Protein AF-0000000073468386 (afdb_homodimer)

Solvent-accessible surface area (backbone atoms only — not comparable to full-atom values): 43477 Å² total; per-residue (Å²): 89,26,59,54,54,35,17,70,70,70,43,91,38,77,45,78,30,58,74,63,77,64,54,53,46,46,65,40,34,48,45,40,50,28,45,49,38,44,52,20,44,52,30,49,49,43,47,49,39,29,76,69,50,34,32,49,49,52,54,44,61,30,72,49,46,36,53,56,53,45,49,51,43,38,49,50,53,37,48,52,51,50,52,55,43,42,71,48,54,35,42,75,41,64,69,36,47,66,36,32,54,80,81,40,42,27,48,71,86,37,80,51,92,67,89,63,45,75,47,62,74,21,53,43,78,36,72,72,95,40,57,50,62,80,32,46,48,51,29,33,67,77,47,47,77,71,52,73,61,81,45,64,30,35,36,30,41,24,26,40,66,63,27,52,33,52,44,38,28,42,32,52,58,66,22,47,29,35,35,41,14,67,81,56,72,40,73,85,53,58,73,89,50,44,63,55,54,48,59,55,35,63,74,43,47,78,43,74,42,54,77,61,30,40,36,59,92,74,35,38,48,21,39,28,40,81,87,42,79,44,80,25,50,26,37,36,48,32,58,53,72,38,34,54,40,90,50,53,46,84,52,53,58,41,97,85,51,11,43,38,56,51,77,46,21,34,34,74,41,87,55,34,28,44,22,26,27,20,48,30,83,86,68,44,70,49,57,23,44,53,33,19,43,23,30,33,28,32,75,73,71,54,65,43,80,83,81,72,73,58,62,35,44,51,46,64,59,77,42,22,41,15,38,23,55,48,46,90,89,63,75,61,51,73,49,74,45,70,31,37,66,13,56,85,21,36,76,28,56,72,78,62,68,24,37,32,35,34,44,27,26,28,83,86,74,31,35,37,49,29,38,37,34,27,22,68,67,24,24,56,50,29,22,47,53,33,40,40,36,76,71,60,41,27,26,73,74,51,45,77,52,58,60,27,62,63,32,30,71,41,60,70,60,52,34,37,49,52,32,53,60,56,67,75,100,88,25,60,54,53,36,16,69,72,69,43,90,36,76,47,76,29,60,73,63,76,64,53,52,44,47,65,39,35,48,45,42,51,28,47,50,37,43,52,20,45,52,33,49,47,43,48,50,38,28,76,70,50,33,32,49,49,50,54,45,63,31,72,47,46,36,53,57,54,45,48,51,44,38,50,51,53,37,50,51,52,50,50,54,44,42,72,47,54,35,43,76,41,63,69,37,47,65,36,32,55,80,83,39,43,27,49,70,85,36,80,51,91,67,88,60,44,75,47,62,75,21,53,43,77,36,70,73,96,40,57,49,61,79,32,46,46,52,30,33,66,78,46,47,78,72,51,72,62,81,46,63,27,34,36,29,40,25,26,40,67,64,26,53,34,52,44,38,28,42,32,52,58,66,22,48,29,35,35,40,15,68,79,56,71,38,74,85,54,60,72,88,51,44,64,55,53,48,58,54,35,63,74,44,46,78,45,74,43,55,78,59,32,41,34,58,88,73,36,38,49,22,38,27,40,81,89,39,80,43,80,25,49,27,36,36,48,31,56,52,72,36,34,54,40,88,49,54,47,84,51,53,57,40,98,82,50,12,43,39,57,53,76,47,20,33,35,75,42,88,57,32,28,44,23,26,27,21,48,30,83,86,69,44,69,50,56,25,44,52,34,20,42,23,30,32,27,30,74,74,71,54,63,44,79,82,83,72,73,59,61,34,42,52,46,66,59,77,44,22,39,17,39,26,55,47,46,91,89,64,74,61,51,73,48,74,46,70,31,39,67,12,55,85,21,37,77,28,55,72,78,61,68,25,37,33,36,34,43,29,25,29,83,86,75,30,35,36,48,27,39,38,35,26,23,67,67,24,24,56,50,31,21,48,53,36,40,40,34,75,71,61,41,26,26,72,75,52,46,77,52,57,57,28,64,66,30,30,69,42,61,67,58,51,34,38,50,52,31,53,59,56,66,77,99

Foldseek 3Di:
DLLLLLLLVVDAAEAEAQAAPPPCCLAQPVLLLVLLQVQLLVQVVVVVCVVVVNDDDGDADPPPVSLVVSVVVSVVVRVVVVVVSVVSPYHYDYNWDWFADPRFIDTPRHTDDDQFAEAENAWAADQDDAAPCPAAQEAESNCVNVDRDQWQEEEEEEQALVSLSVLLSSVSNNHAYEYEYAADHHPVADPVQVVLSCVLNVSYHYDYFDWHYQDDDRHGQFTATPNDTDGTRHYYYPHDIAAPCVRYDDWDADPRGAFDAPQQQHIPRPRYGYFACSNPDDRDPVRRVVRSSQNSCVVVVRHDGDDPQFQWDWRDTSWIKIWGAFGPPDDFDKDKDQFDAFVPQPSVVVVSSLWMKIWGAHLPFQWTRIIITIHHPCVVVCVPVSVCNVVGHGLCRCLPDDDDPPDSGRVNVVSVVSVVVSVVD/DLLLLLLLVVDAAEAEAQAAPPPCCLAQPVLLLVLLQVQLLVQVLVVVCVVVVNDDDGDADDPPVSLVVSVVVSVVVRVVVVVVSVVSPYHYDYNWDWFADPRFIDTPRHTDDDQFAEAENAWAADQDDAAPCPAAQEAESNRVNVDRDQWQEEEEEEQALVSLSVLLSSVSNNHAYEYEYAAHHHPVADPVQVVLSCVLNVSYHYDYFDWHYQDDDRHGQFTATPNDTDGTRHYYYPHDIAAPCVRYDDWDADPRGAFDADQQQAIPRPRYGYFANSNPDDRDPVRRVVRSSQNSCVVVVRHDGDDPQFQWDWRDTSWIKIWGAFGPPDDFDKDKDQFDAAVPQPSVVVVSSLWMKIWGAHLPFQWTRIIITIHHPCVVVSVPVSVCNVVGHGLCRCLPDDDDPPDSGRVNVVSVVSVVVSVVD

InterPro domains:
  IPR016156 FAD/NAD-linked reductase, dimerisation domain superfamily [SSF55424] (345-413)
  IPR023753 FAD/NAD(P)-binding domain [PF07992] (2-292)
  IPR036188 FAD/NAD(P)-binding domain superfamily [G3DSA:3.50.50.60] (1-400)
  IPR036188 FAD/NAD(P)-binding domain superfamily [SSF51905] (1-302)

pLDDT: mean 95.61, std 3.84, range [52.78, 98.94]

Radius of gyration: 28.89 Å; Cα contacts (8 Å, |Δi|>4): 1928; chains: 2; bounding box: 53×96×78 Å

Structure (mmCIF, N/CA/C/O backbone):
data_AF-0000000073468386-model_v1
#
loop_
_entity.id
_entity.type
_entity.pdbx_description
1 polymer 'Dihydrolipoamide dehydrogenase'
#
loop_
_atom_site.group_PDB
_atom_site.id
_atom_site.type_symbol
_atom_site.label_atom_id
_atom_site.label_alt_id
_atom_site.label_comp_id
_atom_site.label_asym_id
_atom_site.label_entity_id
_atom_site.label_seq_id
_atom_site.pdbx_PDB_ins_code
_atom_site.Cartn_x
_atom_site.Cartn_y
_atom_site.Cartn_z
_atom_site.occupancy
_atom_site.B_iso_or_equiv
_atom_site.auth_seq_id
_atom_site.auth_comp_id
_atom_site.auth_asym_id
_atom_site.auth_atom_id
_atom_site.pdbx_PDB_model_num
ATOM 1 N N . MET A 1 1 ? -9.914 23.562 0.361 1 89.56 1 MET A N 1
ATOM 2 C CA . MET A 1 1 ? -11.078 22.75 0.014 1 89.56 1 MET A CA 1
ATOM 3 C C . MET A 1 1 ? -12.336 23.594 -0.027 1 89.56 1 MET A C 1
ATOM 5 O O . MET A 1 1 ? -13.109 23.531 -0.985 1 89.56 1 MET A O 1
ATOM 9 N N . ALA A 1 2 ? -12.508 24.391 1.072 1 94.62 2 ALA A N 1
ATOM 10 C CA . ALA A 1 2 ? -13.664 25.281 1.086 1 94.62 2 ALA A CA 1
ATOM 11 C C . ALA A 1 2 ? -13.641 26.219 -0.109 1 94.62 2 ALA A C 1
ATOM 13 O O . ALA A 1 2 ? -14.656 26.406 -0.783 1 94.62 2 ALA A O 1
ATOM 14 N N . ALA A 1 3 ? -12.445 26.781 -0.336 1 96.5 3 ALA A N 1
ATOM 15 C CA . ALA A 1 3 ? -12.297 27.734 -1.441 1 96.5 3 ALA A CA 1
ATOM 16 C C . ALA A 1 3 ? -12.664 27.078 -2.771 1 96.5 3 ALA A C 1
ATOM 18 O O . ALA A 1 3 ? -13.398 27.672 -3.574 1 96.5 3 ALA A O 1
ATOM 19 N N . LEU A 1 4 ? -12.195 25.891 -2.99 1 93 4 LEU A N 1
ATOM 20 C CA . LEU A 1 4 ? -12.461 25.172 -4.234 1 93 4 LEU A CA 1
ATOM 21 C C . LEU A 1 4 ? -13.953 24.859 -4.375 1 93 4 LEU A C 1
ATOM 23 O O . LEU A 1 4 ? -14.523 25.016 -5.453 1 93 4 LEU A O 1
ATOM 27 N N . ARG A 1 5 ? -14.531 24.422 -3.289 1 92.88 5 ARG A N 1
ATOM 28 C CA . ARG A 1 5 ? -15.945 24.078 -3.285 1 92.88 5 ARG A CA 1
ATOM 29 C C . ARG A 1 5 ? -16.812 25.297 -3.584 1 92.88 5 ARG A C 1
ATOM 31 O O . ARG A 1 5 ? -17.734 25.219 -4.387 1 92.88 5 ARG A O 1
ATOM 38 N N . LEU A 1 6 ? -16.562 26.422 -2.998 1 96.69 6 LEU A N 1
ATOM 39 C CA . LEU A 1 6 ? -17.328 27.641 -3.174 1 96.69 6 LEU A CA 1
ATOM 40 C C . LEU A 1 6 ? -17.141 28.219 -4.574 1 96.69 6 LEU A C 1
ATOM 42 O O . LEU A 1 6 ? -18.109 28.625 -5.227 1 96.69 6 LEU A O 1
ATOM 46 N N . ALA A 1 7 ? -15.867 28.25 -5.016 1 96.44 7 ALA A N 1
ATOM 47 C CA . ALA A 1 7 ? -15.594 28.719 -6.371 1 96.44 7 ALA A CA 1
ATOM 48 C C . ALA A 1 7 ? -16.297 27.844 -7.406 1 96.44 7 ALA A C 1
ATOM 50 O O . ALA A 1 7 ? -16.859 28.344 -8.383 1 96.44 7 ALA A O 1
ATOM 51 N N . GLY A 1 8 ? -16.203 26.578 -7.188 1 91.75 8 GLY A N 1
ATOM 52 C CA . GLY A 1 8 ? -16.875 25.656 -8.078 1 91.75 8 GLY A CA 1
ATOM 53 C C . GLY A 1 8 ? -18.375 25.875 -8.148 1 91.75 8 GLY A C 1
ATOM 54 O O . GLY A 1 8 ? -19.016 25.547 -9.148 1 91.75 8 GLY A O 1
ATOM 55 N N . ALA A 1 9 ? -18.969 26.453 -7.094 1 93.06 9 ALA A N 1
ATOM 56 C CA . ALA A 1 9 ? -20.406 26.75 -7.031 1 93.06 9 ALA A CA 1
ATOM 57 C C . ALA A 1 9 ? -20.719 28.141 -7.562 1 93.06 9 ALA A C 1
ATOM 59 O O . ALA A 1 9 ? -21.844 28.625 -7.445 1 93.06 9 ALA A O 1
ATOM 60 N N . GLY A 1 10 ? -19.672 28.828 -8.055 1 94.75 10 GLY A N 1
ATOM 61 C CA . GLY A 1 10 ? -19.875 30.094 -8.734 1 94.75 10 GLY A CA 1
ATOM 62 C C . GLY A 1 10 ? -19.719 31.297 -7.812 1 94.75 10 GLY A C 1
ATOM 63 O O . GLY A 1 10 ? -20.016 32.438 -8.195 1 94.75 10 GLY A O 1
ATOM 64 N N . LYS A 1 11 ? -19.219 31.094 -6.648 1 97.19 11 LYS A N 1
ATOM 65 C CA . LYS A 1 11 ? -19.031 32.219 -5.727 1 97.19 11 LYS A CA 1
ATOM 66 C C . LYS A 1 11 ? -17.719 32.938 -6.008 1 97.19 11 LYS A C 1
ATOM 68 O O . LYS A 1 11 ? -16.766 32.344 -6.52 1 97.19 11 LYS A O 1
ATOM 73 N N . GLU A 1 12 ? -17.719 34.156 -5.723 1 97.94 12 GLU A N 1
ATOM 74 C CA . GLU A 1 12 ? -16.453 34.906 -5.715 1 97.94 12 GLU A CA 1
ATOM 75 C C . GLU A 1 12 ? -15.664 34.625 -4.441 1 97.94 12 GLU A C 1
ATOM 77 O O . GLU A 1 12 ? -16.125 34.906 -3.338 1 97.94 12 GLU A O 1
ATOM 82 N N . VAL A 1 13 ? -14.484 34.062 -4.602 1 98.44 13 VAL A N 1
ATOM 83 C CA . VAL A 1 13 ? -13.742 33.594 -3.434 1 98.44 13 VAL A CA 1
ATOM 84 C C . VAL A 1 13 ? -12.352 34.219 -3.424 1 98.44 13 VAL A C 1
ATOM 86 O O . VAL A 1 13 ? -11.641 34.188 -4.43 1 98.44 13 VAL A O 1
ATOM 89 N N . THR A 1 14 ? -11.984 34.781 -2.303 1 98.25 14 THR A N 1
ATOM 90 C CA . THR A 1 14 ? -10.625 35.25 -2.047 1 98.25 14 THR A CA 1
ATOM 91 C C . THR A 1 14 ? -9.992 34.469 -0.9 1 98.25 14 THR A C 1
ATOM 93 O O . THR A 1 14 ? -10.562 34.375 0.192 1 98.25 14 THR A O 1
ATOM 96 N N . LEU A 1 15 ? -8.875 33.812 -1.166 1 98.12 15 LEU A N 1
ATOM 97 C CA . LEU A 1 15 ? -8.086 33.125 -0.156 1 98.12 15 LEU A CA 1
ATOM 98 C C . LEU A 1 15 ? -6.961 34 0.361 1 98.12 15 LEU A C 1
ATOM 100 O O . LEU A 1 15 ? -6.098 34.438 -0.409 1 98.12 15 LEU A O 1
ATOM 104 N N . LEU A 1 16 ? -7.031 34.375 1.624 1 97.31 16 LEU A N 1
ATOM 105 C CA . LEU A 1 16 ? -6 35.188 2.281 1 97.31 16 LEU A CA 1
ATOM 106 C C . LEU A 1 16 ? -4.965 34.281 2.949 1 97.31 16 LEU A C 1
ATOM 108 O O . LEU A 1 16 ? -5.301 33.5 3.852 1 97.31 16 LEU A O 1
ATOM 112 N N . GLU A 1 17 ? -3.707 34.312 2.482 1 96.19 17 GLU A N 1
ATOM 113 C CA . GLU A 1 17 ? -2.631 33.469 2.957 1 96.19 17 GLU A CA 1
ATOM 114 C C . GLU A 1 17 ? -1.447 34.281 3.465 1 96.19 17 GLU A C 1
ATOM 116 O O . GLU A 1 17 ? -0.985 35.188 2.785 1 96.19 17 GLU A O 1
ATOM 121 N N . ARG A 1 18 ? -1.022 33.906 4.645 1 92.25 18 ARG A N 1
ATOM 122 C CA . ARG A 1 18 ? 0.073 34.656 5.254 1 92.25 18 ARG A CA 1
ATOM 123 C C . ARG A 1 18 ? 1.396 34.344 4.559 1 92.25 18 ARG A C 1
ATOM 125 O O . ARG A 1 18 ? 2.242 35.219 4.41 1 92.25 18 ARG A O 1
ATOM 132 N N . LYS A 1 19 ? 1.591 33.094 4.223 1 91.38 19 LYS A N 1
ATOM 133 C CA . LYS A 1 19 ? 2.889 32.688 3.697 1 91.38 19 LYS A CA 1
ATOM 134 C C . LYS A 1 19 ? 2.727 31.875 2.406 1 91.38 19 LYS A C 1
ATOM 136 O O . LYS A 1 19 ? 2.809 32.438 1.311 1 91.38 19 LYS A O 1
ATOM 141 N N . ALA A 1 20 ? 2.375 30.672 2.545 1 92.25 20 ALA A N 1
ATOM 142 C CA . ALA A 1 20 ? 2.291 29.75 1.406 1 92.25 20 ALA A CA 1
ATOM 143 C C . ALA A 1 20 ? 1.062 28.859 1.512 1 92.25 20 ALA A C 1
ATOM 145 O O . ALA A 1 20 ? 0.708 28.406 2.604 1 92.25 20 ALA A O 1
ATOM 146 N N . ILE A 1 21 ? 0.453 28.594 0.393 1 94.62 21 ILE A N 1
ATOM 147 C CA . ILE A 1 21 ? -0.689 27.688 0.368 1 94.62 21 ILE A CA 1
ATOM 148 C C . ILE A 1 21 ? -0.225 26.266 0.669 1 94.62 21 ILE A C 1
ATOM 150 O O . ILE A 1 21 ? 0.962 25.953 0.546 1 94.62 21 ILE A O 1
ATOM 154 N N . GLY A 1 22 ? -1.14 25.391 1.079 1 92.06 22 GLY A N 1
ATOM 155 C CA . GLY A 1 22 ? -0.815 24 1.381 1 92.06 22 GLY A CA 1
ATOM 156 C C . GLY A 1 22 ? -0.713 23.719 2.869 1 92.06 22 GLY A C 1
ATOM 157 O O . GLY A 1 22 ? -0.818 22.578 3.299 1 92.06 22 GLY A O 1
ATOM 158 N N . GLY A 1 23 ? -0.451 24.75 3.674 1 91.38 23 GLY A N 1
ATOM 159 C CA . GLY A 1 23 ? -0.519 24.672 5.125 1 91.38 23 GLY A CA 1
ATOM 160 C C . GLY A 1 23 ? 0.456 23.672 5.719 1 91.38 23 GLY A C 1
ATOM 161 O O . GLY A 1 23 ? 1.556 23.484 5.191 1 91.38 23 GLY A O 1
ATOM 162 N N . THR A 1 24 ? 0.089 23.125 6.828 1 90.62 24 THR A N 1
ATOM 163 C CA . THR A 1 24 ? 0.933 22.203 7.586 1 90.62 24 THR A CA 1
ATOM 164 C C . THR A 1 24 ? 1.204 20.938 6.789 1 90.62 24 THR A C 1
ATOM 166 O O . THR A 1 24 ? 2.324 20.422 6.789 1 90.62 24 THR A O 1
ATOM 169 N N . CYS A 1 25 ? 0.261 20.438 6.07 1 92.94 25 CYS A N 1
ATOM 170 C CA . CYS A 1 25 ? 0.38 19.156 5.387 1 92.94 25 CYS A CA 1
ATOM 171 C C . CYS A 1 25 ? 1.545 19.172 4.402 1 92.94 25 CYS A C 1
ATOM 173 O O . CYS A 1 25 ? 2.414 18.297 4.453 1 92.94 25 CYS A O 1
ATOM 175 N N . ILE A 1 26 ? 1.597 20.172 3.535 1 94.88 26 ILE A N 1
ATOM 176 C CA . ILE A 1 26 ? 2.607 20.219 2.484 1 94.88 26 ILE A CA 1
ATOM 177 C C . ILE A 1 26 ? 3.959 20.594 3.082 1 94.88 26 ILE A C 1
ATOM 179 O O . ILE A 1 26 ? 4.988 20.031 2.725 1 94.88 26 ILE A O 1
ATOM 183 N N . HIS A 1 27 ? 3.957 21.453 4.125 1 94.38 27 HIS A N 1
ATOM 184 C CA . HIS A 1 27 ? 5.211 22.109 4.473 1 94.38 27 HIS A CA 1
ATOM 185 C C . HIS A 1 27 ? 5.789 21.547 5.766 1 94.38 27 HIS A C 1
ATOM 187 O O . HIS A 1 27 ? 7 21.344 5.879 1 94.38 27 HIS A O 1
ATOM 193 N N . ASP A 1 28 ? 4.902 21.234 6.742 1 93.75 28 ASP A N 1
ATOM 194 C CA . ASP A 1 28 ? 5.465 21 8.07 1 93.75 28 ASP A CA 1
ATOM 195 C C . ASP A 1 28 ? 4.984 19.672 8.641 1 93.75 28 ASP A C 1
ATOM 197 O O . ASP A 1 28 ? 5.395 19.281 9.734 1 93.75 28 ASP A O 1
ATOM 201 N N . GLY A 1 29 ? 4.156 19.016 7.93 1 93.81 29 GLY A N 1
ATOM 202 C CA . GLY A 1 29 ? 3.535 17.828 8.5 1 93.81 29 GLY A CA 1
ATOM 203 C C . GLY A 1 29 ? 3.701 16.594 7.641 1 93.81 29 GLY A C 1
ATOM 204 O O . GLY A 1 29 ? 4.793 16.031 7.559 1 93.81 29 GLY A O 1
ATOM 205 N N . CYS A 1 30 ? 2.629 16.203 6.969 1 94.12 30 CYS A N 1
ATOM 206 C CA . CYS A 1 30 ? 2.539 14.906 6.297 1 94.12 30 CYS A CA 1
ATOM 207 C C . CYS A 1 30 ? 3.619 14.773 5.23 1 94.12 30 CYS A C 1
ATOM 209 O O . CYS A 1 30 ? 4.301 13.75 5.16 1 94.12 30 CYS A O 1
ATOM 211 N N . MET A 1 31 ? 3.779 15.781 4.434 1 96.56 31 MET A N 1
ATOM 212 C CA . MET A 1 31 ? 4.707 15.656 3.311 1 96.56 31 MET A CA 1
ATOM 213 C C . MET A 1 31 ? 6.152 15.75 3.785 1 96.56 31 MET A C 1
ATOM 215 O O . MET A 1 31 ? 7.043 15.133 3.195 1 96.56 31 MET A O 1
ATOM 219 N N . LEU A 1 32 ? 6.41 16.547 4.879 1 97.19 32 LEU A N 1
ATOM 220 C CA . LEU A 1 32 ? 7.719 16.547 5.52 1 97.19 32 LEU A CA 1
ATOM 221 C C . LEU A 1 32 ? 8.078 15.156 6.023 1 97.19 32 LEU A C 1
ATOM 223 O O . LEU A 1 32 ? 9.156 14.633 5.711 1 97.19 32 LEU A O 1
ATOM 227 N N . VAL A 1 33 ? 7.16 14.586 6.738 1 97.38 33 VAL A N 1
ATOM 228 C CA . VAL A 1 33 ? 7.375 13.266 7.312 1 97.38 33 VAL A CA 1
ATOM 229 C C . VAL A 1 33 ? 7.508 12.234 6.195 1 97.38 33 VAL A C 1
ATOM 231 O O . VAL A 1 33 ? 8.367 11.344 6.258 1 97.38 33 VAL A O 1
ATOM 234 N N . CYS A 1 34 ? 6.738 12.359 5.137 1 97.06 34 CYS A N 1
ATOM 235 C CA . CYS A 1 34 ? 6.793 11.43 4.012 1 97.06 34 CYS A CA 1
ATOM 236 C C . CYS A 1 34 ? 8.172 11.453 3.361 1 97.06 34 CYS A C 1
ATOM 238 O O . CYS A 1 34 ? 8.773 10.398 3.133 1 97.06 34 CYS A O 1
ATOM 240 N N . GLY A 1 35 ? 8.609 12.648 3.064 1 98.19 35 GLY A N 1
ATOM 241 C CA . GLY A 1 35 ? 9.898 12.789 2.414 1 98.19 35 GLY A CA 1
ATOM 242 C C . GLY A 1 35 ? 11.047 12.227 3.238 1 98.19 35 GLY A C 1
ATOM 243 O O . GLY A 1 35 ? 11.875 11.477 2.729 1 98.19 35 GLY A O 1
ATOM 244 N N . LEU A 1 36 ? 11.047 12.562 4.531 1 98.69 36 LEU A N 1
ATOM 245 C CA . LEU A 1 36 ? 12.133 12.133 5.402 1 98.69 36 LEU A CA 1
ATOM 246 C C . LEU A 1 36 ? 12.039 10.633 5.695 1 98.69 36 LEU A C 1
ATOM 248 O O . LEU A 1 36 ? 13.055 9.938 5.727 1 98.69 36 LEU A O 1
ATOM 252 N N . ASN A 1 37 ? 10.852 10.164 5.871 1 98.69 37 ASN A N 1
ATOM 253 C CA . ASN A 1 37 ? 10.672 8.758 6.219 1 98.69 37 ASN A CA 1
ATOM 254 C C . ASN A 1 37 ? 10.992 7.848 5.039 1 98.69 37 ASN A C 1
ATOM 256 O O . ASN A 1 37 ? 11.5 6.738 5.227 1 98.69 37 ASN A O 1
ATOM 260 N N . ASP A 1 38 ? 10.68 8.258 3.785 1 98.56 38 ASP A N 1
ATOM 261 C CA . ASP A 1 38 ? 11.078 7.484 2.615 1 98.56 38 ASP A CA 1
ATOM 262 C C . ASP A 1 38 ? 12.586 7.219 2.613 1 98.56 38 ASP A C 1
ATOM 264 O O . ASP A 1 38 ? 13.023 6.113 2.299 1 98.56 38 ASP A O 1
ATOM 268 N N . VAL A 1 39 ? 13.32 8.211 2.982 1 98.75 39 VAL A N 1
ATOM 269 C CA . VAL A 1 39 ? 14.773 8.094 3.059 1 98.75 39 VAL A CA 1
ATOM 270 C C . VAL A 1 39 ? 15.156 7.18 4.223 1 98.75 39 VAL A C 1
ATOM 272 O O . VAL A 1 39 ? 15.945 6.246 4.055 1 98.75 39 VAL A O 1
ATOM 275 N N . ALA A 1 40 ? 14.555 7.438 5.367 1 98.81 40 ALA A N 1
ATOM 276 C CA . ALA A 1 40 ? 14.836 6.648 6.562 1 98.81 40 ALA A CA 1
ATOM 277 C C . ALA A 1 40 ? 14.531 5.172 6.332 1 98.81 40 ALA A C 1
ATOM 279 O O . ALA A 1 40 ? 15.352 4.305 6.648 1 98.81 40 ALA A O 1
ATOM 280 N N . ARG A 1 41 ? 13.414 4.844 5.766 1 98.5 41 ARG A N 1
ATOM 281 C CA . ARG A 1 41 ? 13.008 3.471 5.48 1 98.5 41 ARG A CA 1
ATOM 282 C C . ARG A 1 41 ? 13.984 2.805 4.512 1 98.5 41 ARG A C 1
ATOM 284 O O . ARG A 1 41 ? 14.297 1.619 4.652 1 98.5 41 ARG A O 1
ATOM 291 N N . SER A 1 42 ? 14.344 3.568 3.486 1 98.38 42 SER A N 1
ATOM 292 C CA . SER A 1 42 ? 15.273 3.018 2.506 1 98.38 42 SER A CA 1
ATOM 293 C C . SER A 1 42 ? 16.594 2.625 3.158 1 98.38 42 SER A C 1
ATOM 295 O O . SER A 1 42 ? 17.156 1.565 2.861 1 98.38 42 SER A O 1
ATOM 297 N N . ILE A 1 43 ? 17.078 3.471 4.082 1 98.75 43 ILE A N 1
ATOM 298 C CA . ILE A 1 43 ? 18.328 3.205 4.793 1 98.75 43 ILE A CA 1
ATOM 299 C C . ILE A 1 43 ? 18.172 1.964 5.668 1 98.75 43 ILE A C 1
ATOM 301 O O . ILE A 1 43 ? 19 1.057 5.629 1 98.75 43 ILE A O 1
ATOM 305 N N . ASN A 1 44 ? 17.125 1.896 6.406 1 98.38 44 ASN A N 1
ATOM 306 C CA . ASN A 1 44 ? 16.875 0.766 7.297 1 98.38 44 ASN A CA 1
ATOM 307 C C . ASN A 1 44 ? 16.656 -0.526 6.52 1 98.38 44 ASN A C 1
ATOM 309 O O . ASN A 1 44 ? 17.078 -1.598 6.945 1 98.38 44 ASN A O 1
ATOM 313 N N . THR A 1 45 ? 15.945 -0.464 5.363 1 98.06 45 THR A N 1
ATOM 314 C CA . THR A 1 45 ? 15.664 -1.642 4.551 1 98.06 45 THR A CA 1
ATOM 315 C C . THR A 1 45 ? 16.953 -2.232 3.982 1 98.06 45 THR A C 1
ATOM 317 O O . THR A 1 45 ? 17.141 -3.449 4.004 1 98.06 45 THR A O 1
ATOM 320 N N . ILE A 1 46 ? 17.828 -1.359 3.469 1 98.19 46 ILE A N 1
ATOM 321 C CA . ILE A 1 46 ? 19.094 -1.832 2.918 1 98.19 46 ILE A CA 1
ATOM 322 C C . ILE A 1 46 ? 19.906 -2.514 4.012 1 98.19 46 ILE A C 1
ATOM 324 O O . ILE A 1 46 ? 20.5 -3.574 3.787 1 98.19 46 ILE A O 1
ATOM 328 N N . SER A 1 47 ? 19.922 -1.896 5.195 1 98.06 47 SER A N 1
ATOM 329 C CA . SER A 1 47 ? 20.625 -2.5 6.324 1 98.06 47 SER A CA 1
ATOM 330 C C . SER A 1 47 ? 20.031 -3.865 6.672 1 98.06 47 SER A C 1
ATOM 332 O O . SER A 1 47 ? 20.781 -4.824 6.891 1 98.06 47 SER A O 1
ATOM 334 N N . PHE A 1 48 ? 18.781 -3.99 6.691 1 97.88 48 PHE A N 1
ATOM 335 C CA . PHE A 1 48 ? 18.078 -5.227 7.016 1 97.88 48 PHE A CA 1
ATOM 336 C C . PHE A 1 48 ? 18.391 -6.312 5.992 1 97.88 48 PHE A C 1
ATOM 338 O O . PHE A 1 48 ? 18.719 -7.445 6.359 1 97.88 48 PHE A O 1
ATOM 345 N N . LEU A 1 49 ? 18.297 -6.004 4.684 1 98.19 49 LEU A N 1
ATOM 346 C CA . LEU A 1 49 ? 18.531 -6.969 3.617 1 98.19 49 LEU A CA 1
ATOM 347 C C . LEU A 1 49 ? 20 -7.414 3.607 1 98.19 49 LEU A C 1
ATOM 349 O O . LEU A 1 49 ? 20.297 -8.578 3.324 1 98.19 49 LEU A O 1
ATOM 353 N N . LYS A 1 50 ? 20.891 -6.453 3.918 1 98.44 50 LYS A N 1
ATOM 354 C CA . LYS A 1 50 ? 22.312 -6.797 4.047 1 98.44 50 LYS A CA 1
ATOM 355 C C . LYS A 1 50 ? 22.531 -7.809 5.172 1 98.44 50 LYS A C 1
ATOM 357 O O . LYS A 1 50 ? 23.203 -8.82 4.98 1 98.44 50 LYS A O 1
ATOM 362 N N . ASN A 1 51 ? 21.922 -7.523 6.305 1 97.56 51 ASN A N 1
ATOM 363 C CA . ASN A 1 51 ? 22.047 -8.406 7.465 1 97.56 51 ASN A CA 1
ATOM 364 C C . ASN A 1 51 ? 21.391 -9.758 7.215 1 97.56 51 ASN A C 1
ATOM 366 O O . ASN A 1 51 ? 21.781 -10.758 7.816 1 97.56 51 ASN A O 1
ATOM 370 N N . SER A 1 52 ? 20.422 -9.789 6.305 1 97.19 52 SER A N 1
ATOM 371 C CA . SER A 1 52 ? 19.766 -11.039 5.93 1 97.19 52 SER A CA 1
ATOM 372 C C . SER A 1 52 ? 20.609 -11.828 4.93 1 97.19 52 SER A C 1
ATOM 374 O O . SER A 1 52 ? 20.281 -12.969 4.609 1 97.19 52 SER A O 1
ATOM 376 N N . GLY A 1 53 ? 21.609 -11.219 4.391 1 97.75 53 GLY A N 1
ATOM 377 C CA . GLY A 1 53 ? 22.547 -11.898 3.516 1 97.75 53 GLY A CA 1
ATOM 378 C C . GLY A 1 53 ? 22.109 -11.914 2.062 1 97.75 53 GLY A C 1
ATOM 379 O O . GLY A 1 53 ? 22.609 -12.719 1.269 1 97.75 53 GLY A O 1
ATOM 380 N N . VAL A 1 54 ? 21.219 -10.953 1.658 1 98.06 54 VAL A N 1
ATOM 381 C CA . VAL A 1 54 ? 20.672 -11.086 0.312 1 98.06 54 VAL A CA 1
ATOM 382 C C . VAL A 1 54 ? 21.188 -9.945 -0.567 1 98.06 54 VAL A C 1
ATOM 384 O O . VAL A 1 54 ? 21.094 -10.016 -1.796 1 98.06 54 VAL A O 1
ATOM 387 N N . ILE A 1 55 ? 21.703 -8.867 0.06 1 98.19 55 ILE A N 1
ATOM 388 C CA . ILE A 1 55 ? 22.312 -7.785 -0.708 1 98.19 55 ILE A CA 1
ATOM 389 C C . ILE A 1 55 ? 23.656 -7.402 -0.087 1 98.19 55 ILE A C 1
ATOM 391 O O . ILE A 1 55 ? 23.922 -7.719 1.076 1 98.19 55 ILE A O 1
ATOM 395 N N . ASP A 1 56 ? 24.516 -6.793 -0.851 1 98.19 56 ASP A N 1
ATOM 396 C CA . ASP A 1 56 ? 25.656 -6.012 -0.387 1 98.19 56 ASP A CA 1
ATOM 397 C C . ASP A 1 56 ? 25.406 -4.52 -0.583 1 98.19 56 ASP A C 1
ATOM 399 O O . ASP A 1 56 ? 24.969 -4.09 -1.65 1 98.19 56 ASP A O 1
ATOM 403 N N . GLY A 1 57 ? 25.453 -3.822 0.459 1 96.94 57 GLY A N 1
ATOM 404 C CA . GLY A 1 57 ? 25.266 -2.387 0.326 1 96.94 57 GLY A CA 1
ATOM 405 C C . GLY A 1 57 ? 25.031 -1.691 1.653 1 96.94 57 GLY A C 1
ATOM 406 O O . GLY A 1 57 ? 24.812 -2.346 2.674 1 96.94 57 GLY A O 1
ATOM 407 N N . ASN A 1 58 ? 25.25 -0.405 1.724 1 97.19 58 ASN A N 1
ATOM 408 C CA . ASN A 1 58 ? 24.938 0.508 2.818 1 97.19 58 ASN A CA 1
ATOM 409 C C . ASN A 1 58 ? 24.453 1.86 2.303 1 97.19 58 ASN A C 1
ATOM 411 O O . ASN A 1 58 ? 24.656 2.193 1.133 1 97.19 58 ASN A O 1
ATOM 415 N N . ALA A 1 59 ? 23.781 2.52 3.174 1 98.12 59 ALA A N 1
ATOM 416 C CA . ALA A 1 59 ? 23.312 3.846 2.795 1 98.12 59 ALA A CA 1
ATOM 417 C C . ALA A 1 59 ? 23.266 4.781 4 1 98.12 59 ALA A C 1
ATOM 419 O O . ALA A 1 59 ? 23.094 4.332 5.137 1 98.12 59 ALA A O 1
ATOM 420 N N . SER A 1 60 ? 23.516 6.031 3.777 1 98.56 60 SER A N 1
ATOM 421 C CA . SER A 1 60 ? 23.406 7.086 4.777 1 98.56 60 SER A CA 1
ATOM 422 C C . SER A 1 60 ? 22.797 8.352 4.176 1 98.56 60 SER A C 1
ATOM 424 O O . SER A 1 60 ? 22.891 8.578 2.969 1 98.56 60 SER A O 1
ATOM 426 N N . VAL A 1 61 ? 22.203 9.125 5.004 1 98.69 61 VAL A N 1
ATOM 427 C CA . VAL A 1 61 ? 21.516 10.328 4.535 1 98.69 61 VAL A CA 1
ATOM 428 C C . VAL A 1 61 ? 22.547 11.406 4.207 1 98.69 61 VAL A C 1
ATOM 430 O O . VAL A 1 61 ? 23.562 11.547 4.906 1 98.69 61 VAL A O 1
ATOM 433 N N . ARG A 1 62 ? 22.312 12.148 3.143 1 98.25 62 ARG A N 1
ATOM 434 C CA . ARG A 1 62 ? 23.062 13.375 2.869 1 98.25 62 ARG A CA 1
ATOM 435 C C . ARG A 1 62 ? 22.391 14.578 3.51 1 98.25 62 ARG A C 1
ATOM 437 O O . ARG A 1 62 ? 21.547 15.242 2.885 1 98.25 62 ARG A O 1
ATOM 444 N N . PHE A 1 63 ? 22.828 14.836 4.715 1 96.94 63 PHE A N 1
ATOM 445 C CA . PHE A 1 63 ? 22.297 15.992 5.43 1 96.94 63 PHE A CA 1
ATOM 446 C C . PHE A 1 63 ? 23.266 17.172 5.328 1 96.94 63 PHE A C 1
ATOM 448 O O . PHE A 1 63 ? 24.469 17 5.441 1 96.94 63 PHE A O 1
ATOM 455 N N . PRO A 1 64 ? 22.844 18.375 5.035 1 94.19 64 PRO A N 1
ATOM 456 C CA . PRO A 1 64 ? 21.469 18.844 5.062 1 94.19 64 PRO A CA 1
ATOM 457 C C . PRO A 1 64 ? 20.812 18.844 3.678 1 94.19 64 PRO A C 1
ATOM 459 O O . PRO A 1 64 ? 19.719 19.391 3.504 1 94.19 64 PRO A O 1
ATOM 462 N N . ASP A 1 65 ? 21.438 18.203 2.611 1 97.25 65 ASP A N 1
ATOM 463 C CA . ASP A 1 65 ? 20.938 18.188 1.241 1 97.25 65 ASP A CA 1
ATOM 464 C C . ASP A 1 65 ? 19.516 17.609 1.183 1 97.25 65 ASP A C 1
ATOM 466 O O . ASP A 1 65 ? 18.688 18.062 0.389 1 97.25 65 ASP A O 1
ATOM 470 N N . VAL A 1 66 ? 19.266 16.625 1.984 1 98.25 66 VAL A N 1
ATOM 471 C CA . VAL A 1 66 ? 17.953 15.984 1.985 1 98.25 66 VAL A CA 1
ATOM 472 C C . VAL A 1 66 ? 16.875 17.016 2.293 1 98.25 66 VAL A C 1
ATOM 474 O O . VAL A 1 66 ? 15.781 16.969 1.709 1 98.25 66 VAL A O 1
ATOM 477 N N . ILE A 1 67 ? 17.141 17.938 3.17 1 97.75 67 ILE A N 1
ATOM 478 C CA . ILE A 1 67 ? 16.172 18.969 3.553 1 97.75 67 ILE A CA 1
ATOM 479 C C . ILE A 1 67 ? 15.938 19.922 2.383 1 97.75 67 ILE A C 1
ATOM 481 O O . ILE A 1 67 ? 14.797 20.25 2.059 1 97.75 67 ILE A O 1
ATOM 485 N N . GLN A 1 68 ? 17 20.312 1.754 1 97 68 GLN A N 1
ATOM 486 C CA . GLN A 1 68 ? 16.891 21.234 0.627 1 97 68 GLN A CA 1
ATOM 487 C C . GLN A 1 68 ? 16.109 20.625 -0.522 1 97 68 GLN A C 1
ATOM 489 O O . GLN A 1 68 ? 15.25 21.281 -1.114 1 97 68 GLN A O 1
ATOM 494 N N . LYS A 1 69 ? 16.469 19.406 -0.843 1 97.94 69 LYS A N 1
ATOM 495 C CA . LYS A 1 69 ? 15.773 18.719 -1.929 1 97.94 69 LYS A CA 1
ATOM 496 C C . LYS A 1 69 ? 14.312 18.469 -1.579 1 97.94 69 LYS A C 1
ATOM 498 O O . LYS A 1 69 ? 13.438 18.531 -2.449 1 97.94 69 LYS A O 1
ATOM 503 N N . LEU A 1 70 ? 14.055 18.156 -0.337 1 97.94 70 LEU A N 1
ATOM 504 C CA . LEU A 1 70 ? 12.688 17.969 0.144 1 97.94 70 LEU A CA 1
ATOM 505 C C . LEU A 1 70 ? 11.875 19.25 -0.037 1 97.94 70 LEU A C 1
ATOM 507 O O . LEU A 1 70 ? 10.742 19.203 -0.517 1 97.94 70 LEU A O 1
ATOM 511 N N . GLU A 1 71 ? 12.453 20.344 0.281 1 97.25 71 GLU A N 1
ATOM 512 C CA . GLU A 1 71 ? 11.781 21.625 0.12 1 97.25 71 GLU A CA 1
ATOM 513 C C . GLU A 1 71 ? 11.484 21.922 -1.349 1 97.25 71 GLU A C 1
ATOM 515 O O . GLU A 1 71 ? 10.461 22.531 -1.674 1 97.25 71 GLU A O 1
ATOM 520 N N . GLY A 1 72 ? 12.43 21.453 -2.17 1 97.5 72 GLY A N 1
ATOM 521 C CA . GLY A 1 72 ? 12.18 21.578 -3.596 1 97.5 72 GLY A CA 1
ATOM 522 C C . GLY A 1 72 ? 10.93 20.844 -4.047 1 97.5 72 GLY A C 1
ATOM 523 O O . GLY A 1 72 ? 10.125 21.375 -4.812 1 97.5 72 GLY A O 1
ATOM 524 N N . VAL A 1 73 ? 10.773 19.641 -3.584 1 97.69 73 VAL A N 1
ATOM 525 C CA . VAL A 1 73 ? 9.594 18.844 -3.91 1 97.69 73 VAL A CA 1
ATOM 526 C C . VAL A 1 73 ? 8.352 19.5 -3.334 1 97.69 73 VAL A C 1
ATOM 528 O O . VAL A 1 73 ? 7.32 19.594 -4.008 1 97.69 73 VAL A O 1
ATOM 531 N N . GLN A 1 74 ? 8.438 19.984 -2.109 1 97.62 74 GLN A N 1
ATOM 532 C CA . GLN A 1 74 ? 7.309 20.672 -1.476 1 97.62 74 GLN A CA 1
ATOM 533 C C . GLN A 1 74 ? 6.898 21.906 -2.264 1 97.62 74 GLN A C 1
ATOM 535 O O . GLN A 1 74 ? 5.711 22.188 -2.414 1 97.62 74 GLN A O 1
ATOM 540 N N . ARG A 1 75 ? 7.883 22.641 -2.75 1 96.94 75 ARG A N 1
ATOM 541 C CA . ARG A 1 75 ? 7.594 23.828 -3.561 1 96.94 75 ARG A CA 1
ATOM 542 C C . ARG A 1 75 ? 6.852 23.453 -4.836 1 96.94 75 ARG A C 1
ATOM 544 O O . ARG A 1 75 ? 5.945 24.156 -5.27 1 96.94 75 ARG A O 1
ATOM 551 N N . LYS A 1 76 ? 7.273 22.391 -5.418 1 96.81 76 LYS A N 1
ATOM 552 C CA . LYS A 1 76 ? 6.57 21.922 -6.605 1 96.81 76 LYS A CA 1
ATOM 553 C C . LYS A 1 76 ? 5.117 21.578 -6.281 1 96.81 76 LYS A C 1
ATOM 555 O O . LYS A 1 76 ? 4.211 21.922 -7.047 1 96.81 76 LYS A O 1
ATOM 560 N N . LEU A 1 77 ? 4.906 20.906 -5.199 1 96.75 77 LEU A N 1
ATOM 561 C CA . LEU A 1 77 ? 3.553 20.562 -4.766 1 96.75 77 LEU A CA 1
ATOM 562 C C . LEU A 1 77 ? 2.736 21.828 -4.508 1 96.75 77 LEU A C 1
ATOM 564 O O . LEU A 1 77 ? 1.559 21.891 -4.871 1 96.75 77 LEU A O 1
ATOM 568 N N . GLU A 1 78 ? 3.398 22.75 -3.855 1 96.88 78 GLU A N 1
ATOM 569 C CA . GLU A 1 78 ? 2.773 24.047 -3.594 1 96.88 78 GLU A CA 1
ATOM 570 C C . GLU A 1 78 ? 2.352 24.719 -4.891 1 96.88 78 GLU A C 1
ATOM 572 O O . GLU A 1 78 ? 1.233 25.234 -4.996 1 96.88 78 GLU A O 1
ATOM 577 N N . THR A 1 79 ? 3.189 24.688 -5.84 1 96.5 79 THR A N 1
ATOM 578 C CA . THR A 1 79 ? 2.936 25.312 -7.129 1 96.5 79 THR A CA 1
ATOM 579 C C . THR A 1 79 ? 1.761 24.641 -7.836 1 96.5 79 THR A C 1
ATOM 581 O O . THR A 1 79 ? 0.909 25.328 -8.414 1 96.5 79 THR A O 1
ATOM 584 N N . ILE A 1 80 ? 1.738 23.375 -7.793 1 94.38 80 ILE A N 1
ATOM 585 C CA . ILE A 1 80 ? 0.645 22.625 -8.406 1 94.38 80 ILE A CA 1
ATOM 586 C C . ILE A 1 80 ? -0.674 23 -7.734 1 94.38 80 ILE A C 1
ATOM 588 O O . ILE A 1 80 ? -1.668 23.281 -8.406 1 94.38 80 ILE A O 1
ATOM 592 N N . LEU A 1 81 ? -0.686 23.016 -6.434 1 95.44 81 LEU A N 1
ATOM 593 C CA . LEU A 1 81 ? -1.883 23.359 -5.676 1 95.44 81 LEU A CA 1
ATOM 594 C C . LEU A 1 81 ? -2.34 24.781 -6.004 1 95.44 81 LEU A C 1
ATOM 596 O O . LEU A 1 81 ? -3.537 25.031 -6.164 1 95.44 81 LEU A O 1
ATOM 600 N N . GLU A 1 82 ? -1.392 25.672 -6.051 1 97.25 82 GLU A N 1
ATOM 601 C CA . GLU A 1 82 ? -1.709 27.062 -6.387 1 97.25 82 GLU A CA 1
ATOM 602 C C . GLU A 1 82 ? -2.355 27.156 -7.766 1 97.25 82 GLU A C 1
ATOM 604 O O . GLU A 1 82 ? -3.365 27.844 -7.934 1 97.25 82 GLU A O 1
ATOM 609 N N . ARG A 1 83 ? -1.791 26.5 -8.727 1 96.44 83 ARG A N 1
ATOM 610 C CA . ARG A 1 83 ? -2.311 26.516 -10.094 1 96.44 83 ARG A CA 1
ATOM 611 C C . ARG A 1 83 ? -3.732 25.969 -10.141 1 96.44 83 ARG A C 1
ATOM 613 O O . ARG A 1 83 ? -4.609 26.562 -10.781 1 96.44 83 ARG A O 1
ATOM 620 N N . GLU A 1 84 ? -3.941 24.875 -9.445 1 93.06 84 GLU A N 1
ATOM 621 C CA . GLU A 1 84 ? -5.266 24.266 -9.422 1 93.06 84 GLU A CA 1
ATOM 622 C C . GLU A 1 84 ? -6.281 25.188 -8.742 1 93.06 84 GLU A C 1
ATOM 624 O O . GLU A 1 84 ? -7.43 25.281 -9.188 1 93.06 84 GLU A O 1
ATOM 629 N N . THR A 1 85 ? -5.875 25.812 -7.688 1 96.62 85 THR A N 1
ATOM 630 C CA . THR A 1 85 ? -6.746 26.703 -6.934 1 96.62 85 THR A CA 1
ATOM 631 C C . THR A 1 85 ? -7.117 27.938 -7.77 1 96.62 85 THR A C 1
ATOM 633 O O . THR A 1 85 ? -8.289 28.312 -7.836 1 96.62 85 THR A O 1
ATOM 636 N N . LYS A 1 86 ? -6.18 28.484 -8.477 1 97.44 86 LYS A N 1
ATOM 637 C CA . LYS A 1 86 ? -6.43 29.625 -9.352 1 97.44 86 LYS A CA 1
ATOM 638 C C . LYS A 1 86 ? -7.289 29.234 -10.547 1 97.44 86 LYS A C 1
ATOM 640 O O . LYS A 1 86 ? -8.18 29.969 -10.961 1 97.44 86 LYS A O 1
ATOM 645 N N . ALA A 1 87 ? -7.02 28.078 -11.039 1 95.31 87 ALA A N 1
ATOM 646 C CA . ALA A 1 87 ? -7.785 27.578 -12.18 1 95.31 87 ALA A CA 1
ATOM 647 C C . ALA A 1 87 ? -9.25 27.391 -11.812 1 95.31 87 ALA A C 1
ATOM 649 O O . ALA A 1 87 ? -10.133 27.516 -12.664 1 95.31 87 ALA A O 1
ATOM 650 N N . ALA A 1 88 ? -9.539 27.172 -10.555 1 93.75 88 ALA A N 1
ATOM 651 C CA . ALA A 1 88 ? -10.906 26.984 -10.078 1 93.75 88 ALA A CA 1
ATOM 652 C C . ALA A 1 88 ? -11.617 28.312 -9.898 1 93.75 88 ALA A C 1
ATOM 654 O O . ALA A 1 88 ? -12.812 28.359 -9.602 1 93.75 88 ALA A O 1
ATOM 655 N N . GLY A 1 89 ? -10.852 29.375 -9.984 1 96.69 89 GLY A N 1
ATOM 656 C CA . GLY A 1 89 ? -11.453 30.703 -9.914 1 96.69 89 GLY A CA 1
ATOM 657 C C . GLY A 1 89 ? -11.227 31.391 -8.586 1 96.69 89 GLY A C 1
ATOM 658 O O . GLY A 1 89 ? -11.852 32.406 -8.297 1 96.69 89 GLY A O 1
ATOM 659 N N . VAL A 1 90 ? -10.328 30.891 -7.805 1 98.25 90 VAL A N 1
ATOM 660 C CA . VAL A 1 90 ? -10.047 31.469 -6.496 1 98.25 90 VAL A CA 1
ATOM 661 C C . VAL A 1 90 ? -8.945 32.531 -6.621 1 98.25 90 VAL A C 1
A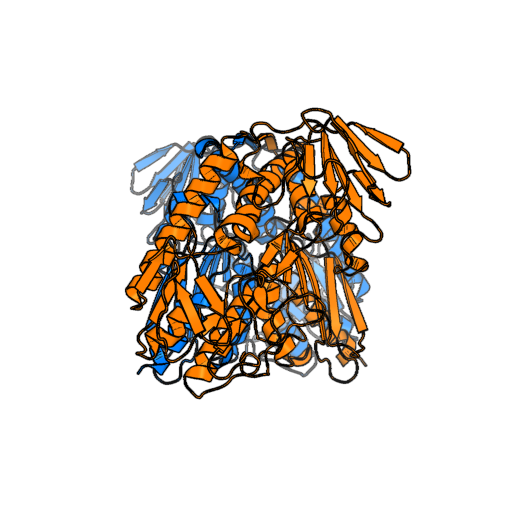TOM 663 O O . VAL A 1 90 ? -7.918 32.281 -7.258 1 98.25 90 VAL A O 1
ATOM 666 N N . VAL A 1 91 ? -9.195 33.656 -6.078 1 98.12 91 VAL A N 1
ATOM 667 C CA . VAL A 1 91 ? -8.141 34.656 -5.973 1 98.12 91 VAL A CA 1
ATOM 668 C C . VAL A 1 91 ? -7.316 34.406 -4.711 1 98.12 91 VAL A C 1
ATOM 670 O O . VAL A 1 91 ? -7.871 34.281 -3.617 1 98.12 91 VAL A O 1
ATOM 673 N N . ILE A 1 92 ? -6.051 34.344 -4.891 1 98.19 92 ILE A N 1
ATOM 674 C CA . ILE A 1 92 ? -5.168 34.156 -3.746 1 98.19 92 ILE A CA 1
ATOM 675 C C . ILE A 1 92 ? -4.398 35.438 -3.455 1 98.19 92 ILE A C 1
ATOM 677 O O . ILE A 1 92 ? -3.725 35.969 -4.336 1 98.19 92 ILE A O 1
ATOM 681 N N . GLU A 1 93 ? -4.5 35.938 -2.234 1 97.75 93 GLU A N 1
ATOM 682 C CA . GLU A 1 93 ? -3.719 37.062 -1.74 1 97.75 93 GLU A CA 1
ATOM 683 C C . GLU A 1 93 ? -2.701 36.625 -0.696 1 97.75 93 GLU A C 1
ATOM 685 O O . GLU A 1 93 ? -3.072 36.219 0.408 1 97.75 93 GLU A O 1
ATOM 690 N N . TYR A 1 94 ? -1.469 36.688 -1.054 1 96.88 94 TYR A N 1
ATOM 691 C CA . TYR A 1 94 ? -0.395 36.312 -0.151 1 96.88 94 TYR A CA 1
ATOM 692 C C . TYR A 1 94 ? 0.023 37.469 0.744 1 96.88 94 TYR A C 1
ATOM 694 O O . TYR A 1 94 ? -0.411 38.594 0.54 1 96.88 94 TYR A O 1
ATOM 702 N N . ASP A 1 95 ? 0.815 37.156 1.757 1 95.62 95 ASP A N 1
ATOM 703 C CA . ASP A 1 95 ? 1.343 38.094 2.717 1 95.62 95 ASP A CA 1
ATOM 704 C C . ASP A 1 95 ? 0.216 38.906 3.373 1 95.62 95 ASP A C 1
ATOM 706 O O . ASP A 1 95 ? 0.348 40.094 3.594 1 95.62 95 ASP A O 1
ATOM 710 N N . ALA A 1 96 ? -0.881 38.219 3.531 1 94.62 96 ALA A N 1
ATOM 711 C CA . ALA A 1 96 ? -2.049 38.875 4.129 1 94.62 96 ALA A CA 1
ATOM 712 C C . ALA A 1 96 ? -2.059 38.688 5.645 1 94.62 96 ALA A C 1
ATOM 714 O O . ALA A 1 96 ? -2.145 37.562 6.141 1 94.62 96 ALA A O 1
ATOM 715 N N . ALA A 1 97 ? -1.924 39.781 6.348 1 93.38 97 ALA A N 1
ATOM 716 C CA . ALA A 1 97 ? -2.16 39.781 7.789 1 93.38 97 ALA A CA 1
ATOM 717 C C . ALA A 1 97 ? -3.645 39.938 8.102 1 93.38 97 ALA A C 1
ATOM 719 O O . ALA A 1 97 ? -4.238 40.969 7.777 1 93.38 97 ALA A O 1
ATOM 720 N N . VAL A 1 98 ? -4.203 38.969 8.703 1 95.38 98 VAL A N 1
ATOM 721 C CA . VAL A 1 98 ? -5.656 38.969 8.852 1 95.38 98 VAL A CA 1
ATOM 722 C C . VAL A 1 98 ? -6.027 38.969 10.328 1 95.38 98 VAL A C 1
ATOM 724 O O . VAL A 1 98 ? -5.391 38.281 11.141 1 95.38 98 VAL A O 1
ATOM 727 N N . GLU A 1 99 ? -7.027 39.75 10.656 1 95.56 99 GLU A N 1
ATOM 728 C CA . GLU A 1 99 ? -7.617 39.812 11.992 1 95.56 99 GLU A CA 1
ATOM 729 C C . GLU A 1 99 ? -9.141 39.938 11.914 1 95.56 99 GLU A C 1
ATOM 731 O O . GLU A 1 99 ? -9.68 40.5 10.961 1 95.56 99 GLU A O 1
ATOM 736 N N . ILE A 1 100 ? -9.766 39.312 12.828 1 95.81 100 ILE A N 1
ATOM 737 C CA . ILE A 1 100 ? -11.195 39.562 13.008 1 95.81 100 ILE A CA 1
ATOM 738 C C . ILE A 1 100 ? -11.453 40.156 14.391 1 95.81 100 ILE A C 1
ATOM 740 O O . ILE A 1 100 ? -11.086 39.562 15.406 1 95.81 100 ILE A O 1
ATOM 744 N N . ARG A 1 101 ? -12.055 41.344 14.406 1 92.25 101 ARG A N 1
ATOM 745 C CA . ARG A 1 101 ? -12.422 42.031 15.625 1 92.25 101 ARG A CA 1
ATOM 746 C C . ARG A 1 101 ? -13.906 42.406 15.625 1 92.25 101 ARG A C 1
ATOM 748 O O . ARG A 1 101 ? -14.375 43.094 14.727 1 92.25 101 ARG A O 1
ATOM 755 N N . ASP A 1 102 ? -14.625 41.906 16.672 1 84.69 102 ASP A N 1
ATOM 756 C CA . ASP A 1 102 ? -16.047 42.219 16.828 1 84.69 102 ASP A CA 1
ATOM 757 C C . ASP A 1 102 ? -16.812 41.906 15.539 1 84.69 102 ASP A C 1
ATOM 759 O O . ASP A 1 102 ? -17.594 42.75 15.07 1 84.69 102 ASP A O 1
ATOM 763 N N . GLY A 1 103 ? -16.359 40.906 14.898 1 89.19 103 GLY A N 1
ATOM 764 C CA . GLY A 1 103 ? -17.094 40.406 13.734 1 89.19 103 GLY A CA 1
ATOM 765 C C . GLY A 1 103 ? -16.656 41.062 12.438 1 89.19 103 GLY A C 1
ATOM 766 O O . GLY A 1 103 ? -17.203 40.781 11.375 1 89.19 103 GLY A O 1
ATOM 767 N N . LYS A 1 104 ? -15.703 41.938 12.523 1 94.25 104 LYS A N 1
ATOM 768 C CA . LYS A 1 104 ? -15.227 42.625 11.328 1 94.25 104 LYS A CA 1
ATOM 769 C C . LYS A 1 104 ? -13.859 42.094 10.898 1 94.25 104 LYS A C 1
ATOM 771 O O . LYS A 1 104 ? -12.977 41.875 11.734 1 94.25 104 LYS A O 1
ATOM 776 N N . LEU A 1 105 ? -13.688 41.875 9.609 1 96.56 105 LEU A N 1
ATOM 777 C CA . LEU A 1 105 ? -12.445 41.375 9.031 1 96.56 105 LEU A CA 1
ATOM 778 C C . LEU A 1 105 ? -11.492 42.531 8.711 1 96.56 105 LEU A C 1
ATOM 780 O O . LEU A 1 105 ? -11.891 43.531 8.094 1 96.56 105 LEU A O 1
ATOM 784 N N . PHE A 1 106 ? -10.297 42.406 9.156 1 97.25 106 PHE A N 1
ATOM 785 C CA . PHE A 1 106 ? -9.227 43.344 8.812 1 97.25 106 PHE A CA 1
ATOM 786 C C . PHE A 1 106 ? -8.117 42.625 8.062 1 97.25 106 PHE A C 1
ATOM 788 O O . PHE A 1 106 ? -7.695 41.531 8.445 1 97.25 106 PHE A O 1
ATOM 795 N N . VAL A 1 107 ? -7.621 43.219 6.938 1 96.88 107 VAL A N 1
ATOM 796 C CA . VAL A 1 107 ? -6.504 42.688 6.148 1 96.88 107 VAL A CA 1
ATOM 797 C C . VAL A 1 107 ? -5.418 43.781 6.047 1 96.88 107 VAL A C 1
ATOM 799 O O . VAL A 1 107 ? -5.652 44.844 5.508 1 96.88 107 VAL A O 1
ATOM 802 N N . ASN A 1 108 ? -4.344 43.469 6.59 1 95.56 108 ASN A N 1
ATOM 803 C CA . ASN A 1 108 ? -3.236 44.406 6.625 1 95.56 108 ASN A CA 1
ATOM 804 C C . ASN A 1 108 ? -3.654 45.75 7.262 1 95.56 108 ASN A C 1
ATOM 806 O O . ASN A 1 108 ? -3.371 46.812 6.719 1 95.56 108 ASN A O 1
ATOM 810 N N . GLY A 1 109 ? -4.453 45.594 8.195 1 93.75 109 GLY A N 1
ATOM 811 C CA . GLY A 1 109 ? -4.832 46.75 8.992 1 93.75 109 GLY A CA 1
ATOM 812 C C . GLY A 1 109 ? -6.059 47.469 8.461 1 93.75 109 GLY A C 1
ATOM 813 O O . GLY A 1 109 ? -6.602 48.344 9.125 1 93.75 109 GLY A O 1
ATOM 814 N N . GLU A 1 110 ? -6.543 47.062 7.312 1 96.19 110 GLU A N 1
ATOM 815 C CA . GLU A 1 110 ? -7.688 47.75 6.695 1 96.19 110 GLU A CA 1
ATOM 816 C C . GLU A 1 110 ? -8.922 46.844 6.711 1 96.19 110 GLU A C 1
ATOM 818 O O . GLU A 1 110 ? -8.812 45.625 6.504 1 96.19 110 GLU A O 1
ATOM 823 N N . PRO A 1 111 ? -10.039 47.469 6.922 1 95.94 111 PRO A N 1
ATOM 824 C CA . PRO A 1 111 ? -11.266 46.688 6.895 1 95.94 111 PRO A CA 1
ATOM 825 C C . PRO A 1 111 ? -11.57 46.094 5.512 1 95.94 111 PRO A C 1
ATOM 827 O O . PRO A 1 111 ? -11.359 46.781 4.504 1 95.94 111 PRO A O 1
ATOM 830 N N . ARG A 1 112 ? -11.984 44.906 5.52 1 96.12 112 ARG A N 1
ATOM 831 C CA . ARG A 1 112 ? -12.383 44.219 4.293 1 96.12 112 ARG A CA 1
ATOM 832 C C . ARG A 1 112 ? -13.781 43.625 4.426 1 96.12 112 ARG A C 1
ATOM 834 O O . ARG A 1 112 ? -14.086 42.938 5.41 1 96.12 112 ARG A O 1
ATOM 841 N N . LYS A 1 113 ? -14.656 43.906 3.453 1 95.06 113 LYS A N 1
ATOM 842 C CA . LYS A 1 113 ? -16.016 43.375 3.471 1 95.06 113 LYS A CA 1
ATOM 843 C C . LYS A 1 113 ? -16.078 42 2.801 1 95.06 113 LYS A C 1
ATOM 845 O O . LYS A 1 113 ? -15.398 41.781 1.793 1 95.06 113 LYS A O 1
ATOM 850 N N . ALA A 1 114 ? -16.797 41.125 3.398 1 96.06 114 ALA A N 1
ATOM 851 C CA . ALA A 1 114 ? -17.109 39.812 2.844 1 96.06 114 ALA A CA 1
ATOM 852 C C . ALA A 1 114 ? -18.469 39.344 3.328 1 96.06 114 ALA A C 1
ATOM 854 O O . ALA A 1 114 ? -18.859 39.594 4.469 1 96.06 114 ALA A O 1
ATOM 855 N N . GLU A 1 115 ? -19.188 38.719 2.443 1 96.69 115 GLU A N 1
ATOM 856 C CA . GLU A 1 115 ? -20.484 38.156 2.83 1 96.69 115 GLU A CA 1
ATOM 857 C C . GLU A 1 115 ? -20.328 37.062 3.869 1 96.69 115 GLU A C 1
ATOM 859 O O . GLU A 1 115 ? -21.125 36.938 4.809 1 96.69 115 GLU A O 1
ATOM 864 N N . ASN A 1 116 ? -19.391 36.219 3.658 1 98 116 ASN A N 1
ATOM 865 C CA . ASN A 1 116 ? -19.031 35.125 4.578 1 98 116 ASN A CA 1
ATOM 866 C C . ASN A 1 116 ? -17.531 35.031 4.754 1 98 116 ASN A C 1
ATOM 868 O O . ASN A 1 116 ? -16.766 35.406 3.857 1 98 116 ASN A O 1
ATOM 872 N N . ILE A 1 117 ? -17.141 34.625 5.93 1 97.94 117 ILE A N 1
ATOM 873 C CA . ILE A 1 117 ? -15.727 34.438 6.242 1 97.94 117 ILE A CA 1
ATOM 874 C C . ILE A 1 117 ? -15.516 33 6.75 1 97.94 117 ILE A C 1
ATOM 876 O O . ILE A 1 117 ? -16.297 32.5 7.547 1 97.94 117 ILE A O 1
ATOM 880 N N . ILE A 1 118 ? -14.516 32.281 6.234 1 98.31 118 ILE A N 1
ATOM 881 C CA . ILE A 1 118 ? -14.109 30.984 6.773 1 98.31 118 ILE A CA 1
ATOM 882 C C . ILE A 1 118 ? -12.695 31.094 7.344 1 98.31 118 ILE A C 1
ATOM 884 O O . ILE A 1 118 ? -11.742 31.359 6.613 1 98.31 118 ILE A O 1
ATOM 888 N N . ILE A 1 119 ? -12.609 30.906 8.664 1 97.88 119 ILE A N 1
ATOM 889 C CA . ILE A 1 119 ? -11.312 30.891 9.336 1 97.88 119 ILE A CA 1
ATOM 890 C C . ILE A 1 119 ? -10.695 29.5 9.242 1 97.88 119 ILE A C 1
ATOM 892 O O . ILE A 1 119 ? -11.273 28.516 9.734 1 97.88 119 ILE A O 1
ATOM 896 N N . ALA A 1 120 ? -9.531 29.359 8.602 1 97.38 120 ALA A N 1
ATOM 897 C CA . ALA A 1 120 ? -8.828 28.078 8.453 1 97.38 120 ALA A CA 1
ATOM 898 C C . ALA A 1 120 ? -7.336 28.25 8.711 1 97.38 120 ALA A C 1
ATOM 900 O O . ALA A 1 120 ? -6.512 27.75 7.938 1 97.38 120 ALA A O 1
ATOM 901 N N . THR A 1 121 ? -6.98 28.953 9.766 1 95.62 121 THR A N 1
ATOM 902 C CA . THR A 1 121 ? -5.605 29.344 10.047 1 95.62 121 THR A CA 1
ATOM 903 C C . THR A 1 121 ? -4.816 28.188 10.648 1 95.62 121 THR A C 1
ATOM 905 O O . THR A 1 121 ? -3.596 28.266 10.789 1 95.62 121 THR A O 1
ATOM 908 N N . GLY A 1 122 ? -5.477 27.109 10.969 1 95.56 122 GLY A N 1
ATOM 909 C CA . GLY A 1 122 ? -4.812 25.891 11.398 1 95.56 122 GLY A CA 1
ATOM 910 C C . GLY A 1 122 ? -4.277 25.969 12.82 1 95.56 122 GLY A C 1
ATOM 911 O O . GLY A 1 122 ? -4.898 26.594 13.688 1 95.56 122 GLY A O 1
ATOM 912 N N . ALA A 1 123 ? -3.293 25.172 13.102 1 95.75 123 ALA A N 1
ATOM 913 C CA . ALA A 1 123 ? -2.676 25.078 14.422 1 95.75 123 ALA A CA 1
ATOM 914 C C . ALA A 1 123 ? -1.153 25.094 14.32 1 95.75 123 ALA A C 1
ATOM 916 O O . ALA A 1 123 ? -0.591 24.734 13.281 1 95.75 123 ALA A O 1
ATOM 917 N N . GLY A 1 124 ? -0.493 25.656 15.336 1 93.06 124 GLY A N 1
ATOM 918 C CA . GLY A 1 124 ? 0.954 25.594 15.469 1 93.06 124 GLY A CA 1
ATOM 919 C C . GLY A 1 124 ? 1.425 24.578 16.484 1 93.06 124 GLY A C 1
ATOM 920 O O . GLY A 1 124 ? 0.619 24.016 17.234 1 93.06 124 GLY A O 1
ATOM 921 N N . ILE A 1 125 ? 2.736 24.344 16.469 1 93.12 125 ILE A N 1
ATOM 922 C CA . ILE A 1 125 ? 3.326 23.391 17.422 1 93.12 125 ILE A CA 1
ATOM 923 C C . ILE A 1 125 ? 3.424 24.047 18.797 1 93.12 125 ILE A C 1
ATOM 925 O O . ILE A 1 125 ? 3.863 25.188 18.922 1 93.12 125 ILE A O 1
ATOM 929 N N . HIS A 1 126 ? 2.98 23.328 19.766 1 93.5 126 HIS A N 1
ATOM 930 C CA . HIS A 1 126 ? 3.092 23.797 21.141 1 93.5 126 HIS A CA 1
ATOM 931 C C . HIS A 1 126 ? 4.504 23.594 21.688 1 93.5 126 HIS A C 1
ATOM 933 O O . HIS A 1 126 ? 5.035 22.484 21.641 1 93.5 126 HIS A O 1
ATOM 939 N N . VAL A 1 127 ? 5.156 24.609 22.141 1 95.5 127 VAL A N 1
ATOM 940 C CA . VAL A 1 127 ? 6.434 24.547 22.828 1 95.5 127 VAL A CA 1
ATOM 941 C C . VAL A 1 127 ? 6.234 24.844 24.312 1 95.5 127 VAL A C 1
ATOM 943 O O . VAL A 1 127 ? 5.734 25.922 24.672 1 95.5 127 VAL A O 1
ATOM 946 N N . PRO A 1 128 ? 6.551 23.875 25.141 1 94.81 128 PRO A N 1
ATOM 947 C CA . PRO A 1 128 ? 6.34 24.109 26.562 1 94.81 128 PRO A CA 1
ATOM 948 C C . PRO A 1 128 ? 7.148 25.297 27.094 1 94.81 128 PRO A C 1
ATOM 950 O O . PRO A 1 128 ? 8.242 25.562 26.594 1 94.81 128 PRO A O 1
ATOM 953 N N . ASP A 1 129 ? 6.57 25.922 28.109 1 94.5 129 ASP A N 1
ATOM 954 C CA . ASP A 1 129 ? 7.23 27.047 28.75 1 94.5 129 ASP A CA 1
ATOM 955 C C . ASP A 1 129 ? 8.195 26.578 29.828 1 94.5 129 ASP A C 1
ATOM 957 O O . ASP A 1 129 ? 7.922 26.719 31.031 1 94.5 129 ASP A O 1
ATOM 961 N N . ILE A 1 130 ? 9.336 26.078 29.484 1 95.38 130 ILE A N 1
ATOM 962 C CA . ILE A 1 130 ? 10.391 25.656 30.391 1 95.38 130 ILE A CA 1
ATOM 963 C C . ILE A 1 130 ? 11.68 26.422 30.078 1 95.38 130 ILE A C 1
ATOM 965 O O . ILE A 1 130 ? 11.883 26.875 28.953 1 95.38 130 ILE A O 1
ATOM 969 N N . PRO A 1 131 ? 12.5 26.578 31.094 1 97.31 131 PRO A N 1
ATOM 970 C CA . PRO A 1 131 ? 13.758 27.281 30.828 1 97.31 131 PRO A CA 1
ATOM 971 C C . PRO A 1 131 ? 14.578 26.641 29.719 1 97.31 131 PRO A C 1
ATOM 973 O O . PRO A 1 131 ? 14.695 25.406 29.672 1 97.31 131 PRO A O 1
ATOM 976 N N . GLY A 1 132 ? 15.031 27.484 28.734 1 97.81 132 GLY A N 1
ATOM 977 C CA . GLY A 1 132 ? 15.922 27.016 27.688 1 97.81 132 GLY A CA 1
ATOM 978 C C . GLY A 1 132 ? 15.188 26.578 26.438 1 97.81 132 GLY A C 1
ATOM 979 O O . GLY A 1 132 ? 15.82 26.141 25.469 1 97.81 132 GLY A O 1
ATOM 980 N N . SER A 1 133 ? 13.883 26.672 26.391 1 97.25 133 SER A N 1
ATOM 981 C CA . SER A 1 133 ? 13.086 26.156 25.297 1 97.25 133 SER A CA 1
ATOM 982 C C . SER A 1 133 ? 13.312 26.953 24.016 1 97.25 133 SER A C 1
ATOM 984 O O . SER A 1 133 ? 12.914 26.516 22.938 1 97.25 133 SER A O 1
ATOM 986 N N . SER A 1 134 ? 14.023 28.078 24.078 1 96.25 134 SER A N 1
ATOM 987 C CA . SER A 1 134 ? 14.273 28.922 22.906 1 96.25 134 SER A CA 1
ATOM 988 C C . SER A 1 134 ? 15.758 28.922 22.547 1 96.25 134 SER A C 1
ATOM 990 O O . SER A 1 134 ? 16.188 29.688 21.688 1 96.25 134 SER A O 1
ATOM 992 N N . LEU A 1 135 ? 16.516 28.078 23.172 1 97.44 135 LEU A N 1
ATOM 993 C CA . LEU A 1 135 ? 17.938 28 22.875 1 97.44 135 LEU A CA 1
ATOM 994 C C . LEU A 1 135 ? 18.188 27.578 21.438 1 97.44 135 LEU A C 1
ATOM 996 O O . LEU A 1 135 ? 17.375 26.844 20.859 1 97.44 135 LEU A O 1
ATOM 1000 N N . SER A 1 136 ? 19.328 28.125 20.922 1 97.69 136 SER A N 1
ATOM 1001 C CA . SER A 1 136 ? 19.75 27.562 19.641 1 97.69 136 SER A CA 1
ATOM 1002 C C . SER A 1 136 ? 19.922 26.047 19.734 1 97.69 136 SER A C 1
ATOM 1004 O O . SER A 1 136 ? 20.453 25.547 20.734 1 97.69 136 SER A O 1
ATOM 1006 N N . GLY A 1 137 ? 19.359 25.359 18.781 1 98 137 GLY A N 1
ATOM 1007 C CA . GLY A 1 137 ? 19.422 23.906 18.812 1 98 137 GLY A CA 1
ATOM 1008 C C . GLY A 1 137 ? 18.109 23.266 19.219 1 98 137 GLY A C 1
ATOM 1009 O O . GLY A 1 137 ? 17.984 22.031 19.219 1 98 137 GLY A O 1
ATOM 1010 N N . THR A 1 138 ? 17.188 24.125 19.578 1 98.38 138 THR A N 1
ATOM 1011 C CA . THR A 1 138 ? 15.836 23.625 19.766 1 98.38 138 THR A CA 1
ATOM 1012 C C . THR A 1 138 ? 15.039 23.719 18.469 1 98.38 138 THR A C 1
ATOM 1014 O O . THR A 1 138 ? 15.18 24.703 17.719 1 98.38 138 THR A O 1
ATOM 1017 N N . TYR A 1 139 ? 14.281 22.656 18.156 1 98.25 139 TYR A N 1
ATOM 1018 C CA . TYR A 1 139 ? 13.547 22.594 16.906 1 98.25 139 TYR A CA 1
ATOM 1019 C C . TYR A 1 139 ? 12.125 22.094 17.125 1 98.25 139 TYR A C 1
ATOM 1021 O O . TYR A 1 139 ? 11.82 21.516 18.156 1 98.25 139 TYR A O 1
ATOM 1029 N N . THR A 1 140 ? 11.258 22.438 16.219 1 97.5 140 THR A N 1
ATOM 1030 C CA . THR A 1 140 ? 9.945 21.844 15.984 1 97.5 140 THR A CA 1
ATOM 1031 C C . THR A 1 140 ? 9.836 21.312 14.555 1 97.5 140 THR A C 1
ATOM 1033 O O . THR A 1 140 ? 10.758 21.484 13.758 1 97.5 140 THR A O 1
ATOM 1036 N N . ALA A 1 141 ? 8.703 20.656 14.273 1 96.19 141 ALA A N 1
ATOM 1037 C CA . ALA A 1 141 ? 8.492 20.203 12.906 1 96.19 141 ALA A CA 1
ATOM 1038 C C . ALA A 1 141 ? 8.578 21.359 11.914 1 96.19 141 ALA A C 1
ATOM 1040 O O . ALA A 1 141 ? 8.992 21.188 10.773 1 96.19 141 ALA A O 1
ATOM 1041 N N . LYS A 1 142 ? 8.273 22.531 12.383 1 94.38 142 LYS A N 1
ATOM 1042 C CA . LYS A 1 142 ? 8.273 23.719 11.531 1 94.38 142 LYS A CA 1
ATOM 1043 C C . LYS A 1 142 ? 9.688 24.25 11.312 1 94.38 142 LYS A C 1
ATOM 1045 O O . LYS A 1 142 ? 10 24.797 10.258 1 94.38 142 LYS A O 1
ATOM 1050 N N . THR A 1 143 ? 10.562 24.047 12.352 1 96.31 143 THR A N 1
ATOM 1051 C CA . THR A 1 143 ? 11.859 24.703 12.281 1 96.31 143 THR A CA 1
ATOM 1052 C C . THR A 1 143 ? 12.969 23.688 12.023 1 96.31 143 THR A C 1
ATOM 1054 O O . THR A 1 143 ? 14.133 24.047 11.852 1 96.31 143 THR A O 1
ATOM 1057 N N . LEU A 1 144 ? 12.609 22.469 11.93 1 95.31 144 LEU A N 1
ATOM 1058 C CA . LEU A 1 144 ? 13.602 21.406 11.766 1 95.31 144 LEU A CA 1
ATOM 1059 C C . LEU A 1 144 ? 14.422 21.625 10.5 1 95.31 144 LEU A C 1
ATOM 1061 O O . LEU A 1 144 ? 15.578 21.203 10.43 1 95.31 144 LEU A O 1
ATOM 1065 N N . ARG A 1 145 ? 13.883 22.266 9.508 1 94.88 145 ARG A N 1
ATOM 1066 C CA . ARG A 1 145 ? 14.547 22.516 8.234 1 94.88 145 ARG A CA 1
ATOM 1067 C C . ARG A 1 145 ? 15.75 23.438 8.43 1 94.88 145 ARG A C 1
ATOM 1069 O O . ARG A 1 145 ? 16.625 23.5 7.566 1 94.88 145 ARG A O 1
ATOM 1076 N N . THR A 1 146 ? 15.812 24.172 9.539 1 96.19 146 THR A N 1
ATOM 1077 C CA . THR A 1 146 ? 16.906 25.109 9.805 1 96.19 146 THR A CA 1
ATOM 1078 C C . THR A 1 146 ? 18.078 24.391 10.453 1 96.19 146 THR A C 1
ATOM 1080 O O . THR A 1 146 ? 19.141 24.984 10.672 1 96.19 146 THR A O 1
ATOM 1083 N N . MET A 1 147 ? 17.906 23.109 10.734 1 97.12 147 MET A N 1
ATOM 1084 C CA . MET A 1 147 ? 18.984 22.328 11.336 1 97.12 147 MET A CA 1
ATOM 1085 C C . MET A 1 147 ? 20.172 22.234 10.391 1 97.12 147 MET A C 1
ATOM 1087 O O . MET A 1 147 ? 20.062 21.656 9.305 1 97.12 147 MET A O 1
ATOM 1091 N N . PRO A 1 148 ? 21.312 22.688 10.742 1 96.06 148 PRO A N 1
ATOM 1092 C CA . PRO A 1 148 ? 22.438 22.766 9.797 1 96.06 148 PRO A CA 1
ATOM 1093 C C . PRO A 1 148 ? 23.141 21.422 9.617 1 96.06 148 PRO A C 1
ATOM 1095 O O . PRO A 1 148 ? 23.688 21.156 8.547 1 96.06 148 PRO A O 1
ATOM 1098 N N . THR A 1 149 ? 23.266 20.672 10.703 1 96.62 149 THR A N 1
ATOM 1099 C CA . THR A 1 149 ? 23.891 19.359 10.68 1 96.62 149 THR A CA 1
ATOM 1100 C C . THR A 1 149 ? 23.125 18.375 11.562 1 96.62 149 THR A C 1
ATOM 1102 O O . THR A 1 149 ? 22.391 18.797 12.461 1 96.62 149 THR A O 1
ATOM 1105 N N . LEU A 1 150 ? 23.312 17.156 11.289 1 97.56 150 LEU A N 1
ATOM 1106 C CA . LEU A 1 150 ? 22.703 16.141 12.133 1 97.56 150 LEU A CA 1
ATOM 1107 C C . LEU A 1 150 ? 23.344 16.109 13.516 1 97.56 150 LEU A C 1
ATOM 1109 O O . LEU A 1 150 ? 24.562 16.016 13.633 1 97.56 150 LEU A O 1
ATOM 1113 N N . PRO A 1 151 ? 22.562 16.219 14.484 1 98.19 151 PRO A N 1
ATOM 1114 C CA . PRO A 1 151 ? 23.156 16.062 15.82 1 98.19 151 PRO A CA 1
ATOM 1115 C C . PRO A 1 151 ? 23.594 14.633 16.109 1 98.19 151 PRO A C 1
ATOM 1117 O O . PRO A 1 151 ? 23 13.688 15.586 1 98.19 151 PRO A O 1
ATOM 1120 N N . LYS A 1 152 ? 24.625 14.516 16.922 1 98.44 152 LYS A N 1
ATOM 1121 C CA . LYS A 1 152 ? 24.984 13.18 17.375 1 98.44 152 LYS A CA 1
ATOM 1122 C C . LYS A 1 152 ? 23.938 12.625 18.328 1 98.44 152 LYS A C 1
ATOM 1124 O O . LYS A 1 152 ? 23.484 11.484 18.172 1 98.44 152 LYS A O 1
ATOM 1129 N N . LYS A 1 153 ? 23.547 13.461 19.312 1 98.81 153 LYS A N 1
ATOM 1130 C CA . LYS A 1 153 ? 22.516 13.117 20.281 1 98.81 153 LYS A CA 1
ATOM 1131 C C . LYS A 1 153 ? 21.312 14.039 20.156 1 98.81 153 LYS A C 1
ATOM 1133 O O . LYS A 1 153 ? 21.422 15.258 20.344 1 98.81 153 LYS A O 1
ATOM 1138 N N . LEU A 1 154 ? 20.141 13.453 19.859 1 98.88 154 LEU A N 1
ATOM 1139 C CA . LEU A 1 154 ? 18.906 14.211 19.688 1 98.88 154 LEU A CA 1
ATOM 1140 C C . LEU A 1 154 ? 17.891 13.836 20.75 1 98.88 154 LEU A C 1
ATOM 1142 O O . LEU A 1 154 ? 17.562 12.664 20.922 1 98.88 154 LEU A O 1
ATOM 1146 N N . ALA A 1 155 ? 17.453 14.812 21.531 1 98.81 155 ALA A N 1
ATOM 1147 C CA . ALA A 1 155 ? 16.344 14.625 22.469 1 98.81 155 ALA A CA 1
ATOM 1148 C C . ALA A 1 155 ? 15.008 15.008 21.812 1 98.81 155 ALA A C 1
ATOM 1150 O O . ALA A 1 155 ? 14.891 16.094 21.234 1 98.81 155 ALA A O 1
ATOM 1151 N N . ILE A 1 156 ? 14.062 14.164 21.875 1 98.75 156 ILE A N 1
ATOM 1152 C CA . ILE A 1 156 ? 12.711 14.461 21.422 1 98.75 156 ILE A CA 1
ATOM 1153 C C . ILE A 1 156 ? 11.758 14.492 22.625 1 98.75 156 ILE A C 1
ATOM 1155 O O . ILE A 1 156 ? 11.609 13.492 23.328 1 98.75 156 ILE A O 1
ATOM 1159 N N . ILE A 1 157 ? 11.164 15.633 22.844 1 98.25 157 ILE A N 1
ATOM 1160 C CA . ILE A 1 157 ? 10.25 15.805 23.969 1 98.25 157 ILE A CA 1
ATOM 1161 C C . ILE A 1 157 ? 8.812 15.617 23.5 1 98.25 157 ILE A C 1
ATOM 1163 O O . ILE A 1 157 ? 8.328 16.359 22.641 1 98.25 157 ILE A O 1
ATOM 1167 N N . GLY A 1 158 ? 8.094 14.633 24.031 1 97.12 158 GLY A N 1
ATOM 1168 C CA . GLY A 1 158 ? 6.738 14.258 23.656 1 97.12 158 GLY A CA 1
ATOM 1169 C C . GLY A 1 158 ? 6.57 12.766 23.453 1 97.12 158 GLY A C 1
ATOM 1170 O O . GLY A 1 158 ? 7.543 12.055 23.188 1 97.12 158 GLY A O 1
ATOM 1171 N N . GLY A 1 159 ? 5.371 12.273 23.5 1 96.81 159 GLY A N 1
ATOM 1172 C CA . GLY A 1 159 ? 5.129 10.844 23.359 1 96.81 159 GLY A CA 1
ATOM 1173 C C . GLY A 1 159 ? 4.074 10.508 22.328 1 96.81 159 GLY A C 1
ATOM 1174 O O . GLY A 1 159 ? 3.594 9.375 22.266 1 96.81 159 GLY A O 1
ATOM 1175 N N . GLY A 1 160 ? 3.695 11.43 21.5 1 96.81 160 GLY A N 1
ATOM 1176 C CA . GLY A 1 160 ? 2.635 11.219 20.531 1 96.81 160 GLY A CA 1
ATOM 1177 C C . GLY A 1 160 ? 3.148 10.75 19.172 1 96.81 160 GLY A C 1
ATOM 1178 O O . GLY A 1 160 ? 4.25 10.203 19.078 1 96.81 160 GLY A O 1
ATOM 1179 N N . ILE A 1 161 ? 2.367 10.906 18.141 1 96.94 161 ILE A N 1
ATOM 1180 C CA . ILE A 1 161 ? 2.629 10.422 16.797 1 96.94 161 ILE A CA 1
ATOM 1181 C C . ILE A 1 161 ? 3.893 11.078 16.25 1 96.94 161 ILE A C 1
ATOM 1183 O O . ILE A 1 161 ? 4.809 10.391 15.789 1 96.94 161 ILE A O 1
ATOM 1187 N N . SER A 1 162 ? 3.957 12.398 16.375 1 97.12 162 SER A N 1
ATOM 1188 C CA . SER A 1 162 ? 5.094 13.133 15.82 1 97.12 162 SER A CA 1
ATOM 1189 C C . SER A 1 162 ? 6.398 12.711 16.484 1 97.12 162 SER A C 1
ATOM 1191 O O . SER A 1 162 ? 7.43 12.586 15.812 1 97.12 162 SER A O 1
ATOM 1193 N N . ALA A 1 163 ? 6.367 12.508 17.781 1 98.25 163 ALA A N 1
ATOM 1194 C CA . ALA A 1 163 ? 7.559 12.078 18.5 1 98.25 163 ALA A CA 1
ATOM 1195 C C . ALA A 1 163 ? 8.094 10.758 17.969 1 98.25 163 ALA A C 1
ATOM 1197 O O . ALA A 1 163 ? 9.281 10.633 17.672 1 98.25 163 ALA A O 1
ATOM 1198 N N . ALA A 1 164 ? 7.219 9.828 17.812 1 98.62 164 ALA A N 1
ATOM 1199 C CA . ALA A 1 164 ? 7.613 8.492 17.344 1 98.62 164 ALA A CA 1
ATOM 1200 C C . ALA A 1 164 ? 8.125 8.539 15.906 1 98.62 164 ALA A C 1
ATOM 1202 O O . ALA A 1 164 ? 9.133 7.914 15.578 1 98.62 164 ALA A O 1
ATOM 1203 N N . GLU A 1 165 ? 7.406 9.266 15.031 1 98.69 165 GLU A N 1
ATOM 1204 C CA . GLU A 1 165 ? 7.781 9.336 13.625 1 98.69 165 GLU A CA 1
ATOM 1205 C C . GLU A 1 165 ? 9.156 9.969 13.445 1 98.69 165 GLU A C 1
ATOM 1207 O O . GLU A 1 165 ? 10.016 9.43 12.75 1 98.69 165 GLU A O 1
ATOM 1212 N N . PHE A 1 166 ? 9.422 11.086 14.125 1 98.75 166 PHE A N 1
ATOM 1213 C CA . PHE A 1 166 ? 10.711 11.758 13.984 1 98.75 166 PHE A CA 1
ATOM 1214 C C . PHE A 1 166 ? 11.812 10.953 14.656 1 98.75 166 PHE A C 1
ATOM 1216 O O . PHE A 1 166 ? 12.953 10.953 14.195 1 98.75 166 PHE A O 1
ATOM 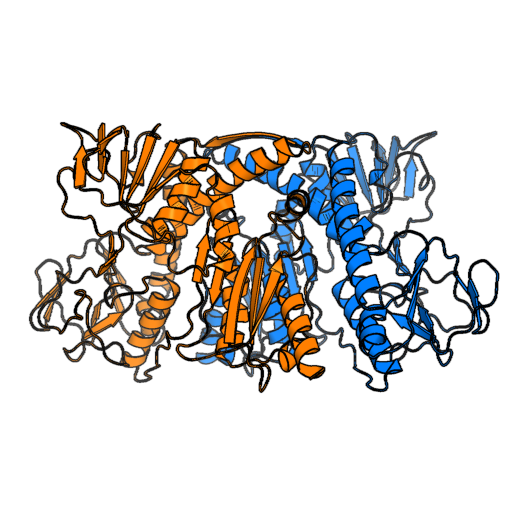1223 N N . ALA A 1 167 ? 11.461 10.234 15.766 1 98.94 167 ALA A N 1
ATOM 1224 C CA . ALA A 1 167 ? 12.453 9.367 16.391 1 98.94 167 ALA A CA 1
ATOM 1225 C C . ALA A 1 167 ? 12.922 8.281 15.43 1 98.94 167 ALA A C 1
ATOM 1227 O O . ALA A 1 167 ? 14.125 8.039 15.297 1 98.94 167 ALA A O 1
ATOM 1228 N N . TYR A 1 168 ? 11.992 7.641 14.773 1 98.88 168 TYR A N 1
ATOM 1229 C CA . TYR A 1 168 ? 12.328 6.617 13.789 1 98.88 168 TYR A CA 1
ATOM 1230 C C . TYR A 1 168 ? 13.211 7.191 12.688 1 98.88 168 TYR A C 1
ATOM 1232 O O . TYR A 1 168 ? 14.234 6.598 12.328 1 98.88 168 TYR A O 1
ATOM 1240 N N . ILE A 1 169 ? 12.844 8.352 12.172 1 98.88 169 ILE A N 1
ATOM 1241 C CA . ILE A 1 169 ? 13.516 8.984 11.047 1 98.88 169 ILE A CA 1
ATOM 1242 C C . ILE A 1 169 ? 14.945 9.344 11.43 1 98.88 169 ILE A C 1
ATOM 1244 O O . ILE A 1 169 ? 15.898 8.953 10.758 1 98.88 169 ILE A O 1
ATOM 1248 N N . TYR A 1 170 ? 15.141 10.023 12.539 1 98.88 170 TYR A N 1
ATOM 1249 C CA . TYR A 1 170 ? 16.453 10.547 12.875 1 98.88 170 TYR A CA 1
ATOM 1250 C C . TYR A 1 170 ? 17.375 9.445 13.406 1 98.88 170 TYR A C 1
ATOM 1252 O O . TYR A 1 170 ? 18.594 9.516 13.266 1 98.88 170 TYR A O 1
ATOM 1260 N N . ALA A 1 171 ? 16.797 8.406 14.031 1 98.88 171 ALA A N 1
ATOM 1261 C CA . ALA A 1 171 ? 17.609 7.234 14.352 1 98.88 171 ALA A CA 1
ATOM 1262 C C . ALA A 1 171 ? 18.172 6.598 13.086 1 98.88 171 ALA A C 1
ATOM 1264 O O . ALA A 1 171 ? 19.359 6.254 13.031 1 98.88 171 ALA A O 1
ATOM 1265 N N . ALA A 1 172 ? 17.344 6.453 12.047 1 98.75 172 ALA A N 1
ATOM 1266 C CA . ALA A 1 172 ? 17.781 5.91 10.766 1 98.75 172 ALA A CA 1
ATOM 1267 C C . ALA A 1 172 ? 18.844 6.793 10.133 1 98.75 172 ALA A C 1
ATOM 1269 O O . ALA A 1 172 ? 19.734 6.297 9.438 1 98.75 172 ALA A O 1
ATOM 1270 N N . PHE A 1 173 ? 18.719 8.117 10.414 1 98.75 173 PHE A N 1
ATOM 1271 C CA . PHE A 1 173 ? 19.672 9.078 9.859 1 98.75 173 PHE A CA 1
ATOM 1272 C C . PHE A 1 173 ? 21.016 8.992 10.578 1 98.75 173 PHE A C 1
ATOM 1274 O O . PHE A 1 173 ? 21.984 9.602 10.148 1 98.75 173 PHE A O 1
ATOM 1281 N N . GLY A 1 174 ? 21.078 8.273 11.711 1 98.31 174 GLY A N 1
ATOM 1282 C CA . GLY A 1 174 ? 22.359 8.031 12.375 1 98.31 174 GLY A CA 1
ATOM 1283 C C . GLY A 1 174 ? 22.484 8.742 13.711 1 98.31 174 GLY A C 1
ATOM 1284 O O . GLY A 1 174 ? 23.516 8.672 14.359 1 98.31 174 GLY A O 1
ATOM 1285 N N . CYS A 1 175 ? 21.422 9.414 14.172 1 98.69 175 CYS A N 1
ATOM 1286 C CA . CYS A 1 175 ? 21.438 10.086 15.469 1 98.69 175 CYS A CA 1
ATOM 1287 C C . CYS A 1 175 ? 21.188 9.086 16.594 1 98.69 175 CYS A C 1
ATOM 1289 O O . CYS A 1 175 ? 20.453 8.117 16.422 1 98.69 175 CYS A O 1
ATOM 1291 N N . GLU A 1 176 ? 21.859 9.32 17.703 1 98.88 176 GLU A N 1
ATOM 1292 C CA . GLU A 1 176 ? 21.391 8.719 18.953 1 98.88 176 GLU A CA 1
ATOM 1293 C C . GLU A 1 176 ? 20.172 9.445 19.5 1 98.88 176 GLU A C 1
ATOM 1295 O O . GLU A 1 176 ? 20.281 10.562 20.016 1 98.88 176 GLU A O 1
ATOM 1300 N N . VAL A 1 177 ? 19.016 8.805 19.438 1 98.88 177 VAL A N 1
ATOM 1301 C CA . VAL A 1 177 ? 17.766 9.5 19.719 1 98.88 177 VAL A CA 1
ATOM 1302 C C . VAL A 1 177 ? 17.188 9.023 21.062 1 98.88 177 VAL A C 1
ATOM 1304 O O . VAL A 1 177 ? 17.188 7.824 21.344 1 98.88 177 VAL A O 1
ATOM 1307 N N . THR A 1 178 ? 16.766 9.922 21.891 1 98.88 178 THR A N 1
ATOM 1308 C CA . THR A 1 178 ? 16.016 9.625 23.109 1 98.88 178 THR A CA 1
ATOM 1309 C C . THR A 1 178 ? 14.68 10.352 23.109 1 98.88 178 THR A C 1
ATOM 1311 O O . THR A 1 178 ? 14.625 11.57 22.938 1 98.88 178 THR A O 1
ATOM 1314 N N . ILE A 1 179 ? 13.594 9.617 23.297 1 98.75 179 ILE A N 1
ATOM 1315 C CA . ILE A 1 179 ? 12.273 10.203 23.5 1 98.75 179 ILE A CA 1
ATOM 1316 C C . ILE A 1 179 ? 12.039 10.43 25 1 98.75 179 ILE A C 1
ATOM 1318 O O . ILE A 1 179 ? 12.242 9.523 25.812 1 98.75 179 ILE A O 1
ATOM 1322 N N . PHE A 1 180 ? 11.695 11.609 25.328 1 98 180 PHE A N 1
ATOM 1323 C CA . PHE A 1 180 ? 11.242 11.922 26.688 1 98 180 PHE A CA 1
ATOM 1324 C C . PHE A 1 180 ? 9.719 12 26.734 1 98 180 PHE A C 1
ATOM 1326 O O . PHE A 1 180 ? 9.125 12.961 26.25 1 98 180 PHE A O 1
ATOM 1333 N N . CYS A 1 181 ? 9.141 10.992 27.328 1 94.88 181 CYS A N 1
ATOM 1334 C CA . CYS A 1 181 ? 7.688 10.859 27.438 1 94.88 181 CYS A CA 1
ATOM 1335 C C . CYS A 1 181 ? 7.227 11.039 28.875 1 94.88 181 CYS A C 1
ATOM 1337 O O . CYS A 1 181 ? 7.852 10.516 29.797 1 94.88 181 CYS A O 1
ATOM 1339 N N . ARG A 1 182 ? 6.16 11.75 29.078 1 90.88 182 ARG A N 1
ATOM 1340 C CA . ARG A 1 182 ? 5.68 11.969 30.438 1 90.88 182 ARG A CA 1
ATOM 1341 C C . ARG A 1 182 ? 5.055 10.703 31 1 90.88 182 ARG A C 1
ATOM 1343 O O . ARG A 1 182 ? 5.316 10.328 32.156 1 90.88 182 ARG A O 1
ATOM 1350 N N . SER A 1 183 ? 4.145 10.078 30.203 1 90.88 183 SER A N 1
ATOM 1351 C CA . SER A 1 183 ? 3.424 8.93 30.734 1 90.88 183 SER A CA 1
ATOM 1352 C C . SER A 1 183 ? 3.49 7.742 29.781 1 90.88 183 SER A C 1
ATOM 1354 O O . SER A 1 183 ? 4.191 6.762 30.047 1 90.88 183 SER A O 1
ATOM 1356 N N . VAL A 1 184 ? 2.768 7.789 28.688 1 92.25 184 VAL A N 1
ATOM 1357 C CA . VAL A 1 184 ? 2.68 6.645 27.781 1 92.25 184 VAL A CA 1
ATOM 1358 C C . VAL A 1 184 ? 3.068 7.066 26.359 1 92.25 184 VAL A C 1
ATOM 1360 O O . VAL A 1 184 ? 2.662 8.133 25.891 1 92.25 184 VAL A O 1
ATOM 1363 N N . LEU A 1 185 ? 3.998 6.25 25.781 1 96.31 185 LEU A N 1
ATOM 1364 C CA . LEU A 1 185 ? 4.316 6.465 24.375 1 96.31 185 LEU A CA 1
ATOM 1365 C C . LEU A 1 185 ? 3.17 6.008 23.484 1 96.31 185 LEU A C 1
ATOM 1367 O O . LEU A 1 185 ? 2.639 4.91 23.656 1 96.31 185 LEU A O 1
ATOM 1371 N N . LEU A 1 186 ? 2.783 6.777 22.531 1 97.06 186 LEU A N 1
ATOM 1372 C CA . LEU A 1 186 ? 1.734 6.484 21.562 1 97.06 186 LEU A CA 1
ATOM 1373 C C . LEU A 1 186 ? 0.468 5.996 22.266 1 97.06 186 LEU A C 1
ATOM 1375 O O . LEU A 1 186 ? -0.011 4.895 21.984 1 97.06 186 LEU A O 1
ATOM 1379 N N . PRO A 1 187 ? -0.101 6.852 23.047 1 93.56 187 PRO A N 1
ATOM 1380 C CA . PRO A 1 187 ? -1.287 6.434 23.797 1 93.56 187 PRO A CA 1
ATOM 1381 C C . PRO A 1 187 ? -2.463 6.074 22.891 1 93.56 187 PRO A C 1
ATOM 1383 O O . PRO A 1 187 ? -3.365 5.344 23.312 1 93.56 187 PRO A O 1
ATOM 1386 N N . ILE A 1 188 ? -2.434 6.527 21.672 1 91.19 188 ILE A N 1
ATOM 1387 C CA . ILE A 1 188 ? -3.551 6.332 20.766 1 91.19 188 ILE A CA 1
ATOM 1388 C C . ILE A 1 188 ? -3.447 4.953 20.109 1 91.19 188 ILE A C 1
ATOM 1390 O O . ILE A 1 188 ? -4.398 4.48 19.484 1 91.19 188 ILE A O 1
ATOM 1394 N N . LEU A 1 189 ? -2.311 4.332 20.172 1 93.94 189 LEU A N 1
ATOM 1395 C CA . LEU A 1 189 ? -2.084 3.033 19.547 1 93.94 189 LEU A CA 1
ATOM 1396 C C . LEU A 1 189 ? -2.555 1.903 20.469 1 93.94 189 LEU A C 1
ATOM 1398 O O . LEU A 1 189 ? -2.199 1.86 21.641 1 93.94 189 LEU A O 1
ATOM 1402 N N . PRO A 1 190 ? -3.363 0.988 19.922 1 94.19 190 PRO A N 1
ATOM 1403 C CA . PRO A 1 190 ? -3.748 -0.167 20.734 1 94.19 190 PRO A CA 1
ATOM 1404 C C . PRO A 1 190 ? -2.545 -0.944 21.266 1 94.19 190 PRO A C 1
ATOM 1406 O O . PRO A 1 190 ? -1.555 -1.116 20.547 1 94.19 190 PRO A O 1
ATOM 1409 N N . GLU A 1 191 ? -2.695 -1.425 22.422 1 93 191 GLU A N 1
ATOM 1410 C CA . GLU A 1 191 ? -1.611 -2.117 23.109 1 93 191 GLU A CA 1
ATOM 1411 C C . GLU A 1 191 ? -1.077 -3.277 22.281 1 93 191 GLU A C 1
ATOM 1413 O O . GLU A 1 191 ? 0.132 -3.51 22.234 1 93 191 GLU A O 1
ATOM 1418 N N . LYS A 1 192 ? -1.912 -3.908 21.641 1 91.81 192 LYS A N 1
ATOM 1419 C CA . LYS A 1 192 ? -1.552 -5.094 20.875 1 91.81 192 LYS A CA 1
ATOM 1420 C C . LYS A 1 192 ? -0.636 -4.734 19.703 1 91.81 192 LYS A C 1
ATOM 1422 O O . LYS A 1 192 ? 0.034 -5.602 19.141 1 91.81 192 LYS A O 1
ATOM 1427 N N . MET A 1 193 ? -0.569 -3.523 19.359 1 95.62 193 MET A N 1
ATOM 1428 C CA . MET A 1 193 ? 0.245 -3.084 18.234 1 95.62 193 MET A CA 1
ATOM 1429 C C . MET A 1 193 ? 1.588 -2.541 18.719 1 95.62 193 MET A C 1
ATOM 1431 O O . MET A 1 193 ? 2.506 -2.355 17.906 1 95.62 193 MET A O 1
ATOM 1435 N N . MET A 1 194 ? 1.695 -2.334 19.984 1 95.62 194 MET A N 1
ATOM 1436 C CA . MET A 1 194 ? 2.857 -1.638 20.516 1 95.62 194 MET A CA 1
ATOM 1437 C C . MET A 1 194 ? 4.125 -2.461 20.328 1 95.62 194 MET A C 1
ATOM 1439 O O . MET A 1 194 ? 5.207 -1.904 20.125 1 95.62 194 MET A O 1
ATOM 1443 N N . LYS A 1 195 ? 3.988 -3.766 20.328 1 94.62 195 LYS A N 1
ATOM 1444 C CA . LYS A 1 195 ? 5.156 -4.617 20.125 1 94.62 195 LYS A CA 1
ATOM 1445 C C . LYS A 1 195 ? 5.832 -4.309 18.797 1 94.62 195 LYS A C 1
ATOM 1447 O O . LYS A 1 195 ? 7.055 -4.16 18.719 1 94.62 195 LYS A O 1
ATOM 1452 N N . ALA A 1 196 ? 5.062 -4.23 17.766 1 96.12 196 ALA A N 1
ATOM 1453 C CA . ALA A 1 196 ? 5.598 -3.93 16.438 1 96.12 196 ALA A CA 1
ATOM 1454 C C . ALA A 1 196 ? 6.184 -2.521 16.391 1 96.12 196 ALA A C 1
ATOM 1456 O O . ALA A 1 196 ? 7.238 -2.301 15.789 1 96.12 196 ALA A O 1
ATOM 1457 N N . ALA A 1 197 ? 5.516 -1.567 17.016 1 97.88 197 ALA A N 1
ATOM 1458 C CA . ALA A 1 197 ? 5.988 -0.186 17.031 1 97.88 197 ALA A CA 1
ATOM 1459 C C . ALA A 1 197 ? 7.328 -0.074 17.75 1 97.88 197 ALA A C 1
ATOM 1461 O O . ALA A 1 197 ? 8.234 0.632 17.297 1 97.88 197 ALA A O 1
ATOM 1462 N N . LEU A 1 198 ? 7.461 -0.788 18.844 1 97.44 198 LEU A N 1
ATOM 1463 C CA . LEU A 1 198 ? 8.695 -0.756 19.609 1 97.44 198 LEU A CA 1
ATOM 1464 C C . LEU A 1 198 ? 9.836 -1.428 18.859 1 97.44 198 LEU A C 1
ATOM 1466 O O . LEU A 1 198 ? 10.992 -1.033 18.984 1 97.44 198 LEU A O 1
ATOM 1470 N N . ARG A 1 199 ? 9.492 -2.383 18.078 1 96.94 199 ARG A N 1
ATOM 1471 C CA . ARG A 1 199 ? 10.508 -2.992 17.219 1 96.94 199 ARG A CA 1
ATOM 1472 C C . ARG A 1 199 ? 11.039 -1.988 16.203 1 96.94 199 ARG A C 1
ATOM 1474 O O . ARG A 1 199 ? 12.242 -1.934 15.953 1 96.94 199 ARG A O 1
ATOM 1481 N N . ASP A 1 200 ? 10.125 -1.216 15.594 1 97.88 200 ASP A N 1
ATOM 1482 C CA . ASP A 1 200 ? 10.539 -0.173 14.664 1 97.88 200 ASP A CA 1
ATOM 1483 C C . ASP A 1 200 ? 11.422 0.861 15.352 1 97.88 200 ASP A C 1
ATOM 1485 O O . ASP A 1 200 ? 12.289 1.467 14.719 1 97.88 200 ASP A O 1
ATOM 1489 N N . LEU A 1 201 ? 11.188 1.055 16.656 1 98.44 201 LEU A N 1
ATOM 1490 C CA . LEU A 1 201 ? 11.914 2.061 17.438 1 98.44 201 LEU A CA 1
ATOM 1491 C C . LEU A 1 201 ? 13.008 1.415 18.266 1 98.44 201 LEU A C 1
ATOM 1493 O O . LEU A 1 201 ? 13.391 1.942 19.312 1 98.44 201 LEU A O 1
ATOM 1497 N N . ALA A 1 202 ? 13.453 0.256 17.844 1 97.44 202 ALA A N 1
ATOM 1498 C CA . ALA A 1 202 ? 14.391 -0.539 18.641 1 97.44 202 ALA A CA 1
ATOM 1499 C C . ALA A 1 202 ? 15.672 0.234 18.906 1 97.44 202 ALA A C 1
ATOM 1501 O O . ALA A 1 202 ? 16.344 0.016 19.922 1 97.44 202 ALA A O 1
ATOM 1502 N N . ASN A 1 203 ? 16.062 1.209 18.062 1 97.81 203 ASN A N 1
ATOM 1503 C CA . ASN A 1 203 ? 17.297 1.969 18.203 1 97.81 203 ASN A CA 1
ATOM 1504 C C . ASN A 1 203 ? 17.047 3.32 18.875 1 97.81 203 ASN A C 1
ATOM 1506 O O . ASN A 1 203 ? 17.891 4.219 18.781 1 97.81 203 ASN A O 1
ATOM 1510 N N . VAL A 1 204 ? 15.891 3.48 19.453 1 98.75 204 VAL A N 1
ATOM 1511 C CA . VAL A 1 204 ? 15.516 4.711 20.141 1 98.75 204 VAL A CA 1
ATOM 1512 C C . VAL A 1 204 ? 15.383 4.453 21.641 1 98.75 204 VAL A C 1
ATOM 1514 O O . VAL A 1 204 ? 14.75 3.48 22.062 1 98.75 204 VAL A O 1
ATOM 1517 N N . THR A 1 205 ? 16.031 5.234 22.438 1 98.62 205 THR A N 1
ATOM 1518 C CA . THR A 1 205 ? 15.844 5.168 23.875 1 98.62 205 THR A CA 1
ATOM 1519 C C . THR A 1 205 ? 14.578 5.906 24.297 1 98.62 205 THR A C 1
ATOM 1521 O O . THR A 1 205 ? 14.305 7.008 23.828 1 98.62 205 THR A O 1
ATOM 1524 N N . ILE A 1 206 ? 13.789 5.297 25.172 1 98.38 206 ILE A N 1
ATOM 1525 C CA . ILE A 1 206 ? 12.562 5.906 25.672 1 98.38 206 ILE A CA 1
ATOM 1526 C C . ILE A 1 206 ? 12.664 6.086 27.188 1 98.38 206 ILE A C 1
ATOM 1528 O O . ILE A 1 206 ? 12.844 5.109 27.922 1 98.38 206 ILE A O 1
ATOM 1532 N N . LEU A 1 207 ? 12.609 7.293 27.609 1 97.88 207 LEU A N 1
ATOM 1533 C CA . LEU A 1 207 ? 12.641 7.613 29.031 1 97.88 207 LEU A CA 1
ATOM 1534 C C . LEU A 1 207 ? 11.328 8.25 29.469 1 97.88 207 LEU A C 1
ATOM 1536 O O . LEU A 1 207 ? 10.758 9.078 28.766 1 97.88 207 LEU A O 1
ATOM 1540 N N . TYR A 1 208 ? 10.828 7.844 30.594 1 96.44 208 TYR A N 1
ATOM 1541 C CA . TYR A 1 208 ? 9.586 8.359 31.156 1 96.44 208 TYR A CA 1
ATOM 1542 C C . TYR A 1 208 ? 9.859 9.312 32.312 1 96.44 208 TYR A C 1
ATOM 1544 O O . TYR A 1 208 ? 10.625 8.984 33.219 1 96.44 208 TYR A O 1
ATOM 1552 N N . GLY A 1 209 ? 9.328 10.5 32.219 1 93.56 209 GLY A N 1
ATOM 1553 C CA . GLY A 1 209 ? 9.5 11.523 33.219 1 93.56 209 GLY A CA 1
ATOM 1554 C C . GLY A 1 209 ? 9.188 12.922 32.719 1 93.56 209 GLY A C 1
ATOM 1555 O O . GLY A 1 209 ? 8.656 13.086 31.625 1 93.56 209 GLY A O 1
ATOM 1556 N N . GLN A 1 210 ? 9.469 13.867 33.562 1 93 210 GLN A N 1
ATOM 1557 C CA . GLN A 1 210 ? 9.164 15.258 33.25 1 93 210 GLN A CA 1
ATOM 1558 C C . GLN A 1 210 ? 10.445 16.031 32.938 1 93 210 GLN A C 1
ATOM 1560 O O . GLN A 1 210 ? 11.367 16.078 33.75 1 93 210 GLN A O 1
ATOM 1565 N N . VAL A 1 211 ? 10.547 16.562 31.719 1 96.5 211 VAL A N 1
ATOM 1566 C CA . VAL A 1 211 ? 11.641 17.453 31.375 1 96.5 211 VAL A CA 1
ATOM 1567 C C . VAL A 1 211 ? 11.414 18.828 32.031 1 96.5 211 VAL A C 1
ATOM 1569 O O . VAL A 1 211 ? 10.367 19.438 31.828 1 96.5 211 VAL A O 1
ATOM 1572 N N . GLU A 1 212 ? 12.406 19.281 32.75 1 97 212 GLU A N 1
ATOM 1573 C CA . GLU A 1 212 ? 12.266 20.5 33.562 1 97 212 GLU A CA 1
ATOM 1574 C C . GLU A 1 212 ? 12.938 21.688 32.844 1 97 212 GLU A C 1
ATOM 1576 O O . GLU A 1 212 ? 12.539 22.828 33.062 1 97 212 GLU A O 1
ATOM 1581 N N . GLU A 1 213 ? 13.961 21.344 32.156 1 97.94 213 GLU A N 1
ATOM 1582 C CA . GLU A 1 213 ? 14.805 22.406 31.609 1 97.94 213 GLU A CA 1
ATOM 1583 C C . GLU A 1 213 ? 15.648 21.906 30.438 1 97.94 213 GLU A C 1
ATOM 1585 O O . GLU A 1 213 ? 16.094 20.75 30.422 1 97.94 213 GLU A O 1
ATOM 1590 N N . ILE A 1 214 ? 15.758 22.766 29.375 1 98.56 214 ILE A N 1
ATOM 1591 C CA . ILE A 1 214 ? 16.781 22.562 28.359 1 98.56 214 ILE A CA 1
ATOM 1592 C C . ILE A 1 214 ? 18.062 23.297 28.781 1 98.56 214 ILE A C 1
ATOM 1594 O O . ILE A 1 214 ? 18.062 24.5 28.984 1 98.56 214 ILE A O 1
ATOM 1598 N N . LEU A 1 215 ? 19.109 22.547 28.828 1 98.31 215 LEU A N 1
ATOM 1599 C CA . LEU A 1 215 ? 20.344 23.078 29.375 1 98.31 215 LEU A CA 1
ATOM 1600 C C . LEU A 1 215 ? 21.219 23.672 28.266 1 98.31 215 LEU A C 1
ATOM 1602 O O . LEU A 1 215 ? 21.266 23.125 27.156 1 98.31 215 LEU A O 1
ATOM 1606 N N . GLY A 1 216 ? 21.922 24.797 28.562 1 97.25 216 GLY A N 1
ATOM 1607 C CA . GLY A 1 216 ? 22.875 25.406 27.656 1 97.25 216 GLY A CA 1
ATOM 1608 C C . GLY A 1 216 ? 23 26.906 27.828 1 97.25 216 GLY A C 1
ATOM 1609 O O . GLY A 1 216 ? 22.094 27.547 28.359 1 97.25 216 GLY A O 1
ATOM 1610 N N . LYS A 1 217 ? 24.094 27.484 27.469 1 94.75 217 LYS A N 1
ATOM 1611 C CA . LYS A 1 217 ? 24.297 28.938 27.531 1 94.75 217 LYS A CA 1
ATOM 1612 C C . LYS A 1 217 ? 23.859 29.609 26.234 1 94.75 217 LYS A C 1
ATOM 1614 O O . LYS A 1 217 ? 22.828 30.281 26.188 1 94.75 217 LYS A O 1
ATOM 1619 N N . ASP A 1 218 ? 24.5 29.156 25.078 1 95.19 218 ASP A N 1
ATOM 1620 C CA . ASP A 1 218 ? 24.188 29.734 23.781 1 95.19 218 ASP A CA 1
ATOM 1621 C C . ASP A 1 218 ? 23.422 28.75 22.906 1 95.19 218 ASP A C 1
ATOM 1623 O O . ASP A 1 218 ? 22.75 29.141 21.953 1 95.19 218 ASP A O 1
ATOM 1627 N N . LYS A 1 219 ? 23.703 27.562 23.203 1 97.38 219 LYS A N 1
ATOM 1628 C CA . LYS A 1 219 ? 23.062 26.484 22.453 1 97.38 219 LYS A CA 1
ATOM 1629 C C . LYS A 1 219 ? 22.766 25.297 23.375 1 97.38 219 LYS A C 1
ATOM 1631 O O . LYS A 1 219 ? 23.297 25.203 24.484 1 97.38 219 LYS A O 1
ATOM 1636 N N . VAL A 1 220 ? 21.922 24.406 22.922 1 98.44 220 VAL A N 1
ATOM 1637 C CA . VAL A 1 220 ? 21.531 23.219 23.688 1 98.44 220 VAL A CA 1
ATOM 1638 C C . VAL A 1 220 ? 22.766 22.406 24.062 1 98.44 220 VAL A C 1
ATOM 1640 O O . VAL A 1 220 ? 23.609 22.125 23.188 1 98.44 220 VAL A O 1
ATOM 1643 N N . GLU A 1 221 ? 22.859 22.031 25.281 1 98.5 221 GLU A N 1
ATOM 1644 C CA . GLU A 1 221 ? 23.938 21.172 25.766 1 98.5 221 GLU A CA 1
ATOM 1645 C C . GLU A 1 221 ? 23.375 19.953 26.516 1 98.5 221 GLU A C 1
ATOM 1647 O O . GLU A 1 221 ? 24.109 19.031 26.859 1 98.5 221 GLU A O 1
ATOM 1652 N N . GLY A 1 222 ? 22.078 20.016 26.766 1 98.38 222 GLY A N 1
ATOM 1653 C CA . GLY A 1 222 ? 21.484 18.891 27.469 1 98.38 222 GLY A CA 1
ATOM 1654 C C . GLY A 1 222 ? 20.047 19.125 27.891 1 98.38 222 GLY A C 1
ATOM 1655 O O . GLY A 1 222 ? 19.438 20.125 27.5 1 98.38 222 GLY A O 1
ATOM 1656 N N . VAL A 1 223 ? 19.469 18.141 28.625 1 98.38 223 VAL A N 1
ATOM 1657 C CA . VAL A 1 223 ? 18.125 18.188 29.172 1 98.38 223 VAL A CA 1
ATOM 1658 C C . VAL A 1 223 ? 18.141 17.766 30.641 1 98.38 223 VAL A C 1
ATOM 1660 O O . VAL A 1 223 ? 18.875 16.844 31.016 1 98.38 223 VAL A O 1
ATOM 1663 N N . ARG A 1 224 ? 17.484 18.516 31.453 1 98.06 224 ARG A N 1
ATOM 1664 C CA . ARG A 1 224 ? 17.281 18.109 32.844 1 98.06 224 ARG A CA 1
ATOM 1665 C C . ARG A 1 224 ? 15.938 17.422 33.031 1 98.06 224 ARG A C 1
ATOM 1667 O O . ARG A 1 224 ? 14.891 18.031 32.781 1 98.06 224 ARG A O 1
ATOM 1674 N N . MET A 1 225 ? 15.977 16.156 33.375 1 95.88 225 MET A N 1
ATOM 1675 C CA . MET A 1 225 ? 14.773 15.391 33.688 1 95.88 225 MET A CA 1
ATOM 1676 C C . MET A 1 225 ? 14.82 14.859 35.094 1 95.88 225 MET A C 1
ATOM 1678 O O . MET A 1 225 ? 15.75 14.141 35.469 1 95.88 225 MET A O 1
ATOM 1682 N N . ASP A 1 226 ? 13.836 15.203 35.875 1 92.94 226 ASP A N 1
ATOM 1683 C CA . ASP A 1 226 ? 13.727 14.742 37.25 1 92.94 226 ASP A CA 1
ATOM 1684 C C . ASP A 1 226 ? 15.016 15 38.031 1 92.94 226 ASP A C 1
ATOM 1686 O O . ASP A 1 226 ? 15.539 14.102 38.688 1 92.94 226 ASP A O 1
ATOM 1690 N N . GLY A 1 227 ? 15.594 16.016 37.844 1 92.88 227 GLY A N 1
ATOM 1691 C CA . GLY A 1 227 ? 16.766 16.469 38.594 1 92.88 227 GLY A CA 1
ATOM 1692 C C . GLY A 1 227 ? 18.062 15.961 38 1 92.88 227 GLY A C 1
ATOM 1693 O O . GLY A 1 227 ? 19.156 16.312 38.469 1 92.88 227 GLY A O 1
ATOM 1694 N N . LYS A 1 228 ? 18.047 15.188 36.969 1 94.88 228 LYS A N 1
ATOM 1695 C CA . LYS A 1 228 ? 19.234 14.617 36.344 1 94.88 228 LYS A CA 1
ATOM 1696 C C . LYS A 1 228 ? 19.547 15.281 35 1 94.88 228 LYS A C 1
ATOM 1698 O O . LYS A 1 228 ? 18.656 15.445 34.188 1 94.88 228 LYS A O 1
ATOM 1703 N N . ASP A 1 229 ? 20.797 15.688 34.844 1 98.06 229 ASP A N 1
ATOM 1704 C CA . ASP A 1 229 ? 21.234 16.312 33.594 1 98.06 229 ASP A CA 1
ATOM 1705 C C . ASP A 1 229 ? 21.734 15.273 32.594 1 98.06 229 ASP A C 1
ATOM 1707 O O . ASP A 1 229 ? 22.609 14.469 32.938 1 98.06 229 ASP A O 1
ATOM 1711 N N . LEU A 1 230 ? 21.219 15.266 31.453 1 98.31 230 LEU A N 1
ATOM 1712 C CA . LEU A 1 230 ? 21.641 14.367 30.375 1 98.31 230 LEU A CA 1
ATOM 1713 C C . LEU A 1 230 ? 22.141 15.148 29.172 1 98.31 230 LEU A C 1
ATOM 1715 O O . LEU A 1 230 ? 21.5 16.109 28.734 1 98.31 230 LEU A O 1
ATOM 1719 N N . PRO A 1 231 ? 23.25 14.789 28.609 1 98.5 231 PRO A N 1
ATOM 1720 C CA . PRO A 1 231 ? 23.828 15.547 27.484 1 98.5 231 PRO A CA 1
ATOM 1721 C C . PRO A 1 231 ? 23.125 15.281 26.156 1 98.5 231 PRO A C 1
ATOM 1723 O O . PRO A 1 231 ? 22.859 14.133 25.812 1 98.5 231 PRO A O 1
ATOM 1726 N N . PHE A 1 232 ? 22.812 16.344 25.422 1 98.69 232 PHE A N 1
ATOM 1727 C CA . PHE A 1 232 ? 22.25 16.297 24.078 1 98.69 232 PHE A CA 1
ATOM 1728 C C . PHE A 1 232 ? 22.719 17.484 23.25 1 98.69 232 PHE A C 1
ATOM 1730 O O . PHE A 1 232 ? 23.031 18.547 23.797 1 98.69 232 PHE A O 1
ATOM 1737 N N . ASP A 1 233 ? 22.75 17.312 21.906 1 98.31 233 ASP A N 1
ATOM 1738 C CA . ASP A 1 233 ? 23.219 18.344 20.984 1 98.31 233 ASP A CA 1
ATOM 1739 C C . ASP A 1 233 ? 22.047 19.172 20.453 1 98.31 233 ASP A C 1
ATOM 1741 O O . ASP A 1 233 ? 22.234 20.297 19.984 1 98.31 233 ASP A O 1
ATOM 1745 N N . ALA A 1 234 ? 20.906 18.578 20.438 1 98.75 234 ALA A N 1
ATOM 1746 C CA . ALA A 1 234 ? 19.703 19.234 19.922 1 98.75 234 ALA A CA 1
ATOM 1747 C C . ALA A 1 234 ? 18.438 18.672 20.578 1 98.75 234 ALA A C 1
ATOM 1749 O O . ALA A 1 234 ? 18.469 17.562 21.141 1 98.75 234 ALA A O 1
ATOM 1750 N N . VAL A 1 235 ? 17.406 19.469 20.578 1 98.75 235 VAL A N 1
ATOM 1751 C CA . VAL A 1 235 ? 16.094 19.094 21.125 1 98.75 235 VAL A CA 1
ATOM 1752 C C . VAL A 1 235 ? 15.016 19.328 20.078 1 98.75 235 VAL A C 1
ATOM 1754 O O . VAL A 1 235 ? 14.992 20.359 19.406 1 98.75 235 VAL A O 1
ATOM 1757 N N . LEU A 1 236 ? 14.203 18.375 19.828 1 98.62 236 LEU A N 1
ATOM 1758 C CA . LEU A 1 236 ? 13.008 18.5 19 1 98.62 236 LEU A CA 1
ATOM 1759 C C . LEU A 1 236 ? 11.75 18.438 19.844 1 98.62 236 LEU A C 1
ATOM 1761 O O . LEU A 1 236 ? 11.5 17.438 20.531 1 98.62 236 LEU A O 1
ATOM 1765 N N . PHE A 1 237 ? 11 19.516 19.844 1 98.25 237 PHE A N 1
ATOM 1766 C CA . PHE A 1 237 ? 9.734 19.547 20.562 1 98.25 237 PHE A CA 1
ATOM 1767 C C . PHE A 1 237 ? 8.625 18.906 19.719 1 98.25 237 PHE A C 1
ATOM 1769 O O . PHE A 1 237 ? 8.305 19.391 18.625 1 98.25 237 PHE A O 1
ATOM 1776 N N . ALA A 1 238 ? 8.086 17.828 20.156 1 97.25 238 ALA A N 1
ATOM 1777 C CA . ALA A 1 238 ? 6.887 17.156 19.656 1 97.25 238 ALA A CA 1
ATOM 1778 C C . ALA A 1 238 ? 5.809 17.078 20.719 1 97.25 238 ALA A C 1
ATOM 1780 O O . ALA A 1 238 ? 5.289 16 21 1 97.25 238 ALA A O 1
ATOM 1781 N N . THR A 1 239 ? 5.414 18.234 21.219 1 95.69 239 THR A N 1
ATOM 1782 C CA . THR A 1 239 ? 4.645 18.344 22.453 1 95.69 239 THR A CA 1
ATOM 1783 C C . THR A 1 239 ? 3.201 18.734 22.156 1 95.69 239 THR A C 1
ATOM 1785 O O . THR A 1 239 ? 2.531 19.344 23 1 95.69 239 THR A O 1
ATOM 1788 N N . GLY A 1 240 ? 2.748 18.422 20.969 1 93.44 240 GLY A N 1
ATOM 1789 C CA . GLY A 1 240 ? 1.356 18.688 20.625 1 93.44 240 GLY A CA 1
ATOM 1790 C C . GLY A 1 240 ? 1.166 19.953 19.828 1 93.44 240 GLY A C 1
ATOM 1791 O O . GLY A 1 240 ? 2.141 20.594 19.438 1 93.44 240 GLY A O 1
ATOM 1792 N N . MET A 1 241 ? -0.083 20.219 19.469 1 94.44 241 MET A N 1
ATOM 1793 C CA . MET A 1 241 ? -0.448 21.359 18.625 1 94.44 241 MET A CA 1
ATOM 1794 C C . MET A 1 241 ? -1.394 22.297 19.375 1 94.44 241 MET A C 1
ATOM 1796 O O . MET A 1 241 ? -2.051 21.906 20.328 1 94.44 241 MET A O 1
ATOM 1800 N N . LYS A 1 242 ? -1.375 23.547 18.969 1 94.62 242 LYS A N 1
ATOM 1801 C CA . LYS A 1 242 ? -2.27 24.562 19.5 1 94.62 242 LYS A CA 1
ATOM 1802 C C . LYS A 1 242 ? -2.918 25.359 18.375 1 94.62 242 LYS A C 1
ATOM 1804 O O . LYS A 1 242 ? -2.227 25.875 17.484 1 94.62 242 LYS A O 1
ATOM 1809 N N . ALA A 1 243 ? -4.258 25.469 18.438 1 96.81 243 ALA A N 1
ATOM 1810 C CA . ALA A 1 243 ? -5 26.203 17.406 1 96.81 243 ALA A CA 1
ATOM 1811 C C . ALA A 1 243 ? -4.527 27.656 17.328 1 96.81 243 ALA A C 1
ATOM 1813 O O . ALA A 1 243 ? -4.27 28.297 18.359 1 96.81 243 ALA A O 1
ATOM 1814 N N . GLU A 1 244 ? -4.348 28.172 16.109 1 94.62 244 GLU A N 1
ATOM 1815 C CA . GLU A 1 244 ? -3.936 29.562 15.898 1 94.62 244 GLU A CA 1
ATOM 1816 C C . GLU A 1 244 ? -5.141 30.5 15.898 1 94.62 244 GLU A C 1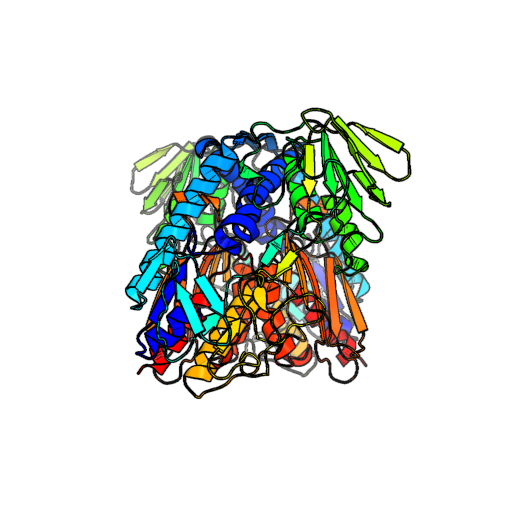
ATOM 1818 O O . GLU A 1 244 ? -5.645 30.859 14.836 1 94.62 244 GLU A O 1
ATOM 1823 N N . THR A 1 245 ? -5.516 30.953 17.078 1 95.5 245 THR A N 1
ATOM 1824 C CA . THR A 1 245 ? -6.766 31.703 17.219 1 95.5 245 THR A CA 1
ATOM 1825 C C . THR A 1 245 ? -6.512 33.094 17.75 1 95.5 245 THR A C 1
ATOM 1827 O O . THR A 1 245 ? -7.453 33.875 17.984 1 95.5 245 THR A O 1
ATOM 1830 N N . SER A 1 246 ? -5.23 33.5 17.891 1 90 246 SER A N 1
ATOM 1831 C CA . SER A 1 246 ? -4.895 34.75 18.609 1 90 246 SER A CA 1
ATOM 1832 C C . SER A 1 246 ? -5.41 35.969 17.859 1 90 246 SER A C 1
ATOM 1834 O O . SER A 1 246 ? -5.723 37 18.484 1 90 246 SER A O 1
ATOM 1836 N N . LEU A 1 247 ? -5.59 35.812 16.609 1 90.94 247 LEU A N 1
ATOM 1837 C CA . LEU A 1 247 ? -5.938 36.969 15.805 1 90.94 247 LEU A CA 1
ATOM 1838 C C . LEU A 1 247 ? -7.449 37.062 15.633 1 90.94 247 LEU A C 1
ATOM 1840 O O . LEU A 1 247 ? -7.938 38 14.977 1 90.94 247 LEU A O 1
ATOM 1844 N N . PHE A 1 248 ? -8.172 36.188 16.297 1 93.62 248 PHE A N 1
ATOM 1845 C CA . PHE A 1 248 ? -9.625 36.156 16.156 1 93.62 248 PHE A CA 1
ATOM 1846 C C . PHE A 1 248 ? -10.312 36.312 17.5 1 93.62 248 PHE A C 1
ATOM 1848 O O . PHE A 1 248 ? -10.336 35.406 18.312 1 93.62 248 PHE A O 1
ATOM 1855 N N . THR A 1 249 ? -10.938 37.531 17.672 1 92.19 249 THR A N 1
ATOM 1856 C CA . THR A 1 249 ? -11.555 37.875 18.953 1 92.19 249 THR A CA 1
ATOM 1857 C C . THR A 1 249 ? -13.07 38 18.812 1 92.19 249 THR A C 1
ATOM 1859 O O . THR A 1 249 ? -13.578 38.156 17.688 1 92.19 249 THR A O 1
ATOM 1862 N N . GLY A 1 250 ? -13.742 37.875 19.938 1 92.44 250 GLY A N 1
ATOM 1863 C CA . GLY A 1 250 ? -15.18 38.125 19.969 1 92.44 250 GLY A CA 1
ATOM 1864 C C . GLY A 1 250 ? -15.992 36.875 19.734 1 92.44 250 GLY A C 1
ATOM 1865 O O . GLY A 1 250 ? -17.219 36.875 19.875 1 92.44 250 GLY A O 1
ATOM 1866 N N . MET A 1 251 ? -15.32 35.844 19.391 1 93.81 251 MET A N 1
ATOM 1867 C CA . MET A 1 251 ? -16.047 34.594 19.172 1 93.81 251 MET A CA 1
ATOM 1868 C C . MET A 1 251 ? -15.766 33.594 20.281 1 93.81 251 MET A C 1
ATOM 1870 O O . MET A 1 251 ? -14.719 33.656 20.938 1 93.81 251 MET A O 1
ATOM 1874 N N . LYS A 1 252 ? -16.703 32.688 20.516 1 96.62 252 LYS A N 1
ATOM 1875 C CA . LYS A 1 252 ? -16.562 31.688 21.562 1 96.62 252 LYS A CA 1
ATOM 1876 C C . LYS A 1 252 ? -15.453 30.688 21.219 1 96.62 252 LYS A C 1
ATOM 1878 O O . LYS A 1 252 ? -15.305 30.297 20.062 1 96.62 252 LYS A O 1
ATOM 1883 N N . LYS A 1 253 ? -14.719 30.328 22.281 1 97 253 LYS A N 1
ATOM 1884 C CA . LYS A 1 253 ? -13.641 29.344 22.141 1 97 253 LYS A CA 1
ATOM 1885 C C . LYS A 1 253 ? -13.891 28.125 23.031 1 97 253 LYS A C 1
ATOM 1887 O O . LYS A 1 253 ? -14.648 28.203 24 1 97 253 LYS A O 1
ATOM 1892 N N . ASN A 1 254 ? -13.344 27.031 22.578 1 97.44 254 ASN A N 1
ATOM 1893 C CA . ASN A 1 254 ? -13.32 25.844 23.438 1 97.44 254 ASN A CA 1
ATOM 1894 C C . ASN A 1 254 ? -12.305 26 24.578 1 97.44 254 ASN A C 1
ATOM 1896 O O . ASN A 1 254 ? -11.484 26.906 24.562 1 97.44 254 ASN A O 1
ATOM 1900 N N . PRO A 1 255 ? -12.352 25.125 25.531 1 96.12 255 PRO A N 1
ATOM 1901 C CA . PRO A 1 255 ? -11.414 25.219 26.656 1 96.12 255 PRO A CA 1
ATOM 1902 C C . PRO A 1 255 ? -9.953 25.172 26.219 1 96.12 255 PRO A C 1
ATOM 1904 O O . PRO A 1 255 ? -9.086 25.766 26.859 1 96.12 255 PRO A O 1
ATOM 1907 N N . ASP A 1 256 ? -9.672 24.562 25.125 1 94.69 256 ASP A N 1
ATOM 1908 C CA . ASP A 1 256 ? -8.289 24.422 24.672 1 94.69 256 ASP A CA 1
ATOM 1909 C C . ASP A 1 256 ? -7.871 25.609 23.812 1 94.69 256 ASP A C 1
ATOM 1911 O O . ASP A 1 256 ? -6.77 25.625 23.25 1 94.69 256 ASP A O 1
ATOM 1915 N N . GLY A 1 257 ? -8.797 26.531 23.641 1 95.5 257 GLY A N 1
ATOM 1916 C CA . GLY A 1 257 ? -8.469 27.75 22.922 1 95.5 257 GLY A CA 1
ATOM 1917 C C . GLY A 1 257 ? -8.859 27.703 21.453 1 95.5 257 GLY A C 1
ATOM 1918 O O . GLY A 1 257 ? -8.789 28.719 20.766 1 95.5 257 GLY A O 1
ATOM 1919 N N . SER A 1 258 ? -9.344 26.594 20.953 1 98.06 258 SER A N 1
ATOM 1920 C CA . SER A 1 258 ? -9.781 26.469 19.562 1 98.06 258 SER A CA 1
ATOM 1921 C C . SER A 1 258 ? -11.133 27.156 19.359 1 98.06 258 SER A C 1
ATOM 1923 O O . SER A 1 258 ? -11.859 27.422 20.312 1 98.06 258 SER A O 1
ATOM 1925 N N . ILE A 1 259 ? -11.391 27.484 18.156 1 97.94 259 ILE A N 1
ATOM 1926 C CA . ILE A 1 259 ? -12.641 28.172 17.875 1 97.94 259 ILE A CA 1
ATOM 1927 C C . ILE A 1 259 ? -13.812 27.203 18 1 97.94 259 ILE A C 1
ATOM 1929 O O . ILE A 1 259 ? -13.789 26.109 17.422 1 97.94 259 ILE A O 1
ATOM 1933 N N . LYS A 1 260 ? -14.789 27.562 18.812 1 98.31 260 LYS A N 1
ATOM 1934 C CA . LYS A 1 260 ? -16 26.75 18.922 1 98.31 260 LYS A CA 1
ATOM 1935 C C . LYS A 1 260 ? -16.906 26.953 17.719 1 98.31 260 LYS A C 1
ATOM 1937 O O . LYS A 1 260 ? -17.203 28.094 17.328 1 98.31 260 LYS A O 1
ATOM 1942 N N . VAL A 1 261 ? -17.344 25.891 17.094 1 97.75 261 VAL A N 1
ATOM 1943 C CA . VAL A 1 261 ? -18.234 25.984 15.953 1 97.75 261 VAL A CA 1
ATOM 1944 C C . VAL A 1 261 ? -19.453 25.078 16.172 1 97.75 261 VAL A C 1
ATOM 1946 O O . VAL A 1 261 ? -19.391 24.141 16.984 1 97.75 261 VAL A O 1
ATOM 1949 N N . ASN A 1 262 ? -20.578 25.359 15.562 1 96.88 262 ASN A N 1
ATOM 1950 C CA . ASN A 1 262 ? -21.766 24.5 15.602 1 96.88 262 ASN A CA 1
ATOM 1951 C C . ASN A 1 262 ? -21.719 23.438 14.508 1 96.88 262 ASN A C 1
ATOM 1953 O O . ASN A 1 262 ? -20.688 23.234 13.875 1 96.88 262 ASN A O 1
ATOM 1957 N N . GLU A 1 263 ? -22.766 22.703 14.25 1 95.19 263 GLU A N 1
ATOM 1958 C CA . GLU A 1 263 ? -22.828 21.609 13.297 1 95.19 263 GLU A CA 1
ATOM 1959 C C . GLU A 1 263 ? -22.625 22.094 11.867 1 95.19 263 GLU A C 1
ATOM 1961 O O . GLU A 1 263 ? -22.297 21.297 10.977 1 95.19 263 GLU A O 1
ATOM 1966 N N . ARG A 1 264 ? -22.812 23.344 11.672 1 96.56 264 ARG A N 1
ATOM 1967 C CA . ARG A 1 264 ? -22.656 23.938 10.344 1 96.56 264 ARG A CA 1
ATOM 1968 C C . ARG A 1 264 ? -21.266 24.547 10.188 1 96.56 264 ARG A C 1
ATOM 1970 O O . ARG A 1 264 ? -21 25.25 9.203 1 96.56 264 ARG A O 1
ATOM 1977 N N . MET A 1 265 ? -20.391 24.422 11.086 1 97.81 265 MET A N 1
ATOM 1978 C CA . MET A 1 265 ? -19.031 24.969 11.133 1 97.81 265 MET A CA 1
ATOM 1979 C C . MET A 1 265 ? -19.062 26.484 11.328 1 97.81 265 MET A C 1
ATOM 1981 O O . MET A 1 265 ? -18.078 27.156 11.031 1 97.81 265 MET A O 1
ATOM 1985 N N . GLU A 1 266 ? -20.219 26.938 11.766 1 98 266 GLU A N 1
ATOM 1986 C CA . GLU A 1 266 ? -20.359 28.375 12.008 1 98 266 GLU A CA 1
ATOM 1987 C C . GLU A 1 266 ? -19.953 28.734 13.438 1 98 266 GLU A C 1
ATOM 1989 O O . GLU A 1 266 ? -20.297 28.016 14.383 1 98 266 GLU A O 1
ATOM 1994 N N . THR A 1 267 ? -19.203 29.891 13.539 1 97.94 267 THR A N 1
ATOM 1995 C CA . THR A 1 267 ? -18.812 30.375 14.859 1 97.94 267 THR A CA 1
ATOM 1996 C C . THR A 1 267 ? -19.984 31.031 15.57 1 97.94 267 THR A C 1
ATOM 1998 O O . THR A 1 267 ? -21.109 31 15.078 1 97.94 267 THR A O 1
ATOM 2001 N N . SER A 1 268 ? -19.719 31.578 16.766 1 97.56 268 SER A N 1
ATOM 2002 C CA . SER A 1 268 ? -20.766 32.281 17.516 1 97.56 268 SER A CA 1
ATOM 2003 C C . SER A 1 268 ? -21.125 33.594 16.859 1 97.56 268 SER A C 1
ATOM 2005 O O . SER A 1 268 ? -22.094 34.25 17.25 1 97.56 268 SER A O 1
ATOM 2007 N N . ILE A 1 269 ? -20.328 34.031 15.867 1 96.75 269 ILE A N 1
ATOM 2008 C CA . ILE A 1 269 ? -20.641 35.219 15.109 1 96.75 269 ILE A CA 1
ATOM 2009 C C . ILE A 1 269 ? -21.266 34.844 13.773 1 96.75 269 ILE A C 1
ATOM 2011 O O . ILE A 1 269 ? -20.641 34.188 12.938 1 96.75 269 ILE A O 1
ATOM 2015 N N . PRO A 1 270 ? -22.5 35.25 13.578 1 96.12 270 PRO A N 1
ATOM 2016 C CA . PRO A 1 270 ? -23.172 34.906 12.328 1 96.12 270 PRO A CA 1
ATOM 2017 C C . PRO A 1 270 ? -22.375 35.312 11.086 1 96.12 270 PRO A C 1
ATOM 2019 O O . PRO A 1 270 ? -21.812 36.406 11.039 1 96.12 270 PRO A O 1
ATOM 2022 N N . GLY A 1 271 ? -22.234 34.375 10.156 1 96.5 271 GLY A N 1
ATOM 2023 C CA . GLY A 1 271 ? -21.562 34.656 8.898 1 96.5 271 GLY A CA 1
ATOM 2024 C C . GLY A 1 271 ? -20.078 34.344 8.922 1 96.5 271 GLY A C 1
ATOM 2025 O O . GLY A 1 271 ? -19.406 34.438 7.898 1 96.5 271 GLY A O 1
ATOM 2026 N N . ILE A 1 272 ? -19.578 34.031 10.086 1 97.94 272 ILE A N 1
ATOM 2027 C CA . ILE A 1 272 ? -18.172 33.656 10.227 1 97.94 272 ILE A CA 1
ATOM 2028 C C . ILE A 1 272 ? -18.078 32.156 10.57 1 97.94 272 ILE A C 1
ATOM 2030 O O . ILE A 1 272 ? -18.656 31.703 11.555 1 97.94 272 ILE A O 1
ATOM 2034 N N . TYR A 1 273 ? -17.359 31.422 9.695 1 98.19 273 TYR A N 1
ATOM 2035 C CA . TYR A 1 273 ? -17.156 29.984 9.82 1 98.19 273 TYR A CA 1
ATOM 2036 C C . TYR A 1 273 ? -15.703 29.656 10.156 1 98.19 273 TYR A C 1
ATOM 2038 O O . TYR A 1 273 ? -14.828 30.516 10.039 1 98.19 273 TYR A O 1
ATOM 2046 N N . ALA A 1 274 ? -15.492 28.469 10.688 1 98.25 274 ALA A N 1
ATOM 2047 C CA . ALA A 1 274 ? -14.141 27.984 10.922 1 98.25 274 ALA A CA 1
ATOM 2048 C C . ALA A 1 274 ? -14.031 26.5 10.594 1 98.25 274 ALA A C 1
ATOM 2050 O O . ALA A 1 274 ? -15 25.75 10.742 1 98.25 274 ALA A O 1
ATOM 2051 N N . ALA A 1 275 ? -12.867 26.094 10.117 1 97.69 275 ALA A N 1
ATOM 2052 C CA . ALA A 1 275 ? -12.656 24.703 9.711 1 97.69 275 ALA A CA 1
ATOM 2053 C C . ALA A 1 275 ? -11.195 24.297 9.883 1 97.69 275 ALA A C 1
ATOM 2055 O O . ALA A 1 275 ? -10.289 25.125 9.734 1 97.69 275 ALA A O 1
ATOM 2056 N N . GLY A 1 276 ? -11.008 23 10.156 1 96.94 276 GLY A N 1
ATOM 2057 C CA . GLY A 1 276 ? -9.672 22.453 10.289 1 96.94 276 GLY A CA 1
ATOM 2058 C C . GLY A 1 276 ? -9.109 22.594 11.688 1 96.94 276 GLY A C 1
ATOM 2059 O O . GLY A 1 276 ? -9.859 22.656 12.664 1 96.94 276 GLY A O 1
ATOM 2060 N N . ASP A 1 277 ? -7.84 22.672 11.75 1 97.19 277 ASP A N 1
ATOM 2061 C CA . ASP A 1 277 ? -7.129 22.531 13.016 1 97.19 277 ASP A CA 1
ATOM 2062 C C . ASP A 1 277 ? -7.406 23.734 13.93 1 97.19 277 ASP A C 1
ATOM 2064 O O . ASP A 1 277 ? -7.203 23.656 15.141 1 97.19 277 ASP A O 1
ATOM 2068 N N . VAL A 1 278 ? -7.867 24.844 13.391 1 97.94 278 VAL A N 1
ATOM 2069 C CA . VAL A 1 278 ? -8.195 26.016 14.195 1 97.94 278 VAL A CA 1
ATOM 2070 C C . VAL A 1 278 ? -9.391 25.703 15.094 1 97.94 278 VAL A C 1
ATOM 2072 O O . VAL A 1 278 ? -9.625 26.391 16.094 1 97.94 278 VAL A O 1
ATOM 2075 N N . THR A 1 279 ? -10.148 24.641 14.719 1 97.62 279 THR A N 1
ATOM 2076 C CA . THR A 1 279 ? -11.312 24.25 15.5 1 97.62 279 THR A CA 1
ATOM 2077 C C . THR A 1 279 ? -10.938 23.172 16.516 1 97.62 279 THR A C 1
ATOM 2079 O O . THR A 1 279 ? -11.797 22.672 17.25 1 97.62 279 THR A O 1
ATOM 2082 N N . GLY A 1 280 ? -9.672 22.781 16.609 1 95.5 280 GLY A N 1
ATOM 2083 C CA . GLY A 1 280 ? -9.203 21.859 17.625 1 95.5 280 GLY A CA 1
ATOM 2084 C C . GLY A 1 280 ? -8.852 20.484 17.078 1 95.5 280 GLY A C 1
ATOM 2085 O O . GLY A 1 280 ? -8.789 20.312 15.859 1 95.5 280 GLY A O 1
ATOM 2086 N N . ALA A 1 281 ? -8.523 19.531 18.016 1 91.56 281 ALA A N 1
ATOM 2087 C CA . ALA A 1 281 ? -8.156 18.156 17.656 1 91.56 281 ALA A CA 1
ATOM 2088 C C . ALA A 1 281 ? -9.188 17.547 16.719 1 91.56 281 ALA A C 1
ATOM 2090 O O . ALA A 1 281 ? -10.336 17.984 16.672 1 91.56 281 ALA A O 1
ATOM 2091 N N . PRO A 1 282 ? -8.711 16.578 15.914 1 92.5 282 PRO A N 1
ATOM 2092 C CA . PRO A 1 282 ? -7.547 15.711 16.094 1 92.5 282 PRO A CA 1
ATOM 2093 C C . PRO A 1 282 ? -6.344 16.156 15.266 1 92.5 282 PRO A C 1
ATOM 2095 O O . PRO A 1 282 ? -5.309 15.484 15.258 1 92.5 282 PRO A O 1
ATOM 2098 N N . TYR A 1 283 ? -6.379 17.141 14.516 1 94.25 283 TYR A N 1
ATOM 2099 C CA . TYR A 1 283 ? -5.293 17.75 13.75 1 94.25 283 TYR A CA 1
ATOM 2100 C C . TYR A 1 283 ? -4.848 16.828 12.617 1 94.25 283 TYR A C 1
ATOM 2102 O O . TYR A 1 283 ? -3.648 16.625 12.414 1 94.25 283 TYR A O 1
ATOM 2110 N N . PHE A 1 284 ? -5.848 16.156 11.961 1 94.12 284 PHE A N 1
ATOM 2111 C CA . PHE A 1 284 ? -5.598 15.32 10.789 1 94.12 284 PHE A CA 1
ATOM 2112 C C . PHE A 1 284 ? -6.031 16.031 9.516 1 94.12 284 PHE A C 1
ATOM 2114 O O . PHE A 1 284 ? -7.09 16.656 9.477 1 94.12 284 PHE A O 1
ATOM 2121 N N . THR A 1 285 ? -5.223 15.898 8.5 1 94.44 285 THR A N 1
ATOM 2122 C CA . THR A 1 285 ? -5.484 16.531 7.215 1 94.44 285 THR A CA 1
ATOM 2123 C C . THR A 1 285 ? -6.863 16.141 6.688 1 94.44 285 THR A C 1
ATOM 2125 O O . THR A 1 285 ? -7.648 17 6.277 1 94.44 285 THR A O 1
ATOM 2128 N N . PRO A 1 286 ? -7.254 14.844 6.746 1 93.81 286 PRO A N 1
ATOM 2129 C CA . PRO A 1 286 ? -8.57 14.469 6.223 1 93.81 286 PRO A CA 1
ATOM 2130 C C . PRO A 1 286 ? -9.719 15.141 6.977 1 93.81 286 PRO A C 1
ATOM 2132 O O . PRO A 1 286 ? -10.75 15.453 6.383 1 93.81 286 PRO A O 1
ATOM 2135 N N . VAL A 1 287 ? -9.562 15.391 8.281 1 94.5 287 VAL A N 1
ATOM 2136 C CA . VAL A 1 287 ? -10.586 16.047 9.078 1 94.5 287 VAL A CA 1
ATOM 2137 C C . VAL A 1 287 ? -10.695 17.516 8.68 1 94.5 287 VAL A C 1
ATOM 2139 O O . VAL A 1 287 ? -11.797 18.031 8.516 1 94.5 287 VAL A O 1
ATOM 2142 N N . ALA A 1 288 ? -9.531 18.109 8.531 1 95.62 288 ALA A N 1
ATOM 2143 C CA . ALA A 1 288 ? -9.508 19.5 8.102 1 95.62 288 ALA A CA 1
ATOM 2144 C C . ALA A 1 288 ? -10.203 19.672 6.758 1 95.62 288 ALA A C 1
ATOM 2146 O O . ALA A 1 288 ? -10.984 20.609 6.566 1 95.62 288 ALA A O 1
ATOM 2147 N N . ARG A 1 289 ? -9.953 18.766 5.852 1 93.12 289 ARG A N 1
ATOM 2148 C CA . ARG A 1 289 ? -10.57 18.828 4.531 1 93.12 289 ARG A CA 1
ATOM 2149 C C . ARG A 1 289 ? -12.078 18.641 4.621 1 93.12 289 ARG A C 1
ATOM 2151 O O . ARG A 1 289 ? -12.836 19.391 4 1 93.12 289 ARG A O 1
ATOM 2158 N N . LEU A 1 290 ? -12.508 17.688 5.383 1 92.38 290 LEU A N 1
ATOM 2159 C CA . LEU A 1 290 ? -13.922 17.422 5.574 1 92.38 290 LEU A CA 1
ATOM 2160 C C . LEU A 1 290 ? -14.641 18.641 6.145 1 92.38 290 LEU A C 1
ATOM 2162 O O . LEU A 1 290 ? -15.734 19 5.688 1 92.38 290 LEU A O 1
ATOM 2166 N N . GLN A 1 291 ? -14.039 19.25 7.109 1 95.88 291 GLN A N 1
ATOM 2167 C CA . GLN A 1 291 ? -14.625 20.422 7.742 1 95.88 291 GLN A CA 1
ATOM 2168 C C . GLN A 1 291 ? -14.664 21.609 6.777 1 95.88 291 GLN A C 1
ATOM 2170 O O . GLN A 1 291 ? -15.594 22.406 6.816 1 95.88 291 GLN A O 1
ATOM 2175 N N . GLY A 1 292 ? -13.633 21.703 5.941 1 96.25 292 GLY A N 1
ATOM 2176 C CA . GLY A 1 292 ? -13.648 22.734 4.91 1 96.25 292 GLY A CA 1
ATOM 2177 C C . GLY A 1 292 ? -14.82 22.609 3.957 1 96.25 292 GLY A C 1
ATOM 2178 O O . GLY A 1 292 ? -15.5 23.594 3.668 1 96.25 292 GLY A O 1
ATOM 2179 N N . PHE A 1 293 ? -15.07 21.406 3.508 1 93.56 293 PHE A N 1
ATOM 2180 C CA . PHE A 1 293 ? -16.203 21.156 2.629 1 93.56 293 PHE A CA 1
ATOM 2181 C C . PHE A 1 293 ? -17.516 21.438 3.35 1 93.56 293 PHE A C 1
ATOM 2183 O O . PHE A 1 293 ? -18.438 22.031 2.771 1 93.56 293 PHE A O 1
ATOM 2190 N N . ALA A 1 294 ? -17.594 21.047 4.609 1 95.06 294 ALA A N 1
ATOM 2191 C CA . ALA A 1 294 ? -18.812 21.234 5.391 1 95.06 294 ALA A CA 1
ATOM 2192 C C . ALA A 1 294 ? -19.125 22.719 5.562 1 95.06 294 ALA A C 1
ATOM 2194 O O . ALA A 1 294 ? -20.281 23.141 5.445 1 95.06 294 ALA A O 1
ATOM 2195 N N . ALA A 1 295 ? -18.094 23.516 5.84 1 97.75 295 ALA A N 1
ATOM 2196 C CA . ALA A 1 295 ? -18.266 24.953 5.973 1 97.75 295 ALA A CA 1
ATOM 2197 C C . ALA A 1 295 ? -18.781 25.562 4.672 1 97.75 295 ALA A C 1
ATOM 2199 O O . ALA A 1 295 ? -19.719 26.359 4.68 1 97.75 295 ALA A O 1
ATOM 2200 N N . ALA A 1 296 ? -18.172 25.172 3.564 1 97.06 296 ALA A N 1
ATOM 2201 C CA . ALA A 1 296 ? -18.594 25.672 2.256 1 97.06 296 ALA A CA 1
ATOM 2202 C C . ALA A 1 296 ? -20.031 25.266 1.96 1 97.06 296 ALA A C 1
ATOM 2204 O O . ALA A 1 296 ? -20.828 26.094 1.494 1 97.06 296 ALA A O 1
ATOM 2205 N N . ASP A 1 297 ? -20.328 24.031 2.268 1 95.44 297 ASP A N 1
ATOM 2206 C CA . ASP A 1 297 ? -21.656 23.531 1.987 1 95.44 297 ASP A CA 1
ATOM 2207 C C . ASP A 1 297 ? -22.703 24.266 2.83 1 95.44 297 ASP A C 1
ATOM 2209 O O . ASP A 1 297 ? -23.828 24.5 2.373 1 95.44 297 ASP A O 1
ATOM 2213 N N . SER A 1 298 ? -22.375 24.594 4.004 1 97.44 298 SER A N 1
ATOM 2214 C CA . SER A 1 298 ? -23.266 25.375 4.852 1 97.44 298 SER A CA 1
ATOM 2215 C C . SER A 1 298 ? -23.562 26.734 4.234 1 97.44 298 SER A C 1
ATOM 2217 O O . SER A 1 298 ? -24.703 27.188 4.223 1 97.44 298 SER A O 1
ATOM 2219 N N . ILE A 1 299 ? -22.578 27.344 3.748 1 97.75 299 ILE A N 1
ATOM 2220 C CA . ILE A 1 299 ? -22.703 28.641 3.107 1 97.75 299 ILE A CA 1
ATOM 2221 C C . ILE A 1 299 ? -23.594 28.516 1.865 1 97.75 299 ILE A C 1
ATOM 2223 O O . ILE A 1 299 ? -24.391 29.406 1.58 1 97.75 299 ILE A O 1
ATOM 2227 N N . LEU A 1 300 ? -23.469 27.422 1.18 1 96.38 300 LEU A N 1
ATOM 2228 C CA . LEU A 1 300 ? -24.203 27.203 -0.063 1 96.38 300 LEU A CA 1
ATOM 2229 C C . LEU A 1 300 ? -25.641 26.766 0.221 1 96.38 300 LEU A C 1
ATOM 2231 O O . LEU A 1 300 ? -26.422 26.578 -0.705 1 96.38 300 LEU A O 1
ATOM 2235 N N . GLY A 1 301 ? -25.969 26.516 1.477 1 95.38 301 GLY A N 1
ATOM 2236 C CA . GLY A 1 301 ? -27.328 26.188 1.849 1 95.38 301 GLY A CA 1
ATOM 2237 C C . GLY A 1 301 ? -27.594 24.703 1.892 1 95.38 301 GLY A C 1
ATOM 2238 O O . GLY A 1 301 ? -28.75 24.266 1.932 1 95.38 301 GLY A O 1
ATOM 2239 N N . HIS A 1 302 ? -26.516 23.906 1.845 1 92.12 302 HIS A N 1
ATOM 2240 C CA . HIS A 1 302 ? -26.625 22.453 1.918 1 92.12 302 HIS A CA 1
ATOM 2241 C C . HIS A 1 302 ? -25.75 21.891 3.031 1 92.12 302 HIS A C 1
ATOM 2243 O O . HIS A 1 302 ? -24.812 21.125 2.768 1 92.12 302 HIS A O 1
ATOM 2249 N N . PRO A 1 303 ? -26.141 22.188 4.238 1 91.75 303 PRO A N 1
ATOM 2250 C CA . PRO A 1 303 ? -25.266 21.781 5.344 1 91.75 303 PRO A CA 1
ATOM 2251 C C . PRO A 1 303 ? -25.109 20.266 5.441 1 91.75 303 PRO A C 1
ATOM 2253 O O . PRO A 1 303 ? -26.078 19.531 5.199 1 91.75 303 PRO A O 1
ATOM 2256 N N . ARG A 1 304 ? -23.844 19.797 5.695 1 87.12 304 ARG A N 1
ATOM 2257 C CA . ARG A 1 304 ? -23.547 18.391 5.93 1 87.12 304 ARG A CA 1
ATOM 2258 C C . ARG A 1 304 ? -22.922 18.188 7.309 1 87.12 304 ARG A C 1
ATOM 2260 O O . ARG A 1 304 ? -22.141 19.031 7.77 1 87.12 304 ARG A O 1
ATOM 2267 N N . THR A 1 305 ? -23.266 17.156 7.887 1 85.38 305 THR A N 1
ATOM 2268 C CA . THR A 1 305 ? -22.734 16.844 9.211 1 85.38 305 THR A CA 1
ATOM 2269 C C . THR A 1 305 ? -21.344 16.203 9.094 1 85.38 305 THR A C 1
ATOM 2271 O O . THR A 1 305 ? -21.125 15.344 8.242 1 85.38 305 THR A O 1
ATOM 2274 N N . VAL A 1 306 ? -20.469 16.719 9.93 1 87.94 306 VAL A N 1
ATOM 2275 C CA . VAL A 1 306 ? -19.141 16.109 10.039 1 87.94 306 VAL A CA 1
ATOM 2276 C C . VAL A 1 306 ? -19.125 15.086 11.164 1 87.94 306 VAL A C 1
ATOM 2278 O O . VAL A 1 306 ? -19.25 15.438 12.336 1 87.94 306 VAL A O 1
ATOM 2281 N N . ASP A 1 307 ? -19.047 13.828 10.758 1 85.19 307 ASP A N 1
ATOM 2282 C CA . ASP A 1 307 ? -18.969 12.742 11.727 1 85.19 307 ASP A CA 1
ATOM 2283 C C . ASP A 1 307 ? -17.516 12.336 11.984 1 85.19 307 ASP A C 1
ATOM 2285 O O . ASP A 1 307 ? -16.859 11.766 11.109 1 85.19 307 ASP A O 1
ATOM 2289 N N . LEU A 1 308 ? -17.078 12.602 13.25 1 85.06 308 LEU A N 1
ATOM 2290 C CA . LEU A 1 308 ? -15.688 12.328 13.578 1 85.06 308 LEU A CA 1
ATOM 2291 C C . LEU A 1 308 ? -15.57 11.117 14.5 1 85.06 308 LEU A C 1
ATOM 2293 O O . LEU A 1 308 ? -14.508 10.867 15.07 1 85.06 308 LEU A O 1
ATOM 2297 N N . ASP A 1 309 ? -16.594 10.375 14.734 1 83 309 ASP A N 1
ATOM 2298 C CA . ASP A 1 309 ? -16.609 9.273 15.695 1 83 309 ASP A CA 1
ATOM 2299 C C . ASP A 1 309 ? -15.664 8.148 15.266 1 83 309 ASP A C 1
ATOM 2301 O O . ASP A 1 309 ? -15.086 7.461 16.109 1 83 309 ASP A O 1
ATOM 2305 N N . GLN A 1 310 ? -15.5 7.855 14.07 1 90.31 310 GLN A N 1
ATOM 2306 C CA . GLN A 1 310 ? -14.703 6.727 13.609 1 90.31 310 GLN A CA 1
ATOM 2307 C C . GLN A 1 310 ? -13.805 7.129 12.438 1 90.31 310 GLN A C 1
ATOM 2309 O O . GLN A 1 310 ? -13.953 6.605 11.328 1 90.31 310 GLN A O 1
ATOM 2314 N N . ILE A 1 311 ? -12.766 7.93 12.875 1 92.69 311 ILE A N 1
ATOM 2315 C CA . ILE A 1 311 ? -11.859 8.43 11.852 1 92.69 311 ILE A CA 1
ATOM 2316 C C . ILE A 1 311 ? -10.609 7.547 11.797 1 92.69 311 ILE A C 1
ATOM 2318 O O . ILE A 1 311 ? -9.859 7.453 12.773 1 92.69 311 ILE A O 1
ATOM 2322 N N . PRO A 1 312 ? -10.406 6.875 10.672 1 96.31 312 PRO A N 1
ATOM 2323 C CA . PRO A 1 312 ? -9.148 6.133 10.555 1 96.31 312 PRO A CA 1
ATOM 2324 C C . PRO A 1 312 ? -7.934 7.051 10.422 1 96.31 312 PRO A C 1
ATOM 2326 O O . PRO A 1 312 ? -8.031 8.141 9.852 1 96.31 312 PRO A O 1
ATOM 2329 N N . PHE A 1 313 ? -6.855 6.668 10.969 1 96.62 313 PHE A N 1
ATOM 2330 C CA . PHE A 1 313 ? -5.605 7.398 10.805 1 96.62 313 PHE A CA 1
ATOM 2331 C C . PHE A 1 313 ? -4.422 6.438 10.75 1 96.62 313 PHE A C 1
ATOM 2333 O O . PHE A 1 313 ? -4.574 5.238 10.992 1 96.62 313 PHE A O 1
ATOM 2340 N N . THR A 1 314 ? -3.264 6.961 10.336 1 97.75 314 THR A N 1
ATOM 2341 C CA . THR A 1 314 ? -2.076 6.129 10.188 1 97.75 314 THR A CA 1
ATOM 2342 C C . THR A 1 314 ? -0.866 6.789 10.836 1 97.75 314 THR A C 1
ATOM 2344 O O . THR A 1 314 ? -0.71 8.008 10.773 1 97.75 314 THR A O 1
ATOM 2347 N N . ILE A 1 315 ? -0.069 6.035 11.555 1 97.88 315 ILE A N 1
ATOM 2348 C CA . ILE A 1 315 ? 1.262 6.395 12.031 1 97.88 315 ILE A CA 1
ATOM 2349 C C . ILE A 1 315 ? 2.32 5.742 11.141 1 97.88 315 ILE A C 1
ATOM 2351 O O . ILE A 1 315 ? 2.248 4.547 10.852 1 97.88 315 ILE A O 1
ATOM 2355 N N . VAL A 1 316 ? 3.307 6.512 10.711 1 97.81 316 VAL A N 1
ATOM 2356 C CA . VAL A 1 316 ? 4.266 5.988 9.742 1 97.81 316 VAL A CA 1
ATOM 2357 C C . VAL A 1 316 ? 5.629 5.82 10.406 1 97.81 316 VAL A C 1
ATOM 2359 O O . VAL A 1 316 ? 6.285 6.805 10.758 1 97.81 316 VAL A O 1
ATOM 2362 N N . LEU A 1 317 ? 6.078 4.676 10.656 1 98.19 317 LEU A N 1
ATOM 2363 C CA . LEU A 1 317 ? 7.395 4.277 11.148 1 98.19 317 LEU A CA 1
ATOM 2364 C C . LEU A 1 317 ? 8.094 3.371 10.141 1 98.19 317 LEU A C 1
ATOM 2366 O O . LEU A 1 317 ? 8.172 3.697 8.953 1 98.19 317 LEU A O 1
ATOM 2370 N N . GLY A 1 318 ? 8.68 2.324 10.609 1 97.88 318 GLY A N 1
ATOM 2371 C CA . GLY A 1 318 ? 9.141 1.313 9.672 1 97.88 318 GLY A CA 1
ATOM 2372 C C . GLY A 1 318 ? 8.008 0.62 8.938 1 97.88 318 GLY A C 1
ATOM 2373 O O . GLY A 1 318 ? 8.117 0.333 7.746 1 97.88 318 GLY A O 1
ATOM 2374 N N . LEU A 1 319 ? 7 0.359 9.633 1 97.56 319 LEU A N 1
ATOM 2375 C CA . LEU A 1 319 ? 5.703 -0.049 9.102 1 97.56 319 LEU A CA 1
ATOM 2376 C C . LEU A 1 319 ? 4.695 1.092 9.188 1 97.56 319 LEU A C 1
ATOM 2378 O O . LEU A 1 319 ? 4.973 2.125 9.805 1 97.56 319 LEU A O 1
ATOM 2382 N N . ASP A 1 320 ? 3.619 0.97 8.461 1 98 320 ASP A N 1
ATOM 2383 C CA . ASP A 1 320 ? 2.453 1.818 8.688 1 98 320 ASP A CA 1
ATOM 2384 C C . ASP A 1 320 ? 1.51 1.191 9.711 1 98 320 ASP A C 1
ATOM 2386 O O . ASP A 1 320 ? 1.257 -0.015 9.672 1 98 320 ASP A O 1
ATOM 2390 N N . TYR A 1 321 ? 1.104 1.971 10.664 1 98.31 321 TYR A N 1
ATOM 2391 C CA . TYR A 1 321 ? 0.138 1.562 11.68 1 98.31 321 TYR A CA 1
ATOM 2392 C C . TYR A 1 321 ? -1.187 2.295 11.5 1 98.31 321 TYR A C 1
ATOM 2394 O O . TYR A 1 321 ? -1.292 3.484 11.805 1 98.31 321 TYR A O 1
ATOM 2402 N N . THR A 1 322 ? -2.158 1.563 11.008 1 98.31 322 THR A N 1
ATOM 2403 C CA . THR A 1 322 ? -3.447 2.182 10.719 1 98.31 322 THR A CA 1
ATOM 2404 C C . THR A 1 322 ? -4.523 1.665 11.672 1 98.31 322 THR A C 1
ATOM 2406 O O . THR A 1 322 ? -4.617 0.459 11.914 1 98.31 322 THR A O 1
ATOM 2409 N N . ILE A 1 323 ? -5.316 2.629 12.203 1 97.5 323 ILE A N 1
ATOM 2410 C CA . ILE A 1 323 ? -6.316 2.293 13.211 1 97.5 323 ILE A CA 1
ATOM 2411 C C . ILE A 1 323 ? -7.664 2.893 12.82 1 97.5 323 ILE A C 1
ATOM 2413 O O . ILE A 1 323 ? -7.734 4.031 12.352 1 97.5 323 ILE A O 1
ATOM 2417 N N . CYS A 1 324 ? -8.641 2.178 12.867 1 97.12 324 CYS A N 1
ATOM 2418 C CA . CYS A 1 324 ? -10.039 2.586 12.93 1 97.12 324 CYS A CA 1
ATOM 2419 C C . CYS A 1 324 ? -10.719 2.018 14.172 1 97.12 324 CYS A C 1
ATOM 2421 O O . CYS A 1 324 ? -11.195 0.88 14.156 1 97.12 324 CYS A O 1
ATOM 2423 N N . ALA A 1 325 ? -10.781 2.789 15.211 1 95.38 325 ALA A N 1
ATOM 2424 C CA . ALA A 1 325 ? -11.258 2.309 16.5 1 95.38 325 ALA A CA 1
ATOM 2425 C C . ALA A 1 325 ? -12.773 2.137 16.5 1 95.38 325 ALA A C 1
ATOM 2427 O O . ALA A 1 325 ? -13.484 2.877 15.82 1 95.38 325 ALA A O 1
ATOM 2428 N N . PRO A 1 326 ? -13.242 1.173 17.312 1 95.62 326 PRO A N 1
ATOM 2429 C CA . PRO A 1 326 ? -14.695 1.11 17.484 1 95.62 326 PRO A CA 1
ATOM 2430 C C . PRO A 1 326 ? -15.273 2.393 18.078 1 95.62 326 PRO A C 1
ATOM 2432 O O . PRO A 1 326 ? -14.57 3.123 18.781 1 95.62 326 PRO A O 1
ATOM 2435 N N . LYS A 1 327 ? -16.516 2.613 17.797 1 93.69 327 LYS A N 1
ATOM 2436 C CA . LYS A 1 327 ? -17.188 3.736 18.438 1 93.69 327 LYS A CA 1
ATOM 2437 C C . LYS A 1 327 ? -17.203 3.566 19.953 1 93.69 327 LYS A C 1
ATOM 2439 O O . LYS A 1 327 ? -17.188 2.441 20.453 1 93.69 327 LYS A O 1
ATOM 2444 N N . LYS A 1 328 ? -17.219 4.75 20.625 1 89.25 328 LYS A N 1
ATOM 2445 C CA . LYS A 1 328 ? -17.25 4.723 22.078 1 89.25 328 LYS A CA 1
ATOM 2446 C C . LYS A 1 328 ? -18.422 3.902 22.594 1 89.25 328 LYS A C 1
ATOM 2448 O O . LYS A 1 328 ? -19.562 4.098 22.141 1 89.25 328 LYS A O 1
ATOM 2453 N N . GLY A 1 329 ? -18.156 2.959 23.422 1 89.88 329 GLY A N 1
ATOM 2454 C CA . GLY A 1 329 ? -19.203 2.166 24.047 1 89.88 329 GLY A CA 1
ATOM 2455 C C . GLY A 1 329 ? -19.484 0.871 23.312 1 89.88 329 GLY A C 1
ATOM 2456 O O . GLY A 1 329 ? -20.203 0.004 23.812 1 89.88 329 GLY A O 1
ATOM 2457 N N . GLU A 1 330 ? -18.969 0.743 22.078 1 91.38 330 GLU A N 1
ATOM 2458 C CA . GLU A 1 330 ? -19.172 -0.495 21.344 1 91.38 330 GLU A CA 1
ATOM 2459 C C . GLU A 1 330 ? -18.188 -1.578 21.781 1 91.38 330 GLU A C 1
ATOM 2461 O O . GLU A 1 330 ? -17 -1.314 21.953 1 91.38 330 GLU A O 1
ATOM 2466 N N . GLU A 1 331 ? -18.828 -2.713 22.078 1 91.44 331 GLU A N 1
ATOM 2467 C CA . GLU A 1 331 ? -18.031 -3.855 22.5 1 91.44 331 GLU A CA 1
ATOM 2468 C C . GLU A 1 331 ? -18.203 -5.035 21.547 1 91.44 331 GLU A C 1
ATOM 2470 O O . GLU A 1 331 ? -19.297 -5.281 21.047 1 91.44 331 GLU A O 1
ATOM 2475 N N . GLY A 1 332 ? -17.109 -5.68 21.25 1 95.94 332 GLY A N 1
ATOM 2476 C CA . GLY A 1 332 ? -17.094 -6.855 20.391 1 95.94 332 GLY A CA 1
ATOM 2477 C C . GLY A 1 332 ? -15.938 -7.789 20.656 1 95.94 332 GLY A C 1
ATOM 2478 O O . GLY A 1 332 ? -15.273 -7.676 21.688 1 95.94 332 GLY A O 1
ATOM 2479 N N . VAL A 1 333 ? -15.797 -8.789 19.828 1 96.56 333 VAL A N 1
ATOM 2480 C CA . VAL A 1 333 ? -14.68 -9.734 19.906 1 96.56 333 VAL A CA 1
ATOM 2481 C C . VAL A 1 333 ? -13.594 -9.32 18.906 1 96.56 333 VAL A C 1
ATOM 2483 O O . VAL A 1 333 ? -13.898 -8.922 17.781 1 96.56 333 VAL A O 1
ATOM 2486 N N . THR A 1 334 ? -12.352 -9.391 19.391 1 96.62 334 THR A N 1
ATOM 2487 C CA . THR A 1 334 ? -11.234 -9.016 18.531 1 96.62 334 THR A CA 1
ATOM 2488 C C . THR A 1 334 ? -10.461 -10.25 18.078 1 96.62 334 THR A C 1
ATOM 2490 O O . THR A 1 334 ? -10.008 -11.039 18.906 1 96.62 334 THR A O 1
ATOM 2493 N N . PHE A 1 335 ? -10.328 -10.43 16.734 1 96.44 335 PHE A N 1
ATOM 2494 C CA . PHE A 1 335 ? -9.461 -11.422 16.125 1 96.44 335 PHE A CA 1
ATOM 2495 C C . PHE A 1 335 ? -8.094 -10.828 15.812 1 96.44 335 PHE A C 1
ATOM 2497 O O . PHE A 1 335 ? -7.996 -9.695 15.328 1 96.44 335 PHE A O 1
ATOM 2504 N N . SER A 1 336 ? -7.047 -11.562 16.203 1 96.44 336 SER A N 1
ATOM 2505 C CA . SER A 1 336 ? -5.691 -11.047 16.031 1 96.44 336 SER A CA 1
ATOM 2506 C C . SER A 1 336 ? -4.785 -12.07 15.367 1 96.44 336 SER A C 1
ATOM 2508 O O . SER A 1 336 ? -4.938 -13.273 15.578 1 96.44 336 SER A O 1
ATOM 2510 N N . SER A 1 337 ? -3.85 -11.633 14.523 1 95.56 337 SER A N 1
ATOM 2511 C CA . SER A 1 337 ? -2.846 -12.469 13.875 1 95.56 337 SER A CA 1
ATOM 2512 C C . SER A 1 337 ? -1.678 -11.641 13.359 1 95.56 337 SER A C 1
ATOM 2514 O O . SER A 1 337 ? -1.803 -10.43 13.18 1 95.56 337 SER A O 1
ATOM 2516 N N . PRO A 1 338 ? -0.466 -12.273 13.25 1 94.81 338 PRO A N 1
ATOM 2517 C CA . PRO A 1 338 ? 0.541 -11.586 12.43 1 94.81 338 PRO A CA 1
ATOM 2518 C C . PRO A 1 338 ? 0.042 -11.273 11.023 1 94.81 338 PRO A C 1
ATOM 2520 O O . PRO A 1 338 ? -0.854 -11.953 10.516 1 94.81 338 PRO A O 1
ATOM 2523 N N . ASN A 1 339 ? 0.497 -10.18 10.5 1 96.38 339 ASN A N 1
ATOM 2524 C CA . ASN A 1 339 ? 0.165 -9.93 9.102 1 96.38 339 ASN A CA 1
ATOM 2525 C C . ASN A 1 339 ? 0.835 -10.938 8.172 1 96.38 339 ASN A C 1
ATOM 2527 O O . ASN A 1 339 ? 1.424 -11.914 8.633 1 96.38 339 ASN A O 1
ATOM 2531 N N . ILE A 1 340 ? 0.733 -10.773 6.867 1 93.81 340 ILE A N 1
ATOM 2532 C CA . ILE A 1 340 ? 1.114 -11.836 5.949 1 93.81 340 ILE A CA 1
ATOM 2533 C C . ILE A 1 340 ? 2.334 -11.414 5.137 1 93.81 340 ILE A C 1
ATOM 2535 O O . ILE A 1 340 ? 2.715 -10.234 5.148 1 93.81 340 ILE A O 1
ATOM 2539 N N . ALA A 1 341 ? 2.932 -12.43 4.484 1 93.94 341 ALA A N 1
ATOM 2540 C CA . ALA A 1 341 ? 4.004 -12.164 3.527 1 93.94 341 ALA A CA 1
ATOM 2541 C C . ALA A 1 341 ? 3.453 -11.539 2.248 1 93.94 341 ALA A C 1
ATOM 2543 O O . ALA A 1 341 ? 2.445 -12 1.707 1 93.94 341 ALA A O 1
ATOM 2544 N N . GLY A 1 342 ? 3.965 -10.508 1.797 1 95.69 342 GLY A N 1
ATOM 2545 C CA . GLY A 1 342 ? 3.662 -9.812 0.556 1 95.69 342 GLY A CA 1
ATOM 2546 C C . GLY A 1 342 ? 4.742 -8.828 0.145 1 95.69 342 GLY A C 1
ATOM 2547 O O . GLY A 1 342 ? 5.875 -8.906 0.629 1 95.69 342 GLY A O 1
ATOM 2548 N N . PRO A 1 343 ? 4.43 -8 -0.806 1 96.44 343 PRO A N 1
ATOM 2549 C CA . PRO A 1 343 ? 5.395 -6.965 -1.183 1 96.44 343 PRO A CA 1
ATOM 2550 C C . PRO A 1 343 ? 5.859 -6.129 0.008 1 96.44 343 PRO A C 1
ATOM 2552 O O . PRO A 1 343 ? 5.031 -5.645 0.788 1 96.44 343 PRO A O 1
ATOM 2555 N N . GLU A 1 344 ? 7.152 -6.039 0.205 1 95.88 344 GLU A N 1
ATOM 2556 C CA . GLU A 1 344 ? 7.832 -5.25 1.232 1 95.88 344 GLU A CA 1
ATOM 2557 C C . GLU A 1 344 ? 7.809 -5.965 2.58 1 95.88 344 GLU A C 1
ATOM 2559 O O . GLU A 1 344 ? 8.383 -5.48 3.557 1 95.88 344 GLU A O 1
ATOM 2564 N N . SER A 1 345 ? 7.102 -7.109 2.664 1 96.06 345 SER A N 1
ATOM 2565 C CA . SER A 1 345 ? 7.074 -7.805 3.945 1 96.06 345 SER A CA 1
ATOM 2566 C C . SER A 1 345 ? 7.605 -9.227 3.812 1 96.06 345 SER A C 1
ATOM 2568 O O . SER A 1 345 ? 7.793 -9.922 4.816 1 96.06 345 SER A O 1
ATOM 2570 N N . PHE A 1 346 ? 7.934 -9.633 2.59 1 97.88 346 PHE A N 1
ATOM 2571 C CA . PHE A 1 346 ? 8.32 -11.016 2.334 1 97.88 346 PHE A CA 1
ATOM 2572 C C . PHE A 1 346 ? 9.492 -11.422 3.221 1 97.88 346 PHE A C 1
ATOM 2574 O O . PHE A 1 346 ? 9.422 -12.414 3.939 1 97.88 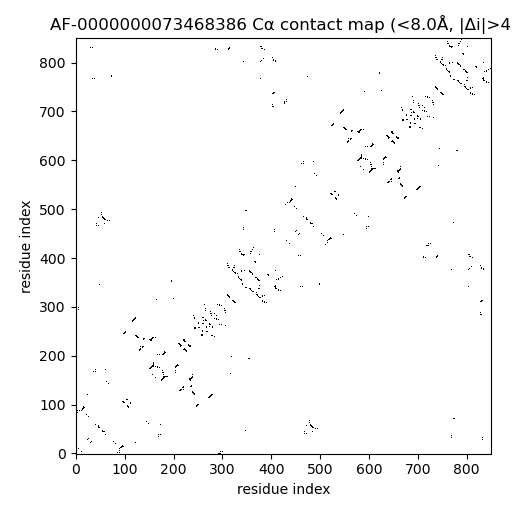346 PHE A O 1
ATOM 2581 N N . TRP A 1 347 ? 10.516 -10.664 3.23 1 98.06 347 TRP A N 1
ATOM 2582 C CA . TRP A 1 347 ? 11.758 -11.031 3.91 1 98.06 347 TRP A CA 1
ATOM 2583 C C . TRP A 1 347 ? 11.602 -10.922 5.422 1 98.06 347 TRP A C 1
ATOM 2585 O O . TRP A 1 347 ? 12.414 -11.461 6.18 1 98.06 347 TRP A O 1
ATOM 2595 N N . HIS A 1 348 ? 10.57 -10.234 5.887 1 96.88 348 HIS A N 1
ATOM 2596 C CA . HIS A 1 348 ? 10.336 -10.055 7.316 1 96.88 348 HIS A CA 1
ATOM 2597 C C . HIS A 1 348 ? 9.68 -11.289 7.926 1 96.88 348 HIS A C 1
ATOM 2599 O O . HIS A 1 348 ? 9.555 -11.391 9.148 1 96.88 348 HIS A O 1
ATOM 2605 N N . VAL A 1 349 ? 9.266 -12.211 7.094 1 96.19 349 VAL A N 1
ATOM 2606 C CA . VAL A 1 349 ? 8.734 -13.484 7.57 1 96.19 349 VAL A CA 1
ATOM 2607 C C . VAL A 1 349 ? 9.797 -14.219 8.383 1 96.19 349 VAL A C 1
ATOM 2609 O O . VAL A 1 349 ? 9.484 -14.859 9.391 1 96.19 349 VAL A O 1
ATOM 2612 N N . ALA A 1 350 ? 11.031 -14.062 7.918 1 94.38 350 ALA A N 1
ATOM 2613 C CA . ALA A 1 350 ? 12.125 -14.797 8.539 1 94.38 350 ALA A CA 1
ATOM 2614 C C . ALA A 1 350 ? 12.242 -14.453 10.023 1 94.38 350 ALA A C 1
ATOM 2616 O O . ALA A 1 350 ? 12.484 -15.328 10.852 1 94.38 350 ALA A O 1
ATOM 2617 N N . ASP A 1 351 ? 12 -13.195 10.43 1 93 351 ASP A N 1
ATOM 2618 C CA . ASP A 1 351 ? 12.18 -12.805 11.82 1 93 351 ASP A CA 1
ATOM 2619 C C . ASP A 1 351 ? 10.836 -12.484 12.477 1 93 351 ASP A C 1
ATOM 2621 O O . ASP A 1 351 ? 10.789 -12.023 13.617 1 93 351 ASP A O 1
ATOM 2625 N N . GLY A 1 352 ? 9.836 -12.648 11.719 1 92.75 352 GLY A N 1
ATOM 2626 C CA . GLY A 1 352 ? 8.508 -12.5 12.281 1 92.75 352 GLY A CA 1
ATOM 2627 C C . GLY A 1 352 ? 8.055 -11.055 12.391 1 92.75 352 GLY A C 1
ATOM 2628 O O . GLY A 1 352 ? 7.07 -10.75 13.062 1 92.75 352 GLY A O 1
ATOM 2629 N N . SER A 1 353 ? 8.719 -10.078 11.773 1 94.62 353 SER A N 1
ATOM 2630 C CA . SER A 1 353 ? 8.391 -8.664 11.875 1 94.62 353 SER A CA 1
ATOM 2631 C C . SER A 1 353 ? 7.461 -8.227 10.75 1 94.62 353 SER A C 1
ATOM 2633 O O . SER A 1 353 ? 7.648 -7.152 10.164 1 94.62 353 SER A O 1
ATOM 2635 N N . VAL A 1 354 ? 6.488 -9.039 10.414 1 94.75 354 VAL A N 1
ATOM 2636 C CA . VAL A 1 354 ? 5.574 -8.805 9.297 1 94.75 354 VAL A CA 1
ATOM 2637 C C . VAL A 1 354 ? 4.441 -7.879 9.75 1 94.75 354 VAL A C 1
ATOM 2639 O O . VAL A 1 354 ? 3.531 -7.586 8.977 1 94.75 354 VAL A O 1
ATOM 2642 N N . GLY A 1 355 ? 4.465 -7.359 11 1 96.12 355 GLY A N 1
ATOM 2643 C CA . GLY A 1 355 ? 3.367 -6.574 11.531 1 96.12 355 GLY A CA 1
ATOM 2644 C C . GLY A 1 355 ? 2.248 -7.422 12.109 1 96.12 355 GLY A C 1
ATOM 2645 O O . GLY A 1 355 ? 2.473 -8.57 12.5 1 96.12 355 GLY A O 1
ATOM 2646 N N . SER A 1 356 ? 1.109 -6.844 12.281 1 97.06 356 SER A N 1
ATOM 2647 C CA . SER A 1 356 ? -0.026 -7.539 12.875 1 97.06 356 SER A CA 1
ATOM 2648 C C . SER A 1 356 ? -1.349 -6.973 12.367 1 97.06 356 SER A C 1
ATOM 2650 O O . SER A 1 356 ? -1.383 -5.887 11.789 1 97.06 356 SER A O 1
ATOM 2652 N N . MET A 1 357 ? -2.348 -7.695 12.492 1 97.5 357 MET A N 1
ATOM 2653 C CA . MET A 1 357 ? -3.691 -7.258 12.125 1 97.5 357 MET A CA 1
ATOM 2654 C C . MET A 1 357 ? -4.703 -7.66 13.195 1 97.5 357 MET A C 1
ATOM 2656 O O . MET A 1 357 ? -4.602 -8.742 13.773 1 97.5 357 MET A O 1
ATOM 2660 N N . HIS A 1 358 ? -5.598 -6.793 13.5 1 97.81 358 HIS A N 1
ATOM 2661 C CA . HIS A 1 358 ? -6.629 -6.938 14.516 1 97.81 358 HIS A CA 1
ATOM 2662 C C . HIS A 1 358 ? -7.984 -6.457 14 1 97.81 358 HIS A C 1
ATOM 2664 O O . HIS A 1 358 ? -8.102 -5.332 13.516 1 97.81 358 HIS A O 1
ATOM 2670 N N . LEU A 1 359 ? -8.945 -7.312 14.039 1 98 359 LEU A N 1
ATOM 2671 C CA . LEU A 1 359 ? -10.297 -7.02 13.586 1 98 359 LEU A CA 1
ATOM 2672 C C . LEU A 1 359 ? -11.297 -7.207 14.727 1 98 359 LEU A C 1
ATOM 2674 O O . LEU A 1 359 ? -11.359 -8.273 15.336 1 98 359 LEU A O 1
ATOM 2678 N N . THR A 1 360 ? -12.031 -6.18 15.078 1 97.81 360 THR A N 1
ATOM 2679 C CA . THR A 1 360 ? -13.07 -6.25 16.109 1 97.81 360 THR A CA 1
ATOM 2680 C C . THR A 1 360 ? -14.453 -6.309 15.469 1 97.81 360 THR A C 1
ATOM 2682 O O . THR A 1 360 ? -14.805 -5.453 14.656 1 97.81 360 THR A O 1
ATOM 2685 N N . VAL A 1 361 ? -15.25 -7.305 15.859 1 98.12 361 VAL A N 1
ATOM 2686 C CA . VAL A 1 361 ? -16.547 -7.531 15.242 1 98.12 361 VAL A CA 1
ATOM 2687 C C . VAL A 1 361 ? -17.609 -7.746 16.328 1 98.12 361 VAL A C 1
ATOM 2689 O O . VAL A 1 361 ? -17.297 -8.242 17.406 1 98.12 361 VAL A O 1
ATOM 2692 N N . SER A 1 362 ? -18.844 -7.309 16.031 1 97.44 362 SER A N 1
ATOM 2693 C CA . SER A 1 362 ? -19.984 -7.625 16.891 1 97.44 362 SER A CA 1
ATOM 2694 C C . SER A 1 362 ? -20.344 -9.102 16.812 1 97.44 362 SER A C 1
ATOM 2696 O O . SER A 1 362 ? -20.531 -9.641 15.711 1 97.44 362 SER A O 1
ATOM 2698 N N . LYS A 1 363 ? -20.578 -9.75 17.938 1 94.06 363 LYS A N 1
ATOM 2699 C CA . LYS A 1 363 ? -20.922 -11.172 17.969 1 94.06 363 LYS A CA 1
ATOM 2700 C C . LYS A 1 363 ? -22.344 -11.406 17.484 1 94.06 363 LYS A C 1
ATOM 2702 O O . LYS A 1 363 ? -22.656 -12.477 16.969 1 94.06 363 LYS A O 1
ATOM 2707 N N . GLU A 1 364 ? -23.094 -10.438 17.625 1 93.75 364 GLU A N 1
ATOM 2708 C CA . GLU A 1 364 ? -24.531 -10.578 17.375 1 93.75 364 GLU A CA 1
ATOM 2709 C C . GLU A 1 364 ? -24.812 -10.672 15.883 1 93.75 364 GLU A C 1
ATOM 2711 O O . GLU A 1 364 ? -25.609 -11.508 15.453 1 93.75 364 GLU A O 1
ATOM 2716 N N . ASP A 1 365 ? -24.141 -9.844 15.086 1 94.88 365 ASP A N 1
ATOM 2717 C CA . ASP A 1 365 ? -24.547 -9.781 13.688 1 94.88 365 ASP A CA 1
ATOM 2718 C C . ASP A 1 365 ? -23.328 -9.719 12.758 1 94.88 365 ASP A C 1
ATOM 2720 O O . ASP A 1 365 ? -23.484 -9.641 11.539 1 94.88 365 ASP A O 1
ATOM 2724 N N . GLY A 1 366 ? -22.172 -9.688 13.297 1 96.75 366 GLY A N 1
ATOM 2725 C CA . GLY A 1 366 ? -20.953 -9.703 12.484 1 96.75 366 GLY A CA 1
ATOM 2726 C C . GLY A 1 366 ? -20.562 -8.32 11.992 1 96.75 366 GLY A C 1
ATOM 2727 O O . GLY A 1 366 ? -19.672 -8.195 11.148 1 96.75 366 GLY A O 1
ATOM 2728 N N . LEU A 1 367 ? -21.188 -7.328 12.57 1 97.69 367 LEU A N 1
ATOM 2729 C CA . LEU A 1 367 ? -20.797 -5.961 12.227 1 97.69 367 LEU A CA 1
ATOM 2730 C C . LEU A 1 367 ? -19.328 -5.707 12.547 1 97.69 367 LEU A C 1
ATOM 2732 O O . LEU A 1 367 ? -18.875 -6.027 13.648 1 97.69 367 LEU A O 1
ATOM 2736 N N . ILE A 1 368 ? -18.594 -5.199 11.531 1 98.06 368 ILE A N 1
ATOM 2737 C CA . ILE A 1 368 ? -17.219 -4.809 11.812 1 98.06 368 ILE A CA 1
ATOM 2738 C C . ILE A 1 368 ? -17.203 -3.492 12.586 1 98.06 368 ILE A C 1
ATOM 2740 O O . ILE A 1 368 ? -17.625 -2.457 12.07 1 98.06 368 ILE A O 1
ATOM 2744 N N . LEU A 1 369 ? -16.703 -3.498 13.797 1 98 369 LEU A N 1
ATOM 2745 C CA . LEU A 1 369 ? -16.75 -2.346 14.695 1 98 369 LEU A CA 1
ATOM 2746 C C . LEU A 1 369 ? -15.484 -1.5 14.539 1 98 369 LEU A C 1
ATOM 2748 O O . LEU A 1 369 ? -15.508 -0.29 14.773 1 98 369 LEU A O 1
ATOM 2752 N N . GLY A 1 370 ? -14.383 -2.08 14.203 1 97.5 370 GLY A N 1
ATOM 2753 C CA . GLY A 1 370 ? -13.102 -1.409 14.047 1 97.5 370 GLY A CA 1
ATOM 2754 C C . GLY A 1 370 ? -11.969 -2.357 13.688 1 97.5 370 GLY A C 1
ATOM 2755 O O . GLY A 1 370 ? -12.172 -3.57 13.617 1 97.5 370 GLY A O 1
ATOM 2756 N N . PHE A 1 371 ? -10.805 -1.802 13.422 1 98.12 371 PHE A N 1
ATOM 2757 C CA . PHE A 1 371 ? -9.633 -2.609 13.094 1 98.12 371 PHE A CA 1
ATOM 2758 C C . PHE A 1 371 ? -8.352 -1.848 13.398 1 98.12 371 PHE A C 1
ATOM 2760 O O . PHE A 1 371 ? -8.375 -0.638 13.625 1 98.12 371 PHE A O 1
ATOM 2767 N N . ALA A 1 372 ? -7.289 -2.518 13.516 1 98.25 372 ALA A N 1
ATOM 2768 C CA . ALA A 1 372 ? -5.914 -2.029 13.602 1 98.25 372 ALA A CA 1
ATOM 2769 C C . ALA A 1 372 ? -4.957 -2.939 12.836 1 98.25 372 ALA A C 1
ATOM 2771 O O . ALA A 1 372 ? -4.988 -4.16 13 1 98.25 372 ALA A O 1
ATOM 2772 N N . THR A 1 373 ? -4.188 -2.387 11.945 1 98.38 373 THR A N 1
ATOM 2773 C CA . THR A 1 373 ? -3.293 -3.217 11.148 1 98.38 373 THR A CA 1
ATOM 2774 C C . THR A 1 373 ? -1.952 -2.52 10.938 1 98.38 373 THR A C 1
ATOM 2776 O O . THR A 1 373 ? -1.899 -1.299 10.781 1 98.38 373 THR A O 1
ATOM 2779 N N . ALA A 1 374 ? -0.894 -3.244 11.109 1 98.12 374 ALA A N 1
ATOM 2780 C CA . ALA A 1 374 ? 0.475 -2.801 10.859 1 98.12 374 ALA A CA 1
ATOM 2781 C C . ALA A 1 374 ? 1.11 -3.6 9.727 1 98.12 374 ALA A C 1
ATOM 2783 O O . ALA A 1 374 ? 1.263 -4.82 9.828 1 98.12 374 ALA A O 1
ATOM 2784 N N . ALA A 1 375 ? 1.385 -3.041 8.625 1 97.44 375 ALA A N 1
ATOM 2785 C CA . ALA A 1 375 ? 1.981 -3.568 7.402 1 97.44 375 ALA A CA 1
ATOM 2786 C C . ALA A 1 375 ? 2.33 -2.441 6.43 1 97.44 375 ALA A C 1
ATOM 2788 O O . ALA A 1 375 ? 2.086 -1.268 6.719 1 97.44 375 ALA A O 1
ATOM 2789 N N . PRO A 1 376 ? 3.002 -2.76 5.332 1 96.81 376 PRO A N 1
ATOM 2790 C CA . PRO A 1 376 ? 3.26 -1.714 4.34 1 96.81 376 PRO A CA 1
ATOM 2791 C C . PRO A 1 376 ? 1.978 -1.118 3.764 1 96.81 376 PRO A C 1
ATOM 2793 O O . PRO A 1 376 ? 1.077 -1.857 3.357 1 96.81 376 PRO A O 1
ATOM 2796 N N . SER A 1 377 ? 1.824 0.228 3.779 1 97.06 377 SER A N 1
ATOM 2797 C CA . SER A 1 377 ? 0.828 1.034 3.082 1 97.06 377 SER A CA 1
ATOM 2798 C C . SER A 1 377 ? -0.574 0.769 3.619 1 97.06 377 SER A C 1
ATOM 2800 O O . SER A 1 377 ? -1.541 0.733 2.855 1 97.06 377 SER A O 1
ATOM 2802 N N . THR A 1 378 ? -0.701 0.588 4.895 1 97.81 378 THR A N 1
ATOM 2803 C CA . THR A 1 378 ? -1.992 0.247 5.48 1 97.81 378 THR A CA 1
ATOM 2804 C C . THR A 1 378 ? -2.918 1.459 5.492 1 97.81 378 THR A C 1
ATOM 2806 O O . THR A 1 378 ? -4.117 1.328 5.754 1 97.81 378 THR A O 1
ATOM 2809 N N . SER A 1 379 ? -2.361 2.656 5.152 1 97.75 379 SER A N 1
ATOM 2810 C CA . SER A 1 379 ? -3.229 3.822 5.004 1 97.75 379 SER A CA 1
ATOM 2811 C C . SER A 1 379 ? -4.312 3.574 3.963 1 97.75 379 SER A C 1
ATOM 2813 O O . SER A 1 379 ? -5.43 4.086 4.086 1 97.75 379 SER A O 1
ATOM 2815 N N . ILE A 1 380 ? -4.016 2.793 2.957 1 97.94 380 ILE A N 1
ATOM 2816 C CA . ILE A 1 380 ? -4.98 2.441 1.922 1 97.94 380 ILE A CA 1
ATOM 2817 C C . ILE A 1 380 ? -6.109 1.606 2.527 1 97.94 380 ILE A C 1
ATOM 2819 O O . ILE A 1 380 ? -7.285 1.841 2.242 1 97.94 380 ILE A O 1
ATOM 2823 N N . VAL A 1 381 ? -5.734 0.671 3.396 1 98 381 VAL A N 1
ATOM 2824 C CA . VAL A 1 381 ? -6.73 -0.119 4.109 1 98 381 VAL A CA 1
ATOM 2825 C C . VAL A 1 381 ? -7.645 0.805 4.914 1 98 381 VAL A C 1
ATOM 2827 O O . VAL A 1 381 ? -8.867 0.646 4.902 1 98 381 VAL A O 1
ATOM 2830 N N . GLY A 1 382 ? -7.012 1.781 5.59 1 97.56 382 GLY A N 1
ATOM 2831 C CA . GLY A 1 382 ? -7.77 2.732 6.387 1 97.56 382 GLY A CA 1
ATOM 2832 C C . GLY A 1 382 ? -8.82 3.48 5.586 1 97.56 382 GLY A C 1
ATOM 2833 O O . GLY A 1 382 ? -9.922 3.73 6.078 1 97.56 382 GLY A O 1
ATOM 2834 N N . THR A 1 383 ? -8.484 3.805 4.367 1 96.69 383 THR A N 1
ATOM 2835 C CA . THR A 1 383 ? -9.398 4.562 3.514 1 96.69 383 THR A CA 1
ATOM 2836 C C . THR A 1 383 ? -10.602 3.715 3.115 1 96.69 383 THR A C 1
ATOM 2838 O O . THR A 1 383 ? -11.742 4.113 3.33 1 96.69 383 THR A O 1
ATOM 2841 N N . TYR A 1 384 ? -10.367 2.52 2.648 1 96.81 384 TYR A N 1
ATOM 2842 C CA . TYR A 1 384 ? -11.438 1.742 2.037 1 96.81 384 TYR A CA 1
ATOM 2843 C C . TYR A 1 384 ? -12.164 0.906 3.082 1 96.81 384 TYR A C 1
ATOM 2845 O O . TYR A 1 384 ? -13.398 0.893 3.125 1 96.81 384 TYR A O 1
ATOM 2853 N N . LEU A 1 385 ? -11.406 0.191 3.902 1 96.81 385 LEU A N 1
ATOM 2854 C CA . LEU A 1 385 ? -12.07 -0.573 4.953 1 96.81 385 LEU A CA 1
ATOM 2855 C C . LEU A 1 385 ? -12.703 0.356 5.98 1 96.81 385 LEU A C 1
ATOM 2857 O O . LEU A 1 385 ? -13.773 0.052 6.52 1 96.81 385 LEU A O 1
ATOM 2861 N N . GLY A 1 386 ? -11.992 1.53 6.297 1 95.88 386 GLY A N 1
ATOM 2862 C CA . GLY A 1 386 ? -12.602 2.529 7.16 1 95.88 386 GLY A CA 1
ATOM 2863 C C . GLY A 1 386 ? -13.953 3.004 6.656 1 95.88 386 GLY A C 1
ATOM 2864 O O . GLY A 1 386 ? -14.898 3.152 7.438 1 95.88 386 GLY A O 1
ATOM 2865 N N . TYR A 1 387 ? -14.07 3.211 5.352 1 95 387 TYR A N 1
ATOM 2866 C CA . TYR A 1 387 ? -15.328 3.588 4.723 1 95 387 TYR A CA 1
ATOM 2867 C C . TYR A 1 387 ? -16.391 2.508 4.926 1 95 387 TYR A C 1
ATOM 2869 O O . TYR A 1 387 ? -17.516 2.807 5.297 1 95 387 TYR A O 1
ATOM 2877 N N . LEU A 1 388 ? -16.016 1.245 4.723 1 95.31 388 LEU A N 1
ATOM 2878 C CA . LEU A 1 388 ? -16.953 0.125 4.836 1 95.31 388 LEU A CA 1
ATOM 2879 C C . LEU A 1 388 ? -17.406 -0.053 6.277 1 95.31 388 LEU A C 1
ATOM 2881 O O . LEU A 1 388 ? -18.594 -0.323 6.527 1 95.31 388 LEU A O 1
ATOM 2885 N N . VAL A 1 389 ? -16.516 0.17 7.215 1 95.75 389 VAL A N 1
ATOM 2886 C CA . VAL A 1 389 ? -16.844 0.068 8.633 1 95.75 389 VAL A CA 1
ATOM 2887 C C . VAL A 1 389 ? -17.859 1.146 9.008 1 95.75 389 VAL A C 1
ATOM 2889 O O . VAL A 1 389 ? -18.875 0.859 9.656 1 95.75 389 VAL A O 1
ATOM 2892 N N . ARG A 1 390 ? -17.641 2.342 8.594 1 93.31 390 ARG A N 1
ATOM 2893 C CA . ARG A 1 390 ? -18.516 3.463 8.906 1 93.31 390 ARG A CA 1
ATOM 2894 C C . ARG A 1 390 ? -19.891 3.283 8.258 1 93.31 390 ARG A C 1
ATOM 2896 O O . ARG A 1 390 ? -20.891 3.77 8.781 1 93.31 390 ARG A O 1
ATOM 2903 N N . LYS A 1 391 ? -19.938 2.502 7.145 1 93.06 391 LYS A N 1
ATOM 2904 C CA . LYS A 1 391 ? -21.188 2.223 6.453 1 93.06 391 LYS A CA 1
ATOM 2905 C C . LYS A 1 391 ? -21.922 1.041 7.09 1 93.06 391 LYS A C 1
ATOM 2907 O O . LYS A 1 391 ? -23.062 0.74 6.73 1 93.06 391 LYS A O 1
ATOM 2912 N N . GLY A 1 392 ? -21.234 0.374 7.93 1 94.81 392 GLY A N 1
ATOM 2913 C CA . GLY A 1 392 ? -21.875 -0.716 8.656 1 94.81 392 GLY A CA 1
ATOM 2914 C C . GLY A 1 392 ? -21.781 -2.047 7.938 1 94.81 392 GLY A C 1
ATOM 2915 O O . GLY A 1 392 ? -22.734 -2.82 7.922 1 94.81 392 GLY A O 1
ATOM 2916 N N . VAL A 1 393 ? -20.641 -2.334 7.367 1 95 393 VAL A N 1
ATOM 2917 C CA . VAL A 1 393 ? -20.469 -3.605 6.676 1 95 393 VAL A CA 1
ATOM 2918 C C . VAL A 1 393 ? -20.25 -4.723 7.695 1 95 393 VAL A C 1
ATOM 2920 O O . VAL A 1 393 ? -19.641 -4.512 8.742 1 95 393 VAL A O 1
ATOM 2923 N N . THR A 1 394 ? -20.797 -5.891 7.43 1 97.19 394 THR A N 1
ATOM 2924 C CA . THR A 1 394 ? -20.578 -7.066 8.266 1 97.19 394 THR A CA 1
ATOM 2925 C C . THR A 1 394 ? -19.531 -7.988 7.645 1 97.19 394 THR A C 1
ATOM 2927 O O . THR A 1 394 ? -19.281 -7.922 6.441 1 97.19 394 THR A O 1
ATOM 2930 N N . VAL A 1 395 ? -18.906 -8.852 8.445 1 96.56 395 VAL A N 1
ATOM 2931 C CA . VAL A 1 395 ? -17.953 -9.828 7.934 1 96.56 395 VAL A CA 1
ATOM 2932 C C . VAL A 1 395 ? -18.656 -10.773 6.965 1 96.56 395 VAL A C 1
ATOM 2934 O O . VAL A 1 395 ? -18.047 -11.281 6.02 1 96.56 395 VAL A O 1
ATOM 2937 N N . HIS A 1 396 ? -19.953 -11.008 7.109 1 93.94 396 HIS A N 1
ATOM 2938 C CA . HIS A 1 396 ? -20.734 -11.883 6.242 1 93.94 396 HIS A CA 1
ATOM 2939 C C . HIS A 1 396 ? -20.875 -11.297 4.848 1 93.94 396 HIS A C 1
ATOM 2941 O O . HIS A 1 396 ? -20.781 -12.016 3.85 1 93.94 396 HIS A O 1
ATOM 2947 N N . GLU A 1 397 ? -21.047 -10.016 4.809 1 91.81 397 GLU A N 1
ATOM 2948 C CA . GLU A 1 397 ? -21.219 -9.312 3.541 1 91.81 397 GLU A CA 1
ATOM 2949 C C . GLU A 1 397 ? -19.875 -9.18 2.811 1 91.81 397 GLU A C 1
ATOM 2951 O O . GLU A 1 397 ? -19.828 -9.219 1.58 1 91.81 397 GLU A O 1
ATOM 2956 N N . PHE A 1 398 ? -18.828 -9.07 3.578 1 91.19 398 PHE A N 1
ATOM 2957 C CA . PHE A 1 398 ? -17.547 -8.688 2.994 1 91.19 398 PHE A CA 1
ATOM 2958 C C . PHE A 1 398 ? -16.703 -9.922 2.693 1 91.19 398 PHE A C 1
ATOM 2960 O O . PHE A 1 398 ? -15.773 -9.859 1.884 1 91.19 398 PHE A O 1
ATOM 2967 N N . SER A 1 399 ? -16.984 -11.023 3.23 1 85.44 399 SER A N 1
ATOM 2968 C CA . SER A 1 399 ? -16.156 -12.219 3.168 1 85.44 399 SER A CA 1
ATOM 2969 C C . SER A 1 399 ? -16.016 -12.727 1.735 1 85.44 399 SER A C 1
ATOM 2971 O O . SER A 1 399 ? -15.016 -13.352 1.382 1 85.44 399 SER A O 1
ATOM 2973 N N . PRO A 1 400 ? -17.031 -12.438 0.838 1 80.81 400 PRO A N 1
ATOM 2974 C CA . PRO A 1 400 ? -16.891 -12.922 -0.537 1 80.81 400 PRO A CA 1
ATOM 2975 C C . PRO A 1 400 ? -15.953 -12.047 -1.377 1 80.81 400 PRO A C 1
ATOM 2977 O O . PRO A 1 400 ? -15.805 -12.281 -2.58 1 80.81 400 PRO A O 1
ATOM 2980 N N . MET A 1 401 ? -15.336 -11.109 -0.805 1 86.25 401 MET A N 1
ATOM 2981 C CA . MET A 1 401 ? -14.445 -10.219 -1.545 1 86.25 401 MET A CA 1
ATOM 2982 C C . MET A 1 401 ? -13.328 -11.016 -2.219 1 86.25 401 MET A C 1
ATOM 2984 O O . MET A 1 401 ? -12.969 -12.102 -1.763 1 86.25 401 MET A O 1
ATOM 2988 N N . LEU A 1 402 ? -12.922 -10.531 -3.371 1 89.94 402 LEU A N 1
ATOM 2989 C CA . LEU A 1 402 ? -11.766 -11.086 -4.07 1 89.94 402 LEU A CA 1
ATOM 2990 C C . LEU A 1 402 ? -10.5 -10.297 -3.732 1 89.94 402 LEU A C 1
ATOM 2992 O O . LEU A 1 402 ? -10.383 -9.117 -4.074 1 89.94 402 LEU A O 1
ATOM 2996 N N . GLU A 1 403 ? -9.648 -10.938 -3.002 1 89.5 403 GLU A N 1
ATOM 2997 C CA . GLU A 1 403 ? -8.375 -10.281 -2.742 1 89.5 403 GLU A CA 1
ATOM 2998 C C . GLU A 1 403 ? -7.527 -10.188 -4.012 1 89.5 403 GLU A C 1
ATOM 3000 O O . GLU A 1 403 ? -7.859 -10.805 -5.027 1 89.5 403 GLU A O 1
ATOM 3005 N N . VAL A 1 404 ? -6.594 -9.328 -3.979 1 94.88 404 VAL A N 1
ATOM 3006 C CA . VAL A 1 404 ? -5.555 -9.266 -5.004 1 94.88 404 VAL A CA 1
ATOM 3007 C C . VAL A 1 404 ? -4.246 -9.82 -4.445 1 94.88 404 VAL A C 1
ATOM 3009 O O . VAL A 1 404 ? -3.895 -9.555 -3.293 1 94.88 404 VAL A O 1
ATOM 3012 N N . HIS A 1 405 ? -3.641 -10.656 -5.188 1 93.56 405 HIS A N 1
ATOM 3013 C CA . HIS A 1 405 ? -2.379 -11.266 -4.777 1 93.56 405 HIS A CA 1
ATOM 3014 C C . HIS A 1 405 ? -1.29 -11.023 -5.816 1 93.56 405 HIS A C 1
ATOM 3016 O O . HIS A 1 405 ? -1.54 -11.133 -7.02 1 93.56 405 HIS A O 1
ATOM 3022 N N . PRO A 1 406 ? -0.072 -10.727 -5.395 1 93.81 406 PRO A N 1
ATOM 3023 C CA . PRO A 1 406 ? 0.356 -10.594 -4 1 93.81 406 PRO A CA 1
ATOM 3024 C C . PRO A 1 406 ? -0.07 -9.266 -3.371 1 93.81 406 PRO A C 1
ATOM 3026 O O . PRO A 1 406 ? -0.328 -8.297 -4.086 1 93.81 406 PRO A O 1
ATOM 3029 N N . THR A 1 407 ? -0.233 -9.227 -2.064 1 95.12 407 THR A N 1
ATOM 3030 C CA . THR A 1 407 ? -0.596 -8.047 -1.285 1 95.12 407 THR A CA 1
ATOM 3031 C C . THR A 1 407 ? 0.014 -8.117 0.112 1 95.12 407 THR A C 1
ATOM 3033 O O . THR A 1 407 ? 0.215 -9.203 0.656 1 95.12 407 THR A O 1
ATOM 3036 N N . PRO A 1 408 ? 0.371 -7.016 0.641 1 94 408 PRO A N 1
ATOM 3037 C CA . PRO A 1 408 ? 0.823 -7.012 2.035 1 94 408 PRO A CA 1
ATOM 3038 C C . PRO A 1 408 ? -0.333 -6.965 3.029 1 94 408 PRO A C 1
ATOM 3040 O O . PRO A 1 408 ? -0.118 -7.082 4.238 1 94 408 PRO A O 1
ATOM 3043 N N . ASP A 1 409 ? -1.503 -6.805 2.545 1 95.5 409 ASP A N 1
ATOM 3044 C CA . ASP A 1 409 ? -2.676 -6.656 3.4 1 95.5 409 ASP A CA 1
ATOM 3045 C C . ASP A 1 409 ? -3.301 -8.016 3.711 1 95.5 409 ASP A C 1
ATOM 3047 O O . ASP A 1 409 ? -3.869 -8.664 2.826 1 95.5 409 ASP A O 1
ATOM 3051 N N . GLY A 1 410 ? -3.293 -8.367 4.949 1 95.75 410 GLY A N 1
ATOM 3052 C CA . GLY A 1 410 ? -3.844 -9.648 5.355 1 95.75 410 GLY A CA 1
ATOM 3053 C C . GLY A 1 410 ? -5.254 -9.547 5.898 1 95.75 410 GLY A C 1
ATOM 3054 O O . GLY A 1 410 ? -5.844 -10.555 6.309 1 95.75 410 GLY A O 1
ATOM 3055 N N . MET A 1 411 ? -5.863 -8.375 5.867 1 96.31 411 MET A N 1
ATOM 3056 C CA . MET A 1 411 ? -7.152 -8.148 6.516 1 96.31 411 MET A CA 1
ATOM 3057 C C . MET A 1 411 ? -8.242 -9.008 5.879 1 96.31 411 MET A C 1
ATOM 3059 O O . MET A 1 411 ? -9.172 -9.445 6.559 1 96.31 411 MET A O 1
ATOM 3063 N N . TYR A 1 412 ? -8.109 -9.328 4.586 1 92.19 412 TYR A N 1
ATOM 3064 C CA . TYR A 1 412 ? -9.086 -10.188 3.924 1 92.19 412 TYR A CA 1
ATOM 3065 C C . TYR A 1 412 ? -9.18 -11.539 4.613 1 92.19 412 TYR A C 1
ATOM 3067 O O . TYR A 1 412 ? -10.273 -12.094 4.762 1 92.19 412 TYR A O 1
ATOM 3075 N N . SER A 1 413 ? -8 -12.07 5.004 1 91.19 413 SER A N 1
ATOM 3076 C CA . SER A 1 413 ? -7.984 -13.359 5.691 1 91.19 413 SER A CA 1
ATOM 3077 C C . SER A 1 413 ? -8.648 -13.258 7.059 1 91.19 413 SER A C 1
ATOM 3079 O O . SER A 1 413 ? -9.328 -14.195 7.496 1 91.19 413 SER A O 1
ATOM 3081 N N . MET A 1 414 ? -8.469 -12.156 7.719 1 94.19 414 MET A N 1
ATOM 3082 C CA . MET A 1 414 ? -9.062 -11.938 9.039 1 94.19 414 MET A CA 1
ATOM 3083 C C . MET A 1 414 ? -10.578 -11.844 8.938 1 94.19 414 MET A C 1
ATOM 3085 O O . MET A 1 414 ? -11.297 -12.344 9.812 1 94.19 414 MET A O 1
ATOM 3089 N N . ILE A 1 415 ? -11.047 -11.195 7.965 1 95.81 415 ILE A N 1
ATOM 3090 C CA . ILE A 1 415 ? -12.484 -11.039 7.75 1 95.81 415 ILE A CA 1
ATOM 3091 C C . ILE A 1 415 ? -13.117 -12.398 7.5 1 95.81 415 ILE A C 1
ATOM 3093 O O . ILE A 1 415 ? -14.164 -12.719 8.078 1 95.81 415 ILE A O 1
ATOM 3097 N N . ARG A 1 416 ? -12.469 -13.211 6.703 1 90.5 416 ARG A N 1
ATOM 3098 C CA . ARG A 1 416 ? -12.984 -14.555 6.422 1 90.5 416 ARG A CA 1
ATOM 3099 C C . ARG A 1 416 ? -12.961 -15.422 7.676 1 90.5 416 ARG A C 1
ATOM 3101 O O . ARG A 1 416 ? -13.883 -16.203 7.918 1 90.5 416 ARG A O 1
ATOM 3108 N N . LEU A 1 417 ? -11.867 -15.266 8.422 1 90.12 417 LEU A N 1
ATOM 3109 C CA . LEU A 1 417 ? -11.758 -16 9.672 1 90.12 417 LEU A CA 1
ATOM 3110 C C . LEU A 1 417 ? -12.891 -15.633 10.625 1 90.12 417 LEU A C 1
ATOM 3112 O O . LEU A 1 417 ? -13.5 -16.5 11.25 1 90.12 417 LEU A O 1
ATOM 3116 N N . ALA A 1 418 ? -13.117 -14.359 10.758 1 94.69 418 ALA A N 1
ATOM 3117 C CA . ALA A 1 418 ? -14.188 -13.875 11.633 1 94.69 418 ALA A CA 1
ATOM 3118 C C . ALA A 1 418 ? -15.547 -14.359 11.156 1 94.69 418 ALA A C 1
ATOM 3120 O O . ALA A 1 418 ? -16.391 -14.758 11.961 1 94.69 418 ALA A O 1
ATOM 3121 N N . ASP A 1 419 ? -15.75 -14.305 9.867 1 93.62 419 ASP A N 1
ATOM 3122 C CA . ASP A 1 419 ? -17 -14.781 9.281 1 93.62 419 ASP A CA 1
ATOM 3123 C C . ASP A 1 419 ? -17.234 -16.25 9.617 1 93.62 419 ASP A C 1
ATOM 3125 O O . ASP A 1 419 ? -18.312 -16.625 10.07 1 93.62 419 ASP A O 1
ATOM 3129 N N . ASP A 1 420 ? -16.203 -17.062 9.438 1 87.25 420 ASP A N 1
ATOM 3130 C CA . ASP A 1 420 ? -16.281 -18.484 9.719 1 87.25 420 ASP A CA 1
ATOM 3131 C C . ASP A 1 420 ? -16.562 -18.734 11.203 1 87.25 420 ASP A C 1
ATOM 3133 O O . ASP A 1 420 ? -17.375 -19.609 11.547 1 87.25 420 ASP A O 1
ATOM 3137 N N . ALA A 1 421 ? -15.922 -17.984 12.039 1 88.62 421 ALA A N 1
ATOM 3138 C CA . ALA A 1 421 ? -16.047 -18.172 13.484 1 88.62 421 ALA A CA 1
ATOM 3139 C C . ALA A 1 421 ? -17.469 -17.844 13.953 1 88.62 421 ALA A C 1
ATOM 3141 O O . ALA A 1 421 ? -17.984 -18.484 14.867 1 88.62 421 ALA A O 1
ATOM 3142 N N . LEU A 1 422 ? -18.062 -16.891 13.367 1 90 422 LEU A N 1
ATOM 3143 C CA . LEU A 1 422 ? -19.375 -16.438 13.805 1 90 422 LEU A CA 1
ATOM 3144 C C . LEU A 1 422 ? -20.469 -17.312 13.203 1 90 422 LEU A C 1
ATOM 3146 O O . LEU A 1 422 ? -21.562 -17.422 13.773 1 90 422 LEU A O 1
ATOM 3150 N N . ASN A 1 423 ? -20.266 -17.781 12.023 1 82.75 423 ASN A N 1
ATOM 3151 C CA . ASN A 1 423 ? -21.25 -18.672 11.414 1 82.75 423 ASN A CA 1
ATOM 3152 C C . ASN A 1 423 ? -21.25 -20.047 12.086 1 82.75 423 ASN A C 1
ATOM 3154 O O . ASN A 1 423 ? -22.25 -20.766 12.016 1 82.75 423 ASN A O 1
ATOM 3158 N N . ARG A 1 424 ? -20.25 -20.531 12.688 1 67.56 424 ARG A N 1
ATOM 3159 C CA . ARG A 1 424 ? -20.188 -21.797 13.414 1 67.56 424 ARG A CA 1
ATOM 3160 C C . ARG A 1 424 ? -20.906 -21.688 14.758 1 67.56 424 ARG A C 1
ATOM 3162 O O . ARG A 1 424 ? -21.172 -22.703 15.398 1 67.56 424 ARG A O 1
ATOM 3169 N N . GLN A 1 425 ? -21.25 -20.516 15.18 1 53.09 425 GLN A N 1
ATOM 3170 C CA . GLN A 1 425 ? -22 -20.391 16.422 1 53.09 425 GLN A CA 1
ATOM 3171 C C . GLN A 1 425 ? -23.5 -20.453 16.172 1 53.09 425 GLN A C 1
ATOM 3173 O O . GLN A 1 425 ? -23.984 -19.984 15.125 1 53.09 425 GLN A O 1
ATOM 3178 N N . MET B 1 1 ? -7.746 -24.531 -0.022 1 89.44 1 MET B N 1
ATOM 3179 C CA . MET B 1 1 ? -8.969 -23.828 0.361 1 89.44 1 MET B CA 1
ATOM 3180 C C . MET B 1 1 ? -10.148 -24.797 0.438 1 89.44 1 MET B C 1
ATOM 3182 O O . MET B 1 1 ? -10.891 -24.781 1.417 1 89.44 1 MET B O 1
ATOM 3186 N N . ALA B 1 2 ? -10.273 -25.594 -0.655 1 94.56 2 ALA B N 1
ATOM 3187 C CA . ALA B 1 2 ? -11.344 -26.578 -0.637 1 94.56 2 ALA B CA 1
ATOM 3188 C C . ALA B 1 2 ? -11.203 -27.516 0.554 1 94.56 2 ALA B C 1
ATOM 3190 O O . ALA B 1 2 ? -12.172 -27.797 1.256 1 94.56 2 ALA B O 1
ATOM 3191 N N . ALA B 1 3 ? -9.961 -27.969 0.748 1 96.44 3 ALA B N 1
ATOM 3192 C CA . ALA B 1 3 ? -9.695 -28.906 1.845 1 96.44 3 ALA B CA 1
ATOM 3193 C C . ALA B 1 3 ? -10.086 -28.297 3.188 1 96.44 3 ALA B C 1
ATOM 3195 O O . ALA B 1 3 ? -10.734 -28.938 4.012 1 96.44 3 ALA B O 1
ATOM 3196 N N . LEU B 1 4 ? -9.711 -27.062 3.393 1 93 4 LEU B N 1
ATOM 3197 C CA . LEU B 1 4 ? -10 -26.375 4.645 1 93 4 LEU B CA 1
ATOM 3198 C C . LEU B 1 4 ? -11.508 -26.188 4.824 1 93 4 LEU B C 1
ATOM 3200 O O . LEU B 1 4 ? -12.031 -26.391 5.922 1 93 4 LEU B O 1
ATOM 3204 N N . ARG B 1 5 ? -12.156 -25.812 3.754 1 92.88 5 ARG B N 1
ATOM 3205 C CA . ARG B 1 5 ? -13.602 -25.594 3.789 1 92.88 5 ARG B CA 1
ATOM 3206 C C . ARG B 1 5 ? -14.344 -26.891 4.109 1 92.88 5 ARG B C 1
ATOM 3208 O O . ARG B 1 5 ? -15.25 -26.906 4.938 1 92.88 5 ARG B O 1
ATOM 3215 N N . LEU B 1 6 ? -14.008 -27.984 3.521 1 96.69 6 LEU B N 1
ATOM 3216 C CA . LEU B 1 6 ? -14.664 -29.266 3.717 1 96.69 6 LEU B CA 1
ATOM 3217 C C . LEU B 1 6 ? -14.375 -29.812 5.113 1 96.69 6 LEU B C 1
ATOM 3219 O O . LEU B 1 6 ? -15.289 -30.312 5.789 1 96.69 6 LEU B O 1
ATOM 3223 N N . ALA B 1 7 ? -13.102 -29.734 5.516 1 96.44 7 ALA B N 1
ATOM 3224 C CA . ALA B 1 7 ? -12.75 -30.172 6.859 1 96.44 7 ALA B CA 1
ATOM 3225 C C . ALA B 1 7 ? -13.492 -29.359 7.918 1 96.44 7 ALA B C 1
ATOM 3227 O O . ALA B 1 7 ? -13.977 -29.922 8.906 1 96.44 7 ALA B O 1
ATOM 3228 N N . GLY B 1 8 ? -13.539 -28.125 7.699 1 91.81 8 GLY B N 1
ATOM 3229 C CA . GLY B 1 8 ? -14.266 -27.25 8.609 1 91.81 8 GLY B CA 1
ATOM 3230 C C . GLY B 1 8 ? -15.742 -27.609 8.719 1 91.81 8 GLY B C 1
ATOM 3231 O O . GLY B 1 8 ? -16.375 -27.344 9.742 1 91.81 8 GLY B O 1
ATOM 3232 N N . ALA B 1 9 ? -16.312 -28.25 7.684 1 93.06 9 ALA B N 1
ATOM 3233 C CA . ALA B 1 9 ? -17.703 -28.656 7.656 1 93.06 9 ALA B CA 1
ATOM 3234 C C . ALA B 1 9 ? -17.875 -30.078 8.195 1 93.06 9 ALA B C 1
ATOM 3236 O O . ALA B 1 9 ? -18.953 -30.656 8.109 1 93.06 9 ALA B O 1
ATOM 3237 N N . GLY B 1 10 ? -16.766 -30.656 8.664 1 94.75 10 GLY B N 1
ATOM 3238 C CA . GLY B 1 10 ? -16.828 -31.938 9.336 1 94.75 10 GLY B CA 1
ATOM 3239 C C . GLY B 1 10 ? -16.594 -33.125 8.414 1 94.75 10 GLY B C 1
ATOM 3240 O O . GLY B 1 10 ? -16.766 -34.281 8.805 1 94.75 10 GLY B O 1
ATOM 3241 N N . LYS B 1 11 ? -16.141 -32.875 7.234 1 97.19 11 LYS B N 1
ATOM 3242 C CA . LYS B 1 11 ? -15.867 -33.969 6.305 1 97.19 11 LYS B CA 1
ATOM 3243 C C . LYS B 1 11 ? -14.492 -34.562 6.555 1 97.19 11 LYS B C 1
ATOM 3245 O O . LYS B 1 11 ? -13.586 -33.875 7.039 1 97.19 11 LYS B O 1
ATOM 3250 N N . GLU B 1 12 ? -14.391 -35.781 6.277 1 97.94 12 GLU B N 1
ATOM 3251 C CA . GLU B 1 12 ? -13.062 -36.406 6.234 1 97.94 12 GLU B CA 1
ATOM 3252 C C . GLU B 1 12 ? -12.336 -36.062 4.938 1 97.94 12 GLU B C 1
ATOM 3254 O O . GLU B 1 12 ? -12.812 -36.375 3.846 1 97.94 12 GLU B O 1
ATOM 3259 N N . VAL B 1 13 ? -11.211 -35.375 5.059 1 98.44 13 VAL B N 1
ATOM 3260 C CA . VAL B 1 13 ? -10.547 -34.875 3.871 1 98.44 13 VAL B CA 1
ATOM 3261 C C . VAL B 1 13 ? -9.109 -35.375 3.82 1 98.44 13 VAL B C 1
ATOM 3263 O O . VAL B 1 13 ? -8.367 -35.281 4.805 1 98.44 13 VAL B O 1
ATOM 3266 N N . THR B 1 14 ? -8.719 -35.906 2.691 1 98.25 14 THR B N 1
ATOM 3267 C CA . THR B 1 14 ? -7.332 -36.25 2.396 1 98.25 14 THR B CA 1
ATOM 3268 C C . THR B 1 14 ? -6.812 -35.406 1.234 1 98.25 14 THR B C 1
ATOM 3270 O O . THR B 1 14 ? -7.41 -35.375 0.158 1 98.25 14 THR B O 1
ATOM 3273 N N . LEU B 1 15 ? -5.758 -34.656 1.472 1 98.06 15 LEU B N 1
ATOM 3274 C CA . LEU B 1 15 ? -5.059 -33.906 0.444 1 98.06 15 LEU B CA 1
ATOM 3275 C C . LEU B 1 15 ? -3.871 -34.688 -0.104 1 98.06 15 LEU B C 1
ATOM 3277 O O . LEU B 1 15 ? -2.949 -35.031 0.642 1 98.06 15 LEU B O 1
ATOM 3281 N N . LEU B 1 16 ? -3.934 -35.062 -1.362 1 97.25 16 LEU B N 1
ATOM 3282 C CA . LEU B 1 16 ? -2.852 -35.75 -2.047 1 97.25 16 LEU B CA 1
ATOM 3283 C C . LEU B 1 16 ? -1.923 -34.781 -2.742 1 97.25 16 LEU B C 1
ATOM 3285 O O . LEU B 1 16 ? -2.35 -34.031 -3.633 1 97.25 16 LEU B O 1
ATOM 3289 N N . GLU B 1 17 ? -0.662 -34.719 -2.311 1 96.19 17 GLU B N 1
ATOM 3290 C CA . GLU B 1 17 ? 0.317 -33.75 -2.814 1 96.19 17 GLU B CA 1
ATOM 3291 C C . GLU B 1 17 ? 1.557 -34.469 -3.354 1 96.19 17 GLU B C 1
ATOM 3293 O O . GLU B 1 17 ? 2.119 -35.344 -2.688 1 96.19 17 GLU B O 1
ATOM 3298 N N . ARG B 1 18 ? 1.908 -34.031 -4.551 1 92.19 18 ARG B N 1
ATOM 3299 C CA . ARG B 1 18 ? 3.049 -34.688 -5.195 1 92.19 18 ARG B CA 1
ATOM 3300 C C . ARG B 1 18 ? 4.359 -34.25 -4.539 1 92.19 18 ARG B C 1
ATOM 3302 O O . ARG B 1 18 ? 5.285 -35.062 -4.418 1 92.19 18 ARG B O 1
ATOM 3309 N N . LYS B 1 19 ? 4.453 -33 -4.199 1 91.31 19 LYS B N 1
ATOM 3310 C CA . LYS B 1 19 ? 5.723 -32.469 -3.709 1 91.31 19 LYS B CA 1
ATOM 3311 C C . LYS B 1 19 ? 5.523 -31.703 -2.412 1 91.31 19 LYS B C 1
ATOM 3313 O O . LYS B 1 19 ? 5.684 -32.25 -1.321 1 91.31 19 LYS B O 1
ATOM 3318 N N . ALA B 1 20 ? 5.062 -30.516 -2.545 1 92.19 20 ALA B N 1
ATOM 3319 C CA . ALA B 1 20 ? 4.926 -29.625 -1.399 1 92.19 20 ALA B CA 1
ATOM 3320 C C . ALA B 1 20 ? 3.617 -28.828 -1.468 1 92.19 20 ALA B C 1
ATOM 3322 O O . ALA B 1 20 ? 3.193 -28.422 -2.547 1 92.19 20 ALA B O 1
ATOM 3323 N N . ILE B 1 21 ? 3.02 -28.625 -0.332 1 94.56 21 ILE B N 1
ATOM 3324 C CA . ILE B 1 21 ? 1.801 -27.828 -0.27 1 94.56 21 ILE B CA 1
ATOM 3325 C C . ILE B 1 21 ? 2.127 -26.375 -0.58 1 94.56 21 ILE B C 1
ATOM 3327 O O . ILE B 1 21 ? 3.283 -25.953 -0.49 1 94.56 21 ILE B O 1
ATOM 3331 N N . GLY B 1 22 ? 1.124 -25.578 -0.964 1 92 22 GLY B N 1
ATOM 3332 C CA . GLY B 1 22 ? 1.312 -24.172 -1.271 1 92 22 GLY B CA 1
ATOM 3333 C C . GLY B 1 22 ? 1.348 -23.875 -2.762 1 92 22 GLY B C 1
ATOM 3334 O O . GLY B 1 22 ? 1.121 -22.75 -3.188 1 92 22 GLY B O 1
ATOM 3335 N N . GLY B 1 23 ? 1.685 -24.875 -3.576 1 91.31 23 GLY B N 1
ATOM 3336 C CA . GLY B 1 23 ? 1.572 -24.812 -5.023 1 91.31 23 GLY B CA 1
ATOM 3337 C C . GLY B 1 23 ? 2.434 -23.734 -5.641 1 91.31 23 GLY B C 1
ATOM 3338 O O . GLY B 1 23 ? 3.527 -23.438 -5.148 1 91.31 23 GLY B O 1
ATOM 3339 N N . THR B 1 24 ? 1.986 -23.203 -6.738 1 90.44 24 THR B N 1
ATOM 3340 C CA . THR B 1 24 ? 2.721 -22.219 -7.516 1 90.44 24 THR B CA 1
ATOM 3341 C C . THR B 1 24 ? 2.896 -20.922 -6.719 1 90.44 24 THR B C 1
ATOM 3343 O O . THR B 1 24 ? 3.965 -20.312 -6.75 1 90.44 24 THR B O 1
ATOM 3346 N N . CYS B 1 25 ? 1.937 -20.531 -5.969 1 92.88 25 CYS B N 1
ATOM 3347 C CA . CYS B 1 25 ? 1.955 -19.234 -5.285 1 92.88 25 CYS B CA 1
ATOM 3348 C C . CYS B 1 25 ? 3.143 -19.141 -4.332 1 92.88 25 CYS B C 1
ATOM 3350 O O . CYS B 1 25 ? 3.924 -18.188 -4.398 1 92.88 25 CYS B O 1
ATOM 3352 N N . ILE B 1 26 ? 3.312 -20.141 -3.479 1 94.88 26 ILE B N 1
ATOM 3353 C CA . ILE B 1 26 ? 4.352 -20.078 -2.457 1 94.88 26 ILE B CA 1
ATOM 3354 C C . ILE B 1 26 ? 5.715 -20.344 -3.094 1 94.88 26 ILE B C 1
ATOM 3356 O O . ILE B 1 26 ? 6.699 -19.688 -2.762 1 94.88 26 ILE B O 1
ATOM 3360 N N . HIS B 1 27 ? 5.758 -21.203 -4.133 1 94.38 27 HIS B N 1
ATOM 3361 C CA . HIS B 1 27 ? 7.059 -21.75 -4.52 1 94.38 27 HIS B CA 1
ATOM 3362 C C . HIS B 1 27 ? 7.543 -21.125 -5.824 1 94.38 27 HIS B C 1
ATOM 3364 O O . HIS B 1 27 ? 8.734 -20.812 -5.969 1 94.38 27 HIS B O 1
ATOM 3370 N N . ASP B 1 28 ? 6.609 -20.891 -6.781 1 93.69 28 ASP B N 1
ATOM 3371 C CA . ASP B 1 28 ? 7.113 -20.609 -8.125 1 93.69 28 ASP B CA 1
ATOM 3372 C C . ASP B 1 28 ? 6.5 -19.328 -8.672 1 93.69 28 ASP B C 1
ATOM 3374 O O . ASP B 1 28 ? 6.844 -18.891 -9.773 1 93.69 28 ASP B O 1
ATOM 3378 N N . GLY B 1 29 ? 5.629 -18.75 -7.941 1 93.75 29 GLY B N 1
ATOM 3379 C CA . GLY B 1 29 ? 4.891 -17.625 -8.492 1 93.75 29 GLY B CA 1
ATOM 3380 C C . GLY B 1 29 ? 4.973 -16.375 -7.633 1 93.75 29 GLY B C 1
ATOM 3381 O O . GLY B 1 29 ? 6.012 -15.719 -7.582 1 93.75 29 GLY B O 1
ATOM 3382 N N . CYS B 1 30 ? 3.889 -16.078 -6.93 1 94.12 30 CYS B N 1
ATOM 3383 C CA . CYS B 1 30 ? 3.705 -14.797 -6.246 1 94.12 30 CYS B CA 1
ATOM 3384 C C . CYS B 1 30 ? 4.797 -14.57 -5.211 1 94.12 30 CYS B C 1
ATOM 3386 O O . CYS B 1 30 ? 5.387 -13.492 -5.152 1 94.12 30 CYS B O 1
ATOM 3388 N N . MET B 1 31 ? 5.07 -15.562 -4.422 1 96.62 31 MET B N 1
ATOM 3389 C CA . MET B 1 31 ? 6.016 -15.359 -3.328 1 96.62 31 MET B CA 1
ATOM 3390 C C . MET B 1 31 ? 7.449 -15.312 -3.846 1 96.62 31 MET B C 1
ATOM 3392 O O . MET B 1 31 ? 8.297 -14.625 -3.281 1 96.62 31 MET B O 1
ATOM 3396 N N . LEU B 1 32 ? 7.742 -16.094 -4.945 1 97.12 32 LEU B N 1
ATOM 3397 C CA . LEU B 1 32 ? 9.031 -15.977 -5.625 1 97.12 32 LEU B CA 1
ATOM 3398 C C . LEU B 1 32 ? 9.25 -14.555 -6.137 1 97.12 32 LEU B C 1
ATOM 3400 O O . LEU B 1 32 ? 10.281 -13.938 -5.855 1 97.12 32 LEU B O 1
ATOM 3404 N N . VAL B 1 33 ? 8.258 -14.07 -6.816 1 97.38 33 VAL B N 1
ATOM 3405 C CA . VAL B 1 33 ? 8.336 -12.734 -7.391 1 97.38 33 VAL B CA 1
ATOM 3406 C C . VAL B 1 33 ? 8.414 -11.695 -6.277 1 97.38 33 VAL B C 1
ATOM 3408 O O . VAL B 1 33 ? 9.188 -10.734 -6.363 1 97.38 33 VAL B O 1
ATOM 3411 N N . CYS B 1 34 ? 7.688 -11.875 -5.18 1 97.12 34 CYS B N 1
ATOM 3412 C CA . CYS B 1 34 ? 7.703 -10.953 -4.051 1 97.12 34 CYS B CA 1
ATOM 3413 C C . CYS B 1 34 ? 9.102 -10.852 -3.445 1 97.12 34 CYS B C 1
ATOM 3415 O O . CYS B 1 34 ? 9.609 -9.758 -3.23 1 97.12 34 CYS B O 1
ATOM 3417 N N . GLY B 1 35 ? 9.648 -12.016 -3.186 1 98.19 35 GLY B N 1
ATOM 3418 C CA . GLY B 1 35 ? 10.969 -12.047 -2.574 1 98.19 35 GLY B CA 1
ATOM 3419 C C . GLY B 1 35 ? 12.031 -11.383 -3.428 1 98.19 35 GLY B C 1
ATOM 3420 O O . GLY B 1 35 ? 12.812 -10.562 -2.936 1 98.19 35 GLY B O 1
ATOM 3421 N N . LEU B 1 36 ? 12.023 -11.695 -4.723 1 98.69 36 LEU B N 1
ATOM 3422 C CA . LEU B 1 36 ? 13.047 -11.172 -5.621 1 98.69 36 LEU B CA 1
ATOM 3423 C C . LEU B 1 36 ? 12.812 -9.695 -5.906 1 98.69 36 LEU B C 1
ATOM 3425 O O . LEU B 1 36 ? 13.758 -8.906 -5.957 1 98.69 36 LEU B O 1
ATOM 3429 N N . ASN B 1 37 ? 11.578 -9.328 -6.047 1 98.69 37 ASN B N 1
ATOM 3430 C CA . ASN B 1 37 ? 11.266 -7.949 -6.387 1 98.69 37 ASN B CA 1
ATOM 3431 C C . ASN B 1 37 ? 11.531 -7.008 -5.219 1 98.69 37 ASN B C 1
ATOM 3433 O O . ASN B 1 37 ? 11.938 -5.859 -5.418 1 98.69 37 ASN B O 1
ATOM 3437 N N . ASP B 1 38 ? 11.297 -7.445 -3.953 1 98.56 38 ASP B N 1
ATOM 3438 C CA . ASP B 1 38 ? 11.648 -6.637 -2.793 1 98.56 38 ASP B CA 1
ATOM 3439 C C . ASP B 1 38 ? 13.125 -6.238 -2.83 1 98.56 38 ASP B C 1
ATOM 3441 O O . ASP B 1 38 ? 13.469 -5.098 -2.521 1 98.56 38 ASP B O 1
ATOM 3445 N N . VAL B 1 39 ? 13.945 -7.152 -3.227 1 98.75 39 VAL B N 1
ATOM 3446 C CA . VAL B 1 39 ? 15.375 -6.902 -3.342 1 98.75 39 VAL B CA 1
ATOM 3447 C C . VAL B 1 39 ? 15.641 -5.961 -4.516 1 98.75 39 VAL B C 1
ATOM 3449 O O . VAL B 1 39 ? 16.344 -4.961 -4.367 1 98.75 39 VAL B O 1
ATOM 3452 N N . ALA B 1 40 ? 15.031 -6.273 -5.645 1 98.81 40 ALA B N 1
ATOM 3453 C CA . ALA B 1 40 ? 15.211 -5.465 -6.848 1 98.81 40 ALA B CA 1
ATOM 3454 C C . ALA B 1 40 ? 14.781 -4.023 -6.605 1 98.81 40 ALA B C 1
ATOM 3456 O O . ALA B 1 40 ? 15.508 -3.084 -6.945 1 98.81 40 ALA B O 1
ATOM 3457 N N . ARG B 1 41 ? 13.648 -3.803 -6 1 98.5 41 ARG B N 1
ATOM 3458 C CA . ARG B 1 41 ? 13.133 -2.473 -5.703 1 98.5 41 ARG B CA 1
ATOM 3459 C C . ARG B 1 41 ? 14.062 -1.72 -4.758 1 98.5 41 ARG B C 1
ATOM 3461 O O . ARG B 1 41 ? 14.258 -0.512 -4.906 1 98.5 41 ARG B O 1
ATOM 3468 N N . SER B 1 42 ? 14.523 -2.445 -3.748 1 98.38 42 SER B N 1
ATOM 3469 C CA . SER B 1 42 ? 15.43 -1.811 -2.793 1 98.38 42 SER B CA 1
ATOM 3470 C C . SER B 1 42 ? 16.688 -1.301 -3.479 1 98.38 42 SER B C 1
ATOM 3472 O O . SER B 1 42 ? 17.156 -0.193 -3.197 1 98.38 42 SER B O 1
ATOM 3474 N N . ILE B 1 43 ? 17.219 -2.092 -4.414 1 98.75 43 ILE B N 1
ATOM 3475 C CA . ILE B 1 43 ? 18.422 -1.716 -5.16 1 98.75 43 ILE B CA 1
ATOM 3476 C C . ILE B 1 43 ? 18.125 -0.494 -6.027 1 98.75 43 ILE B C 1
ATOM 3478 O O . ILE B 1 43 ? 18.875 0.486 -6.004 1 98.75 43 ILE B O 1
ATOM 3482 N N . ASN B 1 44 ? 17.062 -0.524 -6.738 1 98.38 44 ASN B N 1
ATOM 3483 C CA . ASN B 1 44 ? 16.688 0.576 -7.625 1 98.38 44 ASN B CA 1
ATOM 3484 C C . ASN B 1 44 ? 16.359 1.844 -6.84 1 98.38 44 ASN B C 1
ATOM 3486 O O . ASN B 1 44 ? 16.688 2.949 -7.277 1 98.38 44 ASN B O 1
ATOM 3490 N N . THR B 1 45 ? 15.703 1.711 -5.664 1 98.06 45 THR B N 1
ATOM 3491 C CA . THR B 1 45 ? 15.336 2.861 -4.844 1 98.06 45 THR B CA 1
ATOM 3492 C C . THR B 1 45 ? 16.578 3.564 -4.309 1 98.06 45 THR B C 1
ATOM 3494 O O . THR B 1 45 ? 16.656 4.793 -4.332 1 98.06 45 THR B O 1
ATOM 3497 N N . ILE B 1 46 ? 17.547 2.781 -3.83 1 98.19 46 ILE B N 1
ATOM 3498 C CA . ILE B 1 46 ? 18.781 3.363 -3.312 1 98.19 46 ILE B CA 1
ATOM 3499 C C . ILE B 1 46 ? 19.5 4.113 -4.426 1 98.19 46 ILE B C 1
ATOM 3501 O O . ILE B 1 46 ? 20 5.223 -4.219 1 98.19 46 ILE B O 1
ATOM 3505 N N . SER B 1 47 ? 19.531 3.502 -5.609 1 98.06 47 SER B N 1
ATOM 3506 C CA . SER B 1 47 ? 20.141 4.164 -6.758 1 98.06 47 SER B CA 1
ATOM 3507 C C . SER B 1 47 ? 19.438 5.473 -7.086 1 98.06 47 SER B C 1
ATOM 3509 O O . SER B 1 47 ? 20.078 6.492 -7.328 1 98.06 47 SER B O 1
ATOM 3511 N N . PHE B 1 48 ? 18.172 5.477 -7.07 1 97.94 48 PHE B N 1
ATOM 3512 C CA . PHE B 1 48 ? 17.344 6.645 -7.375 1 97.94 48 PHE B CA 1
ATOM 3513 C C . PHE B 1 48 ? 17.594 7.758 -6.359 1 97.94 48 PHE B C 1
ATOM 3515 O O . PHE B 1 48 ? 17.812 8.914 -6.738 1 97.94 48 PHE B O 1
ATOM 3522 N N . LEU B 1 49 ? 17.562 7.445 -5.051 1 98.25 49 LEU B N 1
ATOM 3523 C CA . LEU B 1 49 ? 17.734 8.43 -3.994 1 98.25 49 LEU B CA 1
ATOM 3524 C C . LEU B 1 49 ? 19.156 9.008 -4.02 1 98.25 49 LEU B C 1
ATOM 3526 O O . LEU B 1 49 ? 19.344 10.188 -3.748 1 98.25 49 LEU B O 1
ATOM 3530 N N . LYS B 1 50 ? 20.125 8.133 -4.352 1 98.44 50 LYS B N 1
ATOM 3531 C CA . LYS B 1 50 ? 21.5 8.602 -4.52 1 98.44 50 LYS B CA 1
ATOM 3532 C C . LYS B 1 50 ? 21.594 9.617 -5.648 1 98.44 50 LYS B C 1
ATOM 3534 O O . LYS B 1 50 ? 22.172 10.695 -5.477 1 98.44 50 LYS B O 1
ATOM 3539 N N . ASN B 1 51 ? 20.984 9.289 -6.77 1 97.62 51 ASN B N 1
ATOM 3540 C CA . ASN B 1 51 ? 21 10.172 -7.93 1 97.62 51 ASN B CA 1
ATOM 3541 C C . ASN B 1 51 ? 20.25 11.469 -7.664 1 97.62 51 ASN B C 1
ATOM 3543 O O . ASN B 1 51 ? 20.531 12.5 -8.273 1 97.62 51 ASN B O 1
ATOM 3547 N N . SER B 1 52 ? 19.297 11.406 -6.723 1 97.19 52 SER B N 1
ATOM 3548 C CA . SER B 1 52 ? 18.531 12.586 -6.332 1 97.19 52 SER B CA 1
ATOM 3549 C C . SER B 1 52 ? 19.328 13.453 -5.355 1 97.19 52 SER B C 1
ATOM 3551 O O . SER B 1 52 ? 18.906 14.562 -5.027 1 97.19 52 SER B O 1
ATOM 3553 N N . GLY B 1 53 ? 20.406 12.945 -4.852 1 97.75 53 GLY B N 1
ATOM 3554 C CA . GLY B 1 53 ? 21.297 13.711 -3.998 1 97.75 53 GLY B CA 1
ATOM 3555 C C . GLY B 1 53 ? 20.891 13.688 -2.535 1 97.75 53 GLY B C 1
ATOM 3556 O O . GLY B 1 53 ? 21.328 14.531 -1.751 1 97.75 53 GLY B O 1
ATOM 3557 N N . VAL B 1 54 ? 20.094 12.641 -2.096 1 98.06 54 VAL B N 1
ATOM 3558 C CA . VAL B 1 54 ? 19.578 12.727 -0.736 1 98.06 54 VAL B CA 1
ATOM 3559 C C . VAL B 1 54 ? 20.219 11.648 0.131 1 98.06 54 VAL B C 1
ATOM 3561 O O . VAL B 1 54 ? 20.156 11.711 1.361 1 98.06 54 VAL B O 1
ATOM 3564 N N . ILE B 1 55 ? 20.812 10.617 -0.52 1 98.19 55 ILE B N 1
ATOM 3565 C CA . ILE B 1 55 ? 21.547 9.602 0.234 1 98.19 55 ILE B CA 1
ATOM 3566 C C . ILE B 1 55 ? 22.891 9.344 -0.421 1 98.19 55 ILE B C 1
ATOM 3568 O O . ILE B 1 55 ? 23.094 9.68 -1.59 1 98.19 55 ILE B O 1
ATOM 3572 N N . ASP B 1 56 ? 23.812 8.82 0.326 1 98.25 56 ASP B N 1
ATOM 3573 C CA . ASP B 1 56 ? 25 8.141 -0.17 1 98.25 56 ASP B CA 1
ATOM 3574 C C . ASP B 1 56 ? 24.906 6.629 0.03 1 98.25 56 ASP B C 1
ATOM 3576 O O . ASP B 1 56 ? 24.531 6.168 1.108 1 98.25 56 ASP B O 1
ATOM 3580 N N . GLY B 1 57 ? 24.984 5.941 -1.019 1 97 57 GLY B N 1
ATOM 3581 C CA . GLY B 1 57 ? 24.922 4.492 -0.883 1 97 57 GLY B CA 1
ATOM 3582 C C . GLY B 1 57 ? 24.719 3.777 -2.205 1 97 57 GLY B C 1
ATOM 3583 O O . GLY B 1 57 ? 24.406 4.41 -3.217 1 97 57 GLY B O 1
ATOM 3584 N N . ASN B 1 58 ? 25.062 2.516 -2.281 1 97.25 58 ASN B N 1
ATOM 3585 C CA . ASN B 1 58 ? 24.812 1.579 -3.371 1 97.25 58 ASN B CA 1
ATOM 3586 C C . ASN B 1 58 ? 24.469 0.187 -2.846 1 97.25 58 ASN B C 1
ATOM 3588 O O . ASN B 1 58 ? 24.734 -0.127 -1.686 1 97.25 58 ASN B O 1
ATOM 3592 N N . ALA B 1 59 ? 23.844 -0.537 -3.707 1 98.06 59 ALA B N 1
ATOM 3593 C CA . ALA B 1 59 ? 23.5 -1.902 -3.318 1 98.06 59 ALA B CA 1
ATOM 3594 C C . ALA B 1 59 ? 23.5 -2.836 -4.523 1 98.06 59 ALA B C 1
ATOM 3596 O O . ALA B 1 59 ? 23.25 -2.408 -5.652 1 98.06 59 ALA B O 1
ATOM 3597 N N . SER B 1 60 ? 23.875 -4.051 -4.301 1 98.56 60 SER B N 1
ATOM 3598 C CA . SER B 1 60 ? 23.828 -5.117 -5.301 1 98.56 60 SER B CA 1
ATOM 3599 C C . SER B 1 60 ? 23.344 -6.426 -4.684 1 98.56 60 SER B C 1
ATOM 3601 O O . SER B 1 60 ? 23.5 -6.648 -3.482 1 98.56 60 SER B O 1
ATOM 3603 N N . VAL B 1 61 ? 22.812 -7.258 -5.504 1 98.69 61 VAL B N 1
ATOM 3604 C CA . VAL B 1 61 ? 22.266 -8.516 -5.02 1 98.69 61 VAL B CA 1
ATOM 3605 C C . VAL B 1 61 ? 23.391 -9.492 -4.711 1 98.69 61 VAL B C 1
ATOM 3607 O O . VAL B 1 61 ? 24.391 -9.547 -5.434 1 98.69 61 VAL B O 1
ATOM 3610 N N . ARG B 1 62 ? 23.234 -10.25 -3.641 1 98.25 62 ARG B N 1
ATOM 3611 C CA . ARG B 1 62 ? 24.094 -11.406 -3.387 1 98.25 62 ARG B CA 1
ATOM 3612 C C . ARG B 1 62 ? 23.516 -12.672 -4.012 1 98.25 62 ARG B C 1
ATOM 3614 O O . ARG B 1 62 ? 22.75 -13.391 -3.371 1 98.25 62 ARG B O 1
ATOM 3621 N N . PHE B 1 63 ? 23.953 -12.891 -5.23 1 96.94 63 PHE B N 1
ATOM 3622 C CA . PHE B 1 63 ? 23.516 -14.094 -5.934 1 96.94 63 PHE B CA 1
ATOM 3623 C C . PHE B 1 63 ? 24.578 -15.18 -5.855 1 96.94 63 PHE B C 1
ATOM 3625 O O . PHE B 1 63 ? 25.781 -14.898 -5.988 1 96.94 63 PHE B O 1
ATOM 3632 N N . PRO B 1 64 ? 24.297 -16.406 -5.555 1 94.19 64 PRO B N 1
ATOM 3633 C CA . PRO B 1 64 ? 22.953 -17 -5.547 1 94.19 64 PRO B CA 1
ATOM 3634 C C . PRO B 1 64 ? 22.344 -17.062 -4.148 1 94.19 64 PRO B C 1
ATOM 3636 O O . PRO B 1 64 ? 21.312 -17.703 -3.947 1 94.19 64 PRO B O 1
ATOM 3639 N N . ASP B 1 65 ? 22.938 -16.375 -3.1 1 97.31 65 ASP B N 1
ATOM 3640 C CA . ASP B 1 65 ? 22.469 -16.391 -1.718 1 97.31 65 ASP B CA 1
ATOM 3641 C C . ASP B 1 65 ? 21.016 -15.953 -1.621 1 97.31 65 ASP B C 1
ATOM 3643 O O . ASP B 1 65 ? 20.25 -16.484 -0.807 1 97.31 65 ASP B O 1
ATOM 3647 N N . VAL B 1 66 ? 20.641 -14.992 -2.41 1 98.25 66 VAL B N 1
ATOM 3648 C CA . VAL B 1 66 ? 19.266 -14.469 -2.377 1 98.25 66 VAL B CA 1
ATOM 3649 C C . VAL B 1 66 ? 18.281 -15.594 -2.656 1 98.25 66 VAL B C 1
ATOM 3651 O O . VAL B 1 66 ? 17.203 -15.656 -2.043 1 98.25 66 VAL B O 1
ATOM 3654 N N . ILE B 1 67 ? 18.609 -16.5 -3.537 1 97.75 67 ILE B N 1
ATOM 3655 C CA . ILE B 1 67 ? 17.734 -17.609 -3.896 1 97.75 67 ILE B CA 1
ATOM 3656 C C . ILE B 1 67 ? 17.609 -18.578 -2.723 1 97.75 67 ILE B C 1
ATOM 3658 O O . ILE B 1 67 ? 16.516 -19 -2.369 1 97.75 67 ILE B O 1
ATOM 3662 N N . GLN B 1 68 ? 18.719 -18.875 -2.127 1 96.94 68 GLN B N 1
ATOM 3663 C CA . GLN B 1 68 ? 18.734 -19.812 -1.001 1 96.94 68 GLN B CA 1
ATOM 3664 C C . GLN B 1 68 ? 17.922 -19.266 0.17 1 96.94 68 GLN B C 1
ATOM 3666 O O . GLN B 1 68 ? 17.141 -20 0.782 1 96.94 68 GLN B O 1
ATOM 3671 N N . LYS B 1 69 ? 18.172 -18.016 0.484 1 97.94 69 LYS B N 1
ATOM 3672 C CA . LYS B 1 69 ? 17.453 -17.406 1.59 1 97.94 69 LYS B CA 1
ATOM 3673 C C . LYS B 1 69 ? 15.969 -17.281 1.281 1 97.94 69 LYS B C 1
ATOM 3675 O O . LYS B 1 69 ? 15.133 -17.422 2.174 1 97.94 69 LYS B O 1
ATOM 3680 N N . LEU B 1 70 ? 15.648 -16.984 0.047 1 97.94 70 LEU B N 1
ATOM 3681 C CA . LEU B 1 70 ? 14.266 -16.938 -0.397 1 97.94 70 LEU B CA 1
ATOM 3682 C C . LEU B 1 70 ? 13.57 -18.281 -0.197 1 97.94 70 LEU B C 1
ATOM 3684 O O . LEU B 1 70 ? 12.453 -18.328 0.315 1 97.94 70 LEU B O 1
ATOM 3688 N N . GLU B 1 71 ? 14.234 -19.312 -0.532 1 97.25 71 GLU B N 1
ATOM 3689 C CA . GLU B 1 71 ? 13.688 -20.656 -0.355 1 97.25 71 GLU B CA 1
ATOM 3690 C C . GLU B 1 71 ? 13.461 -20.969 1.12 1 97.25 71 GLU B C 1
ATOM 3692 O O . GLU B 1 71 ? 12.508 -21.672 1.472 1 97.25 71 GLU B O 1
ATOM 3697 N N . GLY B 1 72 ? 14.375 -20.438 1.916 1 97.44 72 GLY B N 1
ATOM 3698 C CA . GLY B 1 72 ? 14.172 -20.578 3.348 1 97.44 72 GLY B CA 1
ATOM 3699 C C . GLY B 1 72 ? 12.883 -19.953 3.836 1 97.44 72 GLY B C 1
ATOM 3700 O O . GLY B 1 72 ? 12.148 -20.562 4.621 1 97.44 72 GLY B O 1
ATOM 3701 N N . VAL B 1 73 ? 12.602 -18.781 3.383 1 97.69 73 VAL B N 1
ATOM 3702 C CA . VAL B 1 73 ? 11.367 -18.094 3.742 1 97.69 73 VAL B CA 1
ATOM 3703 C C . VAL B 1 73 ? 10.164 -18.859 3.197 1 97.69 73 VAL B C 1
ATOM 3705 O O . VAL B 1 73 ? 9.172 -19.047 3.896 1 97.69 73 VAL B O 1
ATOM 3708 N N . GLN B 1 74 ? 10.258 -19.344 1.977 1 97.62 74 GLN B N 1
ATOM 3709 C CA . GLN B 1 74 ? 9.188 -20.109 1.372 1 97.62 74 GLN B CA 1
ATOM 3710 C C . GLN B 1 74 ? 8.914 -21.391 2.168 1 97.62 74 GLN B C 1
ATOM 3712 O O . GLN B 1 74 ? 7.758 -21.781 2.352 1 97.62 74 GLN B O 1
ATOM 3717 N N . ARG B 1 75 ? 9.977 -22.031 2.625 1 97 75 ARG B N 1
ATOM 3718 C CA . ARG B 1 75 ? 9.82 -23.234 3.441 1 97 75 ARG B CA 1
ATOM 3719 C C . ARG B 1 75 ? 9.078 -22.922 4.734 1 97 75 ARG B C 1
ATOM 3721 O O . ARG B 1 75 ? 8.25 -23.719 5.191 1 97 75 ARG B O 1
ATOM 3728 N N . LYS B 1 76 ? 9.422 -21.844 5.312 1 96.88 76 LYS B N 1
ATOM 3729 C CA . LYS B 1 76 ? 8.703 -21.438 6.52 1 96.88 76 LYS B CA 1
ATOM 3730 C C . LYS B 1 76 ? 7.219 -21.234 6.234 1 96.88 76 LYS B C 1
ATOM 3732 O O . LYS B 1 76 ? 6.371 -21.641 7.023 1 96.88 76 LYS B O 1
ATOM 3737 N N . LEU B 1 77 ? 6.922 -20.562 5.152 1 96.81 77 LEU B N 1
ATOM 3738 C CA . LEU B 1 77 ? 5.535 -20.344 4.754 1 96.81 77 LEU B CA 1
ATOM 3739 C C . LEU B 1 77 ? 4.828 -21.688 4.516 1 96.81 77 LEU B C 1
ATOM 3741 O O . LEU B 1 77 ? 3.672 -21.859 4.91 1 96.81 77 LEU B O 1
ATOM 3745 N N . GLU B 1 78 ? 5.551 -22.547 3.846 1 96.94 78 GLU B N 1
ATOM 3746 C CA . GLU B 1 78 ? 5.039 -23.891 3.6 1 96.94 78 GLU B CA 1
ATOM 3747 C C . GLU B 1 78 ? 4.711 -24.594 4.906 1 96.94 78 GLU B C 1
ATOM 3749 O O . GLU B 1 78 ? 3.646 -25.203 5.043 1 96.94 78 GLU B O 1
ATOM 3754 N N . THR B 1 79 ? 5.566 -24.484 5.836 1 96.62 79 THR B N 1
ATOM 3755 C CA . THR B 1 79 ? 5.402 -25.125 7.129 1 96.62 79 THR B CA 1
ATOM 3756 C C . THR B 1 79 ? 4.191 -24.562 7.871 1 96.62 79 THR B C 1
ATOM 3758 O O . THR B 1 79 ? 3.42 -25.312 8.469 1 96.62 79 THR B O 1
ATOM 3761 N N . ILE B 1 80 ? 4.055 -23.297 7.828 1 94.44 80 ILE B N 1
ATOM 3762 C CA . ILE B 1 80 ? 2.92 -22.656 8.477 1 94.44 80 ILE B CA 1
ATOM 3763 C C . ILE B 1 80 ? 1.619 -23.141 7.836 1 94.44 80 ILE B C 1
ATOM 3765 O O . ILE B 1 80 ? 0.674 -23.516 8.539 1 94.44 80 ILE B O 1
ATOM 3769 N N . LEU B 1 81 ? 1.572 -23.172 6.535 1 95.56 81 LEU B N 1
ATOM 3770 C CA . LEU B 1 81 ? 0.39 -23.625 5.812 1 95.56 81 LEU B CA 1
ATOM 3771 C C . LEU B 1 81 ? 0.069 -25.078 6.148 1 95.56 81 LEU B C 1
ATOM 3773 O O . LEU B 1 81 ? -1.097 -25.422 6.34 1 95.56 81 LEU B O 1
ATOM 3777 N N . GLU B 1 82 ? 1.096 -25.875 6.172 1 97.25 82 GLU B N 1
ATOM 3778 C CA . GLU B 1 82 ? 0.912 -27.281 6.516 1 97.25 82 GLU B CA 1
ATOM 3779 C C . GLU B 1 82 ? 0.315 -27.438 7.91 1 97.25 82 GLU B C 1
ATOM 3781 O O . GLU B 1 82 ? -0.626 -28.219 8.109 1 97.25 82 GLU B O 1
ATOM 3786 N N . ARG B 1 83 ? 0.841 -26.734 8.859 1 96.5 83 ARG B N 1
ATOM 3787 C CA . ARG B 1 83 ? 0.361 -26.797 10.234 1 96.5 83 ARG B CA 1
ATOM 3788 C C . ARG B 1 83 ? -1.102 -26.375 10.32 1 96.5 83 ARG B C 1
ATOM 3790 O O . ARG B 1 83 ? -1.903 -27.031 10.984 1 96.5 83 ARG B O 1
ATOM 3797 N N . GLU B 1 84 ? -1.421 -25.312 9.641 1 93.12 84 GLU B N 1
ATOM 3798 C CA . GLU B 1 84 ? -2.795 -24.812 9.648 1 93.12 84 GLU B CA 1
ATOM 3799 C C . GLU B 1 84 ? -3.744 -25.812 9 1 93.12 84 GLU B C 1
ATOM 3801 O O . GLU B 1 84 ? -4.863 -26.016 9.484 1 93.12 84 GLU B O 1
ATOM 3806 N N . THR B 1 85 ? -3.307 -26.406 7.926 1 96.62 85 THR B N 1
ATOM 3807 C CA . THR B 1 85 ? -4.113 -27.391 7.199 1 96.62 85 THR B CA 1
ATOM 3808 C C . THR B 1 85 ? -4.352 -28.641 8.047 1 96.62 85 THR B C 1
ATOM 3810 O O . THR B 1 85 ? -5.48 -29.125 8.141 1 96.62 85 THR B O 1
ATOM 3813 N N . LYS B 1 86 ? -3.352 -29.109 8.727 1 97.5 86 LYS B N 1
ATOM 3814 C CA . LYS B 1 86 ? -3.473 -30.266 9.609 1 97.5 86 LYS B CA 1
ATOM 3815 C C . LYS B 1 86 ? -4.332 -29.938 10.828 1 97.5 86 LYS B C 1
ATOM 3817 O O . LYS B 1 86 ? -5.137 -30.766 11.266 1 97.5 86 LYS B O 1
ATOM 3822 N N . ALA B 1 87 ? -4.152 -28.781 11.305 1 95.38 87 ALA B N 1
ATOM 3823 C CA . ALA B 1 87 ? -4.93 -28.344 12.469 1 95.38 87 ALA B CA 1
ATOM 3824 C C . ALA B 1 87 ? -6.418 -28.281 12.141 1 95.38 87 ALA B C 1
ATOM 3826 O O . ALA B 1 87 ? -7.262 -28.484 13.016 1 95.38 87 ALA B O 1
ATOM 3827 N N . ALA B 1 88 ? -6.754 -28.094 10.891 1 93.88 88 ALA B N 1
ATOM 3828 C CA . ALA B 1 88 ? -8.141 -28.031 10.445 1 93.88 88 ALA B CA 1
ATOM 3829 C C . ALA B 1 88 ? -8.734 -29.438 10.297 1 93.88 88 ALA B C 1
ATOM 3831 O O . ALA B 1 88 ? -9.93 -29.578 10.031 1 93.88 88 ALA B O 1
ATOM 3832 N N . GLY B 1 89 ? -7.879 -30.422 10.359 1 96.75 89 GLY B N 1
ATOM 3833 C CA . GLY B 1 89 ? -8.359 -31.797 10.305 1 96.75 89 GLY B CA 1
ATOM 3834 C C . GLY B 1 89 ? -8.102 -32.469 8.969 1 96.75 89 GLY B C 1
ATOM 3835 O O . GLY B 1 89 ? -8.641 -33.531 8.695 1 96.75 89 GLY B O 1
ATOM 3836 N N . VAL B 1 90 ? -7.281 -31.891 8.156 1 98.25 90 VAL B N 1
ATOM 3837 C CA . VAL B 1 90 ? -6.984 -32.438 6.84 1 98.25 90 VAL B CA 1
ATOM 3838 C C . VAL B 1 90 ? -5.793 -33.375 6.93 1 98.25 90 VAL B C 1
ATOM 3840 O O . VAL B 1 90 ? -4.773 -33.062 7.539 1 98.25 90 VAL B O 1
ATOM 3843 N N . VAL B 1 91 ? -5.953 -34.531 6.398 1 98.19 91 VAL B N 1
ATOM 3844 C CA . VAL B 1 91 ? -4.816 -35.438 6.262 1 98.19 91 VAL B CA 1
ATOM 3845 C C . VAL B 1 91 ? -4.051 -35.125 4.977 1 98.19 91 VAL B C 1
ATOM 3847 O O . VAL B 1 91 ? -4.645 -35.031 3.9 1 98.19 91 VAL B O 1
ATOM 3850 N N . ILE B 1 92 ? -2.785 -34.969 5.121 1 98.19 92 ILE B N 1
ATOM 3851 C CA . ILE B 1 92 ? -1.956 -34.656 3.953 1 98.19 92 ILE B CA 1
ATOM 3852 C C . ILE B 1 92 ? -1.078 -35.875 3.637 1 98.19 92 ILE B C 1
ATOM 3854 O O . ILE B 1 92 ? -0.342 -36.375 4.5 1 98.19 92 ILE B O 1
ATOM 3858 N N . GLU B 1 93 ? -1.161 -36.375 2.422 1 97.75 93 GLU B N 1
ATOM 3859 C CA . GLU B 1 93 ? -0.296 -37.438 1.903 1 97.75 93 GLU B CA 1
ATOM 3860 C C . GLU B 1 93 ? 0.647 -36.906 0.831 1 97.75 93 GLU B C 1
ATOM 3862 O O . GLU B 1 93 ? 0.21 -36.531 -0.261 1 97.75 93 GLU B O 1
ATOM 3867 N N . TYR B 1 94 ? 1.89 -36.875 1.162 1 96.88 94 TYR B N 1
ATOM 3868 C CA . TYR B 1 94 ? 2.896 -36.375 0.229 1 96.88 94 TYR B CA 1
ATOM 3869 C C . TYR B 1 94 ? 3.391 -37.5 -0.681 1 96.88 94 TYR B C 1
ATOM 3871 O O . TYR B 1 94 ? 3.07 -38.656 -0.465 1 96.88 94 TYR B O 1
ATOM 3879 N N . ASP B 1 95 ? 4.121 -37.125 -1.717 1 95.62 95 ASP B N 1
ATOM 3880 C CA . ASP B 1 95 ? 4.703 -38.031 -2.695 1 95.62 95 ASP B CA 1
ATOM 3881 C C . ASP B 1 95 ? 3.635 -38.906 -3.318 1 95.62 95 ASP B C 1
ATOM 3883 O O . ASP B 1 95 ? 3.869 -40.094 -3.547 1 95.62 95 ASP B O 1
ATOM 3887 N N . ALA B 1 96 ? 2.477 -38.344 -3.447 1 94.56 96 ALA B N 1
ATOM 3888 C CA . ALA B 1 96 ? 1.356 -39.094 -4.016 1 94.56 96 ALA B CA 1
ATOM 3889 C C . ALA B 1 96 ? 1.29 -38.906 -5.527 1 94.56 96 ALA B C 1
ATOM 3891 O O . ALA B 1 96 ? 1.097 -37.812 -6.023 1 94.56 96 ALA B O 1
ATOM 3892 N N . ALA B 1 97 ? 1.498 -40 -6.238 1 93.38 97 ALA B N 1
ATOM 3893 C CA . ALA B 1 97 ? 1.223 -40 -7.672 1 93.38 97 ALA B CA 1
ATOM 3894 C C . ALA B 1 97 ? -0.246 -40.312 -7.945 1 93.38 97 ALA B C 1
ATOM 3896 O O . ALA B 1 97 ? -0.733 -41.406 -7.613 1 93.38 97 ALA B O 1
ATOM 3897 N N . VAL B 1 98 ? -0.91 -39.375 -8.516 1 95.31 98 VAL B N 1
ATOM 3898 C CA . VAL B 1 98 ? -2.359 -39.5 -8.625 1 95.31 98 VAL B CA 1
ATOM 3899 C C . VAL B 1 98 ? -2.764 -39.562 -10.102 1 95.31 98 VAL B C 1
ATOM 3901 O O . VAL B 1 98 ? -2.207 -38.844 -10.93 1 95.31 98 VAL B O 1
ATOM 3904 N N . GLU B 1 99 ? -3.693 -40.438 -10.398 1 95.5 99 GLU B N 1
ATOM 3905 C CA . GLU B 1 99 ? -4.309 -40.562 -11.711 1 95.5 99 GLU B CA 1
ATOM 3906 C C . GLU B 1 99 ? -5.812 -40.781 -11.602 1 95.5 99 GLU B C 1
ATOM 3908 O O . GLU B 1 99 ? -6.277 -41.406 -10.633 1 95.5 99 GLU B O 1
ATOM 3913 N N . ILE B 1 100 ? -6.516 -40.25 -12.492 1 95.81 100 ILE B N 1
ATOM 3914 C CA . ILE B 1 100 ? -7.926 -40.594 -12.633 1 95.81 100 ILE B CA 1
ATOM 3915 C C . ILE B 1 100 ? -8.172 -41.188 -14.008 1 95.81 100 ILE B C 1
ATOM 3917 O O . ILE B 1 100 ? -7.883 -40.594 -15.031 1 95.81 100 ILE B O 1
ATOM 3921 N N . ARG B 1 101 ? -8.664 -42.438 -14 1 92.25 101 ARG B N 1
ATOM 3922 C CA . ARG B 1 101 ? -9 -43.188 -15.211 1 92.25 101 ARG B CA 1
ATOM 3923 C C . ARG B 1 101 ? -10.445 -43.656 -15.172 1 92.25 101 ARG B C 1
ATOM 3925 O O . ARG B 1 101 ? -10.828 -44.406 -14.266 1 92.25 101 ARG B O 1
ATOM 3932 N N . ASP B 1 102 ? -11.242 -43.219 -16.188 1 84.62 102 ASP B N 1
ATOM 3933 C CA . ASP B 1 102 ? -12.633 -43.656 -16.312 1 84.62 102 ASP B CA 1
ATOM 3934 C C . ASP B 1 102 ? -13.391 -43.438 -15.008 1 84.62 102 ASP B C 1
ATOM 3936 O O . ASP B 1 102 ? -14.086 -44.312 -14.531 1 84.62 102 ASP B O 1
ATOM 3940 N N . GLY B 1 103 ? -13.008 -42.375 -14.375 1 89.19 103 GLY B N 1
ATOM 3941 C CA . GLY B 1 103 ? -13.75 -41.969 -13.195 1 89.19 103 GLY B CA 1
ATOM 3942 C C . GLY B 1 103 ? -13.219 -42.594 -11.914 1 89.19 103 GLY B C 1
ATOM 3943 O O . GLY B 1 103 ? -13.766 -42.344 -10.828 1 89.19 103 GLY B O 1
ATOM 3944 N N . LYS B 1 104 ? -12.188 -43.344 -12.031 1 94.19 104 LYS B N 1
ATOM 3945 C CA . LYS B 1 104 ? -11.625 -44 -10.852 1 94.19 104 LYS B CA 1
ATOM 3946 C C . LYS B 1 104 ? -10.297 -43.344 -10.461 1 94.19 104 LYS B C 1
ATOM 3948 O O . LYS B 1 104 ? -9.461 -43.062 -11.32 1 94.19 104 LYS B O 1
ATOM 3953 N N . LEU B 1 105 ? -10.117 -43.156 -9.172 1 96.56 105 LEU B N 1
ATOM 3954 C CA . LEU B 1 105 ? -8.906 -42.531 -8.633 1 96.56 105 LEU B CA 1
ATOM 3955 C C . LEU B 1 105 ? -7.848 -43.594 -8.336 1 96.56 105 LEU B C 1
ATOM 3957 O O . LEU B 1 105 ? -8.141 -44.594 -7.711 1 96.56 105 LEU B O 1
ATOM 3961 N N . PHE B 1 106 ? -6.688 -43.375 -8.812 1 97.25 106 PHE B N 1
ATOM 3962 C CA . PHE B 1 106 ? -5.527 -44.188 -8.508 1 97.25 106 PHE B CA 1
ATOM 3963 C C . PHE B 1 106 ? -4.461 -43.375 -7.781 1 97.25 106 PHE B C 1
ATOM 3965 O O . PHE B 1 106 ? -4.152 -42.25 -8.18 1 97.25 106 PHE B O 1
ATOM 3972 N N . VAL B 1 107 ? -3.889 -43.906 -6.68 1 96.81 107 VAL B N 1
ATOM 3973 C CA . VAL B 1 107 ? -2.799 -43.312 -5.922 1 96.81 107 VAL B CA 1
ATOM 3974 C C . VAL B 1 107 ? -1.618 -44.281 -5.852 1 96.81 107 VAL B C 1
ATOM 3976 O O . VAL B 1 107 ? -1.741 -45.375 -5.312 1 96.81 107 VAL B O 1
ATOM 3979 N N . ASN B 1 108 ? -0.593 -43.875 -6.414 1 95.62 108 ASN B N 1
ATOM 3980 C CA . ASN B 1 108 ? 0.594 -44.719 -6.484 1 95.62 108 ASN B CA 1
ATOM 3981 C C . ASN B 1 108 ? 0.28 -46.094 -7.109 1 95.62 108 ASN B C 1
ATOM 3983 O O . ASN B 1 108 ? 0.675 -47.125 -6.578 1 95.62 108 ASN B O 1
ATOM 3987 N N . GLY B 1 109 ? -0.549 -46 -8.016 1 93.81 109 GLY B N 1
ATOM 3988 C CA . GLY B 1 109 ? -0.846 -47.188 -8.805 1 93.81 109 GLY B CA 1
ATOM 3989 C C . GLY B 1 109 ? -1.984 -48 -8.242 1 93.81 109 GLY B C 1
ATOM 3990 O O . GLY B 1 109 ? -2.459 -48.938 -8.883 1 93.81 109 GLY B O 1
ATOM 3991 N N . GLU B 1 110 ? -2.469 -47.656 -7.078 1 96.25 110 GLU B N 1
ATOM 3992 C CA . GLU B 1 110 ? -3.531 -48.406 -6.43 1 96.25 110 GLU B CA 1
ATOM 3993 C C . GLU B 1 110 ? -4.84 -47.625 -6.414 1 96.25 110 GLU B C 1
ATOM 3995 O O . GLU B 1 110 ? -4.84 -46.406 -6.203 1 96.25 110 GLU B O 1
ATOM 4000 N N . PRO B 1 111 ? -5.906 -48.375 -6.594 1 96 111 PRO B N 1
ATOM 4001 C CA . PRO B 1 111 ? -7.199 -47.688 -6.535 1 96 111 PRO B CA 1
ATOM 4002 C C . PRO B 1 111 ? -7.516 -47.156 -5.141 1 96 111 PRO B C 1
ATOM 4004 O O . PRO B 1 111 ? -7.219 -47.812 -4.137 1 96 111 PRO B O 1
ATOM 4007 N N . ARG B 1 112 ? -8.031 -46 -5.133 1 96.12 112 ARG B N 1
ATOM 4008 C CA . ARG B 1 112 ? -8.453 -45.344 -3.895 1 96.12 112 ARG B CA 1
ATOM 4009 C C . ARG B 1 112 ? -9.906 -44.875 -3.986 1 96.12 112 ARG B C 1
ATOM 4011 O O . ARG B 1 112 ? -10.297 -44.25 -4.961 1 96.12 112 ARG B O 1
ATOM 4018 N N . LYS B 1 113 ? -10.719 -45.25 -2.992 1 95.06 113 LYS B N 1
ATOM 4019 C CA . LYS B 1 113 ? -12.125 -44.844 -2.969 1 95.06 113 LYS B CA 1
ATOM 4020 C C . LYS B 1 113 ? -12.289 -43.469 -2.293 1 95.06 113 LYS B C 1
ATOM 4022 O O . LYS B 1 113 ? -11.609 -43.188 -1.302 1 95.06 113 LYS B O 1
ATOM 4027 N N . ALA B 1 114 ? -13.094 -42.656 -2.865 1 96 114 ALA B N 1
ATOM 4028 C CA . ALA B 1 114 ? -13.516 -41.375 -2.301 1 96 114 ALA B CA 1
ATOM 4029 C C . ALA B 1 114 ? -14.93 -41.031 -2.744 1 96 114 ALA B C 1
ATOM 4031 O O . ALA B 1 114 ? -15.328 -41.344 -3.871 1 96 114 ALA B O 1
ATOM 4032 N N . GLU B 1 115 ? -15.68 -40.469 -1.837 1 96.69 115 GLU B N 1
ATOM 4033 C CA . GLU B 1 115 ? -17.031 -40.031 -2.186 1 96.69 115 GLU B CA 1
ATOM 4034 C C . GLU B 1 115 ? -17 -38.906 -3.229 1 96.69 115 GLU B C 1
ATOM 4036 O O . GLU B 1 115 ? -17.828 -38.906 -4.145 1 96.69 115 GLU B O 1
ATOM 4041 N N . ASN B 1 116 ? -16.141 -38 -3.055 1 97.94 116 ASN B N 1
ATOM 4042 C CA . ASN B 1 116 ? -15.906 -36.906 -3.984 1 97.94 116 ASN B CA 1
ATOM 4043 C C . ASN B 1 116 ? -14.414 -36.656 -4.203 1 97.94 116 ASN B C 1
ATOM 4045 O O . ASN B 1 116 ? -13.602 -36.938 -3.324 1 97.94 116 ASN B O 1
ATOM 4049 N N . ILE B 1 117 ? -14.094 -36.219 -5.395 1 97.94 117 ILE B N 1
ATOM 4050 C CA . ILE B 1 117 ? -12.719 -35.906 -5.746 1 97.94 117 ILE B CA 1
ATOM 4051 C C . ILE B 1 117 ? -12.648 -34.469 -6.258 1 97.94 117 ILE B C 1
ATOM 4053 O O . ILE B 1 117 ? -13.508 -34.031 -7.035 1 97.94 117 ILE B O 1
ATOM 4057 N N . ILE B 1 118 ? -11.711 -33.656 -5.766 1 98.25 118 ILE B N 1
ATOM 4058 C CA . ILE B 1 118 ? -11.438 -32.344 -6.316 1 98.25 118 ILE B CA 1
ATOM 4059 C C . ILE B 1 118 ? -10.039 -32.312 -6.93 1 98.25 118 ILE B C 1
ATOM 4061 O O . ILE B 1 118 ? -9.047 -32.5 -6.227 1 98.25 118 ILE B O 1
ATOM 4065 N N . ILE B 1 119 ? -10.008 -32.125 -8.25 1 97.81 119 ILE B N 1
ATOM 4066 C CA . ILE B 1 119 ? -8.734 -31.984 -8.961 1 97.81 119 ILE B CA 1
ATOM 4067 C C . ILE B 1 119 ? -8.25 -30.531 -8.883 1 97.81 119 ILE B C 1
ATOM 4069 O O . ILE B 1 119 ? -8.922 -29.625 -9.352 1 97.81 119 ILE B O 1
ATOM 4073 N N . ALA B 1 120 ? -7.09 -30.297 -8.266 1 97.31 120 ALA B N 1
ATOM 4074 C CA . ALA B 1 120 ? -6.504 -28.969 -8.141 1 97.31 120 ALA B CA 1
ATOM 4075 C C . ALA B 1 120 ? -5.004 -28.984 -8.43 1 97.31 120 ALA B C 1
ATOM 4077 O O . ALA B 1 120 ? -4.211 -28.406 -7.684 1 97.31 120 ALA B O 1
ATOM 4078 N N . THR B 1 121 ? -4.609 -29.656 -9.492 1 95.56 121 THR B N 1
ATOM 4079 C CA . THR B 1 121 ? -3.213 -29.922 -9.812 1 95.56 121 THR B CA 1
ATOM 4080 C C . THR B 1 121 ? -2.549 -28.703 -10.43 1 95.56 121 THR B C 1
ATOM 4082 O O . THR B 1 121 ? -1.326 -28.672 -10.594 1 95.56 121 THR B O 1
ATOM 4085 N N . GLY B 1 122 ? -3.311 -27.688 -10.742 1 95.56 122 GLY B N 1
ATOM 4086 C CA . GLY B 1 122 ? -2.771 -26.422 -11.188 1 95.56 122 GLY B CA 1
ATOM 4087 C C . GLY B 1 122 ? -2.273 -26.453 -12.625 1 95.56 122 GLY B C 1
ATOM 4088 O O . GLY B 1 122 ? -2.861 -27.125 -13.469 1 95.56 122 GLY B O 1
ATOM 4089 N N . ALA B 1 123 ? -1.368 -25.578 -12.93 1 95.62 123 ALA B N 1
ATOM 4090 C CA . ALA B 1 123 ? -0.799 -25.422 -14.266 1 95.62 123 ALA B CA 1
ATOM 4091 C C . ALA B 1 123 ? 0.721 -25.297 -14.203 1 95.62 123 ALA B C 1
ATOM 4093 O O . ALA B 1 123 ? 1.277 -24.891 -13.18 1 95.62 123 ALA B O 1
ATOM 4094 N N . GLY B 1 124 ? 1.405 -25.797 -15.227 1 93 124 GLY B N 1
ATOM 4095 C CA . GLY B 1 124 ? 2.838 -25.625 -15.406 1 93 124 GLY B CA 1
ATOM 4096 C C . GLY B 1 124 ? 3.184 -24.547 -16.422 1 93 124 GLY B C 1
ATOM 4097 O O . GLY B 1 124 ? 2.309 -24.062 -17.141 1 93 124 GLY B O 1
ATOM 4098 N N . ILE B 1 125 ? 4.469 -24.203 -16.469 1 93.31 125 ILE B N 1
ATOM 4099 C CA . ILE B 1 125 ? 4.941 -23.203 -17.422 1 93.31 125 ILE B CA 1
ATOM 4100 C C . ILE B 1 125 ? 5.059 -23.844 -18.812 1 93.31 125 ILE B C 1
ATOM 4102 O O . ILE B 1 125 ? 5.602 -24.938 -18.953 1 93.31 125 ILE B O 1
ATOM 4106 N N . HIS B 1 126 ? 4.516 -23.172 -19.766 1 93.62 126 HIS B N 1
ATOM 4107 C CA . HIS B 1 126 ? 4.629 -23.625 -21.141 1 93.62 126 HIS B CA 1
ATOM 4108 C C . HIS B 1 126 ? 6.004 -23.297 -21.719 1 93.62 126 HIS B C 1
ATOM 4110 O O . HIS B 1 126 ? 6.43 -22.141 -21.703 1 93.62 126 HIS B O 1
ATOM 4116 N N . VAL B 1 127 ? 6.73 -24.25 -22.203 1 95.56 127 VAL B N 1
ATOM 4117 C CA . VAL B 1 127 ? 7.98 -24.062 -22.938 1 95.56 127 VAL B CA 1
ATOM 4118 C C . VAL B 1 127 ? 7.766 -24.375 -24.406 1 95.56 127 VAL B C 1
ATOM 4120 O O . VAL B 1 127 ? 7.352 -25.484 -24.75 1 95.56 127 VAL B O 1
ATOM 4123 N N . PRO B 1 128 ? 7.957 -23.375 -25.234 1 94.81 128 PRO B N 1
ATOM 4124 C CA . PRO B 1 128 ? 7.73 -23.625 -26.656 1 94.81 128 PRO B CA 1
ATOM 4125 C C . PRO B 1 128 ? 8.625 -24.734 -27.203 1 94.81 128 PRO B C 1
ATOM 4127 O O . PRO B 1 128 ? 9.758 -24.922 -26.734 1 94.81 128 PRO B O 1
ATOM 4130 N N . ASP B 1 129 ? 8.086 -25.406 -28.203 1 94.44 129 ASP B N 1
ATOM 4131 C CA . ASP B 1 129 ? 8.828 -26.469 -28.875 1 94.44 129 ASP B CA 1
ATOM 4132 C C . ASP B 1 129 ? 9.719 -25.922 -29.984 1 94.44 129 ASP B C 1
ATOM 4134 O O . ASP B 1 129 ? 9.43 -26.078 -31.172 1 94.44 129 ASP B O 1
ATOM 4138 N N . ILE B 1 130 ? 10.805 -25.312 -29.656 1 95.38 130 ILE B N 1
ATOM 4139 C CA . ILE B 1 130 ? 11.797 -24.797 -30.594 1 95.38 130 ILE B CA 1
ATOM 4140 C C . ILE B 1 130 ? 13.148 -25.438 -30.312 1 95.38 130 ILE B C 1
ATOM 4142 O O . ILE B 1 130 ? 13.422 -25.875 -29.203 1 95.38 130 ILE B O 1
ATOM 4146 N N . PRO B 1 131 ? 13.961 -25.531 -31.359 1 97.25 131 PRO B N 1
ATOM 4147 C CA . PRO B 1 131 ? 15.281 -26.125 -31.125 1 97.25 131 PRO B CA 1
ATOM 4148 C C . PRO B 1 131 ? 16.078 -25.406 -30.047 1 97.25 131 PRO B C 1
ATOM 4150 O O . PRO B 1 131 ? 16.078 -24.188 -29.984 1 97.25 131 PRO B O 1
ATOM 4153 N N . GLY B 1 132 ? 16.641 -26.219 -29.062 1 97.81 132 GLY B N 1
ATOM 4154 C CA . GLY B 1 132 ? 17.516 -25.672 -28.047 1 97.81 132 GLY B CA 1
ATOM 4155 C C . GLY B 1 132 ? 16.781 -25.297 -26.766 1 97.81 132 GLY B C 1
ATOM 4156 O O . GLY B 1 132 ? 17.391 -24.812 -25.812 1 97.81 132 GLY B O 1
ATOM 4157 N N . SER B 1 133 ? 15.492 -25.516 -26.703 1 97.25 133 SER B N 1
ATOM 4158 C CA . SER B 1 133 ? 14.68 -25.062 -25.578 1 97.25 133 SER B CA 1
ATOM 4159 C C . SER B 1 133 ? 15.008 -25.844 -24.312 1 97.25 133 SER B C 1
ATOM 4161 O O . SER B 1 133 ? 14.602 -25.453 -23.203 1 97.25 133 SER B O 1
ATOM 4163 N N . SER B 1 134 ? 15.812 -26.891 -24.375 1 96.19 134 SER B N 1
ATOM 4164 C CA . SER B 1 134 ? 16.172 -27.703 -23.219 1 96.19 134 SER B CA 1
ATOM 4165 C C . SER B 1 134 ? 17.656 -27.578 -22.906 1 96.19 134 SER B C 1
ATOM 4167 O O . SER B 1 134 ? 18.188 -28.312 -22.062 1 96.19 134 SER B O 1
ATOM 4169 N N . LEU B 1 135 ? 18.328 -26.688 -23.547 1 97.38 135 LEU B N 1
ATOM 4170 C CA . LEU B 1 135 ? 19.75 -26.484 -23.297 1 97.38 135 LEU B CA 1
ATOM 4171 C C . LEU B 1 135 ? 19.984 -26.047 -21.859 1 97.38 135 LEU B C 1
ATOM 4173 O O . LEU B 1 135 ? 19.125 -25.375 -21.266 1 97.38 135 LEU B O 1
ATOM 4177 N N . SER B 1 136 ? 21.188 -26.484 -21.359 1 97.69 136 SER B N 1
ATOM 4178 C CA . SER B 1 136 ? 21.594 -25.875 -20.094 1 97.69 136 SER B CA 1
ATOM 4179 C C . SER B 1 136 ? 21.641 -24.359 -20.203 1 97.69 136 SER B C 1
ATOM 4181 O O . SER B 1 136 ? 22.094 -23.797 -21.203 1 97.69 136 SER B O 1
ATOM 4183 N N . GLY B 1 137 ? 21.031 -23.719 -19.234 1 98 137 GLY B N 1
ATOM 4184 C CA . GLY B 1 137 ? 20.969 -22.266 -19.266 1 98 137 GLY B CA 1
ATOM 4185 C C . GLY B 1 137 ? 19.594 -21.734 -19.625 1 98 137 GLY B C 1
ATOM 4186 O O . GLY B 1 137 ? 19.359 -20.531 -19.609 1 98 137 GLY B O 1
ATOM 4187 N N . THR B 1 138 ? 18.75 -22.688 -19.969 1 98.38 138 THR B N 1
ATOM 4188 C CA . THR B 1 138 ? 17.344 -22.312 -20.109 1 98.38 138 THR B CA 1
ATOM 4189 C C . THR B 1 138 ? 16.594 -22.484 -18.797 1 98.38 138 THR B C 1
ATOM 4191 O O . THR B 1 138 ? 16.859 -23.438 -18.047 1 98.38 138 THR B O 1
ATOM 4194 N N . TYR B 1 139 ? 15.766 -21.484 -18.469 1 98.25 139 TYR B N 1
ATOM 4195 C CA . TYR B 1 139 ? 15.07 -21.5 -17.188 1 98.25 139 TYR B CA 1
ATOM 4196 C C . TYR B 1 139 ? 13.602 -21.125 -17.375 1 98.25 139 TYR B C 1
ATOM 4198 O O . TYR B 1 139 ? 13.219 -20.562 -18.406 1 98.25 139 TYR B O 1
ATOM 4206 N N . THR B 1 140 ? 12.797 -21.531 -16.453 1 97.5 140 THR B N 1
ATOM 4207 C CA . THR B 1 140 ? 11.438 -21.062 -16.172 1 97.5 140 THR B CA 1
ATOM 4208 C C . THR B 1 140 ? 11.32 -20.547 -14.742 1 97.5 140 THR B C 1
ATOM 4210 O O . THR B 1 140 ? 12.281 -20.625 -13.969 1 97.5 140 THR B O 1
ATOM 4213 N N . ALA B 1 141 ? 10.141 -19.984 -14.43 1 96.12 141 ALA B N 1
ATOM 4214 C CA . ALA B 1 141 ? 9.922 -19.547 -13.055 1 96.12 141 ALA B CA 1
ATOM 4215 C C . ALA B 1 141 ? 10.141 -20.703 -12.07 1 96.12 141 ALA B C 1
ATOM 4217 O O . ALA B 1 141 ? 10.57 -20.484 -10.938 1 96.12 141 ALA B O 1
ATOM 4218 N N . LYS B 1 142 ? 9.922 -21.891 -12.531 1 94.31 142 LYS B N 1
ATOM 4219 C CA . LYS B 1 142 ? 10.047 -23.078 -11.68 1 94.31 142 LYS B CA 1
ATOM 4220 C C . LYS B 1 142 ? 11.516 -23.469 -11.5 1 94.31 142 LYS B C 1
ATOM 4222 O O . LYS B 1 142 ? 11.898 -24 -10.453 1 94.31 142 LYS B O 1
ATOM 4227 N N . THR B 1 143 ? 12.328 -23.203 -12.562 1 96.25 143 THR B N 1
ATOM 4228 C CA . THR B 1 143 ? 13.688 -23.734 -12.531 1 96.25 143 THR B CA 1
ATOM 4229 C C . THR B 1 143 ? 14.703 -22.609 -12.297 1 96.25 143 THR B C 1
ATOM 4231 O O . THR B 1 143 ? 15.898 -22.875 -12.156 1 96.25 143 THR B O 1
ATOM 4234 N N . LEU B 1 144 ? 14.242 -21.438 -12.188 1 95.25 144 LEU B N 1
ATOM 4235 C CA . LEU B 1 144 ? 15.133 -20.297 -12.047 1 95.25 144 LEU B CA 1
ATOM 4236 C C . LEU B 1 144 ? 16.016 -20.438 -10.805 1 95.25 144 LEU B C 1
ATOM 4238 O O . LEU B 1 144 ? 17.125 -19.906 -10.766 1 95.25 144 LEU B O 1
ATOM 4242 N N . ARG B 1 145 ? 15.555 -21.109 -9.797 1 94.81 145 ARG B N 1
ATOM 4243 C CA . ARG B 1 145 ? 16.281 -21.312 -8.547 1 94.81 145 ARG B CA 1
ATOM 4244 C C . ARG B 1 145 ? 17.547 -22.109 -8.773 1 94.81 145 ARG B C 1
ATOM 4246 O O . ARG B 1 145 ? 18.469 -22.094 -7.938 1 94.81 145 ARG B O 1
ATOM 4253 N N . THR B 1 146 ? 17.641 -22.844 -9.891 1 96.12 146 THR B N 1
ATOM 4254 C CA . THR B 1 146 ? 18.797 -23.672 -10.18 1 96.12 146 THR B CA 1
ATOM 4255 C C . THR B 1 146 ? 19.891 -22.859 -10.859 1 96.12 146 THR B C 1
ATOM 4257 O O . THR B 1 146 ? 20.984 -23.359 -11.117 1 96.12 146 THR B O 1
ATOM 4260 N N . MET B 1 147 ? 19.594 -21.594 -11.133 1 97.12 147 MET B N 1
ATOM 4261 C CA . MET B 1 147 ? 20.594 -20.734 -11.766 1 97.12 147 MET B CA 1
ATOM 4262 C C . MET B 1 147 ? 21.797 -20.516 -10.852 1 97.12 147 MET B C 1
ATOM 4264 O O . MET B 1 147 ? 21.656 -19.953 -9.758 1 97.12 147 MET B O 1
ATOM 4268 N N . PRO B 1 148 ? 22.969 -20.875 -11.227 1 96.12 148 PRO B N 1
ATOM 4269 C CA . PRO B 1 148 ? 24.109 -20.844 -10.312 1 96.12 148 PRO B CA 1
ATOM 4270 C C . PRO B 1 148 ? 24.703 -19.453 -10.148 1 96.12 148 PRO B C 1
ATOM 4272 O O . PRO B 1 148 ? 25.25 -19.125 -9.094 1 96.12 148 PRO B O 1
ATOM 4275 N N . THR B 1 149 ? 24.734 -18.703 -11.25 1 96.62 149 THR B N 1
ATOM 4276 C CA . THR B 1 149 ? 25.25 -17.328 -11.25 1 96.62 149 THR B CA 1
ATOM 4277 C C . THR B 1 149 ? 24.375 -16.422 -12.109 1 96.62 149 THR B C 1
ATOM 4279 O O . THR B 1 149 ? 23.641 -16.906 -12.984 1 96.62 149 THR B O 1
ATOM 4282 N N . LEU B 1 150 ? 24.469 -15.18 -11.836 1 97.56 150 LEU B N 1
ATOM 4283 C CA . LEU B 1 150 ? 23.734 -14.227 -12.656 1 97.56 150 LEU B CA 1
ATOM 4284 C C . LEU B 1 150 ? 24.344 -14.148 -14.055 1 97.56 150 LEU B C 1
ATOM 4286 O O . LEU B 1 150 ? 25.547 -13.938 -14.211 1 97.56 150 LEU B O 1
ATOM 4290 N N . PRO B 1 151 ? 23.547 -14.312 -15.008 1 98.19 151 PRO B N 1
ATOM 4291 C CA . PRO B 1 151 ? 24.078 -14.109 -16.359 1 98.19 151 PRO B CA 1
ATOM 4292 C C . PRO B 1 151 ? 24.375 -12.641 -16.672 1 98.19 151 PRO B C 1
ATOM 4294 O O . PRO B 1 151 ? 23.719 -11.75 -16.109 1 98.19 151 PRO B O 1
ATOM 4297 N N . LYS B 1 152 ? 25.375 -12.43 -17.5 1 98.44 152 LYS B N 1
ATOM 4298 C CA . LYS B 1 152 ? 25.594 -11.07 -17.984 1 98.44 152 LYS B CA 1
ATOM 4299 C C . LYS B 1 152 ? 24.469 -10.609 -18.906 1 98.44 152 LYS B C 1
ATOM 4301 O O . LYS B 1 152 ? 23.922 -9.516 -18.719 1 98.44 152 LYS B O 1
ATOM 4306 N N . LYS B 1 153 ? 24.141 -11.477 -19.859 1 98.81 153 LYS B N 1
ATOM 4307 C CA . LYS B 1 153 ? 23.047 -11.234 -20.797 1 98.81 153 LYS B CA 1
ATOM 4308 C C . LYS B 1 153 ? 21.938 -12.258 -20.641 1 98.81 153 LYS B C 1
ATOM 4310 O O . LYS B 1 153 ? 22.156 -13.453 -20.828 1 98.81 153 LYS B O 1
ATOM 4315 N N . LEU B 1 154 ? 20.734 -11.773 -20.312 1 98.88 154 LEU B N 1
ATOM 4316 C CA . LEU B 1 154 ? 19.578 -12.641 -20.109 1 98.88 154 LEU B CA 1
ATOM 4317 C C . LEU B 1 154 ? 18.5 -12.367 -21.141 1 98.88 154 LEU B C 1
ATOM 4319 O O . LEU B 1 154 ? 18.047 -11.227 -21.297 1 98.88 154 LEU B O 1
ATOM 4323 N N . ALA B 1 155 ? 18.125 -13.383 -21.906 1 98.81 155 ALA B N 1
ATOM 4324 C CA . ALA B 1 155 ? 16.969 -13.297 -22.812 1 98.81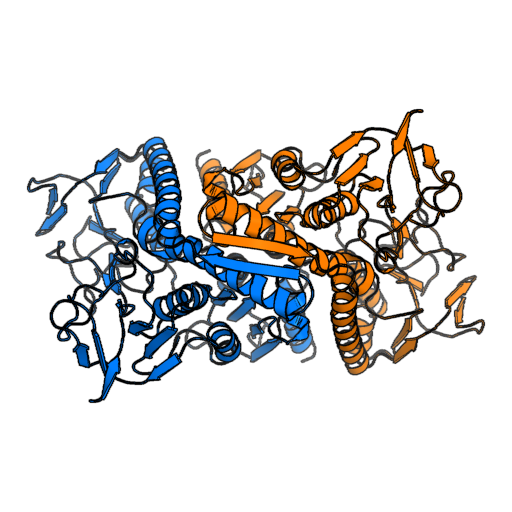 155 ALA B CA 1
ATOM 4325 C C . ALA B 1 155 ? 15.711 -13.805 -22.125 1 98.81 155 ALA B C 1
ATOM 4327 O O . ALA B 1 155 ? 15.703 -14.883 -21.531 1 98.81 155 ALA B O 1
ATOM 4328 N N . ILE B 1 156 ? 14.695 -13.039 -22.156 1 98.75 156 ILE B N 1
ATOM 4329 C CA . ILE B 1 156 ? 13.383 -13.453 -21.656 1 98.75 156 ILE B CA 1
ATOM 4330 C C . ILE B 1 156 ? 12.414 -13.578 -22.828 1 98.75 156 ILE B C 1
ATOM 4332 O O . ILE B 1 156 ? 12.148 -12.594 -23.531 1 98.75 156 ILE B O 1
ATOM 4336 N N . ILE B 1 157 ? 11.898 -14.758 -23.047 1 98.25 157 ILE B N 1
ATOM 4337 C CA . ILE B 1 157 ? 10.977 -15.016 -24.141 1 98.25 157 ILE B CA 1
ATOM 4338 C C . ILE B 1 157 ? 9.539 -14.961 -23.625 1 98.25 157 ILE B C 1
ATOM 4340 O O . ILE B 1 157 ? 9.148 -15.742 -22.766 1 98.25 157 ILE B O 1
ATOM 4344 N N . GLY B 1 158 ? 8.727 -14.039 -24.141 1 97.12 158 GLY B N 1
ATOM 4345 C CA . GLY B 1 158 ? 7.352 -13.789 -23.734 1 97.12 158 GLY B CA 1
ATOM 4346 C C . GLY B 1 158 ? 7.051 -12.32 -23.516 1 97.12 158 GLY B C 1
ATOM 4347 O O . GLY B 1 158 ? 7.961 -11.516 -23.312 1 97.12 158 GLY B O 1
ATOM 4348 N N . GLY B 1 159 ? 5.809 -11.945 -23.531 1 96.88 159 GLY B N 1
ATOM 4349 C CA . GLY B 1 159 ? 5.441 -10.539 -23.406 1 96.88 159 GLY B CA 1
ATOM 4350 C C . GLY B 1 159 ? 4.391 -10.305 -22.328 1 96.88 159 GLY B C 1
ATOM 4351 O O . GLY B 1 159 ? 3.811 -9.219 -22.25 1 96.88 159 GLY B O 1
ATOM 4352 N N . GLY B 1 160 ? 4.129 -11.258 -21.5 1 96.88 160 GLY B N 1
ATOM 4353 C CA . GLY B 1 160 ? 3.084 -11.141 -20.484 1 96.88 160 GLY B CA 1
ATOM 4354 C C . GLY B 1 160 ? 3.594 -10.633 -19.156 1 96.88 160 GLY B C 1
ATOM 4355 O O . GLY B 1 160 ? 4.637 -9.977 -19.094 1 96.88 160 GLY B O 1
ATOM 4356 N N . ILE B 1 161 ? 2.854 -10.852 -18.094 1 96.94 161 ILE B N 1
ATOM 4357 C CA . ILE B 1 161 ? 3.107 -10.344 -16.75 1 96.94 161 ILE B CA 1
ATOM 4358 C C . ILE B 1 161 ? 4.441 -10.883 -16.234 1 96.94 161 ILE B C 1
ATOM 4360 O O . ILE B 1 161 ? 5.301 -10.117 -15.812 1 96.94 161 ILE B O 1
ATOM 4364 N N . SER B 1 162 ? 4.621 -12.188 -16.375 1 97.12 162 SER B N 1
ATOM 4365 C CA . SER B 1 162 ? 5.832 -12.82 -15.852 1 97.12 162 SER B CA 1
ATOM 4366 C C . SER B 1 162 ? 7.078 -12.273 -16.547 1 97.12 162 SER B C 1
ATOM 4368 O O . SER B 1 162 ? 8.109 -12.062 -15.906 1 97.12 162 SER B O 1
ATOM 4370 N N . ALA B 1 163 ? 6.992 -12.07 -17.844 1 98.25 163 ALA B N 1
ATOM 4371 C CA . ALA B 1 163 ? 8.117 -11.539 -18.609 1 98.25 163 ALA B CA 1
ATOM 4372 C C . ALA B 1 163 ? 8.539 -10.172 -18.078 1 98.25 163 ALA B C 1
ATOM 4374 O O . ALA B 1 163 ? 9.719 -9.938 -17.812 1 98.25 163 ALA B O 1
ATOM 4375 N N . ALA B 1 164 ? 7.598 -9.328 -17.891 1 98.62 164 ALA B N 1
ATOM 4376 C CA . ALA B 1 164 ? 7.879 -7.969 -17.438 1 98.62 164 ALA B CA 1
ATOM 4377 C C . ALA B 1 164 ? 8.43 -7.969 -16.016 1 98.62 164 ALA B C 1
ATOM 4379 O O . ALA B 1 164 ? 9.391 -7.258 -15.711 1 98.62 164 ALA B O 1
ATOM 4380 N N . GLU B 1 165 ? 7.809 -8.758 -15.117 1 98.69 165 GLU B N 1
ATOM 4381 C CA . GLU B 1 165 ? 8.227 -8.797 -13.719 1 98.69 165 GLU B CA 1
ATOM 4382 C C . GLU B 1 165 ? 9.656 -9.305 -13.578 1 98.69 165 GLU B C 1
ATOM 4384 O O . GLU B 1 165 ? 10.484 -8.68 -12.906 1 98.69 165 GLU B O 1
ATOM 4389 N N . PHE B 1 166 ? 10 -10.383 -14.273 1 98.75 166 PHE B N 1
ATOM 4390 C CA . PHE B 1 166 ? 11.344 -10.938 -14.172 1 98.75 166 PHE B CA 1
ATOM 4391 C C . PHE B 1 166 ? 12.352 -10.039 -14.867 1 98.75 166 PHE B C 1
ATOM 4393 O O . PHE B 1 166 ? 13.508 -9.93 -14.438 1 98.75 166 PHE B O 1
ATOM 4400 N N . ALA B 1 167 ? 11.906 -9.352 -15.961 1 98.88 167 ALA B N 1
ATOM 4401 C CA . ALA B 1 167 ? 12.805 -8.406 -16.609 1 98.88 167 ALA B CA 1
ATOM 4402 C C . ALA B 1 167 ? 13.195 -7.277 -15.664 1 98.88 167 ALA B C 1
ATOM 4404 O O . ALA B 1 167 ? 14.375 -6.93 -15.562 1 98.88 167 ALA B O 1
ATOM 4405 N N . TYR B 1 168 ? 12.242 -6.723 -14.977 1 98.88 168 TYR B N 1
ATOM 4406 C CA . TYR B 1 168 ? 12.5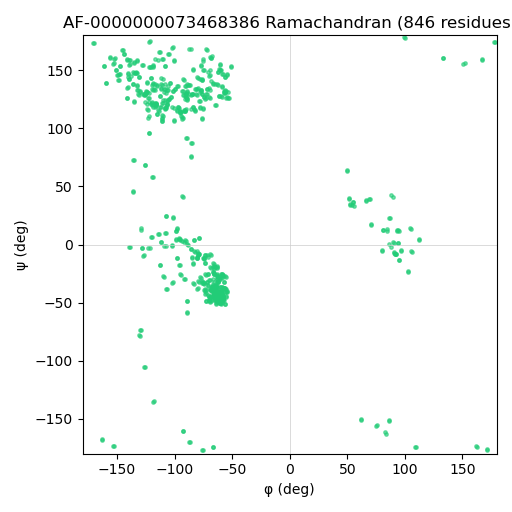08 -5.672 -14 1 98.88 168 TYR B CA 1
ATOM 4407 C C . TYR B 1 168 ? 13.477 -6.16 -12.93 1 98.88 168 TYR B C 1
ATOM 4409 O O . TYR B 1 168 ? 14.445 -5.48 -12.602 1 98.88 168 TYR B O 1
ATOM 4417 N N . ILE B 1 169 ? 13.219 -7.352 -12.406 1 98.88 169 ILE B N 1
ATOM 4418 C CA . ILE B 1 169 ? 13.977 -7.922 -11.297 1 98.88 169 ILE B CA 1
ATOM 4419 C C . ILE B 1 169 ? 15.422 -8.156 -11.727 1 98.88 169 ILE B C 1
ATOM 4421 O O . ILE B 1 169 ? 16.359 -7.676 -11.078 1 98.88 169 ILE B O 1
ATOM 4425 N N . TYR B 1 170 ? 15.648 -8.805 -12.836 1 98.88 170 TYR B N 1
ATOM 4426 C CA . TYR B 1 170 ? 17 -9.211 -13.211 1 98.88 170 TYR B CA 1
ATOM 4427 C C . TYR B 1 170 ? 17.781 -8.031 -13.773 1 98.88 170 TYR B C 1
ATOM 4429 O O . TYR B 1 170 ? 19.016 -7.992 -13.664 1 98.88 170 TYR B O 1
ATOM 4437 N N . ALA B 1 171 ? 17.109 -7.051 -14.375 1 98.88 171 ALA B N 1
ATOM 4438 C CA . ALA B 1 171 ? 17.797 -5.809 -14.719 1 98.88 171 ALA B CA 1
ATOM 4439 C C . ALA B 1 171 ? 18.344 -5.125 -13.461 1 98.88 171 ALA B C 1
ATOM 4441 O O . ALA B 1 171 ? 19.484 -4.676 -13.445 1 98.88 171 ALA B O 1
ATOM 4442 N N . ALA B 1 172 ? 17.531 -5.059 -12.406 1 98.75 172 ALA B N 1
ATOM 4443 C CA . ALA B 1 172 ? 17.953 -4.473 -11.141 1 98.75 172 ALA B CA 1
ATOM 4444 C C . ALA B 1 172 ? 19.109 -5.254 -10.539 1 98.75 172 ALA B C 1
ATOM 4446 O O . ALA B 1 172 ? 19.969 -4.684 -9.859 1 98.75 172 ALA B O 1
ATOM 4447 N N . PHE B 1 173 ? 19.109 -6.586 -10.82 1 98.75 173 PHE B N 1
ATOM 4448 C CA . PHE B 1 173 ? 20.156 -7.453 -10.289 1 98.75 173 PHE B CA 1
ATOM 4449 C C . PHE B 1 173 ? 21.453 -7.25 -11.039 1 98.75 173 PHE B C 1
ATOM 4451 O O . PHE B 1 173 ? 22.5 -7.766 -10.633 1 98.75 173 PHE B O 1
ATOM 4458 N N . GLY B 1 174 ? 21.422 -6.527 -12.18 1 98.25 174 GLY B N 1
ATOM 4459 C CA . GLY B 1 174 ? 22.656 -6.176 -12.875 1 98.25 174 GLY B CA 1
ATOM 4460 C C . GLY B 1 174 ? 22.797 -6.875 -14.211 1 98.25 174 GLY B C 1
ATOM 4461 O O . GLY B 1 174 ? 23.812 -6.699 -14.898 1 98.25 174 GLY B O 1
ATOM 4462 N N . CYS B 1 175 ? 21.812 -7.645 -14.656 1 98.69 175 CYS B N 1
ATOM 4463 C CA . CYS B 1 175 ? 21.844 -8.312 -15.953 1 98.69 175 CYS B CA 1
ATOM 4464 C C . CYS B 1 175 ? 21.469 -7.34 -17.078 1 98.69 175 CYS B C 1
ATOM 4466 O O . CYS B 1 175 ? 20.656 -6.438 -16.875 1 98.69 175 CYS B O 1
ATOM 4468 N N . GLU B 1 176 ? 22.125 -7.516 -18.203 1 98.88 176 GLU B N 1
ATOM 4469 C CA . GLU B 1 176 ? 21.578 -6.957 -19.438 1 98.88 176 GLU B CA 1
ATOM 4470 C C . GLU B 1 176 ? 20.406 -7.793 -19.953 1 98.88 176 GLU B C 1
ATOM 4472 O O . GLU B 1 176 ? 20.609 -8.898 -20.469 1 98.88 176 GLU B O 1
ATOM 4477 N N . VAL B 1 177 ? 19.203 -7.262 -19.844 1 98.88 177 VAL B N 1
ATOM 4478 C CA . VAL B 1 177 ? 18.016 -8.07 -20.094 1 98.88 177 VAL B CA 1
ATOM 4479 C C . VAL B 1 177 ? 17.359 -7.641 -21.406 1 98.88 177 VAL B C 1
ATOM 4481 O O . VAL B 1 177 ? 17.25 -6.445 -21.688 1 98.88 177 VAL B O 1
ATOM 4484 N N . THR B 1 178 ? 17 -8.562 -22.234 1 98.88 178 THR B N 1
ATOM 4485 C CA . THR B 1 178 ? 16.188 -8.336 -23.422 1 98.88 178 THR B CA 1
ATOM 4486 C C . THR B 1 178 ? 14.922 -9.188 -23.391 1 98.88 178 THR B C 1
ATOM 4488 O O . THR B 1 178 ? 14.984 -10.398 -23.219 1 98.88 178 THR B O 1
ATOM 4491 N N . ILE B 1 179 ? 13.773 -8.547 -23.547 1 98.75 179 ILE B N 1
ATOM 4492 C CA . ILE B 1 179 ? 12.508 -9.25 -23.719 1 98.75 179 ILE B CA 1
ATOM 4493 C C . ILE B 1 179 ? 12.258 -9.5 -25.203 1 98.75 179 ILE B C 1
ATOM 4495 O O . ILE B 1 179 ? 12.352 -8.586 -26.016 1 98.75 179 ILE B O 1
ATOM 4499 N N . PHE B 1 180 ? 12.008 -10.711 -25.531 1 98 180 PHE B N 1
ATOM 4500 C CA . PHE B 1 180 ? 11.555 -11.07 -26.859 1 98 180 PHE B CA 1
ATOM 4501 C C . PHE B 1 180 ? 10.047 -11.289 -26.875 1 98 180 PHE B C 1
ATOM 4503 O O . PHE B 1 180 ? 9.555 -12.305 -26.375 1 98 180 PHE B O 1
ATOM 4510 N N . CYS B 1 181 ? 9.352 -10.344 -27.453 1 94.81 181 CYS B N 1
ATOM 4511 C CA . CYS B 1 181 ? 7.898 -10.352 -27.516 1 94.81 181 CYS B CA 1
ATOM 4512 C C . CYS B 1 181 ? 7.414 -10.562 -28.953 1 94.81 181 CYS B C 1
ATOM 4514 O O . CYS B 1 181 ? 7.961 -9.969 -29.891 1 94.81 181 CYS B O 1
ATOM 4516 N N . ARG B 1 182 ? 6.41 -11.367 -29.125 1 90.88 182 ARG B N 1
ATOM 4517 C CA . ARG B 1 182 ? 5.914 -11.625 -30.469 1 90.88 182 ARG B CA 1
ATOM 4518 C C . ARG B 1 182 ? 5.156 -10.422 -31.016 1 90.88 182 ARG B C 1
ATOM 4520 O O . ARG B 1 182 ? 5.352 -10.023 -32.156 1 90.88 182 ARG B O 1
ATOM 4527 N N . SER B 1 183 ? 4.219 -9.883 -30.188 1 90.88 183 SER B N 1
ATOM 4528 C CA . SER B 1 183 ? 3.377 -8.812 -30.703 1 90.88 183 SER B CA 1
ATOM 4529 C C . SER B 1 183 ? 3.363 -7.617 -29.75 1 90.88 183 SER B C 1
ATOM 4531 O O . SER B 1 183 ? 3.965 -6.582 -30.031 1 90.88 183 SER B O 1
ATOM 4533 N N . VAL B 1 184 ? 2.689 -7.723 -28.625 1 92.25 184 VAL B N 1
ATOM 4534 C CA . VAL B 1 184 ? 2.523 -6.586 -27.719 1 92.25 184 VAL B CA 1
ATOM 4535 C C . VAL B 1 184 ? 2.984 -6.969 -26.328 1 92.25 184 VAL B C 1
ATOM 4537 O O . VAL B 1 184 ? 2.689 -8.07 -25.844 1 92.25 184 VAL B O 1
ATOM 4540 N N . LEU B 1 185 ? 3.857 -6.074 -25.766 1 96.31 185 LEU B N 1
ATOM 4541 C CA . LEU B 1 185 ? 4.23 -6.258 -24.375 1 96.31 185 LEU B CA 1
ATOM 4542 C C . LEU B 1 185 ? 3.07 -5.906 -23.453 1 96.31 185 LEU B C 1
ATOM 4544 O O . LEU B 1 185 ? 2.439 -4.859 -23.609 1 96.31 185 LEU B O 1
ATOM 4548 N N . LEU B 1 186 ? 2.775 -6.711 -22.484 1 97 186 LEU B N 1
ATOM 4549 C CA . LEU B 1 186 ? 1.73 -6.516 -21.484 1 97 186 LEU B CA 1
ATOM 4550 C C . LEU B 1 186 ? 0.408 -6.145 -22.156 1 97 186 LEU B C 1
ATOM 4552 O O . LEU B 1 186 ? -0.162 -5.09 -21.859 1 97 186 LEU B O 1
ATOM 4556 N N . PRO B 1 187 ? -0.106 -7.039 -22.938 1 93.44 187 PRO B N 1
ATOM 4557 C CA . PRO B 1 187 ? -1.346 -6.73 -23.641 1 93.44 187 PRO B CA 1
ATOM 4558 C C . PRO B 1 187 ? -2.523 -6.484 -22.703 1 93.44 187 PRO B C 1
ATOM 4560 O O . PRO B 1 187 ? -3.502 -5.84 -23.094 1 93.44 187 PRO B O 1
ATOM 4563 N N . ILE B 1 188 ? -2.41 -6.922 -21.484 1 91.06 188 ILE B N 1
ATOM 4564 C CA . ILE B 1 188 ? -3.512 -6.828 -20.531 1 91.06 188 ILE B CA 1
ATOM 4565 C C . ILE B 1 188 ? -3.518 -5.445 -19.891 1 91.06 188 ILE B C 1
ATOM 4567 O O . ILE B 1 188 ? -4.492 -5.059 -19.234 1 91.06 188 ILE B O 1
ATOM 4571 N N . LEU B 1 189 ? -2.449 -4.73 -20 1 93.94 189 LEU B N 1
ATOM 4572 C CA . LEU B 1 189 ? -2.324 -3.418 -19.375 1 93.94 189 LEU B CA 1
ATOM 4573 C C . LEU B 1 189 ? -2.922 -2.336 -20.266 1 93.94 189 LEU B C 1
ATOM 4575 O O . LEU B 1 189 ? -2.605 -2.262 -21.453 1 93.94 189 LEU B O 1
ATOM 4579 N N . PRO B 1 190 ? -3.803 -1.486 -19.703 1 94.19 190 PRO B N 1
ATOM 4580 C CA . PRO B 1 190 ? -4.312 -0.371 -20.5 1 94.19 190 PRO B CA 1
ATOM 4581 C C . PRO B 1 190 ? -3.197 0.51 -21.062 1 94.19 190 PRO B C 1
ATOM 4583 O O . PRO B 1 190 ? -2.207 0.771 -20.375 1 94.19 190 PRO B O 1
ATOM 4586 N N . GLU B 1 191 ? -3.42 0.97 -22.219 1 93 191 GLU B N 1
ATOM 4587 C CA . GLU B 1 191 ? -2.422 1.758 -22.938 1 93 191 GLU B CA 1
ATOM 4588 C C . GLU B 1 191 ? -1.972 2.961 -22.109 1 93 191 GLU B C 1
ATOM 4590 O O . GLU B 1 191 ? -0.787 3.303 -22.094 1 93 191 GLU B O 1
ATOM 4595 N N . LYS B 1 192 ? -2.846 3.52 -21.453 1 91.88 192 LYS B N 1
ATOM 4596 C CA . LYS B 1 192 ? -2.57 4.734 -20.688 1 91.88 192 LYS B CA 1
ATOM 4597 C C . LYS B 1 192 ? -1.594 4.457 -19.547 1 91.88 192 LYS B C 1
ATOM 4599 O O . LYS B 1 192 ? -0.988 5.383 -19 1 91.88 192 LYS B O 1
ATOM 4604 N N . MET B 1 193 ? -1.407 3.26 -19.203 1 95.62 193 MET B N 1
ATOM 4605 C CA . MET B 1 193 ? -0.525 2.896 -18.109 1 95.62 193 MET B CA 1
ATOM 4606 C C . MET B 1 193 ? 0.848 2.477 -18.625 1 95.62 193 MET B C 1
ATOM 4608 O O . MET B 1 193 ? 1.801 2.369 -17.844 1 95.62 193 MET B O 1
ATOM 4612 N N . MET B 1 194 ? 0.939 2.279 -19.891 1 95.69 194 MET B N 1
ATOM 4613 C CA . MET B 1 194 ? 2.145 1.691 -20.469 1 95.69 194 MET B CA 1
ATOM 4614 C C . MET B 1 194 ? 3.338 2.625 -20.297 1 95.69 194 MET B C 1
ATOM 4616 O O . MET B 1 194 ? 4.473 2.17 -20.141 1 95.69 194 MET B O 1
ATOM 4620 N N . LYS B 1 195 ? 3.084 3.912 -20.312 1 94.62 195 LYS B N 1
ATOM 4621 C CA . LYS B 1 195 ? 4.176 4.867 -20.125 1 94.62 195 LYS B CA 1
ATOM 4622 C C . LYS B 1 195 ? 4.91 4.625 -18.812 1 94.62 195 LYS B C 1
ATOM 4624 O O . LYS B 1 195 ? 6.145 4.586 -18.781 1 94.62 195 LYS B O 1
ATOM 4629 N N . ALA B 1 196 ? 4.184 4.48 -17.766 1 96.12 196 ALA B N 1
ATOM 4630 C CA . ALA B 1 196 ? 4.781 4.23 -16.469 1 96.12 196 ALA B CA 1
ATOM 4631 C C . ALA B 1 196 ? 5.492 2.879 -16.438 1 96.12 196 ALA B C 1
ATOM 4633 O O . ALA B 1 196 ? 6.578 2.756 -15.859 1 96.12 196 ALA B O 1
ATOM 4634 N N . ALA B 1 197 ? 4.887 1.867 -17.031 1 97.94 197 ALA B N 1
ATOM 4635 C CA . ALA B 1 197 ? 5.484 0.535 -17.062 1 97.94 197 ALA B CA 1
ATOM 4636 C C . ALA B 1 197 ? 6.809 0.543 -17.828 1 97.94 197 ALA B C 1
ATOM 4638 O O . ALA B 1 197 ? 7.781 -0.078 -17.391 1 97.94 197 ALA B O 1
ATOM 4639 N N . LEU B 1 198 ? 6.852 1.263 -18.906 1 97.5 198 LEU B N 1
ATOM 4640 C CA . LEU B 1 198 ? 8.062 1.341 -19.719 1 97.5 198 LEU B CA 1
ATOM 4641 C C . LEU B 1 198 ? 9.156 2.115 -19 1 97.5 198 LEU B C 1
ATOM 4643 O O . LEU B 1 198 ? 10.344 1.828 -19.156 1 97.5 198 LEU B O 1
ATOM 4647 N N . ARG B 1 199 ? 8.75 3.045 -18.203 1 96.94 199 ARG B N 1
ATOM 4648 C CA . ARG B 1 199 ? 9.727 3.744 -17.375 1 96.94 199 ARG B CA 1
ATOM 4649 C C . ARG B 1 199 ? 10.375 2.795 -16.375 1 96.94 199 ARG B C 1
ATOM 4651 O O . ARG B 1 199 ? 11.586 2.852 -16.156 1 96.94 199 ARG B O 1
ATOM 4658 N N . ASP B 1 200 ? 9.555 1.939 -15.75 1 97.88 200 ASP B N 1
ATOM 4659 C CA . ASP B 1 200 ? 10.086 0.94 -14.828 1 97.88 200 ASP B CA 1
ATOM 4660 C C . ASP B 1 200 ? 11.047 -0.008 -15.547 1 97.88 200 ASP B C 1
ATOM 4662 O O . ASP B 1 200 ? 11.977 -0.53 -14.93 1 97.88 200 ASP B O 1
ATOM 4666 N N . LEU B 1 201 ? 10.789 -0.226 -16.844 1 98.44 201 LEU B N 1
ATOM 4667 C CA . LEU B 1 201 ? 11.586 -1.163 -17.625 1 98.44 201 LEU B CA 1
ATOM 4668 C C . LEU B 1 201 ? 12.602 -0.424 -18.5 1 98.44 201 LEU B C 1
ATOM 4670 O O . LEU B 1 201 ? 12.992 -0.917 -19.547 1 98.44 201 LEU B O 1
ATOM 4674 N N . ALA B 1 202 ? 12.938 0.779 -18.094 1 97.44 202 ALA B N 1
ATOM 4675 C CA . ALA B 1 202 ? 13.773 1.652 -18.906 1 97.44 202 ALA B CA 1
ATOM 4676 C C . ALA B 1 202 ? 15.117 0.997 -19.219 1 97.44 202 ALA B C 1
ATOM 4678 O O . ALA B 1 202 ? 15.734 1.271 -20.25 1 97.44 202 ALA B O 1
ATOM 4679 N N . ASN B 1 203 ? 15.617 0.063 -18.375 1 97.75 203 ASN B N 1
ATOM 4680 C CA . ASN B 1 203 ? 16.906 -0.582 -18.547 1 97.75 203 ASN B CA 1
ATOM 4681 C C . ASN B 1 203 ? 16.781 -1.95 -19.203 1 97.75 203 ASN B C 1
ATOM 4683 O O . ASN B 1 203 ? 17.703 -2.768 -19.156 1 97.75 203 ASN B O 1
ATOM 4687 N N . VAL B 1 204 ? 15.617 -2.219 -19.766 1 98.75 204 VAL B N 1
ATOM 4688 C CA . VAL B 1 204 ? 15.328 -3.48 -20.438 1 98.75 204 VAL B CA 1
ATOM 4689 C C . VAL B 1 204 ? 15.141 -3.236 -21.938 1 98.75 204 VAL B C 1
ATOM 4691 O O . VAL B 1 204 ? 14.406 -2.326 -22.328 1 98.75 204 VAL B O 1
ATOM 4694 N N . THR B 1 205 ? 15.836 -3.965 -22.75 1 98.62 205 THR B N 1
ATOM 4695 C CA . THR B 1 205 ? 15.609 -3.918 -24.188 1 98.62 205 THR B CA 1
ATOM 4696 C C . THR B 1 205 ? 14.406 -4.77 -24.578 1 98.62 205 THR B C 1
ATOM 4698 O O . THR B 1 205 ? 14.242 -5.891 -24.094 1 98.62 205 THR B O 1
ATOM 4701 N N . ILE B 1 206 ? 13.531 -4.238 -25.406 1 98.31 206 ILE B N 1
ATOM 4702 C CA . ILE B 1 206 ? 12.359 -4.957 -25.891 1 98.31 206 ILE B CA 1
ATOM 4703 C C . ILE B 1 206 ? 12.43 -5.125 -27.406 1 98.31 206 ILE B C 1
ATOM 4705 O O . ILE B 1 206 ? 12.5 -4.141 -28.141 1 98.31 206 ILE B O 1
ATOM 4709 N N . LEU B 1 207 ? 12.469 -6.336 -27.828 1 97.88 207 LEU B N 1
ATOM 4710 C CA . LEU B 1 207 ? 12.484 -6.648 -29.25 1 97.88 207 LEU B CA 1
ATOM 4711 C C . LEU B 1 207 ? 11.219 -7.402 -29.656 1 97.88 207 LEU B C 1
ATOM 4713 O O . LEU B 1 207 ? 10.766 -8.289 -28.938 1 97.88 207 LEU B O 1
ATOM 4717 N N . TYR B 1 208 ? 10.656 -7.027 -30.766 1 96.44 208 TYR B N 1
ATOM 4718 C CA . TYR B 1 208 ? 9.445 -7.66 -31.281 1 96.44 208 TYR B CA 1
ATOM 4719 C C . TYR B 1 208 ? 9.781 -8.578 -32.469 1 96.44 208 TYR B C 1
ATOM 4721 O O . TYR B 1 208 ? 10.484 -8.18 -33.375 1 96.44 208 TYR B O 1
ATOM 4729 N N . GLY B 1 209 ? 9.359 -9.812 -32.344 1 93.5 209 GLY B N 1
ATOM 4730 C CA . GLY B 1 209 ? 9.602 -10.812 -33.344 1 93.5 209 GLY B CA 1
ATOM 4731 C C . GLY B 1 209 ? 9.422 -12.234 -32.844 1 93.5 209 GLY B C 1
ATOM 4732 O O . GLY B 1 209 ? 8.938 -12.445 -31.75 1 93.5 209 GLY B O 1
ATOM 4733 N N . GLN B 1 210 ? 9.758 -13.148 -33.719 1 93 210 GLN B N 1
ATOM 4734 C CA . GLN B 1 210 ? 9.594 -14.555 -33.375 1 93 210 GLN B CA 1
ATOM 4735 C C . GLN B 1 210 ? 10.945 -15.219 -33.094 1 93 210 GLN B C 1
ATOM 4737 O O . GLN B 1 210 ? 11.844 -15.172 -33.938 1 93 210 GLN B O 1
ATOM 4742 N N . VAL B 1 211 ? 11.117 -15.734 -31.906 1 96.5 211 VAL B N 1
ATOM 4743 C CA . VAL B 1 211 ? 12.297 -16.531 -31.594 1 96.5 211 VAL B CA 1
ATOM 4744 C C . VAL B 1 211 ? 12.18 -17.906 -32.25 1 96.5 211 VAL B C 1
ATOM 4746 O O . VAL B 1 211 ? 11.195 -18.625 -32.031 1 96.5 211 VAL B O 1
ATOM 4749 N N . GLU B 1 212 ? 13.18 -18.281 -33 1 97 212 GLU B N 1
ATOM 4750 C CA . GLU B 1 212 ? 13.141 -19.5 -33.812 1 97 212 GLU B CA 1
ATOM 4751 C C . GLU B 1 212 ? 13.93 -20.625 -33.125 1 97 212 GLU B C 1
ATOM 4753 O O . GLU B 1 212 ? 13.625 -21.797 -33.312 1 97 212 GLU B O 1
ATOM 4758 N N . GLU B 1 213 ? 14.945 -20.188 -32.438 1 97.88 213 GLU B N 1
ATOM 4759 C CA . GLU B 1 213 ? 15.898 -21.172 -31.922 1 97.88 213 GLU B CA 1
ATOM 4760 C C . GLU B 1 213 ? 16.719 -20.594 -30.766 1 97.88 213 GLU B C 1
ATOM 4762 O O . GLU B 1 213 ? 17.062 -19.422 -30.766 1 97.88 213 GLU B O 1
ATOM 4767 N N . ILE B 1 214 ? 16.922 -21.453 -29.734 1 98.56 214 ILE B N 1
ATOM 4768 C CA . ILE B 1 214 ? 17.953 -21.156 -28.734 1 98.56 214 ILE B CA 1
ATOM 4769 C C . ILE B 1 214 ? 19.281 -21.766 -29.188 1 98.56 214 ILE B C 1
ATOM 4771 O O . ILE B 1 214 ? 19.375 -22.969 -29.406 1 98.56 214 ILE B O 1
ATOM 4775 N N . LEU B 1 215 ? 20.25 -20.922 -29.266 1 98.31 215 LEU B N 1
ATOM 4776 C CA . LEU B 1 215 ? 21.516 -21.344 -29.844 1 98.31 215 LEU B CA 1
ATOM 4777 C C . LEU B 1 215 ? 22.469 -21.859 -28.766 1 98.31 215 LEU B C 1
ATOM 4779 O O . LEU B 1 215 ? 22.5 -21.312 -27.656 1 98.31 215 LEU B O 1
ATOM 4783 N N . GLY B 1 216 ? 23.25 -22.922 -29.062 1 97.19 216 GLY B N 1
ATOM 4784 C CA . GLY B 1 216 ? 24.297 -23.438 -28.188 1 97.19 216 GLY B CA 1
ATOM 4785 C C . GLY B 1 216 ? 24.547 -24.922 -28.375 1 97.19 216 GLY B C 1
ATOM 4786 O O . GLY B 1 216 ? 23.688 -25.641 -28.891 1 97.19 216 GLY B O 1
ATOM 4787 N N . LYS B 1 217 ? 25.688 -25.406 -28.047 1 94.69 217 LYS B N 1
ATOM 4788 C CA . LYS B 1 217 ? 26.031 -26.828 -28.109 1 94.69 217 LYS B CA 1
ATOM 4789 C C . LYS B 1 217 ? 25.688 -27.531 -26.812 1 94.69 217 LYS B C 1
ATOM 4791 O O . LYS B 1 217 ? 24.719 -28.297 -26.734 1 94.69 217 LYS B O 1
ATOM 4796 N N . ASP B 1 218 ? 26.312 -27.031 -25.688 1 95.12 218 ASP B N 1
ATOM 4797 C CA . ASP B 1 218 ? 26.094 -27.641 -24.375 1 95.12 218 ASP B CA 1
ATOM 4798 C C . ASP B 1 218 ? 25.281 -26.719 -23.469 1 95.12 218 ASP B C 1
ATOM 4800 O O . ASP B 1 218 ? 24.688 -27.172 -22.5 1 95.12 218 ASP B O 1
ATOM 4804 N N . LYS B 1 219 ? 25.438 -25.531 -23.781 1 97.31 219 LYS B N 1
ATOM 4805 C CA . LYS B 1 219 ? 24.734 -24.5 -23.016 1 97.31 219 LYS B CA 1
ATOM 4806 C C . LYS B 1 219 ? 24.297 -23.344 -23.922 1 97.31 219 LYS B C 1
ATOM 4808 O O . LYS B 1 219 ? 24.781 -23.219 -25.047 1 97.31 219 LYS B O 1
ATOM 4813 N N . VAL B 1 220 ? 23.391 -22.531 -23.453 1 98.38 220 VAL B N 1
ATOM 4814 C CA . VAL B 1 220 ? 22.875 -21.391 -24.203 1 98.38 220 VAL B CA 1
ATOM 4815 C C . VAL B 1 220 ? 24.016 -20.469 -24.594 1 98.38 220 VAL B C 1
ATOM 4817 O O . VAL B 1 220 ? 24.844 -20.094 -23.75 1 98.38 220 VAL B O 1
ATOM 4820 N N . GLU B 1 221 ? 24.047 -20.094 -25.828 1 98.5 221 GLU B N 1
ATOM 4821 C CA . GLU B 1 221 ? 25.016 -19.125 -26.328 1 98.5 221 GLU B CA 1
ATOM 4822 C C . GLU B 1 221 ? 24.328 -17.969 -27.062 1 98.5 221 GLU B C 1
ATOM 4824 O O . GLU B 1 221 ? 24.984 -17 -27.438 1 98.5 221 GLU B O 1
ATOM 4829 N N . GLY B 1 222 ? 23.047 -18.141 -27.281 1 98.44 222 GLY B N 1
ATOM 4830 C CA . GLY B 1 222 ? 22.328 -17.078 -27.969 1 98.44 222 GLY B CA 1
ATOM 4831 C C . GLY B 1 222 ? 20.922 -17.453 -28.359 1 98.44 222 GLY B C 1
ATOM 4832 O O . GLY B 1 222 ? 20.406 -18.5 -27.938 1 98.44 222 GLY B O 1
ATOM 4833 N N . VAL B 1 223 ? 20.25 -16.516 -29.062 1 98.38 223 VAL B N 1
ATOM 4834 C CA . VAL B 1 223 ? 18.891 -16.672 -29.578 1 98.38 223 VAL B CA 1
ATOM 4835 C C . VAL B 1 223 ? 18.828 -16.25 -31.031 1 98.38 223 VAL B C 1
ATOM 4837 O O . VAL B 1 223 ? 19.469 -15.258 -31.422 1 98.38 223 VAL B O 1
ATOM 4840 N N . ARG B 1 224 ? 18.219 -17.062 -31.828 1 98 224 ARG B N 1
ATOM 4841 C CA . ARG B 1 224 ? 17.953 -16.672 -33.219 1 98 224 ARG B CA 1
ATOM 4842 C C . ARG B 1 224 ? 16.531 -16.109 -33.344 1 98 224 ARG B C 1
ATOM 4844 O O . ARG B 1 224 ? 15.555 -16.812 -33.094 1 98 224 ARG B O 1
ATOM 4851 N N . MET B 1 225 ? 16.469 -14.844 -33.719 1 95.88 225 MET B N 1
ATOM 4852 C CA . MET B 1 225 ? 15.203 -14.188 -33.969 1 95.88 225 MET B CA 1
ATOM 4853 C C . MET B 1 225 ? 15.156 -13.648 -35.406 1 95.88 225 MET B C 1
ATOM 4855 O O . MET B 1 225 ? 16.016 -12.852 -35.812 1 95.88 225 MET B O 1
ATOM 4859 N N . ASP B 1 226 ? 14.164 -14.094 -36.156 1 93.06 226 ASP B N 1
ATOM 4860 C CA . ASP B 1 226 ? 13.977 -13.648 -37.531 1 93.06 226 ASP B CA 1
ATOM 4861 C C . ASP B 1 226 ? 15.266 -13.781 -38.344 1 93.06 226 ASP B C 1
ATOM 4863 O O . ASP B 1 226 ? 15.688 -12.836 -39 1 93.06 226 ASP B O 1
ATOM 4867 N N . GLY B 1 227 ? 15.945 -14.75 -38.188 1 93.19 227 GLY B N 1
ATOM 4868 C CA . GLY B 1 227 ? 17.125 -15.086 -38.938 1 93.19 227 GLY B CA 1
ATOM 4869 C C . GLY B 1 227 ? 18.391 -14.469 -38.406 1 93.19 227 GLY B C 1
ATOM 4870 O O . GLY B 1 227 ? 19.484 -14.711 -38.906 1 93.19 227 GLY B O 1
ATOM 4871 N N . LYS B 1 228 ? 18.297 -13.727 -37.344 1 96.06 228 LYS B N 1
ATOM 4872 C CA . LYS B 1 228 ? 19.453 -13.047 -36.75 1 96.06 228 LYS B CA 1
ATOM 4873 C C . LYS B 1 228 ? 19.844 -13.688 -35.438 1 96.06 228 LYS B C 1
ATOM 4875 O O . LYS B 1 228 ? 19 -13.945 -34.594 1 96.06 228 LYS B O 1
ATOM 4880 N N . ASP B 1 229 ? 21.156 -13.969 -35.312 1 98 229 ASP B N 1
ATOM 4881 C CA . ASP B 1 229 ? 21.688 -14.555 -34.094 1 98 229 ASP B CA 1
ATOM 4882 C C . ASP B 1 229 ? 22.125 -13.469 -33.125 1 98 229 ASP B C 1
ATOM 4884 O O . ASP B 1 229 ? 22.922 -12.578 -33.469 1 98 229 ASP B O 1
ATOM 4888 N N . LEU B 1 230 ? 21.641 -13.484 -31.938 1 98.31 230 LEU B N 1
ATOM 4889 C CA . LEU B 1 230 ? 22 -12.547 -30.875 1 98.31 230 LEU B CA 1
ATOM 4890 C C . LEU B 1 230 ? 22.609 -13.281 -29.688 1 98.31 230 LEU B C 1
ATOM 4892 O O . LEU B 1 230 ? 22.062 -14.289 -29.234 1 98.31 230 LEU B O 1
ATOM 4896 N N . PRO B 1 231 ? 23.703 -12.828 -29.141 1 98.5 231 PRO B N 1
ATOM 4897 C CA . PRO B 1 231 ? 24.375 -13.531 -28.047 1 98.5 231 PRO B CA 1
ATOM 4898 C C . PRO B 1 231 ? 23.688 -13.328 -26.703 1 98.5 231 PRO B C 1
ATOM 4900 O O . PRO B 1 231 ? 23.328 -12.203 -26.344 1 98.5 231 PRO B O 1
ATOM 4903 N N . PHE B 1 232 ? 23.484 -14.422 -25.953 1 98.69 232 PHE B N 1
ATOM 4904 C CA . PHE B 1 232 ? 22.953 -14.422 -24.594 1 98.69 232 PHE B CA 1
ATOM 4905 C C . PHE B 1 232 ? 23.562 -15.562 -23.781 1 98.69 232 PHE B C 1
ATOM 4907 O O . PHE B 1 232 ? 23.938 -16.594 -24.344 1 98.69 232 PHE B O 1
ATOM 4914 N N . ASP B 1 233 ? 23.609 -15.383 -22.438 1 98.31 233 ASP B N 1
ATOM 4915 C CA . ASP B 1 233 ? 24.203 -16.375 -21.531 1 98.31 233 ASP B CA 1
ATOM 4916 C C . ASP B 1 233 ? 23.125 -17.297 -20.969 1 98.31 233 ASP B C 1
ATOM 4918 O O . ASP B 1 233 ? 23.422 -18.406 -20.516 1 98.31 233 ASP B O 1
ATOM 4922 N N . ALA B 1 234 ? 21.922 -16.812 -20.922 1 98.69 234 ALA B N 1
ATOM 4923 C CA . ALA B 1 234 ? 20.812 -17.578 -20.359 1 98.69 234 ALA B CA 1
ATOM 4924 C C . ALA B 1 234 ? 19.484 -17.125 -20.984 1 98.69 234 ALA B C 1
ATOM 4926 O O . ALA B 1 234 ? 19.391 -16.031 -21.547 1 98.69 234 ALA B O 1
ATOM 4927 N N . VAL B 1 235 ? 18.516 -18.016 -20.969 1 98.75 235 VAL B N 1
ATOM 4928 C CA . VAL B 1 235 ? 17.172 -17.766 -21.469 1 98.75 235 VAL B CA 1
ATOM 4929 C C . VAL B 1 235 ? 16.141 -18.094 -20.391 1 98.75 235 VAL B C 1
ATOM 4931 O O . VAL B 1 235 ? 16.234 -19.125 -19.719 1 98.75 235 VAL B O 1
ATOM 4934 N N . LEU B 1 236 ? 15.266 -17.219 -20.109 1 98.62 236 LEU B N 1
ATOM 4935 C CA . LEU B 1 236 ? 14.109 -17.453 -19.25 1 98.62 236 LEU B CA 1
ATOM 4936 C C . LEU B 1 236 ? 12.82 -17.5 -20.078 1 98.62 236 LEU B C 1
ATOM 4938 O O . LEU B 1 236 ? 12.469 -16.516 -20.734 1 98.62 236 LEU B O 1
ATOM 4942 N N . PHE B 1 237 ? 12.18 -18.641 -20.047 1 98.25 237 PHE B N 1
ATOM 4943 C CA . PHE B 1 237 ? 10.898 -18.781 -20.719 1 98.25 237 PHE B CA 1
ATOM 4944 C C . PHE B 1 237 ? 9.766 -18.25 -19.859 1 98.25 237 PHE B C 1
ATOM 4946 O O . PHE B 1 237 ? 9.523 -18.766 -18.766 1 98.25 237 PHE B O 1
ATOM 4953 N N . ALA B 1 238 ? 9.117 -17.234 -20.281 1 97.25 238 ALA B N 1
ATOM 4954 C CA . ALA B 1 238 ? 7.883 -16.672 -19.734 1 97.25 238 ALA B CA 1
ATOM 4955 C C . ALA B 1 238 ? 6.766 -16.688 -20.781 1 97.25 238 ALA B C 1
ATOM 4957 O O . ALA B 1 238 ? 6.145 -15.648 -21.047 1 97.25 238 ALA B O 1
ATOM 4958 N N . THR B 1 239 ? 6.461 -17.859 -21.266 1 95.69 239 THR B N 1
ATOM 4959 C CA . THR B 1 239 ? 5.664 -18.047 -22.469 1 95.69 239 THR B CA 1
ATOM 4960 C C . THR B 1 239 ? 4.273 -18.562 -22.141 1 95.69 239 THR B C 1
ATOM 4962 O O . THR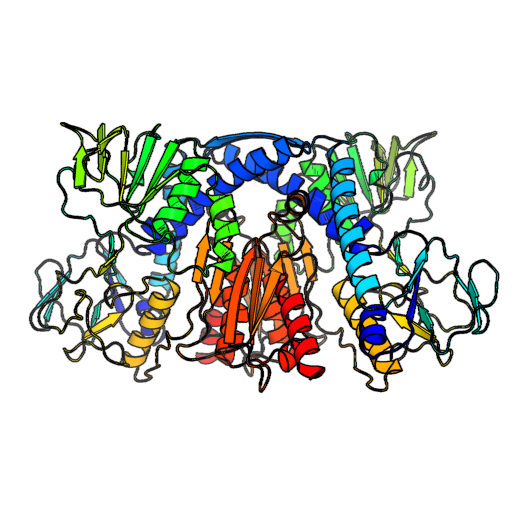 B 1 239 ? 3.637 -19.219 -22.953 1 95.69 239 THR B O 1
ATOM 4965 N N . GLY B 1 240 ? 3.83 -18.297 -20.938 1 93.44 240 GLY B N 1
ATOM 4966 C CA . GLY B 1 240 ? 2.479 -18.688 -20.578 1 93.44 240 GLY B CA 1
ATOM 4967 C C . GLY B 1 240 ? 2.424 -19.969 -19.766 1 93.44 240 GLY B C 1
ATOM 4968 O O . GLY B 1 240 ? 3.461 -20.516 -19.391 1 93.44 240 GLY B O 1
ATOM 4969 N N . MET B 1 241 ? 1.219 -20.344 -19.375 1 94.44 241 MET B N 1
ATOM 4970 C CA . MET B 1 241 ? 0.979 -21.5 -18.531 1 94.44 241 MET B CA 1
ATOM 4971 C C . MET B 1 241 ? 0.107 -22.531 -19.234 1 94.44 241 MET B C 1
ATOM 4973 O O . MET B 1 241 ? -0.6 -22.188 -20.188 1 94.44 241 MET B O 1
ATOM 4977 N N . LYS B 1 242 ? 0.251 -23.766 -18.844 1 94.56 242 LYS B N 1
ATOM 4978 C CA . LYS B 1 242 ? -0.557 -24.875 -19.344 1 94.56 242 LYS B CA 1
ATOM 4979 C C . LYS B 1 242 ? -1.104 -25.719 -18.203 1 94.56 242 LYS B C 1
ATOM 4981 O O . LYS B 1 242 ? -0.35 -26.172 -17.344 1 94.56 242 LYS B O 1
ATOM 4986 N N . ALA B 1 243 ? -2.443 -25.953 -18.234 1 96.75 243 ALA B N 1
ATOM 4987 C CA . ALA B 1 243 ? -3.09 -26.75 -17.203 1 96.75 243 ALA B CA 1
ATOM 4988 C C . ALA B 1 243 ? -2.488 -28.156 -17.141 1 96.75 243 ALA B C 1
ATOM 4990 O O . ALA B 1 243 ? -2.201 -28.766 -18.172 1 96.75 243 ALA B O 1
ATOM 4991 N N . GLU B 1 244 ? -2.23 -28.641 -15.914 1 94.56 244 GLU B N 1
ATOM 4992 C CA . GLU B 1 244 ? -1.69 -29.984 -15.711 1 94.56 244 GLU B CA 1
ATOM 4993 C C . GLU B 1 244 ? -2.803 -31.031 -15.68 1 94.56 244 GLU B C 1
ATOM 4995 O O . GLU B 1 244 ? -3.238 -31.438 -14.602 1 94.56 244 GLU B O 1
ATOM 5000 N N . THR B 1 245 ? -3.166 -31.531 -16.859 1 95.44 245 THR B N 1
ATOM 5001 C CA . THR B 1 245 ? -4.344 -32.375 -16.969 1 95.44 245 THR B CA 1
ATOM 5002 C C . THR B 1 245 ? -3.975 -33.75 -17.516 1 95.44 245 THR B C 1
ATOM 5004 O O . THR B 1 245 ? -4.848 -34.594 -17.734 1 95.44 245 THR B O 1
ATOM 5007 N N . SER B 1 246 ? -2.668 -34.031 -17.672 1 90 246 SER B N 1
ATOM 5008 C CA . SER B 1 246 ? -2.238 -35.25 -18.391 1 90 246 SER B CA 1
ATOM 5009 C C . SER B 1 246 ? -2.623 -36.5 -17.641 1 90 246 SER B C 1
ATOM 5011 O O . SER B 1 246 ? -2.855 -37.562 -18.266 1 90 246 SER B O 1
ATOM 5013 N N . LEU B 1 247 ? -2.791 -36.344 -16.391 1 90.88 247 LEU B N 1
ATOM 5014 C CA . LEU B 1 247 ? -3.012 -37.531 -15.578 1 90.88 247 LEU B CA 1
ATOM 5015 C C . LEU B 1 247 ? -4.504 -37.781 -15.375 1 90.88 247 LEU B C 1
ATOM 5017 O O . LEU B 1 247 ? -4.891 -38.75 -14.703 1 90.88 247 LEU B O 1
ATOM 5021 N N . PHE B 1 248 ? -5.32 -36.969 -16 1 93.5 248 PHE B N 1
ATOM 5022 C CA . PHE B 1 248 ? -6.762 -37.094 -15.82 1 93.5 248 PHE B CA 1
ATOM 5023 C C . PHE B 1 248 ? -7.465 -37.312 -17.156 1 93.5 248 PHE B C 1
ATOM 5025 O O . PHE B 1 248 ? -7.586 -36.375 -17.969 1 93.5 248 PHE B O 1
ATOM 5032 N N . THR B 1 249 ? -7.988 -38.562 -17.312 1 92.12 249 THR B N 1
ATOM 5033 C CA . THR B 1 249 ? -8.609 -38.938 -18.578 1 92.12 249 THR B CA 1
ATOM 5034 C C . THR B 1 249 ? -10.094 -39.25 -18.391 1 92.12 249 THR B C 1
ATOM 5036 O O . THR B 1 249 ? -10.555 -39.438 -17.266 1 92.12 249 THR B O 1
ATOM 5039 N N . GLY B 1 250 ? -10.805 -39.188 -19.484 1 92.38 250 GLY B N 1
ATOM 5040 C CA . GLY B 1 250 ? -12.211 -39.531 -19.484 1 92.38 250 GLY B CA 1
ATOM 5041 C C . GLY B 1 250 ? -13.133 -38.375 -19.234 1 92.38 250 GLY B C 1
ATOM 5042 O O . GLY B 1 250 ? -14.359 -38.5 -19.328 1 92.38 250 GLY B O 1
ATOM 5043 N N . MET B 1 251 ? -12.547 -37.281 -18.891 1 93.81 251 MET B N 1
ATOM 5044 C CA . MET B 1 251 ? -13.383 -36.125 -18.641 1 93.81 251 MET B CA 1
ATOM 5045 C C . MET B 1 251 ? -13.227 -35.094 -19.766 1 93.81 251 MET B C 1
ATOM 5047 O O . MET B 1 251 ? -12.203 -35.062 -20.453 1 93.81 251 MET B O 1
ATOM 5051 N N . LYS B 1 252 ? -14.234 -34.281 -19.984 1 96.62 252 LYS B N 1
ATOM 5052 C CA . LYS B 1 252 ? -14.219 -33.25 -21.016 1 96.62 252 LYS B CA 1
ATOM 5053 C C . LYS B 1 252 ? -13.195 -32.156 -20.703 1 96.62 252 LYS B C 1
ATOM 5055 O O . LYS B 1 252 ? -13.055 -31.766 -19.562 1 96.62 252 LYS B O 1
ATOM 5060 N N . LYS B 1 253 ? -12.523 -31.75 -21.781 1 97 253 LYS B N 1
ATOM 5061 C CA . LYS B 1 253 ? -11.539 -30.672 -21.672 1 97 253 LYS B CA 1
ATOM 5062 C C . LYS B 1 253 ? -11.922 -29.484 -22.547 1 97 253 LYS B C 1
ATOM 5064 O O . LYS B 1 253 ? -12.703 -29.625 -23.5 1 97 253 LYS B O 1
ATOM 5069 N N . ASN B 1 254 ? -11.469 -28.328 -22.125 1 97.38 254 ASN B N 1
ATOM 5070 C CA . ASN B 1 254 ? -11.57 -27.141 -22.969 1 97.38 254 ASN B CA 1
ATOM 5071 C C . ASN B 1 254 ? -10.586 -27.203 -24.141 1 97.38 254 ASN B C 1
ATOM 5073 O O . ASN B 1 254 ? -9.688 -28.047 -24.156 1 97.38 254 ASN B O 1
ATOM 5077 N N . PRO B 1 255 ? -10.734 -26.344 -25.094 1 96 255 PRO B N 1
ATOM 5078 C CA . PRO B 1 255 ? -9.828 -26.359 -26.234 1 96 255 PRO B CA 1
ATOM 5079 C C . PRO B 1 255 ? -8.367 -26.172 -25.844 1 96 255 PRO B C 1
ATOM 5081 O O . PRO B 1 255 ? -7.465 -26.672 -26.516 1 96 255 PRO B O 1
ATOM 5084 N N . ASP B 1 256 ? -8.109 -25.547 -24.766 1 94.62 256 ASP B N 1
ATOM 5085 C CA . ASP B 1 256 ? -6.734 -25.281 -24.344 1 94.62 256 ASP B CA 1
ATOM 5086 C C . ASP B 1 256 ? -6.18 -26.438 -23.5 1 94.62 256 ASP B C 1
ATOM 5088 O O . ASP B 1 256 ? -5.066 -26.344 -22.984 1 94.62 256 ASP B O 1
ATOM 5092 N N . GLY B 1 257 ? -7.016 -27.422 -23.312 1 95.5 257 GLY B N 1
ATOM 5093 C CA . GLY B 1 257 ? -6.559 -28.609 -22.609 1 95.5 257 GLY B CA 1
ATOM 5094 C C . GLY B 1 257 ? -6.91 -28.609 -21.141 1 95.5 257 GLY B C 1
ATOM 5095 O O . GLY B 1 257 ? -6.727 -29.609 -20.438 1 95.5 257 GLY B O 1
ATOM 5096 N N . SER B 1 258 ? -7.465 -27.547 -20.609 1 98 258 SER B N 1
ATOM 5097 C CA . SER B 1 258 ? -7.879 -27.469 -19.203 1 98 258 SER B CA 1
ATOM 5098 C C . SER B 1 258 ? -9.156 -28.266 -18.969 1 98 258 SER B C 1
ATOM 5100 O O . SER B 1 258 ? -9.883 -28.594 -19.906 1 98 258 SER B O 1
ATOM 5102 N N . ILE B 1 259 ? -9.367 -28.594 -17.766 1 97.94 259 ILE B N 1
ATOM 5103 C CA . ILE B 1 259 ? -10.539 -29.406 -17.438 1 97.94 259 ILE B CA 1
ATOM 5104 C C . ILE B 1 259 ? -11.797 -28.547 -17.531 1 97.94 259 ILE B C 1
ATOM 5106 O O . ILE B 1 259 ? -11.852 -27.453 -16.969 1 97.94 259 ILE B O 1
ATOM 5110 N N . LYS B 1 260 ? -12.758 -29 -18.328 1 98.25 260 LYS B N 1
ATOM 5111 C CA . LYS B 1 260 ? -14.039 -28.297 -18.406 1 98.25 260 LYS B CA 1
ATOM 5112 C C . LYS B 1 260 ? -14.891 -28.578 -17.172 1 98.25 260 LYS B C 1
ATOM 5114 O O . LYS B 1 260 ? -15.055 -29.734 -16.766 1 98.25 260 LYS B O 1
ATOM 5119 N N . VAL B 1 261 ? -15.391 -27.562 -16.547 1 97.75 261 VAL B N 1
ATOM 5120 C CA . VAL B 1 261 ? -16.25 -27.719 -15.375 1 97.75 261 VAL B CA 1
ATOM 5121 C C . VAL B 1 261 ? -17.547 -26.938 -15.562 1 97.75 261 VAL B C 1
ATOM 5123 O O . VAL B 1 261 ? -17.594 -26 -16.375 1 97.75 261 VAL B O 1
ATOM 5126 N N . ASN B 1 262 ? -18.625 -27.312 -14.914 1 96.81 262 ASN B N 1
ATOM 5127 C CA . ASN B 1 262 ? -19.891 -26.562 -14.922 1 96.81 262 ASN B CA 1
ATOM 5128 C C . ASN B 1 262 ? -19.906 -25.5 -13.828 1 96.81 262 ASN B C 1
ATOM 5130 O O . ASN B 1 262 ? -18.875 -25.203 -13.227 1 96.81 262 ASN B O 1
ATOM 5134 N N . GLU B 1 263 ? -21.016 -24.875 -13.547 1 95.12 263 GLU B N 1
ATOM 5135 C CA . GLU B 1 263 ? -21.156 -23.781 -12.594 1 95.12 263 GLU B CA 1
ATOM 5136 C C . GLU B 1 263 ? -20.875 -24.25 -11.172 1 95.12 263 GLU B C 1
ATOM 5138 O O . GLU B 1 263 ? -20.594 -23.422 -10.289 1 95.12 263 GLU B O 1
ATOM 5143 N N . ARG B 1 264 ? -20.938 -25.516 -10.961 1 96.5 264 ARG B N 1
ATOM 5144 C CA . ARG B 1 264 ? -20.672 -26.078 -9.641 1 96.5 264 ARG B CA 1
ATOM 5145 C C . ARG B 1 264 ? -19.234 -26.562 -9.523 1 96.5 264 ARG B C 1
ATOM 5147 O O . ARG B 1 264 ? -18.875 -27.234 -8.555 1 96.5 264 ARG B O 1
ATOM 5154 N N . MET B 1 265 ? -18.406 -26.359 -10.445 1 97.81 265 MET B N 1
ATOM 5155 C CA . MET B 1 265 ? -17 -26.781 -10.539 1 97.81 265 MET B CA 1
ATOM 5156 C C . MET B 1 265 ? -16.906 -28.281 -10.734 1 97.81 265 MET B C 1
ATOM 5158 O O . MET B 1 265 ? -15.852 -28.875 -10.477 1 97.81 265 MET B O 1
ATOM 5162 N N . GLU B 1 266 ? -18.016 -28.859 -11.141 1 97.94 266 GLU B N 1
ATOM 5163 C CA . GLU B 1 266 ? -18.047 -30.297 -11.375 1 97.94 266 GLU B CA 1
ATOM 5164 C C . GLU B 1 266 ? -17.641 -30.625 -12.812 1 97.94 266 GLU B C 1
ATOM 5166 O O . GLU B 1 266 ? -18.062 -29.938 -13.75 1 97.94 266 GLU B O 1
ATOM 5171 N N . THR B 1 267 ? -16.797 -31.703 -12.938 1 97.88 267 THR B N 1
ATOM 5172 C CA . THR B 1 267 ? -16.391 -32.156 -14.258 1 97.88 267 THR B CA 1
ATOM 5173 C C . THR B 1 267 ? -17.531 -32.906 -14.945 1 97.88 267 THR B C 1
ATOM 5175 O O . THR B 1 267 ? -18.641 -32.969 -14.422 1 97.88 267 THR B O 1
ATOM 5178 N N . SER B 1 268 ? -17.234 -33.438 -16.156 1 97.5 268 SER B N 1
ATOM 5179 C CA . SER B 1 268 ? -18.234 -34.219 -16.875 1 97.5 268 SER B CA 1
ATOM 5180 C C . SER B 1 268 ? -18.453 -35.562 -16.219 1 97.5 268 SER B C 1
ATOM 5182 O O . SER B 1 268 ? -19.375 -36.312 -16.578 1 97.5 268 SER B O 1
ATOM 5184 N N . ILE B 1 269 ? -17.609 -35.906 -15.234 1 96.75 269 ILE B N 1
ATOM 5185 C CA . ILE B 1 269 ? -17.781 -37.156 -14.469 1 96.75 269 ILE B CA 1
ATOM 5186 C C . ILE B 1 269 ? -18.406 -36.812 -13.109 1 96.75 269 ILE B C 1
ATOM 5188 O O . ILE B 1 269 ? -17.812 -36.125 -12.297 1 96.75 269 ILE B O 1
ATOM 5192 N N . PRO B 1 270 ? -19.578 -37.344 -12.883 1 96.12 270 PRO B N 1
ATOM 5193 C CA . PRO B 1 270 ? -20.25 -37.031 -11.617 1 96.12 270 PRO B CA 1
ATOM 5194 C C . PRO B 1 270 ? -19.391 -37.375 -10.406 1 96.12 270 PRO B C 1
ATOM 5196 O O . PRO B 1 270 ? -18.719 -38.406 -10.375 1 96.12 270 PRO B O 1
ATOM 5199 N N . GLY B 1 271 ? -19.312 -36.438 -9.477 1 96.5 271 GLY B N 1
ATOM 5200 C CA . GLY B 1 271 ? -18.578 -36.656 -8.234 1 96.5 271 GLY B CA 1
ATOM 5201 C C . GLY B 1 271 ? -17.125 -36.219 -8.312 1 96.5 271 GLY B C 1
ATOM 5202 O O . GLY B 1 271 ? -16.422 -36.25 -7.301 1 96.5 271 GLY B O 1
ATOM 5203 N N . ILE B 1 272 ? -16.688 -35.875 -9.484 1 97.94 272 ILE B N 1
ATOM 5204 C CA . ILE B 1 272 ? -15.336 -35.344 -9.664 1 97.94 272 ILE B CA 1
ATOM 5205 C C . ILE B 1 272 ? -15.383 -33.875 -10.008 1 97.94 272 ILE B C 1
ATOM 5207 O O . ILE B 1 272 ? -16.031 -33.469 -10.969 1 97.94 272 ILE B O 1
ATOM 5211 N N . TYR B 1 273 ? -14.719 -33.062 -9.148 1 98.19 273 TYR B N 1
ATOM 5212 C CA . TYR B 1 273 ? -14.648 -31.609 -9.273 1 98.19 273 TYR B CA 1
ATOM 5213 C C . TYR B 1 273 ? -13.242 -31.156 -9.648 1 98.19 273 TYR B C 1
ATOM 5215 O O . TYR B 1 273 ? -12.289 -31.938 -9.555 1 98.19 273 TYR B O 1
ATOM 5223 N N . ALA B 1 274 ? -13.148 -29.953 -10.188 1 98.25 274 ALA B N 1
ATOM 5224 C CA . ALA B 1 274 ? -11.852 -29.344 -10.461 1 98.25 274 ALA B CA 1
ATOM 5225 C C . ALA B 1 274 ? -11.867 -27.859 -10.133 1 98.25 274 ALA B C 1
ATOM 5227 O O . ALA B 1 274 ? -12.906 -27.203 -10.25 1 98.25 274 ALA B O 1
ATOM 5228 N N . ALA B 1 275 ? -10.734 -27.344 -9.68 1 97.69 275 ALA B N 1
ATOM 5229 C CA . ALA B 1 275 ? -10.641 -25.938 -9.281 1 97.69 275 ALA B CA 1
ATOM 5230 C C . ALA B 1 275 ? -9.227 -25.406 -9.492 1 97.69 275 ALA B C 1
ATOM 5232 O O . ALA B 1 275 ? -8.25 -26.141 -9.359 1 97.69 275 ALA B O 1
ATOM 5233 N N . GLY B 1 276 ? -9.18 -24.094 -9.773 1 96.88 276 GLY B N 1
ATOM 5234 C CA . GLY B 1 276 ? -7.902 -23.422 -9.945 1 96.88 276 GLY B CA 1
ATOM 5235 C C . GLY B 1 276 ? -7.363 -23.516 -11.359 1 96.88 276 GLY B C 1
ATOM 5236 O O . GLY B 1 276 ? -8.133 -23.641 -12.312 1 96.88 276 GLY B O 1
ATOM 5237 N N . ASP B 1 277 ? -6.094 -23.484 -11.453 1 97.12 277 ASP B N 1
ATOM 5238 C CA . ASP B 1 277 ? -5.43 -23.297 -12.734 1 97.12 277 ASP B CA 1
ATOM 5239 C C . ASP B 1 277 ? -5.621 -24.5 -13.641 1 97.12 277 ASP B C 1
ATOM 5241 O O . ASP B 1 277 ? -5.465 -24.406 -14.859 1 97.12 277 ASP B O 1
ATOM 5245 N N . VAL B 1 278 ? -5.957 -25.641 -13.102 1 97.94 278 VAL B N 1
ATOM 5246 C CA . VAL B 1 278 ? -6.203 -26.844 -13.891 1 97.94 278 VAL B CA 1
ATOM 5247 C C . VAL B 1 278 ? -7.445 -26.641 -14.758 1 97.94 278 VAL B C 1
ATOM 5249 O O . VAL B 1 278 ? -7.645 -27.359 -15.742 1 97.94 278 VAL B O 1
ATOM 5252 N N . THR B 1 279 ? -8.289 -25.672 -14.352 1 97.62 279 THR B N 1
ATOM 5253 C CA . THR B 1 279 ? -9.5 -25.375 -15.109 1 97.62 279 THR B CA 1
ATOM 5254 C C . THR B 1 279 ? -9.258 -24.281 -16.141 1 97.62 279 THR B C 1
ATOM 5256 O O . THR B 1 279 ? -10.18 -23.859 -16.844 1 97.62 279 THR B O 1
ATOM 5259 N N . GLY B 1 280 ? -8.031 -23.781 -16.25 1 95.44 280 GLY B N 1
ATOM 5260 C CA . GLY B 1 280 ? -7.684 -22.812 -17.281 1 95.44 280 GLY B CA 1
ATOM 5261 C C . GLY B 1 280 ? -7.43 -21.422 -16.734 1 95.44 280 GLY B C 1
ATOM 5262 O O . GLY B 1 280 ? -7.344 -21.234 -15.523 1 95.44 280 GLY B O 1
ATOM 5263 N N . ALA B 1 281 ? -7.215 -20.438 -17.672 1 91.44 281 ALA B N 1
ATOM 5264 C CA . ALA B 1 281 ? -6.953 -19.047 -17.328 1 91.44 281 ALA B CA 1
ATOM 5265 C C . ALA B 1 281 ? -8.008 -18.516 -16.359 1 91.44 281 ALA B C 1
ATOM 5267 O O . ALA B 1 281 ? -9.109 -19.062 -16.266 1 91.44 281 ALA B O 1
ATOM 5268 N N . PRO B 1 282 ? -7.602 -17.516 -15.555 1 92.38 282 PRO B N 1
ATOM 5269 C CA . PRO B 1 282 ? -6.527 -16.547 -15.766 1 92.38 282 PRO B CA 1
ATOM 5270 C C . PRO B 1 282 ? -5.262 -16.875 -14.977 1 92.38 282 PRO B C 1
ATOM 5272 O O . PRO B 1 282 ? -4.297 -16.109 -15 1 92.38 282 PRO B O 1
ATOM 5275 N N . TYR B 1 283 ? -5.191 -17.844 -14.227 1 94.19 283 TYR B N 1
ATOM 5276 C CA . TYR B 1 283 ? -4.031 -18.344 -13.5 1 94.19 283 TYR B CA 1
ATOM 5277 C C . TYR B 1 283 ? -3.639 -17.391 -12.383 1 94.19 283 TYR B C 1
ATOM 5279 O O . TYR B 1 283 ? -2.459 -17.078 -12.203 1 94.19 283 TYR B O 1
ATOM 5287 N N . PHE B 1 284 ? -4.68 -16.812 -11.695 1 94 284 PHE B N 1
ATOM 5288 C CA . PHE B 1 284 ? -4.477 -15.953 -10.539 1 94 284 PHE B CA 1
ATOM 5289 C C . PHE B 1 284 ? -4.812 -16.688 -9.25 1 94 284 PHE B C 1
ATOM 5291 O O . PHE B 1 284 ? -5.809 -17.422 -9.18 1 94 284 PHE B O 1
ATOM 5298 N N . THR B 1 285 ? -3.994 -16.484 -8.25 1 94.25 285 THR B N 1
ATOM 5299 C CA . THR B 1 285 ? -4.168 -17.141 -6.961 1 94.25 285 THR B CA 1
ATOM 5300 C C . THR B 1 285 ? -5.559 -16.875 -6.398 1 94.25 285 THR B C 1
ATOM 5302 O O . THR B 1 285 ? -6.254 -17.797 -5.973 1 94.25 285 THR B O 1
ATOM 5305 N N . PRO B 1 286 ? -6.07 -15.625 -6.449 1 93.5 286 PRO B N 1
ATOM 5306 C CA . PRO B 1 286 ? -7.398 -15.375 -5.887 1 93.5 286 PRO B CA 1
ATOM 5307 C C . PRO B 1 286 ? -8.5 -16.141 -6.613 1 93.5 286 PRO B C 1
ATOM 5309 O O . PRO B 1 286 ? -9.484 -16.547 -5.992 1 93.5 286 PRO B O 1
ATOM 5312 N N . VAL B 1 287 ? -8.352 -16.375 -7.922 1 94.38 287 VAL B N 1
ATOM 5313 C CA . VAL B 1 287 ? -9.344 -17.125 -8.695 1 94.38 287 VAL B CA 1
ATOM 5314 C C . VAL B 1 287 ? -9.305 -18.594 -8.297 1 94.38 287 VAL B C 1
ATOM 5316 O O . VAL B 1 287 ? -10.352 -19.219 -8.102 1 94.38 287 VAL B O 1
ATOM 5319 N N . ALA B 1 288 ? -8.086 -19.078 -8.18 1 95.56 288 ALA B N 1
ATOM 5320 C CA . ALA B 1 288 ? -7.93 -20.453 -7.758 1 95.56 288 ALA B CA 1
ATOM 5321 C C . ALA B 1 288 ? -8.57 -20.688 -6.391 1 95.56 288 ALA B C 1
ATOM 5323 O O . ALA B 1 288 ? -9.25 -21.703 -6.18 1 95.56 288 ALA B O 1
ATOM 5324 N N . ARG B 1 289 ? -8.375 -19.781 -5.488 1 93 289 ARG B N 1
ATOM 5325 C CA . ARG B 1 289 ? -8.945 -19.891 -4.148 1 93 289 ARG B CA 1
ATOM 5326 C C . ARG B 1 289 ? -10.469 -19.844 -4.199 1 93 289 ARG B C 1
ATOM 5328 O O . ARG B 1 289 ? -11.141 -20.656 -3.557 1 93 289 ARG B O 1
ATOM 5335 N N . LEU B 1 290 ? -11 -18.922 -4.957 1 92.25 290 LEU B N 1
ATOM 5336 C CA . LEU B 1 290 ? -12.445 -18.781 -5.105 1 92.25 290 LEU B CA 1
ATOM 5337 C C . LEU B 1 290 ? -13.062 -20.062 -5.656 1 92.25 290 LEU B C 1
ATOM 5339 O O . LEU B 1 290 ? -14.102 -20.516 -5.172 1 92.25 290 LEU B O 1
ATOM 5343 N N . GLN B 1 291 ? -12.43 -20.609 -6.641 1 95.88 291 GLN B N 1
ATOM 5344 C CA . GLN B 1 291 ? -12.922 -21.844 -7.258 1 95.88 291 GLN B CA 1
ATOM 5345 C C . GLN B 1 291 ? -12.828 -23.016 -6.293 1 95.88 291 GLN B C 1
ATOM 5347 O O . GLN B 1 291 ? -13.688 -23.906 -6.305 1 95.88 291 GLN B O 1
ATOM 5352 N N . GLY B 1 292 ? -11.773 -23.031 -5.484 1 96.25 292 GLY B N 1
ATOM 5353 C CA . GLY B 1 292 ? -11.664 -24.047 -4.457 1 96.25 292 GLY B CA 1
ATOM 5354 C C . GLY B 1 292 ? -12.82 -24.031 -3.471 1 96.25 292 GLY B C 1
ATOM 5355 O O . GLY B 1 292 ? -13.398 -25.078 -3.162 1 96.25 292 GLY B O 1
ATOM 5356 N N . PHE B 1 293 ? -13.164 -22.859 -3.016 1 93.5 293 PHE B N 1
ATOM 5357 C CA . PHE B 1 293 ? -14.297 -22.719 -2.107 1 93.5 293 PHE B CA 1
ATOM 5358 C C . PHE B 1 293 ? -15.594 -23.125 -2.791 1 93.5 293 PHE B C 1
ATOM 5360 O O . PHE B 1 293 ? -16.438 -23.797 -2.189 1 93.5 293 PHE B O 1
ATOM 5367 N N . ALA B 1 294 ? -15.742 -22.734 -4.051 1 95.12 294 ALA B N 1
ATOM 5368 C CA . ALA B 1 294 ? -16.953 -23.031 -4.801 1 95.12 294 ALA B CA 1
ATOM 5369 C C . ALA B 1 294 ? -17.141 -24.547 -4.965 1 95.12 294 ALA B C 1
ATOM 5371 O O . ALA B 1 294 ? -18.234 -25.062 -4.812 1 95.12 294 ALA B O 1
ATOM 5372 N N . ALA B 1 295 ? -16.047 -25.234 -5.27 1 97.81 295 ALA B N 1
ATOM 5373 C CA . ALA B 1 295 ? -16.094 -26.688 -5.398 1 97.81 295 ALA B CA 1
ATOM 5374 C C . ALA B 1 295 ? -16.516 -27.344 -4.082 1 97.81 295 ALA B C 1
ATOM 5376 O O . ALA B 1 295 ? -17.375 -28.219 -4.066 1 97.81 295 ALA B O 1
ATOM 5377 N N . ALA B 1 296 ? -15.906 -26.891 -2.996 1 97.12 296 ALA B N 1
ATOM 5378 C CA . ALA B 1 296 ? -16.25 -27.422 -1.676 1 97.12 296 ALA B CA 1
ATOM 5379 C C . ALA B 1 296 ? -17.703 -27.172 -1.337 1 97.12 296 ALA B C 1
ATOM 5381 O O . ALA B 1 296 ? -18.406 -28.062 -0.852 1 97.12 296 ALA B O 1
ATOM 5382 N N . ASP B 1 297 ? -18.109 -25.953 -1.628 1 95.5 297 ASP B N 1
ATOM 5383 C CA . ASP B 1 297 ? -19.484 -25.578 -1.308 1 95.5 297 ASP B CA 1
ATOM 5384 C C . ASP B 1 297 ? -20.484 -26.406 -2.121 1 95.5 297 ASP B C 1
ATOM 5386 O O . ASP B 1 297 ? -21.562 -26.734 -1.632 1 95.5 297 ASP B O 1
ATOM 5390 N N . SER B 1 298 ? -20.172 -26.703 -3.316 1 97.44 298 SER B N 1
ATOM 5391 C CA . SER B 1 298 ? -21 -27.562 -4.137 1 97.44 298 SER B CA 1
ATOM 5392 C C . SER B 1 298 ? -21.141 -28.953 -3.512 1 97.44 298 SER B C 1
ATOM 5394 O O . SER B 1 298 ? -22.25 -29.5 -3.465 1 97.44 298 SER B O 1
ATOM 5396 N N . ILE B 1 299 ? -20.094 -29.453 -3.051 1 97.75 299 ILE B N 1
ATOM 5397 C CA . ILE B 1 299 ? -20.094 -30.766 -2.406 1 97.75 299 ILE B CA 1
ATOM 5398 C C . ILE B 1 299 ? -20.938 -30.719 -1.142 1 97.75 299 ILE B C 1
ATOM 5400 O O . ILE B 1 299 ? -21.656 -31.688 -0.833 1 97.75 299 ILE B O 1
ATOM 5404 N N . LEU B 1 300 ? -20.906 -29.625 -0.457 1 96.38 300 LEU B N 1
ATOM 5405 C CA . LEU B 1 300 ? -21.625 -29.469 0.805 1 96.38 300 LEU B CA 1
ATOM 5406 C C . LEU B 1 300 ? -23.094 -29.156 0.561 1 96.38 300 LEU B C 1
ATOM 5408 O O . LEU B 1 300 ? -23.875 -29.031 1.509 1 96.38 300 LEU B O 1
ATOM 5412 N N . GLY B 1 301 ? -23.484 -28.953 -0.687 1 95.44 301 GLY B N 1
ATOM 5413 C CA . GLY B 1 301 ? -24.891 -28.75 -1.021 1 95.44 301 GLY B CA 1
ATOM 5414 C C . GLY B 1 301 ? -25.281 -27.297 -1.056 1 95.44 301 GLY B C 1
ATOM 5415 O O . GLY B 1 301 ? -26.484 -26.969 -1.063 1 95.44 301 GLY B O 1
ATOM 5416 N N . HIS B 1 302 ? -24.281 -26.391 -1.035 1 92.25 302 HIS B N 1
ATOM 5417 C CA . HIS B 1 302 ? -24.516 -24.953 -1.105 1 92.25 302 HIS B CA 1
ATOM 5418 C C . HIS B 1 302 ? -23.719 -24.328 -2.24 1 92.25 302 HIS B C 1
ATOM 5420 O O . HIS B 1 302 ? -22.859 -23.484 -2.002 1 92.25 302 HIS B O 1
ATOM 5426 N N . PRO B 1 303 ? -24.125 -24.672 -3.443 1 91.75 303 PRO B N 1
ATOM 5427 C CA . PRO B 1 303 ? -23.328 -24.188 -4.57 1 91.75 303 PRO B CA 1
ATOM 5428 C C . PRO B 1 303 ? -23.312 -22.656 -4.668 1 91.75 303 PRO B C 1
ATOM 5430 O O . PRO B 1 303 ? -24.328 -22.016 -4.395 1 91.75 303 PRO B O 1
ATOM 5433 N N . ARG B 1 304 ? -22.094 -22.078 -4.953 1 87.06 304 ARG B N 1
ATOM 5434 C CA . ARG B 1 304 ? -21.938 -20.656 -5.191 1 87.06 304 ARG B CA 1
ATOM 5435 C C . ARG B 1 304 ? -21.359 -20.391 -6.582 1 87.06 304 ARG B C 1
ATOM 5437 O O . ARG B 1 304 ? -20.516 -21.141 -7.066 1 87.06 304 ARG B O 1
ATOM 5444 N N . THR B 1 305 ? -21.812 -19.391 -7.152 1 85.38 305 THR B N 1
ATOM 5445 C CA . THR B 1 305 ? -21.344 -19.031 -8.492 1 85.38 305 THR B CA 1
ATOM 5446 C C . THR B 1 305 ? -20.031 -18.266 -8.414 1 85.38 305 THR B C 1
ATOM 5448 O O . THR B 1 305 ? -19.859 -17.406 -7.555 1 85.38 305 THR B O 1
ATOM 5451 N N . VAL B 1 306 ? -19.125 -18.688 -9.266 1 87.94 306 VAL B N 1
ATOM 5452 C CA . VAL B 1 306 ? -17.859 -17.969 -9.406 1 87.94 306 VAL B CA 1
ATOM 5453 C C . VAL B 1 306 ? -17.969 -16.938 -10.523 1 87.94 306 VAL B C 1
ATOM 5455 O O . VAL B 1 306 ? -18.109 -17.297 -11.695 1 87.94 306 VAL B O 1
ATOM 5458 N N . ASP B 1 307 ? -18 -15.68 -10.109 1 84.94 307 ASP B N 1
ATOM 5459 C CA . ASP B 1 307 ? -18.047 -14.586 -11.078 1 84.94 307 ASP B CA 1
ATOM 5460 C C . ASP B 1 307 ? -16.656 -14.047 -11.375 1 84.94 307 ASP B C 1
ATOM 5462 O O . ASP B 1 307 ? -16.016 -13.422 -10.516 1 84.94 307 ASP B O 1
ATOM 5466 N N . LEU B 1 308 ? -16.219 -14.281 -12.648 1 84.81 308 LEU B N 1
ATOM 5467 C CA . LEU B 1 308 ? -14.867 -13.891 -13.016 1 84.81 308 LEU B CA 1
ATOM 5468 C C . LEU B 1 308 ? -14.883 -12.68 -13.938 1 84.81 308 LEU B C 1
ATOM 5470 O O . LEU B 1 308 ? -13.859 -12.328 -14.531 1 84.81 308 LEU B O 1
ATOM 5474 N N . ASP B 1 309 ? -15.977 -12.016 -14.141 1 82.88 309 ASP B N 1
ATOM 5475 C CA . ASP B 1 309 ? -16.109 -10.922 -15.109 1 82.88 309 ASP B CA 1
ATOM 5476 C C . ASP B 1 309 ? -15.273 -9.719 -14.695 1 82.88 309 ASP B C 1
ATOM 5478 O O . ASP B 1 309 ? -14.781 -8.977 -15.555 1 82.88 309 ASP B O 1
ATOM 5482 N N . GLN B 1 310 ? -15.102 -9.414 -13.508 1 90.19 310 GLN B N 1
ATOM 5483 C CA . GLN B 1 310 ? -14.398 -8.211 -13.062 1 90.19 310 GLN B CA 1
ATOM 5484 C C . GLN B 1 310 ? -13.445 -8.531 -11.922 1 90.19 310 GLN B C 1
ATOM 5486 O O . GLN B 1 310 ? -13.609 -8.031 -10.805 1 90.19 310 GLN B O 1
ATOM 5491 N N . ILE B 1 311 ? -12.344 -9.234 -12.391 1 92.62 311 ILE B N 1
ATOM 5492 C CA . ILE B 1 311 ? -11.359 -9.648 -11.398 1 92.62 311 ILE B CA 1
ATOM 5493 C C . ILE B 1 311 ? -10.203 -8.656 -11.375 1 92.62 311 ILE B C 1
ATOM 5495 O O . ILE B 1 311 ? -9.492 -8.5 -12.367 1 92.62 311 ILE B O 1
ATOM 5499 N N . PRO B 1 312 ? -10.023 -7.957 -10.266 1 96.25 312 PRO B N 1
ATOM 5500 C CA . PRO B 1 312 ? -8.836 -7.105 -10.188 1 96.25 312 PRO B CA 1
ATOM 5501 C C . PRO B 1 312 ? -7.543 -7.91 -10.094 1 96.25 312 PRO B C 1
ATOM 5503 O O . PRO B 1 312 ? -7.527 -9 -9.523 1 96.25 312 PRO B O 1
ATOM 5506 N N . PHE B 1 313 ? -6.512 -7.438 -10.648 1 96.56 313 PHE B N 1
ATOM 5507 C CA . PHE B 1 313 ? -5.195 -8.055 -10.523 1 96.56 313 PHE B CA 1
ATOM 5508 C C . PHE B 1 313 ? -4.102 -6.992 -10.5 1 96.56 313 PHE B C 1
ATOM 5510 O O . PHE B 1 313 ? -4.367 -5.812 -10.734 1 96.56 313 PHE B O 1
ATOM 5517 N N . THR B 1 314 ? -2.893 -7.398 -10.125 1 97.75 314 THR B N 1
ATOM 5518 C CA . THR B 1 314 ? -1.782 -6.461 -10.016 1 97.75 314 THR B CA 1
ATOM 5519 C C . THR B 1 314 ? -0.535 -7.016 -10.695 1 97.75 314 THR B C 1
ATOM 5521 O O . THR B 1 314 ? -0.271 -8.219 -10.641 1 97.75 314 THR B O 1
ATOM 5524 N N . ILE B 1 315 ? 0.167 -6.195 -11.43 1 97.88 315 ILE B N 1
ATOM 5525 C CA . ILE B 1 315 ? 1.511 -6.438 -11.945 1 97.88 315 ILE B CA 1
ATOM 5526 C C . ILE B 1 315 ? 2.531 -5.691 -11.086 1 97.88 315 ILE B C 1
ATOM 5528 O O . ILE B 1 315 ? 2.359 -4.504 -10.797 1 97.88 315 ILE B O 1
ATOM 5532 N N . VAL B 1 316 ? 3.594 -6.371 -10.672 1 97.81 316 VAL B N 1
ATOM 5533 C CA . VAL B 1 316 ? 4.527 -5.758 -9.734 1 97.81 316 VAL B CA 1
ATOM 5534 C C . VAL B 1 316 ? 5.852 -5.473 -10.438 1 97.81 316 VAL B C 1
ATOM 5536 O O . VAL B 1 316 ? 6.578 -6.395 -10.812 1 97.81 316 VAL B O 1
ATOM 5539 N N . LEU B 1 317 ? 6.191 -4.289 -10.711 1 98.19 317 LEU B N 1
ATOM 5540 C 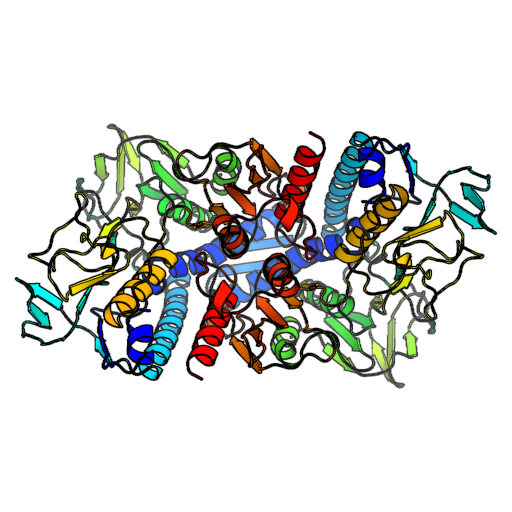CA . LEU B 1 317 ? 7.453 -3.779 -11.234 1 98.19 317 LEU B CA 1
ATOM 5541 C C . LEU B 1 317 ? 8.102 -2.816 -10.242 1 98.19 317 LEU B C 1
ATOM 5543 O O . LEU B 1 317 ? 8.242 -3.133 -9.062 1 98.19 317 LEU B O 1
ATOM 5547 N N . GLY B 1 318 ? 8.57 -1.719 -10.727 1 97.88 318 GLY B N 1
ATOM 5548 C CA . GLY B 1 318 ? 8.961 -0.67 -9.805 1 97.88 318 GLY B CA 1
ATOM 5549 C C . GLY B 1 318 ? 7.797 -0.081 -9.039 1 97.88 318 GLY B C 1
ATOM 5550 O O . GLY B 1 318 ? 7.91 0.209 -7.844 1 97.88 318 GLY B O 1
ATOM 5551 N N . LEU B 1 319 ? 6.754 0.098 -9.703 1 97.62 319 LEU B N 1
ATOM 5552 C CA . LEU B 1 319 ? 5.441 0.387 -9.133 1 97.62 319 LEU B CA 1
ATOM 5553 C C . LEU B 1 319 ? 4.539 -0.84 -9.195 1 97.62 319 LEU B C 1
ATOM 5555 O O . LEU B 1 319 ? 4.887 -1.843 -9.828 1 97.62 319 LEU B O 1
ATOM 5559 N N . ASP B 1 320 ? 3.477 -0.82 -8.438 1 98 320 ASP B N 1
ATOM 5560 C CA . ASP B 1 320 ? 2.387 -1.771 -8.641 1 98 320 ASP B CA 1
ATOM 5561 C C . ASP B 1 320 ? 1.36 -1.234 -9.633 1 98 320 ASP B C 1
ATOM 5563 O O . ASP B 1 320 ? 1 -0.057 -9.586 1 98 320 ASP B O 1
ATOM 5567 N N . TYR B 1 321 ? 0.995 -2.045 -10.578 1 98.31 321 TYR B N 1
ATOM 5568 C CA . TYR B 1 321 ? -0.03 -1.728 -11.562 1 98.31 321 TYR B CA 1
ATOM 5569 C C . TYR B 1 321 ? -1.277 -2.576 -11.344 1 98.31 321 TYR B C 1
ATOM 5571 O O . TYR B 1 321 ? -1.283 -3.771 -11.648 1 98.31 321 TYR B O 1
ATOM 5579 N N . THR B 1 322 ? -2.295 -1.932 -10.836 1 98.31 322 THR B N 1
ATOM 5580 C CA . THR B 1 322 ? -3.514 -2.664 -10.508 1 98.31 322 THR B CA 1
ATOM 5581 C C . THR B 1 322 ? -4.656 -2.25 -11.43 1 98.31 322 THR B C 1
ATOM 5583 O O . THR B 1 322 ? -4.867 -1.061 -11.672 1 98.31 322 THR B O 1
ATOM 5586 N N . ILE B 1 323 ? -5.371 -3.289 -11.93 1 97.5 323 ILE B N 1
ATOM 5587 C CA . ILE B 1 323 ? -6.426 -3.049 -12.914 1 97.5 323 ILE B CA 1
ATOM 5588 C C . ILE B 1 323 ? -7.703 -3.766 -12.484 1 97.5 323 ILE B C 1
ATOM 5590 O O . ILE B 1 323 ? -7.656 -4.902 -12.008 1 97.5 323 ILE B O 1
ATOM 5594 N N . CYS B 1 324 ? -8.742 -3.133 -12.5 1 97.12 324 CYS B N 1
ATOM 5595 C CA . CYS B 1 324 ? -10.102 -3.666 -12.516 1 97.12 324 CYS B CA 1
ATOM 5596 C C . CYS B 1 324 ? -10.859 -3.162 -13.734 1 97.12 324 CYS B C 1
ATOM 5598 O O . CYS B 1 324 ? -11.438 -2.074 -13.711 1 97.12 324 CYS B O 1
ATOM 5600 N N . ALA B 1 325 ? -10.891 -3.947 -14.773 1 95.31 325 ALA B N 1
ATOM 5601 C CA . ALA B 1 325 ? -11.445 -3.516 -16.047 1 95.31 325 ALA B CA 1
ATOM 5602 C C . ALA B 1 325 ? -12.977 -3.484 -16 1 95.31 325 ALA B C 1
ATOM 5604 O O . ALA B 1 325 ? -13.594 -4.285 -15.297 1 95.31 325 ALA B O 1
ATOM 5605 N N . PRO B 1 326 ? -13.57 -2.562 -16.797 1 95.56 326 PRO B N 1
ATOM 5606 C CA . PRO B 1 326 ? -15.023 -2.633 -16.922 1 95.56 326 PRO B CA 1
ATOM 5607 C C . PRO B 1 326 ? -15.5 -3.963 -17.516 1 95.56 326 PRO B C 1
ATOM 5609 O O . PRO B 1 326 ? -14.758 -4.625 -18.234 1 95.56 326 PRO B O 1
ATOM 5612 N N . LYS B 1 327 ? -16.703 -4.281 -17.172 1 93.44 327 LYS B N 1
ATOM 5613 C CA . LYS B 1 327 ? -17.297 -5.461 -17.797 1 93.44 327 LYS B CA 1
ATOM 5614 C C . LYS B 1 327 ? -17.391 -5.297 -19.312 1 93.44 327 LYS B C 1
ATOM 5616 O O . LYS B 1 327 ? -17.469 -4.176 -19.812 1 93.44 327 LYS B O 1
ATOM 5621 N N . LYS B 1 328 ? -17.297 -6.473 -19.984 1 89.19 328 LYS B N 1
ATOM 5622 C CA . LYS B 1 328 ? -17.375 -6.445 -21.438 1 89.19 328 LYS B CA 1
ATOM 5623 C C . LYS B 1 328 ? -18.641 -5.738 -21.922 1 89.19 328 LYS B C 1
ATOM 5625 O O . LYS B 1 328 ? -19.734 -6.039 -21.438 1 89.19 328 LYS B O 1
ATOM 5630 N N . GLY B 1 329 ? -18.469 -4.777 -22.766 1 89.75 329 GLY B N 1
ATOM 5631 C CA . GLY B 1 329 ? -19.609 -4.086 -23.344 1 89.75 329 GLY B CA 1
ATOM 5632 C C . GLY B 1 329 ? -19.984 -2.82 -22.594 1 89.75 329 GLY B C 1
ATOM 5633 O O . GLY B 1 329 ? -20.797 -2.023 -23.078 1 89.75 329 GLY B O 1
ATOM 5634 N N . GLU B 1 330 ? -19.438 -2.643 -21.391 1 91.38 330 GLU B N 1
ATOM 5635 C CA . GLU B 1 330 ? -19.734 -1.429 -20.641 1 91.38 330 GLU B CA 1
ATOM 5636 C C . GLU B 1 330 ? -18.859 -0.263 -21.109 1 91.38 330 GLU B C 1
ATOM 5638 O O . GLU B 1 330 ? -17.656 -0.42 -21.312 1 91.38 330 GLU B O 1
ATOM 5643 N N . GLU B 1 331 ? -19.609 0.811 -21.375 1 91.38 331 GLU B N 1
ATOM 5644 C CA . GLU B 1 331 ? -18.922 2.018 -21.828 1 91.38 331 GLU B CA 1
ATOM 5645 C C . GLU B 1 331 ? -19.172 3.182 -20.859 1 91.38 331 GLU B C 1
ATOM 5647 O O . GLU B 1 331 ? -20.266 3.332 -20.328 1 91.38 331 GLU B O 1
ATOM 5652 N N . GLY B 1 332 ? -18.125 3.914 -20.578 1 95.88 332 GLY B N 1
ATOM 5653 C CA . GLY B 1 332 ? -18.203 5.086 -19.734 1 95.88 332 GLY B CA 1
ATOM 5654 C C . GLY B 1 332 ? -17.141 6.121 -20.031 1 95.88 332 GLY B C 1
ATOM 5655 O O . GLY B 1 332 ? -16.5 6.066 -21.078 1 95.88 332 GLY B O 1
ATOM 5656 N N . VAL B 1 333 ? -17.078 7.145 -19.203 1 96.62 333 VAL B N 1
ATOM 5657 C CA . VAL B 1 333 ? -16.047 8.18 -19.312 1 96.62 333 VAL B CA 1
ATOM 5658 C C . VAL B 1 333 ? -14.906 7.879 -18.359 1 96.62 333 VAL B C 1
ATOM 5660 O O . VAL B 1 333 ? -15.133 7.449 -17.219 1 96.62 333 VAL B O 1
ATOM 5663 N N . THR B 1 334 ? -13.688 8.055 -18.891 1 96.62 334 THR B N 1
ATOM 5664 C CA . THR B 1 334 ? -12.516 7.781 -18.062 1 96.62 334 THR B CA 1
ATOM 5665 C C . THR B 1 334 ? -11.844 9.086 -17.625 1 96.62 334 THR B C 1
ATOM 5667 O O . THR B 1 334 ? -11.492 9.914 -18.469 1 96.62 334 THR B O 1
ATOM 5670 N N . PHE B 1 335 ? -11.688 9.266 -16.297 1 96.44 335 PHE B N 1
ATOM 5671 C CA . PHE B 1 335 ? -10.891 10.336 -15.711 1 96.44 335 PHE B CA 1
ATOM 5672 C C . PHE B 1 335 ? -9.461 9.867 -15.438 1 96.44 335 PHE B C 1
ATOM 5674 O O . PHE B 1 335 ? -9.258 8.75 -14.961 1 96.44 335 PHE B O 1
ATOM 5681 N N . SER B 1 336 ? -8.508 10.688 -15.852 1 96.44 336 SER B N 1
ATOM 5682 C CA . SER B 1 336 ? -7.105 10.297 -15.727 1 96.44 336 SER B CA 1
ATOM 5683 C C . SER B 1 336 ? -6.273 11.406 -15.086 1 96.44 336 SER B C 1
ATOM 5685 O O . SER B 1 336 ? -6.543 12.586 -15.289 1 96.44 336 SER B O 1
ATOM 5687 N N . SER B 1 337 ? -5.277 11.055 -14.273 1 95.56 337 SER B N 1
ATOM 5688 C CA . SER B 1 337 ? -4.336 11.984 -13.648 1 95.56 337 SER B CA 1
ATOM 5689 C C . SER B 1 337 ? -3.08 11.258 -13.172 1 95.56 337 SER B C 1
ATOM 5691 O O . SER B 1 337 ? -3.088 10.039 -13 1 95.56 337 SER B O 1
ATOM 5693 N N . PRO B 1 338 ? -1.934 11.992 -13.094 1 94.88 338 PRO B N 1
ATOM 5694 C CA . PRO B 1 338 ? -0.845 11.406 -12.305 1 94.88 338 PRO B CA 1
ATOM 5695 C C . PRO B 1 338 ? -1.271 11.047 -10.883 1 94.88 338 PRO B C 1
ATOM 5697 O O . PRO B 1 338 ? -2.211 11.641 -10.352 1 94.88 338 PRO B O 1
ATOM 5700 N N . ASN B 1 339 ? -0.7 9.992 -10.383 1 96.38 339 ASN B N 1
ATOM 5701 C CA . ASN B 1 339 ? -0.97 9.711 -8.977 1 96.38 339 ASN B CA 1
ATOM 5702 C C . ASN B 1 339 ? -0.368 10.773 -8.062 1 96.38 339 ASN B C 1
ATOM 5704 O O . ASN B 1 339 ? 0.132 11.797 -8.539 1 96.38 339 ASN B O 1
ATOM 5708 N N . ILE B 1 340 ? -0.429 10.609 -6.75 1 93.81 340 ILE B N 1
ATOM 5709 C CA . ILE B 1 340 ? -0.117 11.711 -5.84 1 93.81 340 ILE B CA 1
ATOM 5710 C C . ILE B 1 340 ? 1.16 11.391 -5.066 1 93.81 340 ILE B C 1
ATOM 5712 O O . ILE B 1 340 ? 1.64 10.25 -5.09 1 93.81 340 ILE B O 1
ATOM 5716 N N . ALA B 1 341 ? 1.686 12.453 -4.438 1 94 341 ALA B N 1
ATOM 5717 C CA . ALA B 1 341 ? 2.805 12.281 -3.514 1 94 341 ALA B CA 1
ATOM 5718 C C . ALA B 1 341 ? 2.352 11.609 -2.219 1 94 341 ALA B C 1
ATOM 5720 O O . ALA B 1 341 ? 1.326 11.984 -1.645 1 94 341 ALA B O 1
ATOM 5721 N N . GLY B 1 342 ? 2.971 10.633 -1.789 1 95.75 342 GLY B N 1
ATOM 5722 C CA . GLY B 1 342 ? 2.768 9.906 -0.542 1 95.75 342 GLY B CA 1
ATOM 5723 C C . GLY B 1 342 ? 3.941 9.031 -0.161 1 95.75 342 GLY B C 1
ATOM 5724 O O . GLY B 1 342 ? 5.047 9.203 -0.681 1 95.75 342 GLY B O 1
ATOM 5725 N N . PRO B 1 343 ? 3.725 8.188 0.811 1 96.56 343 PRO B N 1
ATOM 5726 C CA . PRO B 1 343 ? 4.793 7.246 1.161 1 96.56 343 PRO B CA 1
ATOM 5727 C C . PRO B 1 343 ? 5.297 6.453 -0.042 1 96.56 343 PRO B C 1
ATOM 5729 O O . PRO B 1 343 ? 4.5 5.902 -0.803 1 96.56 343 PRO B O 1
ATOM 5732 N N . GLU B 1 344 ? 6.586 6.473 -0.284 1 96 344 GLU B N 1
ATOM 5733 C CA . GLU B 1 344 ? 7.305 5.75 -1.328 1 96 344 GLU B CA 1
ATOM 5734 C C . GLU B 1 344 ? 7.18 6.457 -2.676 1 96 344 GLU B C 1
ATOM 5736 O O . GLU B 1 344 ? 7.758 6.016 -3.67 1 96 344 GLU B O 1
ATOM 5741 N N . SER B 1 345 ? 6.379 7.547 -2.736 1 96.06 345 SER B N 1
ATOM 5742 C CA . SER B 1 345 ? 6.25 8.242 -4.016 1 96.06 345 SER B CA 1
ATOM 5743 C C . SER B 1 345 ? 6.648 9.711 -3.891 1 96.06 345 SER B C 1
ATOM 5745 O O . SER B 1 345 ? 6.738 10.422 -4.895 1 96.06 345 SER B O 1
ATOM 5747 N N . PHE B 1 346 ? 6.973 10.133 -2.68 1 97.81 346 PHE B N 1
ATOM 5748 C CA . PHE B 1 346 ? 7.242 11.539 -2.432 1 97.81 346 PHE B CA 1
ATOM 5749 C C . PHE B 1 346 ? 8.352 12.055 -3.346 1 97.81 346 PHE B C 1
ATOM 5751 O O . PHE B 1 346 ? 8.164 13.039 -4.059 1 97.81 346 PHE B O 1
ATOM 5758 N N . TRP B 1 347 ? 9.43 11.391 -3.383 1 98.06 347 TRP B N 1
ATOM 5759 C CA . TRP B 1 347 ? 10.609 11.867 -4.094 1 98.06 347 TRP B CA 1
ATOM 5760 C C . TRP B 1 347 ? 10.43 11.742 -5.602 1 98.06 347 TRP B C 1
ATOM 5762 O O . TRP B 1 347 ? 11.172 12.352 -6.375 1 98.06 347 TRP B O 1
ATOM 5772 N N . HIS B 1 348 ? 9.461 10.969 -6.043 1 96.88 348 HIS B N 1
ATOM 5773 C CA . HIS B 1 348 ? 9.203 10.766 -7.465 1 96.88 348 HIS B CA 1
ATOM 5774 C C . HIS B 1 348 ? 8.422 11.938 -8.055 1 96.88 348 HIS B C 1
ATOM 5776 O O . HIS B 1 348 ? 8.242 12.016 -9.273 1 96.88 348 HIS B O 1
ATOM 5782 N N . VAL B 1 349 ? 7.953 12.812 -7.207 1 96.19 349 VAL B N 1
ATOM 5783 C CA . VAL B 1 349 ? 7.297 14.031 -7.668 1 96.19 349 VAL B CA 1
ATOM 5784 C C . VAL B 1 349 ? 8.266 14.859 -8.508 1 96.19 349 VAL B C 1
ATOM 5786 O O . VAL B 1 349 ? 7.875 15.469 -9.5 1 96.19 349 VAL B O 1
ATOM 5789 N N . ALA B 1 350 ? 9.516 14.812 -8.078 1 94.31 350 ALA B N 1
ATOM 5790 C CA . ALA B 1 350 ? 10.531 15.641 -8.727 1 94.31 350 ALA B CA 1
ATOM 5791 C C . ALA B 1 350 ? 10.641 15.305 -10.211 1 94.31 350 ALA B C 1
ATOM 5793 O O . ALA B 1 350 ? 10.773 16.203 -11.047 1 94.31 350 ALA B O 1
ATOM 5794 N N . ASP B 1 351 ? 10.508 14.031 -10.609 1 92.94 351 ASP B N 1
ATOM 5795 C CA . ASP B 1 351 ? 10.68 13.656 -12.008 1 92.94 351 ASP B CA 1
ATOM 5796 C C . ASP B 1 351 ? 9.359 13.219 -12.625 1 92.94 351 ASP B C 1
ATOM 5798 O O . ASP B 1 351 ? 9.32 12.758 -13.766 1 92.94 351 ASP B O 1
ATOM 5802 N N . GLY B 1 352 ? 8.367 13.305 -11.836 1 92.81 352 GLY B N 1
ATOM 5803 C CA . GLY B 1 352 ? 7.035 13.039 -12.367 1 92.81 352 GLY B CA 1
ATOM 5804 C C . GLY B 1 352 ? 6.711 11.562 -12.469 1 92.81 352 GLY B C 1
ATOM 5805 O O . GLY B 1 352 ? 5.734 11.18 -13.109 1 92.81 352 GLY B O 1
ATOM 5806 N N . SER B 1 353 ? 7.48 10.641 -11.867 1 94.62 353 SER B N 1
ATOM 5807 C CA . SER B 1 353 ? 7.273 9.203 -11.977 1 94.62 353 SER B CA 1
ATOM 5808 C C . SER B 1 353 ? 6.41 8.68 -10.828 1 94.62 353 SER B C 1
ATOM 5810 O O . SER B 1 353 ? 6.707 7.637 -10.242 1 94.62 353 SER B O 1
ATOM 5812 N N . VAL B 1 354 ? 5.367 9.406 -10.469 1 94.75 354 VAL B N 1
ATOM 5813 C CA . VAL B 1 354 ? 4.504 9.094 -9.336 1 94.75 354 VAL B CA 1
ATOM 5814 C C . VAL B 1 354 ? 3.447 8.07 -9.758 1 94.75 354 VAL B C 1
ATOM 5816 O O . VAL B 1 354 ? 2.574 7.711 -8.961 1 94.75 354 VAL B O 1
ATOM 5819 N N . GLY B 1 355 ? 3.496 7.551 -11 1 96.19 355 GLY B N 1
ATOM 5820 C CA . GLY B 1 355 ? 2.461 6.664 -11.508 1 96.19 355 GLY B CA 1
ATOM 5821 C C . GLY B 1 355 ? 1.256 7.406 -12.055 1 96.19 355 GLY B C 1
ATOM 5822 O O . GLY B 1 355 ? 1.365 8.562 -12.469 1 96.19 355 GLY B O 1
ATOM 5823 N N . SER B 1 356 ? 0.161 6.727 -12.18 1 97.06 356 SER B N 1
ATOM 5824 C CA . SER B 1 356 ? -1.05 7.312 -12.75 1 97.06 356 SER B CA 1
ATOM 5825 C C . SER B 1 356 ? -2.301 6.633 -12.203 1 97.06 356 SER B C 1
ATOM 5827 O O . SER B 1 356 ? -2.221 5.551 -11.617 1 97.06 356 SER B O 1
ATOM 5829 N N . MET B 1 357 ? -3.363 7.262 -12.297 1 97.44 357 MET B N 1
ATOM 5830 C CA . MET B 1 357 ? -4.652 6.711 -11.883 1 97.44 357 MET B CA 1
ATOM 5831 C C . MET B 1 357 ? -5.727 7.02 -12.922 1 97.44 357 MET B C 1
ATOM 5833 O O . MET B 1 357 ? -5.742 8.102 -13.5 1 97.44 357 MET B O 1
ATOM 5837 N N . HIS B 1 358 ? -6.551 6.074 -13.203 1 97.81 358 HIS B N 1
ATOM 5838 C CA . HIS B 1 358 ? -7.625 6.125 -14.188 1 97.81 358 HIS B CA 1
ATOM 5839 C C . HIS B 1 358 ? -8.914 5.527 -13.633 1 97.81 358 HIS B C 1
ATOM 5841 O O . HIS B 1 358 ? -8.914 4.391 -13.148 1 97.81 358 HIS B O 1
ATOM 5847 N N . LEU B 1 359 ? -9.945 6.289 -13.625 1 98.06 359 LEU B N 1
ATOM 5848 C CA . LEU B 1 359 ? -11.25 5.871 -13.141 1 98.06 359 LEU B CA 1
ATOM 5849 C C . LEU B 1 359 ? -12.297 5.969 -14.25 1 98.06 359 LEU B C 1
ATOM 5851 O O . LEU B 1 359 ? -12.469 7.027 -14.859 1 98.06 359 LEU B O 1
ATOM 5855 N N . THR B 1 360 ? -12.945 4.887 -14.578 1 97.81 360 THR B N 1
ATOM 5856 C CA . THR B 1 360 ? -14.016 4.863 -15.578 1 97.81 360 THR B CA 1
ATOM 5857 C C . THR B 1 360 ? -15.383 4.801 -14.898 1 97.81 360 THR B C 1
ATOM 5859 O O . THR B 1 360 ? -15.633 3.916 -14.078 1 97.81 360 THR B O 1
ATOM 5862 N N . VAL B 1 361 ? -16.266 5.719 -15.266 1 98.12 361 VAL B N 1
ATOM 5863 C CA . VAL B 1 361 ? -17.578 5.824 -14.609 1 98.12 361 VAL B CA 1
ATOM 5864 C C . VAL B 1 361 ? -18.672 5.945 -15.656 1 98.12 361 VAL B C 1
ATOM 5866 O O . VAL B 1 361 ? -18.453 6.461 -16.75 1 98.12 361 VAL B O 1
ATOM 5869 N N . SER B 1 362 ? -19.859 5.402 -15.344 1 97.44 362 SER B N 1
ATOM 5870 C CA . SER B 1 362 ? -21.047 5.613 -16.156 1 97.44 362 SER B CA 1
ATOM 5871 C C . SER B 1 362 ? -21.547 7.051 -16.062 1 97.44 362 SER B C 1
ATOM 5873 O O . SER B 1 362 ? -21.75 7.574 -14.969 1 97.44 362 SER B O 1
ATOM 5875 N N . LYS B 1 363 ? -21.859 7.664 -17.188 1 94.06 363 LYS B N 1
ATOM 5876 C CA . LYS B 1 363 ? -22.328 9.047 -17.219 1 94.06 363 LYS B CA 1
ATOM 5877 C C . LYS B 1 363 ? -23.75 9.156 -16.688 1 94.06 363 LYS B C 1
ATOM 5879 O O . LYS B 1 363 ? -24.156 10.195 -16.172 1 94.06 363 LYS B O 1
ATOM 5884 N N . GLU B 1 364 ? -24.422 8.133 -16.812 1 93.62 364 GLU B N 1
ATOM 5885 C CA . GLU B 1 364 ? -25.844 8.141 -16.516 1 93.62 364 GLU B CA 1
ATOM 5886 C C . GLU B 1 364 ? -26.109 8.219 -15.016 1 93.62 364 GLU B C 1
ATOM 5888 O O . GLU B 1 364 ? -26.953 8.977 -14.562 1 93.62 364 GLU B O 1
ATOM 5893 N N . ASP B 1 365 ? -25.312 7.449 -14.234 1 94.81 365 ASP B N 1
ATOM 5894 C CA . ASP B 1 365 ? -25.688 7.352 -12.828 1 94.81 365 ASP B CA 1
ATOM 5895 C C . ASP B 1 365 ? -24.438 7.402 -11.93 1 94.81 365 ASP B C 1
ATOM 5897 O O . ASP B 1 365 ? -24.547 7.309 -10.711 1 94.81 365 ASP B O 1
ATOM 5901 N N . GLY B 1 366 ? -23.297 7.477 -12.508 1 96.75 366 GLY B N 1
ATOM 5902 C CA . GLY B 1 366 ? -22.078 7.598 -11.727 1 96.75 366 GLY B CA 1
ATOM 5903 C C . GLY B 1 366 ? -21.531 6.262 -11.258 1 96.75 366 GLY B C 1
ATOM 5904 O O . GLY B 1 366 ? -20.609 6.215 -10.438 1 96.75 366 GLY B O 1
ATOM 5905 N N . LEU B 1 367 ? -22.078 5.207 -11.812 1 97.69 367 LEU B N 1
ATOM 5906 C CA . LEU B 1 367 ? -21.578 3.879 -11.484 1 97.69 367 LEU B CA 1
ATOM 5907 C C . LEU B 1 367 ? -20.094 3.76 -11.844 1 97.69 367 LEU B C 1
ATOM 5909 O O . LEU B 1 367 ? -19.688 4.117 -12.953 1 97.69 367 LEU B O 1
ATOM 5913 N N . ILE B 1 368 ? -19.281 3.326 -10.852 1 98.06 368 ILE B N 1
ATOM 5914 C CA . ILE B 1 368 ? -17.875 3.061 -11.172 1 98.06 368 ILE B CA 1
ATOM 5915 C C . ILE B 1 368 ? -17.766 1.749 -11.945 1 98.06 368 ILE B C 1
ATOM 5917 O O . ILE B 1 368 ? -18.094 0.681 -11.422 1 98.06 368 ILE B O 1
ATOM 5921 N N . LEU B 1 369 ? -17.312 1.801 -13.18 1 98 369 LEU B N 1
ATOM 5922 C CA . LEU B 1 369 ? -17.266 0.649 -14.07 1 98 369 LEU B CA 1
ATOM 5923 C C . LEU B 1 369 ? -15.938 -0.079 -13.961 1 98 369 LEU B C 1
ATOM 5925 O O . LEU B 1 369 ? -15.859 -1.287 -14.195 1 98 369 LEU B O 1
ATOM 5929 N N . GLY B 1 370 ? -14.883 0.589 -13.656 1 97.5 370 GLY B N 1
ATOM 5930 C CA . GLY B 1 370 ? -13.547 0.035 -13.539 1 97.5 370 GLY B CA 1
ATOM 5931 C C . GLY B 1 370 ? -12.492 1.08 -13.219 1 97.5 370 GLY B C 1
ATOM 5932 O O . GLY B 1 370 ? -12.797 2.271 -13.148 1 97.5 370 GLY B O 1
ATOM 5933 N N . PHE B 1 371 ? -11.273 0.636 -12.984 1 98.12 371 PHE B N 1
ATOM 5934 C CA . PHE B 1 371 ? -10.172 1.545 -12.695 1 98.12 371 PHE B CA 1
ATOM 5935 C C . PHE B 1 371 ? -8.836 0.902 -13.031 1 98.12 371 PHE B C 1
ATOM 5937 O O . PHE B 1 371 ? -8.758 -0.308 -13.258 1 98.12 371 PHE B O 1
ATOM 5944 N N . ALA B 1 372 ? -7.84 1.663 -13.188 1 98.25 372 ALA B N 1
ATOM 5945 C CA . ALA B 1 372 ? -6.43 1.3 -13.312 1 98.25 372 ALA B CA 1
ATOM 5946 C C . ALA B 1 372 ? -5.535 2.293 -12.578 1 98.25 372 ALA B C 1
ATOM 5948 O O . ALA B 1 372 ? -5.68 3.506 -12.742 1 98.25 372 ALA B O 1
ATOM 5949 N N . THR B 1 373 ? -4.703 1.813 -11.703 1 98.38 373 THR B N 1
ATOM 5950 C CA . THR B 1 373 ? -3.861 2.723 -10.93 1 98.38 373 THR B CA 1
ATOM 5951 C C . THR B 1 373 ? -2.457 2.15 -10.766 1 98.38 373 THR B C 1
ATOM 5953 O O . THR B 1 373 ? -2.287 0.94 -10.609 1 98.38 373 THR B O 1
ATOM 5956 N N . ALA B 1 374 ? -1.472 2.963 -10.961 1 98.12 374 ALA B N 1
ATOM 5957 C CA . ALA B 1 374 ? -0.06 2.648 -10.758 1 98.12 374 ALA B CA 1
ATOM 5958 C C . ALA B 1 374 ? 0.534 3.498 -9.641 1 98.12 374 ALA B C 1
ATOM 5960 O O . ALA B 1 374 ? 0.568 4.727 -9.734 1 98.12 374 ALA B O 1
ATOM 5961 N N . ALA B 1 375 ? 0.892 2.967 -8.547 1 97.44 375 ALA B N 1
ATOM 5962 C CA . ALA B 1 375 ? 1.472 3.549 -7.34 1 97.44 375 ALA B CA 1
ATOM 5963 C C . ALA B 1 375 ? 1.941 2.459 -6.379 1 97.44 375 ALA B C 1
ATOM 5965 O O . ALA B 1 375 ? 1.802 1.268 -6.668 1 97.44 375 ALA B O 1
ATOM 5966 N N . PRO B 1 376 ? 2.609 2.848 -5.293 1 96.81 376 PRO B N 1
ATOM 5967 C CA . PRO B 1 376 ? 2.988 1.832 -4.309 1 96.81 376 PRO B CA 1
ATOM 5968 C C . PRO B 1 376 ? 1.78 1.124 -3.697 1 96.81 376 PRO B C 1
ATOM 5970 O O . PRO B 1 376 ? 0.827 1.78 -3.27 1 96.81 376 PRO B O 1
ATOM 5973 N N . SER B 1 377 ? 1.754 -0.229 -3.707 1 97 377 SER B N 1
ATOM 5974 C CA . SER B 1 377 ? 0.855 -1.122 -2.982 1 97 377 SER B CA 1
ATOM 5975 C C . SER B 1 377 ? -0.579 -0.988 -3.482 1 97 377 SER B C 1
ATOM 5977 O O . SER B 1 377 ? -1.524 -1.041 -2.693 1 97 377 SER B O 1
ATOM 5979 N N . THR B 1 378 ? -0.759 -0.814 -4.754 1 97.75 378 THR B N 1
ATOM 5980 C CA . THR B 1 378 ? -2.092 -0.593 -5.305 1 97.75 378 THR B CA 1
ATOM 5981 C C . THR B 1 378 ? -2.904 -1.886 -5.293 1 97.75 378 THR B C 1
ATOM 5983 O O . THR B 1 378 ? -4.113 -1.866 -5.52 1 97.75 378 THR B O 1
ATOM 5986 N N . SER B 1 379 ? -2.23 -3.033 -4.969 1 97.69 379 SER B N 1
ATOM 5987 C CA . SER B 1 379 ? -2.984 -4.27 -4.797 1 97.69 379 SER B CA 1
ATOM 5988 C C . SER B 1 379 ? -4.059 -4.125 -3.725 1 97.69 379 SER B C 1
ATOM 5990 O O . SER B 1 379 ? -5.121 -4.734 -3.816 1 97.69 379 SER B O 1
ATOM 5992 N N . ILE B 1 380 ? -3.812 -3.322 -2.725 1 97.88 380 ILE B N 1
ATOM 5993 C CA . ILE B 1 380 ? -4.777 -3.061 -1.661 1 97.88 380 ILE B CA 1
ATOM 5994 C C . ILE B 1 380 ? -5.988 -2.328 -2.234 1 97.88 380 ILE B C 1
ATOM 5996 O O . ILE B 1 380 ? -7.133 -2.664 -1.914 1 97.88 380 ILE B O 1
ATOM 6000 N N . VAL B 1 381 ? -5.715 -1.361 -3.115 1 98 381 VAL B N 1
ATOM 6001 C CA . VAL B 1 381 ? -6.801 -0.665 -3.799 1 98 381 VAL B CA 1
ATOM 6002 C C . VAL B 1 381 ? -7.645 -1.668 -4.582 1 98 381 VAL B C 1
ATOM 6004 O O . VAL B 1 381 ? -8.875 -1.624 -4.527 1 98 381 VAL B O 1
ATOM 6007 N N . GLY B 1 382 ? -6.945 -2.576 -5.281 1 97.56 382 GLY B N 1
ATOM 6008 C CA . GLY B 1 382 ? -7.637 -3.592 -6.059 1 97.56 382 GLY B CA 1
ATOM 6009 C C . GLY B 1 382 ? -8.586 -4.438 -5.227 1 97.56 382 GLY B C 1
ATOM 6010 O O . GLY B 1 382 ? -9.672 -4.789 -5.688 1 97.56 382 GLY B O 1
ATOM 6011 N N . THR B 1 383 ? -8.188 -4.727 -4.023 1 96.69 383 THR B N 1
ATOM 6012 C CA . THR B 1 383 ? -9 -5.566 -3.145 1 96.69 383 THR B CA 1
ATOM 6013 C C . THR B 1 383 ? -10.258 -4.836 -2.705 1 96.69 383 THR B C 1
ATOM 6015 O O . THR B 1 383 ? -11.375 -5.336 -2.887 1 96.69 383 THR B O 1
ATOM 6018 N N . TYR B 1 384 ? -10.125 -3.621 -2.244 1 96.81 384 TYR B N 1
ATOM 6019 C CA . TYR B 1 384 ? -11.242 -2.945 -1.596 1 96.81 384 TYR B CA 1
ATOM 6020 C C . TYR B 1 384 ? -12.086 -2.18 -2.611 1 96.81 384 TYR B C 1
ATOM 6022 O O . TYR B 1 384 ? -13.312 -2.283 -2.617 1 96.81 384 TYR B O 1
ATOM 6030 N N . LEU B 1 385 ? -11.414 -1.393 -3.453 1 96.88 385 LEU B N 1
ATOM 6031 C CA . LEU B 1 385 ? -12.18 -0.692 -4.477 1 96.88 385 LEU B CA 1
ATOM 6032 C C . LEU B 1 385 ? -12.758 -1.675 -5.488 1 96.88 385 LEU B C 1
ATOM 6034 O O . LEU B 1 385 ? -13.867 -1.471 -5.992 1 96.88 385 LEU B O 1
ATOM 6038 N N . GLY B 1 386 ? -11.977 -2.777 -5.816 1 95.81 386 GLY B N 1
ATOM 6039 C CA . GLY B 1 386 ? -12.523 -3.824 -6.664 1 95.81 386 GLY B CA 1
ATOM 6040 C C . GLY B 1 386 ? -13.805 -4.426 -6.121 1 95.81 386 GLY B C 1
ATOM 6041 O O . GLY B 1 386 ? -14.758 -4.652 -6.871 1 95.81 386 GLY B O 1
ATOM 6042 N N . TYR B 1 387 ? -13.844 -4.645 -4.82 1 95.12 387 TYR B N 1
ATOM 6043 C CA . TYR B 1 387 ? -15.047 -5.137 -4.164 1 95.12 387 TYR B CA 1
ATOM 6044 C C . TYR B 1 387 ? -16.203 -4.156 -4.34 1 95.12 387 TYR B C 1
ATOM 6046 O O . TYR B 1 387 ? -17.328 -4.559 -4.676 1 95.12 387 TYR B O 1
ATOM 6054 N N . LEU B 1 388 ? -15.93 -2.867 -4.141 1 95.44 388 LEU B N 1
ATOM 6055 C CA . LEU B 1 388 ? -16.953 -1.832 -4.223 1 95.44 388 LEU B CA 1
ATOM 6056 C C . LEU B 1 388 ? -17.484 -1.692 -5.648 1 95.44 388 LEU B C 1
ATOM 6058 O O . LEU B 1 388 ? -18.688 -1.53 -5.863 1 95.44 388 LEU B O 1
ATOM 6062 N N . VAL B 1 389 ? -16.594 -1.839 -6.598 1 95.69 389 VAL B N 1
ATOM 6063 C CA . VAL B 1 389 ? -16.969 -1.765 -8.008 1 95.69 389 VAL B CA 1
ATOM 6064 C C . VAL B 1 389 ? -17.906 -2.93 -8.352 1 95.69 389 VAL B C 1
ATOM 6066 O O . VAL B 1 389 ? -18.953 -2.734 -8.969 1 95.69 389 VAL B O 1
ATOM 6069 N N . ARG B 1 390 ? -17.562 -4.102 -7.949 1 93.19 390 ARG B N 1
ATOM 6070 C CA . ARG B 1 390 ? -18.344 -5.297 -8.242 1 93.19 390 ARG B CA 1
ATOM 6071 C C . ARG B 1 390 ? -19.703 -5.242 -7.555 1 93.19 390 ARG B C 1
ATOM 6073 O O . ARG B 1 390 ? -20.672 -5.816 -8.047 1 93.19 390 ARG B O 1
ATOM 6080 N N . LYS B 1 391 ? -19.781 -4.469 -6.445 1 93.06 391 LYS B N 1
ATOM 6081 C CA . LYS B 1 391 ? -21.047 -4.305 -5.715 1 93.06 391 LYS B CA 1
ATOM 6082 C C . LYS B 1 391 ? -21.891 -3.193 -6.328 1 93.06 391 LYS B C 1
ATOM 6084 O O . LYS B 1 391 ? -23.047 -3 -5.941 1 93.06 391 LYS B O 1
ATOM 6089 N N . GLY B 1 392 ? -21.312 -2.455 -7.195 1 94.75 392 GLY B N 1
ATOM 6090 C CA . GLY B 1 392 ? -22.047 -1.427 -7.898 1 94.75 392 GLY B CA 1
ATOM 6091 C C . GLY B 1 392 ? -22.062 -0.094 -7.172 1 94.75 392 GLY B C 1
ATOM 6092 O O . GLY B 1 392 ? -23.094 0.584 -7.121 1 94.75 392 GLY B O 1
ATOM 6093 N N . VAL B 1 393 ? -20.953 0.303 -6.641 1 95.19 393 VAL B N 1
ATOM 6094 C CA . VAL B 1 393 ? -20.859 1.585 -5.949 1 95.19 393 VAL B CA 1
ATOM 6095 C C . VAL B 1 393 ? -20.797 2.719 -6.969 1 95.19 393 VAL B C 1
ATOM 6097 O O . VAL B 1 393 ? -20.188 2.566 -8.031 1 95.19 393 VAL B O 1
ATOM 6100 N N . THR B 1 394 ? -21.422 3.824 -6.676 1 97.19 394 THR B N 1
ATOM 6101 C CA . THR B 1 394 ? -21.344 5.016 -7.516 1 97.19 394 THR B CA 1
ATOM 6102 C C . THR B 1 394 ? -20.359 6.027 -6.926 1 97.19 394 THR B C 1
ATOM 6104 O O . THR B 1 394 ? -20.062 5.988 -5.73 1 97.19 394 THR B O 1
ATOM 6107 N N . VAL B 1 395 ? -19.844 6.934 -7.758 1 96.56 395 VAL B N 1
ATOM 6108 C CA . VAL B 1 395 ? -18.969 7.996 -7.27 1 96.56 395 VAL B CA 1
ATOM 6109 C C . VAL B 1 395 ? -19.734 8.875 -6.277 1 96.56 395 VAL B C 1
ATOM 6111 O O . VAL B 1 395 ? -19.141 9.438 -5.355 1 96.56 395 VAL B O 1
ATOM 6114 N N . HIS B 1 396 ? -21.047 8.984 -6.387 1 93.88 396 HIS B N 1
ATOM 6115 C CA . HIS B 1 396 ? -21.859 9.789 -5.496 1 93.88 396 HIS B CA 1
ATOM 6116 C C . HIS B 1 396 ? -21.922 9.188 -4.094 1 93.88 396 HIS B C 1
ATOM 6118 O O . HIS B 1 396 ? -21.859 9.914 -3.1 1 93.88 396 HIS B O 1
ATOM 6124 N N . GLU B 1 397 ? -21.984 7.91 -4.059 1 91.88 397 GLU B N 1
ATOM 6125 C CA . GLU B 1 397 ? -22.031 7.191 -2.791 1 91.88 397 GLU B CA 1
ATOM 6126 C C . GLU B 1 397 ? -20.672 7.188 -2.1 1 91.88 397 GLU B C 1
ATOM 6128 O O . GLU B 1 397 ? -20.594 7.227 -0.871 1 91.88 397 GLU B O 1
ATOM 6133 N N . PHE B 1 398 ? -19.625 7.16 -2.883 1 91.38 398 PHE B N 1
ATOM 6134 C CA . PHE B 1 398 ? -18.297 6.898 -2.334 1 91.38 398 PHE B CA 1
ATOM 6135 C C . PHE B 1 398 ? -17.562 8.203 -2.057 1 91.38 398 PHE B C 1
ATOM 6137 O O . PHE B 1 398 ? -16.609 8.234 -1.269 1 91.38 398 PHE B O 1
ATOM 6144 N N . SER B 1 399 ? -17.953 9.266 -2.594 1 85.62 399 SER B N 1
ATOM 6145 C CA . SER B 1 399 ? -17.234 10.539 -2.553 1 85.62 399 SER B CA 1
ATOM 6146 C C . SER B 1 399 ? -17.109 11.062 -1.125 1 85.62 399 SER B C 1
ATOM 6148 O O . SER B 1 399 ? -16.156 11.766 -0.796 1 85.62 399 SER B O 1
ATOM 6150 N N . PRO B 1 400 ? -18.078 10.688 -0.198 1 80.75 400 PRO B N 1
ATOM 6151 C CA . PRO B 1 400 ? -17.938 11.188 1.172 1 80.75 400 PRO B CA 1
ATOM 6152 C C . PRO B 1 400 ? -16.906 10.398 1.987 1 80.75 400 PRO B C 1
ATOM 6154 O O . PRO B 1 400 ? -16.766 10.641 3.188 1 80.75 400 PRO B O 1
ATOM 6157 N N . MET B 1 401 ? -16.219 9.508 1.395 1 86.44 401 MET B N 1
ATOM 6158 C CA . MET B 1 401 ? -15.234 8.703 2.111 1 86.44 401 MET B CA 1
ATOM 6159 C C . MET B 1 401 ? -14.18 9.594 2.76 1 86.44 401 MET B C 1
ATOM 6161 O O . MET B 1 401 ? -13.93 10.703 2.295 1 86.44 401 MET B O 1
ATOM 6165 N N . LEU B 1 402 ? -13.703 9.164 3.893 1 90.5 402 LEU B N 1
ATOM 6166 C CA . LEU B 1 402 ? -12.578 9.812 4.559 1 90.5 402 LEU B CA 1
ATOM 6167 C C . LEU B 1 402 ? -11.258 9.148 4.18 1 90.5 402 LEU B C 1
ATOM 6169 O O . LEU B 1 402 ? -11.023 7.988 4.527 1 90.5 402 LEU B O 1
ATOM 6173 N N . GLU B 1 403 ? -10.508 9.836 3.414 1 90 403 GLU B N 1
ATOM 6174 C CA . GLU B 1 403 ? -9.18 9.297 3.113 1 90 403 GLU B CA 1
ATOM 6175 C C . GLU B 1 403 ? -8.289 9.297 4.352 1 90 403 GLU B C 1
ATOM 6177 O O . GLU B 1 403 ? -8.648 9.883 5.379 1 90 403 GLU B O 1
ATOM 6182 N N . VAL B 1 404 ? -7.27 8.539 4.285 1 95.19 404 VAL B N 1
ATOM 6183 C CA . VAL B 1 404 ? -6.207 8.57 5.285 1 95.19 404 VAL B CA 1
ATOM 6184 C C . VAL B 1 404 ? -4.969 9.242 4.695 1 95.19 404 VAL B C 1
ATOM 6186 O O . VAL B 1 404 ? -4.625 9.008 3.533 1 95.19 404 VAL B O 1
ATOM 6189 N N . HIS B 1 405 ? -4.418 10.133 5.434 1 93.94 405 HIS B N 1
ATOM 6190 C CA . HIS B 1 405 ? -3.225 10.844 4.988 1 93.94 405 HIS B CA 1
ATOM 6191 C C . HIS B 1 405 ? -2.092 10.703 6 1 93.94 405 HIS B C 1
ATOM 6193 O O . HIS B 1 405 ? -2.316 10.797 7.207 1 93.94 405 HIS B O 1
ATOM 6199 N N . PRO B 1 406 ? -0.855 10.516 5.547 1 94.12 406 PRO B N 1
ATOM 6200 C CA . PRO B 1 406 ? -0.458 10.414 4.141 1 94.12 406 PRO B CA 1
ATOM 6201 C C . PRO B 1 406 ? -0.79 9.055 3.529 1 94.12 406 PRO B C 1
ATOM 6203 O O . PRO B 1 406 ? -0.962 8.07 4.258 1 94.12 406 PRO B O 1
ATOM 6206 N N . THR B 1 407 ? -0.975 8.992 2.221 1 95.5 407 THR B N 1
ATOM 6207 C CA . THR B 1 407 ? -1.26 7.781 1.457 1 95.5 407 THR B CA 1
ATOM 6208 C C . THR B 1 407 ? -0.699 7.891 0.042 1 95.5 407 THR B C 1
ATOM 6210 O O . THR B 1 407 ? -0.606 8.984 -0.512 1 95.5 407 THR B O 1
ATOM 6213 N N . PRO B 1 408 ? -0.271 6.824 -0.492 1 94.12 408 PRO B N 1
ATOM 6214 C CA . PRO B 1 408 ? 0.139 6.848 -1.898 1 94.12 408 PRO B CA 1
ATOM 6215 C C . PRO B 1 408 ? -1.037 6.695 -2.859 1 94.12 408 PRO B C 1
ATOM 6217 O O . PRO B 1 408 ? -0.867 6.824 -4.074 1 94.12 408 PRO B O 1
ATOM 6220 N N . ASP B 1 409 ? -2.174 6.461 -2.346 1 95.56 409 ASP B N 1
ATOM 6221 C CA . ASP B 1 409 ? -3.354 6.207 -3.166 1 95.56 409 ASP B CA 1
ATOM 6222 C C . ASP B 1 409 ? -4.105 7.504 -3.465 1 95.56 409 ASP B C 1
ATOM 6224 O O . ASP B 1 409 ? -4.703 8.102 -2.566 1 95.56 409 ASP B O 1
ATOM 6228 N N . GLY B 1 410 ? -4.152 7.852 -4.707 1 95.81 410 GLY B N 1
ATOM 6229 C CA . GLY B 1 410 ? -4.828 9.078 -5.102 1 95.81 410 GLY B CA 1
ATOM 6230 C C . GLY B 1 410 ? -6.234 8.852 -5.613 1 95.81 410 GLY B C 1
ATOM 6231 O O . GLY B 1 410 ? -6.922 9.797 -6.004 1 95.81 410 GLY B O 1
ATOM 6232 N N . MET B 1 411 ? -6.723 7.613 -5.566 1 96.38 411 MET B N 1
ATOM 6233 C CA . MET B 1 411 ? -8 7.273 -6.188 1 96.38 411 MET B CA 1
ATOM 6234 C C . MET B 1 411 ? -9.148 8.031 -5.52 1 96.38 411 MET B C 1
ATOM 6236 O O . MET B 1 411 ? -10.125 8.375 -6.176 1 96.38 411 MET B O 1
ATOM 6240 N N . TYR B 1 412 ? -9.031 8.359 -4.227 1 91.81 412 TYR B N 1
ATOM 6241 C CA . TYR B 1 412 ? -10.078 9.109 -3.539 1 91.81 412 TYR B CA 1
ATOM 6242 C C . TYR B 1 412 ? -10.305 10.461 -4.207 1 91.81 412 TYR B C 1
ATOM 6244 O O . TYR B 1 412 ? -11.438 10.93 -4.309 1 91.81 412 TYR B O 1
ATOM 6252 N N . SER B 1 413 ? -9.188 11.102 -4.637 1 91.44 413 SER B N 1
ATOM 6253 C CA . SER B 1 413 ? -9.312 12.391 -5.316 1 91.44 413 SER B CA 1
ATOM 6254 C C . SER B 1 413 ? -10 12.234 -6.668 1 91.44 413 SER B C 1
ATOM 6256 O O . SER B 1 413 ? -10.773 13.102 -7.078 1 91.44 413 SER B O 1
ATOM 6258 N N . MET B 1 414 ? -9.727 11.141 -7.344 1 94.25 414 MET B N 1
ATOM 6259 C CA . MET B 1 414 ? -10.344 10.875 -8.641 1 94.25 414 MET B CA 1
ATOM 6260 C C . MET B 1 414 ? -11.844 10.648 -8.5 1 94.25 414 MET B C 1
ATOM 6262 O O . MET B 1 414 ? -12.625 11.086 -9.344 1 94.25 414 MET B O 1
ATOM 6266 N N . ILE B 1 415 ? -12.219 9.977 -7.512 1 95.81 415 ILE B N 1
ATOM 6267 C CA . ILE B 1 415 ? -13.625 9.688 -7.254 1 95.81 415 ILE B CA 1
ATOM 6268 C C . ILE B 1 415 ? -14.367 10.992 -6.98 1 95.81 415 ILE B C 1
ATOM 6270 O O . ILE B 1 415 ? -15.453 11.219 -7.52 1 95.81 415 ILE B O 1
ATOM 6274 N N . ARG B 1 416 ? -13.773 11.859 -6.199 1 90.56 416 ARG B N 1
ATOM 6275 C CA . ARG B 1 416 ? -14.383 13.148 -5.902 1 90.56 416 ARG B CA 1
ATOM 6276 C C . ARG B 1 416 ? -14.477 14.016 -7.152 1 90.56 416 ARG B C 1
ATOM 6278 O O . ARG B 1 416 ? -15.477 14.703 -7.363 1 90.56 416 ARG B O 1
ATOM 6285 N N . LEU B 1 417 ? -13.406 13.945 -7.934 1 90.31 417 LEU B N 1
ATOM 6286 C CA . LEU B 1 417 ? -13.398 14.695 -9.188 1 90.31 417 LEU B CA 1
ATOM 6287 C C . LEU B 1 417 ? -14.523 14.219 -10.102 1 90.31 417 LEU B C 1
ATOM 6289 O O . LEU B 1 417 ? -15.234 15.039 -10.703 1 90.31 417 LEU B O 1
ATOM 6293 N N . ALA B 1 418 ? -14.641 12.93 -10.227 1 94.75 418 ALA B N 1
ATOM 6294 C CA . ALA B 1 418 ? -15.688 12.359 -11.078 1 94.75 418 ALA B CA 1
ATOM 6295 C C . ALA B 1 418 ? -17.078 12.719 -10.547 1 94.75 418 ALA B C 1
ATOM 6297 O O . ALA B 1 418 ? -17.969 13.039 -11.328 1 94.75 418 ALA B O 1
ATOM 6298 N N . ASP B 1 419 ? -17.234 12.641 -9.258 1 93.56 419 ASP B N 1
ATOM 6299 C CA . ASP B 1 419 ? -18.5 13.008 -8.633 1 93.56 419 ASP B CA 1
ATOM 6300 C C . ASP B 1 419 ? -18.875 14.445 -8.953 1 93.56 419 ASP B C 1
ATOM 6302 O O . ASP B 1 419 ? -20 14.727 -9.367 1 93.56 419 ASP B O 1
ATOM 6306 N N . ASP B 1 420 ? -17.906 15.344 -8.812 1 87.31 420 ASP B N 1
ATOM 6307 C CA . ASP B 1 420 ? -18.125 16.766 -9.078 1 87.31 420 ASP B CA 1
ATOM 6308 C C . ASP B 1 420 ? -18.484 16.984 -10.547 1 87.31 420 ASP B C 1
ATOM 6310 O O . ASP B 1 420 ? -19.375 17.781 -10.867 1 87.31 420 ASP B O 1
ATOM 6314 N N . ALA B 1 421 ? -17.812 16.297 -11.406 1 88.69 421 ALA B N 1
ATOM 6315 C CA . ALA B 1 421 ? -18 16.469 -12.844 1 88.69 421 ALA B CA 1
ATOM 6316 C C . ALA B 1 421 ? -19.391 16.016 -13.273 1 88.69 421 ALA B C 1
ATOM 6318 O O . ALA B 1 421 ? -20 16.609 -14.164 1 88.69 421 ALA B O 1
ATOM 6319 N N . LEU B 1 422 ? -19.875 15.016 -12.672 1 89.94 422 LEU B N 1
ATOM 6320 C CA . LEU B 1 422 ? -21.156 14.445 -13.07 1 89.94 422 LEU B CA 1
ATOM 6321 C C . LEU B 1 422 ? -22.312 15.203 -12.43 1 89.94 422 LEU B C 1
ATOM 6323 O O . LEU B 1 422 ? -23.422 15.211 -12.961 1 89.94 422 LEU B O 1
ATOM 6327 N N . ASN B 1 423 ? -22.109 15.688 -11.25 1 82.62 423 ASN B N 1
ATOM 6328 C CA . ASN B 1 423 ? -23.156 16.484 -10.602 1 82.62 423 ASN B CA 1
ATOM 6329 C C . ASN B 1 423 ? -23.312 17.844 -11.273 1 82.62 423 ASN B C 1
ATOM 6331 O O . ASN B 1 423 ? -24.375 18.469 -11.172 1 82.62 423 ASN B O 1
ATOM 6335 N N . ARG B 1 424 ? -22.375 18.422 -11.914 1 66.94 424 ARG B N 1
ATOM 6336 C CA . ARG B 1 424 ? -22.438 19.688 -12.641 1 66.94 424 ARG B CA 1
ATOM 6337 C C . ARG B 1 424 ? -23.188 19.531 -13.953 1 66.94 424 ARG B C 1
ATOM 6339 O O . ARG B 1 424 ? -23.562 20.516 -14.594 1 66.94 424 ARG B O 1
ATOM 6346 N N . GLN B 1 425 ? -23.422 18.312 -14.352 1 52.78 425 GLN B N 1
ATOM 6347 C CA . GLN B 1 425 ? -24.203 18.125 -15.57 1 52.78 425 GLN B CA 1
ATOM 6348 C C . GLN B 1 425 ? -25.703 18.031 -15.266 1 52.78 425 GLN B C 1
ATOM 6350 O O . GLN B 1 425 ? -26.094 17.516 -14.219 1 52.78 425 GLN B O 1
#

Secondary structure (DSSP, 8-state):
-HHHHHHHTT--EEEE-SS-TTHHHHHTSHHHHHHHHHHHHHHHHHHHHHHTTSEEEEEEE-TTHHHHHHHHHHHHHHHHHHHHHHHTTEEEE-S--EEEETTEEEETTEEE--S-EEE---EEEP----TTTTSBTEE-TTTGGG--S--SEEEEE--SHHHHHHHHHHHHTT-EEEEEESS-SSTTS-HHHHHHHHHHTTTEEEEES-EEEEE-SSB--EEEETTEEEE-SEEEE---EEE--TTB-SS-B-TTSPBP--TTSB-SSTTEEE-GGGG-TT--HHHHHHHHHHHHHHHTT-------TT--EEEESSSEEEEEPPPTT---EEEEEE----TTTGGGGTTT-S-EEEEEE-TTT-BEEEEEEEETTHHHHHHHHHHHHHHT-BHHHHTT----SS-S--HHHHHHHHHHHHH--/-HHHHHHHTT--EEEE-SS-TTHHHHHTSHHHHHHHHHHHHHHHHHHHHHHTTSEEEEEEE-TTHHHHHHHHHHHHHHHHHHHHHHHTTEEEE-S--EEEETTEEEETTEEE--S-EEE---EEEP----TTTTSBTEE-TTTGGG--S--SEEEEE--SHHHHHHHHHHHHTT-EEEEEESS-SSTTS-HHHHHHHHHHTTTEEEEES-EEEEE-SSB--EEEETTEEEE-SEEEE---EEE--TTB-SS-B-TTSPBP--TTSB-SSTTEEE-GGGG-TT--HHHHHHHHHHHHHHHTT-------TT--EEEESSSEEEEEPPPTT---EEEEEE----TTTGGGGTTT-S-EEEEEE-TTT-BEEEEEEEETTHHHHHHHHHHHHHHT-BHHHHTT----SS-S--HHHHHHHHHHHHH--

Nearest PDB structures (foldseek):
  3o0h-assembly1_B  TM=8.839E-01  e=3.051E-31  Bartonella henselae str. Houston-1
  2eq6-assembly1_A  TM=8.883E-01  e=5.478E-31  Thermus thermophilus HB8
  4ywo-assembly1_A-2  TM=8.682E-01  e=9.278E-31  Metallosphaera sedula DSM 5348
  2eq7-assembly1_B  TM=8.678E-01  e=1.370E-29  Thermus thermophilus HB8
  5x1y-assembly3_F  TM=8.538E-01  e=1.634E-29  Lysinibacillus sphaericus

Organism: Methanocorpusculum labreanum (strain ATCC 43576 / DSM 4855 / Z) (NCBI:txid410358)

Sequence (850 aa):
MAALRLAGAGKEVTLLERKAIGGTCIHDGCMLVCGLNDVARSINTISFLKNSGVIDGNASVRFPDVIQKLEGVQRKLETILERETKAAGVVIEYDAAVEIRDGKLFVNGEPRKAENIIIATGAGIHVPDIPGSSLSGTYTAKTLRTMPTLPKKLAIIGGGISAAEFAYIYAAFGCEVTIFCRSVLLPILPEKMMKAALRDLANVTILYGQVEEILGKDKVEGVRMDGKDLPFDAVLFATGMKAETSLFTGMKKNPDGSIKVNERMETSIPGIYAAGDVTGAPYFTPVARLQGFAAADSILGHPRTVDLDQIPFTIVLGLDYTICAPKKGEEGVTFSSPNIAGPESFWHVADGSVGSMHLTVSKEDGLILGFATAAPSTSIVGTYLGYLVRKGVTVHEFSPMLEVHPTPDGMYSMIRLADDALNRQMAALRLAGAGKEVTLLERKAIGGTCIHDGCMLVCGLNDVARSINTISFLKNSGVIDGNASVRFPDVIQKLEGVQRKLETILERETKAAGVVIEYDAAVEIRDGKLFVNGEPRKAENIIIATGAGIHVPDIPGSSLSGTYTAKTLRTMPTLPKKLAIIGGGISAAEFAYIYAAFGCEVTIFCRSVLLPILPEKMMKAALRDLANVTILYGQVEEILGKDKVEGVRMDGKDLPFDAVLFATGMKAETSLFTGMKKNPDGSIKVNERMETSIPGIYAAGDVTGAPYFTPVARLQGFAAADSILGHPRTVDLDQIPFTIVLGLDYTICAPKKGEEGVTFSSPNIAGPESFWHVADGSVGSMHLTVSKEDGLILGFATAAPSTSIVGTYLGYLVRKGVTVHEFSPMLEVHPTPDGMYSMIRLADDALNRQ